Protein AF-A0AAV5Z8V4-F1 (afdb_monomer_lite)

pLDDT: mean 87.97, std 11.77, range [26.25, 98.81]

Structure (mmCIF, N/CA/C/O backbone):
data_AF-A0AAV5Z8V4-F1
#
_entry.id   AF-A0AAV5Z8V4-F1
#
loop_
_atom_site.group_PDB
_atom_site.id
_atom_site.type_symbol
_atom_site.label_atom_id
_atom_site.label_alt_id
_atom_site.label_comp_id
_atom_site.label_asym_id
_atom_site.label_entity_id
_atom_site.label_seq_id
_atom_site.pdbx_PDB_ins_code
_atom_site.Cartn_x
_atom_site.Cartn_y
_atom_site.Cartn_z
_atom_site.occupancy
_atom_site.B_iso_or_equiv
_atom_site.auth_seq_id
_atom_site.auth_comp_id
_atom_site.auth_asym_id
_atom_site.auth_atom_id
_atom_site.pdbx_PDB_model_num
ATOM 1 N N . MET A 1 1 ? 51.366 -35.435 -11.430 1.00 51.19 1 MET A N 1
ATOM 2 C CA . MET A 1 1 ? 52.573 -34.758 -10.915 1.00 51.19 1 MET A CA 1
ATOM 3 C C . MET A 1 1 ? 52.150 -33.495 -10.189 1.00 51.19 1 MET A C 1
ATOM 5 O O . MET A 1 1 ? 51.292 -32.779 -10.694 1.00 51.19 1 MET A O 1
ATOM 9 N N . ARG A 1 2 ? 52.667 -33.281 -8.978 1.00 71.50 2 ARG A N 1
ATOM 10 C CA . ARG A 1 2 ? 52.453 -32.058 -8.192 1.00 71.50 2 ARG A CA 1
ATOM 11 C C . ARG A 1 2 ? 53.363 -30.964 -8.766 1.00 71.50 2 ARG A C 1
ATOM 13 O O . ARG A 1 2 ? 54.530 -31.249 -9.006 1.00 71.50 2 ARG A O 1
ATOM 20 N N . SER A 1 3 ? 52.832 -29.772 -9.033 1.00 84.62 3 SER A N 1
ATOM 21 C CA . SER A 1 3 ? 53.595 -28.635 -9.577 1.00 84.62 3 SER A CA 1
ATOM 22 C C . SER A 1 3 ? 53.920 -27.653 -8.452 1.00 84.62 3 SER A C 1
ATOM 24 O O . SER A 1 3 ? 53.007 -27.223 -7.746 1.00 84.62 3 SER A O 1
ATOM 26 N N . THR A 1 4 ? 55.200 -27.300 -8.296 1.00 88.25 4 THR A N 1
ATOM 27 C CA . THR A 1 4 ? 55.661 -26.315 -7.301 1.00 88.25 4 THR A CA 1
ATOM 28 C C . THR A 1 4 ? 55.088 -24.927 -7.575 1.00 88.25 4 THR A C 1
ATOM 30 O O . THR A 1 4 ? 54.716 -24.221 -6.641 1.00 88.25 4 THR A O 1
ATOM 33 N N . GLY A 1 5 ? 54.921 -24.565 -8.847 1.00 89.19 5 GLY A N 1
ATOM 34 C CA . GLY A 1 5 ? 54.245 -23.335 -9.240 1.00 89.19 5 GLY A CA 1
ATOM 35 C C . GLY A 1 5 ? 52.759 -23.318 -8.862 1.00 89.19 5 GLY A C 1
ATOM 36 O O . GLY A 1 5 ? 52.276 -22.336 -8.305 1.00 89.19 5 GLY A O 1
ATOM 37 N N . LEU A 1 6 ? 52.027 -24.424 -9.044 1.00 90.69 6 LEU A N 1
ATOM 38 C CA . LEU A 1 6 ? 50.622 -24.497 -8.608 1.00 90.69 6 LEU A CA 1
ATOM 39 C C . LEU A 1 6 ? 50.461 -24.529 -7.079 1.00 90.69 6 LEU A C 1
ATOM 41 O O . LEU A 1 6 ? 49.454 -24.040 -6.566 1.00 90.69 6 LEU A O 1
ATOM 45 N N . ASP A 1 7 ? 51.439 -25.068 -6.344 1.00 91.50 7 ASP A N 1
ATOM 46 C CA . ASP A 1 7 ? 51.484 -24.933 -4.883 1.00 91.50 7 ASP A CA 1
ATOM 47 C C . ASP A 1 7 ? 51.634 -23.458 -4.470 1.00 91.50 7 ASP A C 1
ATOM 49 O O . ASP A 1 7 ? 50.904 -22.995 -3.594 1.00 91.50 7 ASP A O 1
ATOM 53 N N . ALA A 1 8 ? 52.505 -22.696 -5.141 1.00 92.06 8 ALA A N 1
ATOM 54 C CA . ALA A 1 8 ? 52.672 -21.264 -4.890 1.00 92.06 8 ALA A CA 1
ATOM 55 C C . ALA A 1 8 ? 51.414 -20.451 -5.235 1.00 92.06 8 ALA A C 1
ATOM 57 O O . ALA A 1 8 ? 51.015 -19.591 -4.451 1.00 92.06 8 ALA A O 1
ATOM 58 N N . LEU A 1 9 ? 50.732 -20.764 -6.344 1.00 93.75 9 LEU A N 1
ATOM 59 C CA . LEU A 1 9 ? 49.465 -20.115 -6.704 1.00 93.75 9 LEU A CA 1
ATOM 60 C C . LEU A 1 9 ? 48.383 -20.336 -5.642 1.00 93.75 9 LEU A C 1
ATOM 62 O O . LEU A 1 9 ? 47.615 -19.426 -5.339 1.00 93.75 9 LEU A O 1
ATOM 66 N N . ARG A 1 10 ? 48.322 -21.536 -5.053 1.00 92.81 10 ARG A N 1
ATOM 67 C CA . ARG A 1 10 ? 47.366 -21.839 -3.983 1.00 92.81 10 ARG A CA 1
ATOM 68 C C . ARG A 1 10 ? 47.636 -21.033 -2.717 1.00 92.81 10 ARG A C 1
ATOM 70 O O . ARG A 1 10 ? 46.691 -20.549 -2.098 1.00 92.81 10 ARG A O 1
ATOM 77 N N . VAL A 1 11 ? 48.905 -20.865 -2.355 1.00 93.62 11 VAL A N 1
ATOM 78 C CA . VAL A 1 11 ? 49.307 -20.024 -1.218 1.00 93.62 11 VAL A CA 1
ATOM 79 C C . VAL A 1 11 ? 49.017 -18.548 -1.500 1.00 93.62 11 VAL A C 1
ATOM 81 O O . VAL A 1 11 ? 48.473 -17.871 -0.633 1.00 93.62 11 VAL A O 1
ATOM 84 N N . LEU A 1 12 ? 49.291 -18.068 -2.716 1.00 93.44 12 LEU A N 1
ATOM 85 C CA . LEU A 1 12 ? 48.955 -16.707 -3.137 1.00 93.44 12 LEU A CA 1
ATOM 86 C C . LEU A 1 12 ? 47.444 -16.451 -3.060 1.00 93.44 12 LEU A C 1
ATOM 88 O O . LEU A 1 12 ? 47.021 -15.472 -2.457 1.00 93.44 12 LEU A O 1
ATOM 92 N N . ALA A 1 13 ? 46.624 -17.351 -3.609 1.00 93.81 13 ALA A N 1
ATOM 93 C CA . ALA A 1 13 ? 45.167 -17.241 -3.565 1.00 93.81 13 ALA A CA 1
ATOM 94 C C . ALA A 1 13 ? 44.631 -17.165 -2.124 1.00 93.81 13 ALA A C 1
ATOM 96 O O . ALA A 1 13 ? 43.757 -16.349 -1.836 1.00 93.81 13 ALA A O 1
ATOM 97 N N . LEU A 1 14 ? 45.185 -17.971 -1.209 1.00 92.19 14 LEU A N 1
ATOM 98 C CA . LEU A 1 14 ? 44.858 -17.902 0.216 1.00 92.19 14 LEU A CA 1
ATOM 99 C C . LEU A 1 14 ? 45.268 -16.555 0.824 1.00 92.19 14 LEU A C 1
ATOM 101 O O . LEU A 1 14 ? 44.467 -15.933 1.517 1.00 92.19 14 LEU A O 1
ATOM 105 N N . ALA A 1 15 ? 46.491 -16.096 0.551 1.00 91.12 15 ALA A N 1
ATOM 106 C CA . ALA A 1 15 ? 47.011 -14.839 1.079 1.00 91.12 15 ALA A CA 1
ATOM 107 C C . ALA A 1 15 ? 46.158 -13.639 0.647 1.00 91.12 15 ALA A C 1
ATOM 109 O O . ALA A 1 15 ? 45.842 -12.797 1.480 1.00 91.12 15 ALA A O 1
ATOM 110 N N . LEU A 1 16 ? 45.716 -13.598 -0.615 1.00 91.12 16 LEU A N 1
ATOM 111 C CA . LEU A 1 16 ? 44.827 -12.552 -1.129 1.00 91.12 16 LEU A CA 1
ATOM 112 C C . LEU A 1 16 ? 43.485 -12.504 -0.378 1.00 91.12 16 LEU A C 1
ATOM 114 O O . LEU A 1 16 ? 43.008 -11.425 -0.029 1.00 91.12 16 LEU A O 1
ATOM 118 N N . VAL A 1 17 ? 42.893 -13.668 -0.088 1.00 89.88 17 VAL A N 1
ATOM 119 C CA . VAL A 1 17 ? 41.635 -13.768 0.674 1.00 89.88 17 VAL A CA 1
ATOM 120 C C . VAL A 1 17 ? 41.826 -13.315 2.119 1.00 89.88 17 VAL A C 1
ATOM 122 O O . VAL A 1 17 ? 41.016 -12.541 2.628 1.00 89.88 17 VAL A O 1
ATOM 125 N N . VAL A 1 18 ? 42.888 -13.777 2.781 1.00 87.88 18 VAL A N 1
ATOM 126 C CA . VAL A 1 18 ? 43.181 -13.414 4.175 1.00 87.88 18 VAL A CA 1
ATOM 127 C C . VAL A 1 18 ? 43.475 -11.922 4.293 1.00 87.88 18 VAL A C 1
ATOM 129 O O . VAL A 1 18 ? 42.928 -11.272 5.179 1.00 87.88 18 VAL A O 1
ATOM 132 N N . LEU A 1 19 ? 44.276 -11.371 3.379 1.00 85.69 19 LEU A N 1
ATOM 133 C CA . LEU A 1 19 ? 44.618 -9.952 3.350 1.00 85.69 19 LEU A CA 1
ATOM 134 C C . LEU A 1 19 ? 43.365 -9.079 3.234 1.00 85.69 19 LEU A C 1
ATOM 136 O O . LEU A 1 19 ? 43.196 -8.156 4.026 1.00 85.69 19 LEU A O 1
ATOM 140 N N . ALA A 1 20 ? 42.449 -9.419 2.322 1.00 85.06 20 ALA A N 1
ATOM 141 C CA . ALA A 1 20 ? 41.185 -8.701 2.173 1.00 85.06 20 ALA A CA 1
ATOM 142 C C . ALA A 1 20 ? 40.360 -8.702 3.476 1.00 85.06 20 ALA A C 1
ATOM 144 O O . ALA A 1 20 ? 39.845 -7.664 3.884 1.00 85.06 20 ALA A O 1
ATOM 145 N N . HIS A 1 21 ? 40.284 -9.836 4.183 1.00 83.81 21 HIS A N 1
ATOM 146 C CA . HIS A 1 21 ? 39.572 -9.910 5.465 1.00 83.81 21 HIS A CA 1
ATOM 147 C C . HIS A 1 21 ? 40.271 -9.126 6.578 1.00 83.81 21 HIS A C 1
ATOM 149 O O . HIS A 1 21 ? 39.596 -8.458 7.355 1.00 83.81 21 HIS A O 1
ATOM 155 N N . VAL A 1 22 ? 41.603 -9.179 6.661 1.00 81.56 22 VAL A N 1
ATOM 156 C CA . VAL A 1 22 ? 42.373 -8.404 7.646 1.00 81.56 22 VAL A CA 1
ATOM 157 C C . VAL A 1 22 ? 42.096 -6.917 7.482 1.00 81.56 22 VAL A C 1
ATOM 159 O O . VAL A 1 22 ? 41.813 -6.239 8.461 1.00 81.56 22 VAL A O 1
ATOM 162 N N . ILE A 1 23 ? 42.102 -6.428 6.249 1.00 78.50 23 ILE A N 1
ATOM 163 C CA . ILE A 1 23 ? 41.936 -5.008 5.944 1.00 78.50 23 ILE A CA 1
ATOM 164 C C . ILE A 1 23 ? 40.527 -4.521 6.274 1.00 78.50 23 ILE A C 1
ATOM 166 O O . ILE A 1 23 ? 40.372 -3.481 6.910 1.00 78.50 23 ILE A O 1
ATOM 170 N N . VAL A 1 24 ? 39.510 -5.319 5.938 1.00 76.50 24 VAL A N 1
ATOM 171 C CA . VAL A 1 24 ? 38.109 -5.029 6.282 1.00 76.50 24 VAL A CA 1
ATOM 172 C C . VAL A 1 24 ? 37.868 -5.067 7.796 1.00 76.50 24 VAL A C 1
ATOM 174 O O . VAL A 1 24 ? 37.062 -4.300 8.322 1.00 76.50 24 VAL A O 1
ATOM 177 N N . VAL A 1 25 ? 38.523 -5.977 8.521 1.00 74.38 25 VAL A N 1
ATOM 178 C CA . VAL A 1 25 ? 38.274 -6.177 9.957 1.00 74.38 25 VAL A CA 1
ATOM 179 C C . VAL A 1 25 ? 39.087 -5.217 10.836 1.00 74.38 25 VAL A C 1
ATOM 181 O O . VAL A 1 25 ? 38.568 -4.823 11.886 1.00 74.38 25 VAL A O 1
ATOM 184 N N . ALA A 1 26 ? 40.309 -4.857 10.424 1.00 67.62 26 ALA A N 1
ATOM 185 C CA . ALA A 1 26 ? 41.286 -4.035 11.153 1.00 67.62 26 ALA A CA 1
ATOM 186 C C . ALA A 1 26 ? 41.294 -2.543 10.739 1.00 67.62 26 ALA A C 1
ATOM 188 O O . ALA A 1 26 ? 42.307 -1.872 10.899 1.00 67.62 26 ALA A O 1
ATOM 189 N N . PRO A 1 27 ? 40.127 -2.001 10.362 1.00 63.41 27 PRO A N 1
ATOM 190 C CA . PRO A 1 27 ? 39.917 -0.858 9.441 1.00 63.41 27 PRO A CA 1
ATOM 191 C C . PRO A 1 27 ? 41.192 -0.160 8.922 1.00 63.41 27 PRO A C 1
ATOM 193 O O . PRO A 1 27 ? 41.482 0.975 9.287 1.00 63.41 27 PRO A O 1
ATOM 196 N N . LEU A 1 28 ? 41.964 -0.840 8.071 1.00 70.19 28 LEU A N 1
ATOM 197 C CA . LEU A 1 28 ? 43.145 -0.243 7.438 1.00 70.19 28 LEU A CA 1
ATOM 198 C C . LEU A 1 28 ? 42.719 0.495 6.163 1.00 70.19 28 LEU A C 1
ATOM 200 O O . LEU A 1 28 ? 41.904 -0.035 5.405 1.00 70.19 28 LEU A O 1
ATOM 204 N N . ASP A 1 29 ? 43.286 1.679 5.906 1.00 64.62 29 ASP A N 1
ATOM 205 C CA . ASP A 1 29 ? 43.039 2.426 4.667 1.00 64.62 29 ASP A CA 1
ATOM 206 C C . ASP A 1 29 ? 43.373 1.551 3.451 1.00 64.62 29 ASP A C 1
ATOM 208 O O . ASP A 1 29 ? 44.508 1.105 3.260 1.00 64.62 29 ASP A O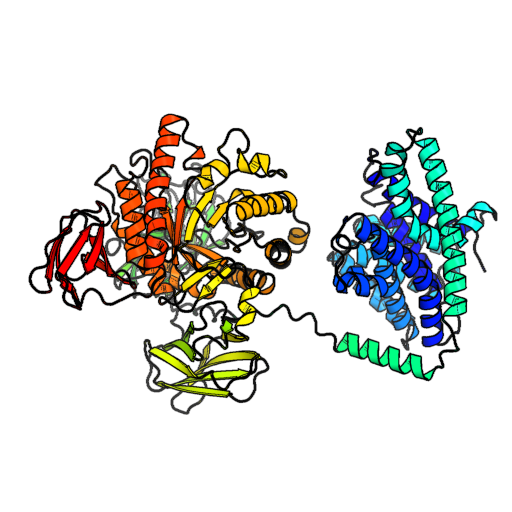 1
ATOM 212 N N . TRP A 1 30 ? 42.353 1.265 2.638 1.00 63.28 30 TRP A N 1
ATOM 213 C CA . TRP A 1 30 ? 42.448 0.338 1.515 1.00 63.28 30 TRP A CA 1
ATOM 214 C C . TRP A 1 30 ? 42.243 1.061 0.185 1.00 63.28 30 TRP A C 1
ATOM 216 O O . TRP A 1 30 ? 41.181 1.648 -0.022 1.00 63.28 30 TRP A O 1
ATOM 226 N N . PRO A 1 31 ? 43.172 0.941 -0.779 1.00 59.06 31 PRO A N 1
ATOM 227 C CA . PRO A 1 31 ? 43.048 1.591 -2.084 1.00 59.06 31 PRO A CA 1
ATOM 228 C C . PRO A 1 31 ? 42.006 0.954 -3.031 1.00 59.06 31 PRO A C 1
ATOM 230 O O . PRO A 1 31 ? 41.996 1.267 -4.216 1.00 59.06 31 PRO A O 1
ATOM 233 N N . GLY A 1 32 ? 41.110 0.078 -2.555 1.00 56.78 32 GLY A N 1
ATOM 234 C CA . GLY A 1 32 ? 39.946 -0.371 -3.339 1.00 56.78 32 GLY A CA 1
ATOM 235 C C . GLY A 1 32 ? 40.238 -1.373 -4.465 1.00 56.78 32 GLY A C 1
ATOM 236 O O . GLY A 1 32 ? 39.449 -1.500 -5.399 1.00 56.78 32 GLY A O 1
ATOM 237 N N . GLY A 1 33 ? 41.335 -2.127 -4.372 1.00 64.00 33 GLY A N 1
ATOM 238 C CA . GLY A 1 33 ? 41.750 -3.070 -5.412 1.00 64.00 33 GLY A CA 1
ATOM 239 C C . GLY A 1 33 ? 42.513 -2.412 -6.570 1.00 64.00 33 GLY A C 1
ATOM 240 O O . GLY A 1 33 ? 42.691 -1.202 -6.601 1.00 64.00 33 GLY A O 1
ATOM 241 N N . VAL A 1 34 ? 43.012 -3.204 -7.525 1.00 63.66 34 VAL A N 1
ATOM 242 C CA . VAL A 1 34 ? 43.702 -2.669 -8.720 1.00 63.66 34 VAL A CA 1
ATOM 243 C C . VAL A 1 34 ? 42.753 -2.775 -9.904 1.00 63.66 34 VAL A C 1
ATOM 245 O O . VAL A 1 34 ? 42.229 -3.853 -10.175 1.00 63.66 34 VAL A O 1
ATOM 248 N N . LEU A 1 35 ? 42.519 -1.652 -10.590 1.00 65.94 35 LEU A N 1
ATOM 249 C CA . LEU A 1 35 ? 41.633 -1.559 -11.758 1.00 65.94 35 LEU A CA 1
ATOM 250 C C . LEU A 1 35 ? 40.196 -2.070 -11.485 1.00 65.94 35 LEU A C 1
ATOM 252 O O . LEU A 1 35 ? 39.574 -2.698 -12.337 1.00 65.94 35 LEU A O 1
ATOM 256 N N . GLY A 1 36 ? 39.665 -1.827 -10.280 1.00 68.00 36 GLY A N 1
ATOM 257 C CA . GLY A 1 36 ? 38.295 -2.211 -9.905 1.00 68.00 36 GLY A CA 1
ATOM 258 C C . GLY A 1 36 ? 38.098 -3.694 -9.560 1.00 68.00 36 GLY A C 1
ATOM 259 O O . GLY A 1 36 ? 36.957 -4.142 -9.453 1.00 68.00 36 GLY A O 1
ATOM 260 N N . VAL A 1 37 ? 39.183 -4.460 -9.382 1.00 79.75 37 VAL A N 1
ATOM 261 C CA . VAL A 1 37 ? 39.147 -5.884 -9.008 1.00 79.75 37 VAL A CA 1
ATOM 262 C C . VAL A 1 37 ? 39.505 -6.069 -7.531 1.00 79.75 37 VAL A C 1
ATOM 264 O O . VAL A 1 37 ? 40.613 -5.756 -7.090 1.00 79.75 37 VAL A O 1
ATOM 267 N N . ASP A 1 38 ? 38.568 -6.637 -6.770 1.00 87.00 38 ASP A N 1
ATOM 268 C CA . ASP A 1 38 ? 38.783 -7.040 -5.374 1.00 87.00 38 ASP A CA 1
ATOM 269 C C . ASP A 1 38 ? 39.771 -8.217 -5.256 1.00 87.00 38 ASP A C 1
ATOM 271 O O . ASP A 1 38 ? 39.611 -9.269 -5.881 1.00 87.00 38 ASP A O 1
ATOM 275 N N . TRP A 1 39 ? 40.791 -8.057 -4.414 1.00 84.31 39 TRP A N 1
ATOM 276 C CA . TRP A 1 39 ? 41.893 -9.015 -4.298 1.00 84.31 39 TRP A CA 1
ATOM 277 C C . TRP A 1 39 ? 41.423 -10.336 -3.677 1.00 84.31 39 TRP A C 1
ATOM 279 O O . TRP A 1 39 ? 41.827 -11.409 -4.128 1.00 84.31 39 TRP A O 1
ATOM 289 N N . GLY A 1 40 ? 40.514 -10.283 -2.700 1.00 88.19 40 GLY A N 1
ATOM 290 C CA . GLY A 1 40 ? 39.966 -11.480 -2.066 1.00 88.19 40 GLY A CA 1
ATOM 291 C C . GLY A 1 40 ? 39.148 -12.319 -3.045 1.00 88.19 40 GLY A C 1
ATOM 292 O O . GLY A 1 40 ? 39.337 -13.530 -3.155 1.00 88.19 40 GLY A O 1
ATOM 293 N N . GLN A 1 41 ? 38.290 -11.677 -3.830 1.00 89.81 41 GLN A N 1
ATOM 294 C CA . GLN A 1 41 ? 37.479 -12.319 -4.862 1.00 89.81 41 GLN A CA 1
ATOM 295 C C . GLN A 1 41 ? 38.326 -12.864 -6.019 1.00 89.81 41 GLN A C 1
ATOM 297 O O . GLN A 1 41 ? 37.982 -13.912 -6.572 1.00 89.81 41 GLN A O 1
ATOM 302 N N . LEU A 1 42 ? 39.459 -12.229 -6.343 1.00 91.56 42 LEU A N 1
ATOM 303 C CA . LEU A 1 42 ? 40.456 -12.782 -7.266 1.00 91.56 42 LEU A CA 1
ATOM 304 C C . LEU A 1 42 ? 41.130 -14.038 -6.690 1.00 91.56 42 LEU A C 1
ATOM 306 O O . LEU A 1 42 ? 41.314 -15.022 -7.408 1.00 91.56 42 LEU A O 1
ATOM 310 N N . GLY A 1 43 ? 41.432 -14.053 -5.389 1.00 92.69 43 GLY A N 1
ATOM 311 C CA . GLY A 1 43 ? 41.913 -15.248 -4.691 1.00 92.69 43 GLY A CA 1
ATOM 312 C C . GLY A 1 43 ? 40.916 -16.412 -4.765 1.00 92.69 43 GLY A C 1
ATOM 313 O O . GLY A 1 43 ? 41.291 -17.533 -5.120 1.00 92.69 43 GLY A O 1
ATOM 314 N N . VAL A 1 44 ? 39.623 -16.149 -4.533 1.00 93.12 44 VAL A N 1
ATOM 315 C CA . VAL A 1 44 ? 38.543 -17.146 -4.700 1.00 93.12 44 VAL A CA 1
ATOM 316 C C . VAL A 1 44 ? 38.473 -17.662 -6.145 1.00 93.12 44 VAL A C 1
ATOM 318 O O . VAL A 1 44 ? 38.355 -18.874 -6.352 1.00 93.12 44 VAL A O 1
ATOM 321 N N . ALA A 1 45 ? 38.625 -16.784 -7.141 1.00 94.38 45 ALA A N 1
ATOM 322 C CA . ALA A 1 45 ? 38.646 -17.173 -8.552 1.00 94.38 45 ALA A CA 1
ATOM 323 C C . ALA A 1 45 ? 39.839 -18.085 -8.870 1.00 94.38 45 ALA A C 1
ATOM 325 O O . ALA A 1 45 ? 39.677 -19.100 -9.550 1.00 94.38 45 ALA A O 1
ATOM 326 N N . GLY A 1 46 ? 41.016 -17.797 -8.304 1.00 94.12 46 GLY A N 1
ATOM 327 C CA . GLY A 1 46 ? 42.200 -18.655 -8.396 1.00 94.12 46 GLY A CA 1
ATOM 328 C C . GLY A 1 46 ? 41.949 -20.069 -7.858 1.00 94.12 46 GLY A C 1
ATOM 329 O O . GLY A 1 46 ? 42.273 -21.057 -8.526 1.00 94.12 46 GLY A O 1
ATOM 330 N N . PHE A 1 47 ? 41.299 -20.189 -6.693 1.00 93.88 47 PHE A N 1
ATOM 331 C CA . PHE A 1 47 ? 40.860 -21.487 -6.167 1.00 93.88 47 PHE A CA 1
ATOM 332 C C . PHE A 1 47 ? 39.887 -22.198 -7.110 1.00 93.88 47 PHE A C 1
ATOM 334 O O . PHE A 1 47 ? 40.038 -23.401 -7.338 1.00 93.88 47 PHE A O 1
ATOM 341 N N . CYS A 1 48 ? 38.929 -21.471 -7.686 1.00 95.25 48 CYS A N 1
ATOM 342 C CA . CYS A 1 48 ? 37.931 -22.024 -8.597 1.00 95.25 48 CYS A CA 1
ATOM 343 C C . CYS A 1 48 ? 38.554 -22.555 -9.897 1.00 95.25 48 CYS A C 1
ATOM 345 O O . CYS A 1 48 ? 38.269 -23.695 -10.265 1.00 95.25 48 CYS A O 1
ATOM 347 N N . VAL A 1 49 ? 39.463 -21.813 -10.546 1.00 95.19 49 VAL A N 1
ATOM 348 C CA . VAL A 1 49 ? 40.174 -22.280 -11.757 1.00 95.19 49 VAL A CA 1
ATOM 349 C C . VAL A 1 49 ? 40.949 -23.567 -11.474 1.00 95.19 49 VAL A C 1
ATOM 351 O O . VAL A 1 49 ? 40.820 -24.552 -12.207 1.00 95.19 49 VAL A O 1
ATOM 354 N N . MET A 1 50 ? 41.721 -23.604 -10.381 1.00 93.06 50 MET A N 1
ATOM 355 C CA . MET A 1 50 ? 42.473 -24.803 -9.998 1.00 93.06 50 MET A CA 1
ATOM 356 C C . MET A 1 50 ? 41.545 -25.982 -9.685 1.00 93.06 50 MET A C 1
ATOM 358 O O . MET A 1 50 ? 41.801 -27.106 -10.124 1.00 93.06 50 MET A O 1
ATOM 362 N N . ALA A 1 51 ? 40.466 -25.744 -8.934 1.00 92.25 51 ALA A N 1
ATOM 363 C CA . ALA A 1 51 ? 39.487 -26.772 -8.602 1.00 92.25 51 ALA A CA 1
ATOM 364 C C . ALA A 1 51 ? 38.839 -27.346 -9.869 1.00 92.25 51 ALA A C 1
ATOM 366 O O . ALA A 1 51 ? 38.766 -28.567 -9.999 1.00 92.25 51 ALA A O 1
ATOM 367 N N . GLY A 1 52 ? 38.461 -26.493 -10.825 1.00 93.44 52 GLY A N 1
ATOM 368 C CA . GLY A 1 52 ? 37.911 -26.894 -12.119 1.00 93.44 52 GLY A CA 1
ATOM 369 C C . GLY A 1 52 ? 38.885 -27.755 -12.917 1.00 93.44 52 GLY A C 1
ATOM 370 O O . GLY A 1 52 ? 38.533 -28.854 -13.346 1.00 93.44 52 GLY A O 1
ATOM 371 N N . TYR A 1 53 ? 40.147 -27.331 -13.026 1.00 92.50 53 TYR A N 1
ATOM 372 C CA . TYR A 1 53 ? 41.178 -28.080 -13.752 1.00 92.50 53 TYR A CA 1
ATOM 373 C C . TYR A 1 53 ? 41.380 -29.503 -13.203 1.00 92.50 53 TYR A C 1
ATOM 375 O O . TYR A 1 53 ? 41.515 -30.466 -13.965 1.00 92.50 53 TYR A O 1
ATOM 383 N N . PHE A 1 54 ? 41.361 -29.665 -11.876 1.00 89.75 54 PHE A N 1
ATOM 384 C CA . PHE A 1 54 ? 41.545 -30.967 -11.227 1.00 89.75 54 PHE A CA 1
ATOM 385 C C . PHE A 1 54 ? 40.249 -31.773 -11.035 1.00 89.75 54 PHE A C 1
ATOM 387 O O . PHE A 1 54 ? 40.326 -32.974 -10.754 1.00 89.75 54 PHE A O 1
ATOM 394 N N . ALA A 1 55 ? 39.066 -31.171 -11.197 1.00 88.94 55 ALA A N 1
ATOM 395 C CA . ALA A 1 55 ? 37.780 -31.818 -10.923 1.00 88.94 55 ALA A CA 1
ATOM 396 C C . ALA A 1 55 ? 37.515 -33.034 -11.828 1.00 88.94 55 ALA A C 1
ATOM 398 O O . ALA A 1 55 ? 37.017 -34.060 -11.358 1.00 88.94 55 ALA A O 1
ATOM 399 N N . LEU A 1 56 ? 37.910 -32.970 -13.104 1.00 83.00 56 LEU A N 1
ATOM 400 C CA . LEU A 1 56 ? 37.748 -34.075 -14.066 1.00 83.00 56 LEU A CA 1
ATOM 401 C C . LEU A 1 56 ? 38.865 -35.131 -13.994 1.00 83.00 56 LEU A C 1
ATOM 403 O O . LEU A 1 56 ? 38.871 -36.076 -14.779 1.00 83.00 56 LEU A O 1
ATOM 407 N N . GLY A 1 57 ? 39.817 -35.003 -13.067 1.00 75.19 57 GLY A N 1
ATOM 408 C CA . GLY A 1 57 ? 40.888 -35.983 -12.888 1.00 75.19 57 GLY A CA 1
ATOM 409 C C . GLY A 1 57 ? 40.393 -37.346 -12.376 1.00 75.19 57 GLY A C 1
ATOM 410 O O . GLY A 1 57 ? 39.397 -37.439 -11.654 1.00 75.19 57 GLY A O 1
ATOM 411 N N . GLY A 1 58 ? 41.125 -38.411 -12.723 1.00 73.06 58 GLY A N 1
ATOM 412 C CA . GLY A 1 58 ? 40.933 -39.773 -12.205 1.00 73.06 58 GLY A CA 1
ATOM 413 C C . GLY A 1 58 ? 39.866 -40.615 -12.926 1.00 73.06 58 GLY A C 1
ATOM 414 O O . GLY A 1 58 ? 38.847 -40.105 -13.387 1.00 73.06 58 GLY A O 1
ATOM 415 N N . ARG A 1 59 ? 40.083 -41.939 -12.976 1.00 73.00 59 ARG A N 1
ATOM 416 C CA . ARG A 1 59 ? 39.214 -42.934 -13.651 1.00 73.00 59 ARG A CA 1
ATOM 417 C C . ARG A 1 59 ? 38.082 -43.498 -12.769 1.00 73.00 59 ARG A C 1
ATOM 419 O O . ARG A 1 59 ? 37.468 -44.498 -13.119 1.00 73.00 59 ARG A O 1
ATOM 426 N N . ARG A 1 60 ? 37.819 -42.896 -11.604 1.00 79.56 60 ARG A N 1
ATOM 427 C CA . ARG A 1 60 ? 36.813 -43.401 -10.651 1.00 79.56 60 ARG A CA 1
ATOM 428 C C . ARG A 1 60 ? 35.378 -43.227 -11.193 1.00 79.56 60 ARG A C 1
ATOM 430 O O . ARG A 1 60 ? 35.108 -42.196 -11.823 1.00 79.56 60 ARG A O 1
ATOM 437 N N . PRO A 1 61 ? 34.455 -44.173 -10.915 1.00 83.75 61 PRO A N 1
ATOM 438 C CA . PRO A 1 61 ? 33.027 -44.012 -11.199 1.00 83.75 61 PRO A CA 1
ATOM 439 C C . PRO A 1 61 ? 32.448 -42.758 -10.531 1.00 83.75 61 PRO A C 1
ATOM 441 O O . PRO A 1 61 ? 32.901 -42.375 -9.452 1.00 83.75 61 PRO A O 1
ATOM 444 N N . LEU A 1 62 ? 31.422 -42.145 -11.137 1.00 82.38 62 LEU A N 1
ATOM 445 C CA . LEU A 1 62 ? 30.847 -40.864 -10.691 1.00 82.38 62 LEU A CA 1
ATOM 446 C C . LEU A 1 62 ? 30.474 -40.854 -9.200 1.00 82.38 62 LEU A C 1
ATOM 448 O O . LEU A 1 62 ? 30.824 -39.913 -8.496 1.00 82.38 62 LEU A O 1
ATOM 452 N N . GLY A 1 63 ? 29.825 -41.916 -8.711 1.00 76.94 63 GLY A N 1
ATOM 453 C CA . GLY A 1 63 ? 29.430 -42.029 -7.303 1.00 76.94 63 GLY A CA 1
ATOM 454 C C . GLY A 1 63 ? 30.622 -42.058 -6.342 1.00 76.94 63 GLY A C 1
ATOM 455 O O . GLY A 1 63 ? 30.622 -41.342 -5.346 1.00 76.94 63 GLY A O 1
ATOM 456 N N . ALA A 1 64 ? 31.673 -42.818 -6.670 1.00 80.19 64 ALA A N 1
ATOM 457 C CA . ALA A 1 64 ? 32.895 -42.881 -5.864 1.00 80.19 64 ALA A CA 1
ATOM 458 C C . ALA A 1 64 ? 33.685 -41.562 -5.914 1.00 80.19 64 ALA A C 1
ATOM 460 O O . ALA A 1 64 ? 34.225 -41.123 -4.902 1.00 80.19 64 ALA A O 1
ATOM 461 N N . TRP A 1 65 ? 33.716 -40.905 -7.078 1.00 87.56 65 TRP A N 1
ATOM 462 C CA . TRP A 1 65 ? 34.312 -39.578 -7.240 1.00 87.56 65 TRP A CA 1
ATOM 463 C C . TRP A 1 65 ? 33.572 -38.516 -6.414 1.00 87.56 65 TRP A C 1
ATOM 465 O O . TRP A 1 65 ? 34.218 -37.721 -5.738 1.00 87.56 65 TRP A O 1
ATOM 475 N N . ALA A 1 66 ? 32.235 -38.516 -6.426 1.00 82.00 66 ALA A N 1
ATOM 476 C CA . ALA A 1 66 ? 31.430 -37.558 -5.670 1.00 82.00 66 ALA A CA 1
ATOM 477 C C . ALA A 1 66 ? 31.560 -37.786 -4.156 1.00 82.00 66 ALA A C 1
ATOM 479 O O . ALA A 1 66 ? 31.794 -36.835 -3.411 1.00 82.00 66 ALA A O 1
ATOM 480 N N . ALA A 1 67 ? 31.498 -39.048 -3.714 1.00 80.81 67 ALA A N 1
ATOM 481 C CA . ALA A 1 67 ? 31.675 -39.418 -2.311 1.00 80.81 67 ALA A CA 1
ATOM 482 C C . ALA A 1 67 ? 33.040 -38.971 -1.767 1.00 80.81 67 ALA A C 1
ATOM 484 O O . ALA A 1 67 ? 33.110 -38.398 -0.685 1.00 80.81 67 ALA A O 1
ATOM 485 N N . GLU A 1 68 ? 34.117 -39.142 -2.541 1.00 84.31 68 GLU A N 1
ATOM 486 C CA . GLU A 1 68 ? 35.454 -38.673 -2.161 1.00 84.31 68 GLU A CA 1
ATOM 487 C C . GLU A 1 68 ? 35.496 -37.156 -1.918 1.00 84.31 68 GLU A C 1
ATOM 489 O O . GLU A 1 68 ? 36.156 -36.699 -0.986 1.00 84.31 68 GLU A O 1
ATOM 494 N N . ARG A 1 69 ? 34.783 -36.355 -2.722 1.00 86.12 69 ARG A N 1
ATOM 495 C CA . ARG A 1 69 ? 34.727 -34.895 -2.533 1.00 86.12 69 ARG A CA 1
ATOM 496 C C . ARG A 1 69 ? 33.926 -34.508 -1.300 1.00 86.12 69 ARG A C 1
ATOM 498 O O . ARG A 1 69 ? 34.368 -33.628 -0.570 1.00 86.12 69 ARG A O 1
ATOM 505 N N . VAL A 1 70 ? 32.809 -35.187 -1.040 1.00 83.00 70 VAL A N 1
ATOM 506 C CA . VAL A 1 70 ? 32.010 -34.965 0.173 1.00 83.00 70 VAL A CA 1
ATOM 507 C C . VAL A 1 70 ? 32.833 -35.295 1.418 1.00 83.00 70 VAL A C 1
ATOM 509 O O . VAL A 1 70 ? 32.991 -34.438 2.282 1.00 83.00 70 VAL A O 1
ATOM 512 N N . VAL A 1 71 ? 33.442 -36.484 1.462 1.00 83.19 71 VAL A N 1
ATOM 513 C CA . VAL A 1 71 ? 34.277 -36.942 2.587 1.00 83.19 71 VAL A CA 1
ATOM 514 C C . VAL A 1 71 ? 35.488 -36.035 2.803 1.00 83.19 71 VAL A C 1
ATOM 516 O O . VAL A 1 71 ? 35.909 -35.823 3.933 1.00 83.19 71 VAL A O 1
ATOM 519 N N . ARG A 1 72 ? 36.043 -35.452 1.738 1.00 84.06 72 ARG A N 1
ATOM 520 C CA . ARG A 1 72 ? 37.181 -34.535 1.852 1.00 84.06 72 ARG A CA 1
ATOM 521 C C . ARG A 1 72 ? 36.805 -33.145 2.380 1.00 84.06 72 ARG A C 1
ATOM 523 O O . ARG A 1 72 ? 37.650 -32.506 2.997 1.00 84.06 72 ARG A O 1
ATOM 530 N N . LEU A 1 73 ? 35.601 -32.651 2.091 1.00 86.19 73 LEU A N 1
ATOM 531 C CA . LEU A 1 73 ? 35.203 -31.267 2.386 1.00 86.19 73 LEU A CA 1
ATOM 532 C C . LEU A 1 73 ? 34.399 -31.154 3.688 1.00 86.19 73 LEU A C 1
ATOM 534 O O . LEU A 1 73 ? 34.707 -30.341 4.556 1.00 86.19 73 LEU A O 1
ATOM 538 N N . PHE A 1 74 ? 33.365 -31.977 3.842 1.00 88.44 74 PHE A N 1
ATOM 539 C CA . PHE A 1 74 ? 32.352 -31.773 4.875 1.00 88.44 74 PHE A CA 1
ATOM 540 C C . PHE A 1 74 ? 32.838 -31.972 6.319 1.00 88.44 74 PHE A C 1
ATOM 542 O O . PHE A 1 74 ? 32.442 -31.161 7.148 1.00 88.44 74 PHE A O 1
ATOM 549 N N . PRO A 1 75 ? 33.715 -32.936 6.661 1.00 89.75 75 PRO A N 1
ATOM 550 C CA . PRO A 1 75 ? 34.154 -33.128 8.047 1.00 89.75 75 PRO A CA 1
ATOM 551 C C . PRO A 1 75 ? 34.777 -31.883 8.694 1.00 89.75 75 PRO A C 1
ATOM 553 O O . PRO A 1 75 ? 34.341 -31.452 9.759 1.00 89.75 75 PRO A O 1
ATOM 556 N N . ALA A 1 76 ? 35.759 -31.261 8.033 1.00 88.00 76 ALA A N 1
ATOM 557 C CA . ALA A 1 76 ? 36.393 -30.041 8.536 1.00 88.00 76 ALA A CA 1
ATOM 558 C C . ALA A 1 76 ? 35.407 -28.860 8.547 1.00 88.00 76 ALA A C 1
ATOM 560 O O . ALA A 1 76 ? 35.356 -28.082 9.498 1.00 88.00 76 ALA A O 1
ATOM 561 N N . TYR A 1 77 ? 34.572 -28.750 7.514 1.00 89.56 77 TYR A N 1
ATOM 562 C CA . TYR A 1 77 ? 33.549 -27.716 7.449 1.00 89.56 77 TYR A CA 1
ATOM 563 C C . TYR A 1 77 ? 32.509 -27.824 8.573 1.00 89.56 77 TYR A C 1
ATOM 565 O O . TYR A 1 77 ? 32.157 -26.811 9.175 1.00 89.56 77 TYR A O 1
ATOM 573 N N . TRP A 1 78 ? 32.027 -29.031 8.874 1.00 90.69 78 TRP A N 1
ATOM 574 C CA . TRP A 1 78 ? 31.059 -29.284 9.938 1.00 90.69 78 TRP A CA 1
ATOM 575 C C . TRP A 1 78 ? 31.602 -28.878 11.293 1.00 90.69 78 TRP A C 1
ATOM 577 O O . TRP A 1 78 ? 30.898 -28.204 12.034 1.00 90.69 78 TRP A O 1
ATOM 587 N N . LEU A 1 79 ? 32.855 -29.223 11.594 1.00 89.12 79 LEU A N 1
ATOM 588 C CA . LEU A 1 79 ? 33.491 -28.848 12.856 1.00 89.12 79 LEU A CA 1
ATOM 589 C C . LEU A 1 79 ? 33.560 -27.323 13.022 1.00 89.12 79 LEU A C 1
ATOM 591 O O . LEU A 1 79 ? 33.170 -26.800 14.063 1.00 89.12 79 LEU A O 1
ATOM 595 N N . VAL A 1 80 ? 33.981 -26.596 11.981 1.00 88.69 80 VAL A N 1
ATOM 596 C CA . VAL A 1 80 ? 34.051 -25.124 12.020 1.00 88.69 80 VAL A CA 1
ATOM 597 C C . VAL A 1 80 ? 32.662 -24.491 12.088 1.00 88.69 80 VAL A C 1
ATOM 599 O O . VAL A 1 80 ? 32.454 -23.529 12.823 1.00 88.69 80 VAL A O 1
ATOM 602 N N . THR A 1 81 ? 31.699 -25.029 11.344 1.00 88.25 81 THR A N 1
ATOM 603 C CA . THR A 1 81 ? 30.320 -24.526 11.323 1.00 88.25 81 THR A CA 1
ATOM 604 C C . THR A 1 81 ? 29.648 -24.751 12.673 1.00 88.25 81 THR A C 1
ATOM 606 O O . THR A 1 81 ? 29.073 -23.819 13.226 1.00 88.25 81 THR A O 1
ATOM 609 N N . LEU A 1 82 ? 29.796 -25.941 13.260 1.00 88.94 82 LEU A N 1
ATOM 610 C CA . LEU A 1 82 ? 29.299 -26.265 14.595 1.00 88.94 82 LEU A CA 1
ATOM 611 C C . LEU A 1 82 ? 29.913 -25.346 15.656 1.00 88.94 82 LEU A C 1
ATOM 613 O O . LEU A 1 82 ? 29.182 -24.794 16.473 1.00 88.94 82 LEU A O 1
ATOM 617 N N . ALA A 1 83 ? 31.230 -25.124 15.607 1.00 86.12 83 ALA A N 1
ATOM 618 C CA . ALA A 1 83 ? 31.907 -24.196 16.509 1.00 86.12 83 ALA A CA 1
ATOM 619 C C . ALA A 1 83 ? 31.388 -22.756 16.349 1.00 86.12 83 ALA A C 1
ATOM 621 O O . ALA A 1 83 ? 31.165 -22.071 17.345 1.00 86.12 83 ALA A O 1
ATOM 622 N N . ALA A 1 84 ? 31.131 -22.308 15.116 1.00 86.19 84 ALA A N 1
ATOM 623 C CA . ALA A 1 84 ? 30.558 -20.991 14.856 1.00 86.19 84 ALA A CA 1
ATOM 624 C C . ALA A 1 84 ? 29.123 -20.862 15.394 1.00 86.19 84 ALA A C 1
ATOM 626 O O . ALA A 1 84 ? 28.795 -19.841 15.993 1.00 86.19 84 ALA A O 1
ATOM 627 N N . PHE A 1 85 ? 28.281 -21.891 15.241 1.00 86.06 85 PHE A N 1
ATOM 628 C CA . PHE A 1 85 ? 26.943 -21.916 15.841 1.00 86.06 85 PHE A CA 1
ATOM 629 C C . PHE A 1 85 ? 26.989 -21.948 17.367 1.00 86.06 85 PHE A C 1
ATOM 631 O O . PHE A 1 85 ? 26.221 -21.226 17.994 1.00 86.06 85 PHE A O 1
ATOM 638 N N . ALA A 1 86 ? 27.897 -22.723 17.963 1.00 85.19 86 ALA A N 1
ATOM 639 C CA . ALA A 1 86 ? 28.085 -22.758 19.409 1.00 85.19 86 ALA A CA 1
ATOM 640 C C . ALA A 1 86 ? 28.529 -21.388 19.947 1.00 85.19 86 ALA A C 1
ATOM 642 O O . ALA A 1 86 ? 27.915 -20.858 20.870 1.00 85.19 86 ALA A O 1
ATOM 643 N N . ALA A 1 87 ? 29.526 -20.759 19.318 1.00 79.38 87 ALA A N 1
ATOM 644 C CA . ALA A 1 87 ? 29.965 -19.411 19.671 1.00 79.38 87 ALA A CA 1
ATOM 645 C C . ALA A 1 87 ? 28.835 -18.381 19.504 1.00 79.38 87 ALA A C 1
ATOM 647 O O . ALA A 1 87 ? 28.633 -17.525 20.360 1.00 79.38 87 ALA A O 1
ATOM 648 N N . ASN A 1 88 ? 28.053 -18.485 18.431 1.00 83.69 88 ASN A N 1
ATOM 649 C CA . ASN A 1 88 ? 26.919 -17.603 18.186 1.00 83.69 88 ASN A CA 1
ATOM 650 C C . ASN A 1 88 ? 25.772 -17.800 19.187 1.00 83.69 88 ASN A C 1
ATOM 652 O O . ASN A 1 88 ? 25.133 -16.823 19.559 1.00 83.69 88 ASN A O 1
ATOM 656 N N . ALA A 1 89 ? 25.527 -19.030 19.644 1.00 78.50 89 ALA A N 1
ATOM 657 C CA . ALA A 1 89 ? 24.553 -19.320 20.693 1.00 78.50 89 ALA A CA 1
ATOM 658 C C . ALA A 1 89 ? 24.974 -18.728 22.049 1.00 78.50 89 ALA A C 1
ATOM 660 O O . ALA A 1 89 ? 24.116 -18.294 22.809 1.00 78.50 89 ALA A O 1
ATOM 661 N N . LEU A 1 90 ? 26.282 -18.665 22.325 1.00 74.31 90 LEU A N 1
ATOM 662 C CA . LEU A 1 90 ? 26.826 -18.041 23.535 1.00 74.31 90 LEU A CA 1
ATOM 663 C C . LEU A 1 90 ? 26.806 -16.507 23.474 1.00 74.31 90 LEU A C 1
ATOM 665 O O . LEU A 1 90 ? 26.523 -15.856 24.472 1.00 74.31 90 LEU A O 1
ATOM 669 N N . VAL A 1 91 ? 27.130 -15.927 22.315 1.00 71.62 91 VAL A N 1
ATOM 670 C CA . VAL A 1 91 ? 27.319 -14.472 22.157 1.00 71.62 91 VAL A CA 1
ATOM 671 C C . VAL A 1 91 ? 26.045 -13.758 21.684 1.00 71.62 91 VAL A C 1
ATOM 673 O O . VAL A 1 91 ? 25.941 -12.542 21.805 1.00 71.62 91 VAL A O 1
ATOM 676 N N . GLY A 1 92 ? 25.071 -14.483 21.125 1.00 72.94 92 GLY A N 1
ATOM 677 C CA . GLY A 1 92 ? 23.844 -13.900 20.570 1.00 72.94 92 GLY A CA 1
ATOM 678 C C . GLY A 1 92 ? 24.079 -13.030 19.329 1.00 72.94 92 GLY A C 1
ATOM 679 O O . GLY A 1 92 ? 23.283 -12.143 19.041 1.00 72.94 92 GLY A O 1
ATOM 680 N N . TYR A 1 93 ? 25.177 -13.255 18.599 1.00 70.94 93 TYR A N 1
ATOM 681 C CA . TYR A 1 93 ? 25.637 -12.363 17.527 1.00 70.94 93 TYR A CA 1
ATOM 682 C C . TYR A 1 93 ? 24.674 -12.284 16.324 1.00 70.94 93 TYR A C 1
ATOM 684 O O . TYR A 1 93 ? 24.482 -11.210 15.756 1.00 70.94 93 TYR A O 1
ATOM 692 N N . LYS A 1 94 ? 24.059 -13.403 15.926 1.00 77.69 94 LYS A N 1
ATOM 693 C CA . LYS A 1 94 ? 23.050 -13.498 14.857 1.00 77.69 94 LYS A CA 1
ATOM 694 C C . LYS A 1 94 ? 21.926 -14.471 15.236 1.00 77.69 94 LYS A C 1
ATOM 696 O O . LYS A 1 94 ? 22.195 -15.472 15.901 1.00 77.69 94 LYS A O 1
ATOM 701 N N . PRO A 1 95 ? 20.683 -14.266 14.765 1.00 76.81 95 PRO A N 1
ATOM 702 C CA . PRO A 1 95 ? 19.615 -15.244 14.955 1.00 76.81 95 PRO A CA 1
ATOM 703 C C . PRO A 1 95 ? 19.941 -16.553 14.216 1.00 76.81 95 PRO A C 1
ATOM 705 O O . PRO A 1 95 ? 20.161 -16.561 13.006 1.00 76.81 95 PRO A O 1
ATOM 708 N N . ALA A 1 96 ? 19.965 -17.672 14.945 1.00 79.44 96 ALA A N 1
ATOM 709 C CA . ALA A 1 96 ? 20.258 -19.001 14.410 1.00 79.44 96 ALA A CA 1
ATOM 710 C C . ALA A 1 96 ? 19.015 -19.899 14.477 1.00 79.44 96 ALA A C 1
ATOM 712 O O . ALA A 1 96 ? 18.710 -20.481 15.515 1.00 79.44 96 ALA A O 1
ATOM 713 N N . THR A 1 97 ? 18.281 -20.014 13.366 1.00 84.00 97 THR A N 1
ATOM 714 C CA . THR A 1 97 ? 17.142 -20.941 13.267 1.00 84.00 97 THR A CA 1
ATOM 715 C C . THR A 1 97 ? 17.617 -22.368 12.993 1.00 84.00 97 THR A C 1
ATOM 717 O O . THR A 1 97 ? 18.688 -22.585 12.423 1.00 84.00 97 THR A O 1
ATOM 720 N N . VAL A 1 98 ? 16.782 -23.361 13.319 1.00 79.00 98 VAL A N 1
ATOM 721 C CA . VAL A 1 98 ? 17.039 -24.768 12.957 1.00 79.00 98 VAL A CA 1
ATOM 722 C C . VAL A 1 98 ? 17.194 -24.927 11.438 1.00 79.00 98 VAL A C 1
ATOM 724 O O . VAL A 1 98 ? 18.063 -25.662 10.979 1.00 79.00 98 VAL A O 1
ATOM 727 N N . GLY A 1 99 ? 16.409 -24.185 10.646 1.00 78.12 99 GLY A N 1
ATOM 728 C CA . GLY A 1 99 ? 16.514 -24.181 9.183 1.00 78.12 99 GLY A CA 1
ATOM 729 C C . GLY A 1 99 ? 17.858 -23.647 8.675 1.00 78.12 99 GLY A C 1
ATOM 730 O O . GLY A 1 99 ? 18.458 -24.251 7.783 1.00 78.12 99 GLY A O 1
ATOM 731 N N . LEU A 1 100 ? 18.371 -22.569 9.277 1.00 85.12 100 LEU A N 1
ATOM 732 C CA . LEU A 1 100 ? 19.696 -22.033 8.961 1.00 85.12 100 LEU A CA 1
ATOM 733 C C . LEU A 1 100 ? 20.798 -23.024 9.347 1.00 85.12 100 LEU A C 1
ATOM 735 O O . LEU A 1 100 ? 21.707 -23.252 8.550 1.00 85.12 100 LEU A O 1
ATOM 739 N N . PHE A 1 101 ? 20.692 -23.642 10.527 1.00 85.75 101 PHE A N 1
ATOM 740 C CA . PHE A 1 101 ? 21.629 -24.666 10.992 1.00 85.75 101 PHE A CA 1
ATOM 741 C C . PHE A 1 101 ? 21.704 -25.846 10.022 1.00 85.75 101 PHE A C 1
ATOM 743 O O . PHE A 1 101 ? 22.776 -26.141 9.495 1.00 85.75 101 PHE A O 1
ATOM 750 N N . VAL A 1 102 ? 20.566 -26.475 9.714 1.00 85.19 102 VAL A N 1
ATOM 751 C CA . VAL A 1 102 ? 20.508 -27.618 8.789 1.00 85.19 102 VAL A CA 1
ATOM 752 C C . VAL A 1 102 ? 21.040 -27.226 7.414 1.00 85.19 102 VAL A C 1
ATOM 754 O O . VAL A 1 102 ? 21.858 -27.939 6.835 1.00 85.19 102 VAL A O 1
ATOM 757 N N . SER A 1 103 ? 20.629 -26.068 6.899 1.00 85.69 103 SER A N 1
ATOM 758 C CA . SER A 1 103 ? 21.051 -25.627 5.575 1.00 85.69 103 SER A CA 1
ATOM 759 C C . SER A 1 103 ? 22.553 -25.346 5.484 1.00 85.69 103 SER A C 1
ATOM 761 O O . SER A 1 103 ? 23.202 -25.757 4.518 1.00 85.69 103 SER A O 1
ATOM 763 N N . GLN A 1 104 ? 23.137 -24.689 6.491 1.00 86.88 104 GLN A N 1
ATOM 764 C CA . GLN A 1 104 ? 24.583 -24.497 6.544 1.00 86.88 104 GLN A CA 1
ATOM 765 C C . GLN A 1 104 ? 25.302 -25.833 6.663 1.00 86.88 104 GLN A C 1
ATOM 767 O O . GLN A 1 104 ? 26.195 -26.082 5.869 1.00 86.88 104 GLN A O 1
ATOM 772 N N . MET A 1 105 ? 24.859 -26.745 7.529 1.00 87.12 105 MET A N 1
ATOM 773 C CA . MET A 1 105 ? 25.468 -28.076 7.644 1.00 87.12 105 MET A CA 1
ATOM 774 C C . MET A 1 105 ? 25.435 -28.870 6.326 1.00 87.12 105 MET A C 1
ATOM 776 O O . MET A 1 105 ? 26.347 -29.649 6.060 1.00 87.12 105 MET A O 1
ATOM 780 N N . LEU A 1 106 ? 24.448 -28.639 5.455 1.00 85.81 106 LEU A N 1
ATOM 781 C CA . LEU A 1 106 ? 24.378 -29.233 4.112 1.00 85.81 106 LEU A CA 1
ATOM 782 C C . LEU A 1 106 ? 25.191 -28.478 3.044 1.00 85.81 106 LEU A C 1
ATOM 784 O O . LEU A 1 106 ? 25.232 -28.896 1.888 1.00 85.81 106 LEU A O 1
ATOM 788 N N . GLY A 1 107 ? 25.838 -27.366 3.395 1.00 85.31 107 GLY A N 1
ATOM 789 C CA . GLY A 1 107 ? 26.529 -26.493 2.449 1.00 85.31 107 GLY A CA 1
ATOM 790 C C . GLY A 1 107 ? 25.577 -25.706 1.544 1.00 85.31 107 GLY A C 1
ATOM 791 O O . GLY A 1 107 ? 26.013 -25.157 0.539 1.00 85.31 107 GLY A O 1
ATOM 792 N N . LEU A 1 108 ? 24.287 -25.612 1.881 1.00 85.06 108 LEU A N 1
ATOM 793 C CA . LEU A 1 108 ? 23.246 -24.924 1.099 1.00 85.06 108 LEU A CA 1
ATOM 794 C C . LEU A 1 108 ? 22.882 -23.539 1.659 1.00 85.06 108 LEU A C 1
ATOM 796 O O . LEU A 1 108 ? 21.977 -22.869 1.150 1.00 85.06 108 LEU A O 1
ATOM 800 N N . GLY A 1 109 ? 23.595 -23.091 2.697 1.00 82.25 109 GLY A N 1
ATOM 801 C CA . GLY A 1 109 ? 23.311 -21.852 3.418 1.00 82.25 109 GLY A CA 1
ATOM 802 C C . GLY A 1 109 ? 23.177 -20.628 2.511 1.00 82.25 109 GLY A C 1
ATOM 803 O O . GLY A 1 109 ? 22.221 -19.870 2.659 1.00 82.25 109 GLY A O 1
ATOM 804 N N . TYR A 1 110 ? 24.064 -20.458 1.522 1.00 83.19 110 TYR A N 1
ATOM 805 C CA . TYR A 1 110 ? 24.000 -19.304 0.618 1.00 83.19 110 TYR A CA 1
ATOM 806 C C . TYR A 1 110 ? 22.713 -19.277 -0.221 1.00 83.19 110 TYR A C 1
ATOM 808 O O . TYR A 1 110 ? 22.099 -18.224 -0.352 1.00 83.19 110 TYR A O 1
ATOM 816 N N . PHE A 1 111 ? 22.272 -20.423 -0.751 1.00 80.06 111 PHE A N 1
ATOM 817 C CA . PHE A 1 111 ? 21.092 -20.503 -1.627 1.00 80.06 111 PHE A CA 1
ATOM 818 C C . PHE A 1 111 ? 19.770 -20.308 -0.890 1.00 80.06 111 PHE A C 1
ATOM 820 O O . PHE A 1 111 ? 18.786 -19.880 -1.478 1.00 80.06 111 PHE A O 1
ATOM 827 N N . THR A 1 112 ? 19.748 -20.660 0.390 1.00 79.81 112 THR A N 1
ATOM 828 C CA . THR A 1 112 ? 18.524 -20.692 1.200 1.00 79.81 112 THR A CA 1
ATOM 829 C C . THR A 1 112 ? 18.370 -19.457 2.080 1.00 79.81 112 THR A C 1
ATOM 831 O O . THR A 1 112 ? 17.250 -19.025 2.315 1.00 79.81 112 THR A O 1
ATOM 834 N N . HIS A 1 113 ? 19.478 -18.890 2.568 1.00 79.88 113 HIS A N 1
ATOM 835 C CA . HIS A 1 113 ? 19.463 -17.790 3.535 1.00 79.88 113 HIS A CA 1
ATOM 836 C C . HIS A 1 113 ? 20.298 -16.577 3.083 1.00 79.88 113 HIS A C 1
ATOM 838 O O . HIS A 1 113 ? 20.227 -15.527 3.717 1.00 79.88 113 HIS A O 1
ATOM 844 N N . GLY A 1 114 ? 21.057 -16.671 1.983 1.00 77.56 114 GLY A N 1
ATOM 845 C CA . GLY A 1 114 ? 21.940 -15.604 1.498 1.00 77.56 114 GLY A CA 1
ATOM 846 C C . GLY A 1 114 ? 23.242 -15.471 2.300 1.00 77.56 114 GLY A C 1
ATOM 847 O O . GLY A 1 114 ? 23.341 -15.912 3.442 1.00 77.56 114 GLY A O 1
ATOM 848 N N . GLY A 1 115 ? 24.272 -14.852 1.707 1.00 74.06 115 GLY A N 1
ATOM 849 C CA . GLY A 1 115 ? 25.616 -14.767 2.307 1.00 74.06 115 GLY A CA 1
ATOM 850 C C . GLY A 1 115 ? 25.705 -13.947 3.604 1.00 74.06 115 GLY A C 1
ATOM 851 O O . GLY A 1 115 ? 26.449 -14.314 4.511 1.00 74.06 115 GLY A O 1
ATOM 852 N N . ALA A 1 116 ? 24.924 -12.869 3.728 1.00 72.12 116 ALA A N 1
ATOM 853 C CA . ALA A 1 116 ? 24.970 -11.973 4.890 1.00 72.12 116 ALA A CA 1
ATOM 854 C C . ALA A 1 116 ? 24.363 -12.594 6.163 1.00 72.12 116 ALA A C 1
ATOM 856 O O . ALA A 1 116 ? 24.824 -12.315 7.273 1.00 72.12 116 ALA A O 1
ATOM 857 N N . ASN A 1 117 ? 23.382 -13.487 6.007 1.00 77.88 117 ASN A N 1
ATOM 858 C CA . ASN A 1 117 ? 22.659 -14.109 7.121 1.00 77.88 117 ASN A CA 1
ATOM 859 C C . ASN A 1 117 ? 23.344 -15.374 7.647 1.00 77.88 117 ASN A C 1
ATOM 861 O O . ASN A 1 117 ? 22.843 -16.029 8.557 1.00 77.88 117 ASN A O 1
ATOM 865 N N . LEU A 1 118 ? 24.504 -15.729 7.093 1.00 83.62 118 LEU A N 1
ATOM 866 C CA . LEU A 1 118 ? 25.273 -16.858 7.578 1.00 83.62 118 LEU A CA 1
ATOM 867 C C . LEU A 1 118 ? 25.925 -16.522 8.928 1.00 83.62 118 LEU A C 1
ATOM 869 O O . LEU A 1 118 ? 26.540 -15.460 9.075 1.00 83.62 118 LEU A O 1
ATOM 873 N N . VAL A 1 119 ? 25.831 -17.445 9.896 1.00 79.75 119 VAL A N 1
ATOM 874 C CA . VAL A 1 119 ? 26.499 -17.325 11.209 1.00 79.75 119 VAL A CA 1
ATOM 875 C C . VAL A 1 119 ? 28.011 -17.127 11.046 1.00 79.75 119 VAL A C 1
ATOM 877 O O . VAL A 1 119 ? 28.592 -16.253 11.679 1.00 79.75 119 VAL A O 1
ATOM 880 N N . ASN A 1 120 ? 28.629 -17.848 10.108 1.00 79.31 120 ASN A N 1
ATOM 881 C CA . ASN A 1 120 ? 29.998 -17.619 9.654 1.00 79.31 120 ASN A CA 1
ATOM 882 C C . ASN A 1 120 ? 29.975 -17.162 8.188 1.00 79.31 120 ASN A C 1
ATOM 884 O O . ASN A 1 120 ? 29.820 -18.000 7.305 1.00 79.31 120 ASN A O 1
ATOM 888 N N . VAL A 1 121 ? 30.094 -15.860 7.904 1.00 71.38 121 VAL A N 1
ATOM 889 C CA . VAL A 1 121 ? 29.951 -15.322 6.532 1.00 71.38 121 VAL A CA 1
ATOM 890 C C . VAL A 1 121 ? 30.854 -16.051 5.523 1.00 71.38 121 VAL A C 1
ATOM 892 O O . VAL A 1 121 ? 30.296 -16.561 4.554 1.00 71.38 121 VAL A O 1
ATOM 895 N N . PRO A 1 122 ? 32.171 -16.250 5.760 1.00 75.25 122 PRO A N 1
ATOM 896 C CA . PRO A 1 122 ? 33.052 -17.040 4.882 1.00 75.25 122 PRO A CA 1
ATOM 897 C C . PRO A 1 122 ? 32.570 -18.457 4.510 1.00 75.25 122 PRO A C 1
ATOM 899 O O . PRO A 1 122 ? 33.040 -19.021 3.523 1.00 75.25 122 PRO A O 1
ATOM 902 N N . SER A 1 123 ? 31.607 -19.036 5.239 1.00 78.19 123 SER A N 1
ATOM 903 C CA . SER A 1 123 ? 31.019 -20.346 4.916 1.00 78.19 123 SER A CA 1
ATOM 904 C C . SER A 1 123 ? 30.223 -20.374 3.603 1.00 78.19 123 SER A C 1
ATOM 906 O O . SER A 1 123 ? 29.987 -21.462 3.073 1.00 78.19 123 SER A O 1
ATOM 908 N N . TRP A 1 124 ? 29.875 -19.212 3.023 1.00 85.00 124 TRP A N 1
ATOM 909 C CA . TRP A 1 124 ? 29.226 -19.128 1.705 1.00 85.00 124 TRP A CA 1
ATOM 910 C C . TRP A 1 124 ? 30.040 -19.826 0.604 1.00 85.00 124 TRP A C 1
ATOM 912 O O . TRP A 1 124 ? 29.477 -20.367 -0.350 1.00 85.00 124 TRP A O 1
ATOM 922 N N . PHE A 1 125 ? 31.367 -19.865 0.763 1.00 85.06 125 PHE A N 1
ATOM 923 C CA . PHE A 1 125 ? 32.288 -20.524 -0.155 1.00 85.06 125 PHE A CA 1
ATOM 924 C C . PHE A 1 125 ? 32.007 -22.025 -0.311 1.00 85.06 125 PHE A C 1
ATOM 926 O O . PHE A 1 125 ? 32.220 -22.572 -1.394 1.00 85.06 125 PHE A O 1
ATOM 933 N N . LEU A 1 126 ? 31.479 -22.705 0.718 1.00 88.62 126 LEU A N 1
ATOM 934 C CA . LEU A 1 126 ? 31.118 -24.115 0.563 1.00 88.62 126 LEU A CA 1
ATOM 935 C C . LEU A 1 126 ? 29.934 -24.282 -0.395 1.00 88.62 126 LEU A C 1
ATOM 937 O O . LEU A 1 126 ? 29.971 -25.172 -1.240 1.00 88.62 126 LEU A O 1
ATOM 941 N N . SER A 1 127 ? 28.929 -23.404 -0.333 1.00 88.62 127 SER A N 1
ATOM 942 C CA . SER A 1 127 ? 27.812 -23.417 -1.287 1.00 88.62 127 SER A CA 1
ATOM 943 C C . SER A 1 127 ? 28.284 -23.224 -2.727 1.00 88.62 127 SER A C 1
ATOM 945 O O . SER A 1 127 ? 27.814 -23.917 -3.631 1.00 88.62 127 SER A O 1
ATOM 947 N N . LEU A 1 128 ? 29.275 -22.352 -2.931 1.00 90.81 128 LEU A N 1
ATOM 948 C CA . LEU A 1 128 ? 29.941 -22.182 -4.220 1.00 90.81 128 LEU A CA 1
ATOM 949 C C . LEU A 1 128 ? 30.655 -23.464 -4.669 1.00 90.81 128 LEU A C 1
ATOM 951 O O . LEU A 1 128 ? 30.426 -23.938 -5.780 1.00 90.81 128 LEU A O 1
ATOM 955 N N . ILE A 1 129 ? 31.481 -24.060 -3.807 1.00 88.75 129 ILE A N 1
ATOM 956 C CA . ILE A 1 129 ? 32.206 -25.295 -4.129 1.00 88.75 129 ILE A CA 1
ATOM 957 C C . ILE A 1 129 ? 31.249 -26.444 -4.464 1.00 88.75 129 ILE A C 1
ATOM 959 O O . ILE A 1 129 ? 31.500 -27.188 -5.414 1.00 88.75 129 ILE A O 1
ATOM 963 N N . VAL A 1 130 ? 30.166 -26.604 -3.700 1.00 89.06 130 VAL A N 1
ATOM 964 C CA . VAL A 1 130 ? 29.160 -27.645 -3.939 1.00 89.06 130 VAL A CA 1
ATOM 965 C C . VAL A 1 130 ? 28.531 -27.453 -5.317 1.00 89.06 130 VAL A C 1
ATOM 967 O O . VAL A 1 130 ? 28.497 -28.406 -6.093 1.00 89.06 130 VAL A O 1
ATOM 970 N N . ALA A 1 131 ? 28.134 -26.229 -5.678 1.00 89.06 131 ALA A N 1
ATOM 971 C CA . ALA A 1 131 ? 27.618 -25.940 -7.016 1.00 89.06 131 ALA A CA 1
ATOM 972 C C . ALA A 1 131 ? 28.644 -26.234 -8.121 1.00 89.06 131 ALA A C 1
ATOM 974 O O . ALA A 1 131 ? 28.316 -26.896 -9.105 1.00 89.06 131 ALA A O 1
ATOM 975 N N . CYS A 1 132 ? 29.903 -25.829 -7.942 1.00 92.75 132 CYS A N 1
ATOM 976 C CA . CYS A 1 132 ? 30.981 -26.139 -8.882 1.00 92.75 132 CYS A CA 1
ATOM 977 C C . CYS A 1 132 ? 31.175 -27.657 -9.063 1.00 92.75 132 CYS A C 1
ATOM 979 O O . CYS A 1 132 ? 31.321 -28.143 -10.186 1.00 92.75 132 CYS A O 1
ATOM 981 N N . TYR A 1 133 ? 31.124 -28.448 -7.987 1.00 91.06 133 TYR A N 1
ATOM 982 C CA . TYR A 1 133 ? 31.227 -29.905 -8.099 1.00 91.06 133 TYR A CA 1
ATOM 983 C C . TYR A 1 133 ? 29.972 -30.565 -8.676 1.00 91.06 133 TYR A C 1
ATOM 985 O O . TYR A 1 133 ? 30.112 -31.582 -9.352 1.00 91.06 133 TYR A O 1
ATOM 993 N N . VAL A 1 134 ? 28.780 -29.987 -8.498 1.00 89.06 134 VAL A N 1
ATOM 994 C CA . VAL A 1 134 ? 27.573 -30.406 -9.231 1.00 89.06 134 VAL A CA 1
ATOM 995 C C . VAL A 1 134 ? 27.760 -30.166 -10.730 1.00 89.06 134 VAL A C 1
ATOM 997 O O . VAL A 1 134 ? 27.536 -31.080 -11.522 1.00 89.06 134 VAL A O 1
ATOM 1000 N N . VAL A 1 135 ? 28.278 -29.002 -11.133 1.00 89.75 135 VAL A N 1
ATOM 1001 C CA . VAL A 1 135 ? 28.629 -28.717 -12.536 1.00 89.75 135 VAL A CA 1
ATOM 1002 C C . VAL A 1 135 ? 29.650 -29.732 -13.065 1.00 89.75 135 VAL A C 1
ATOM 1004 O O . VAL A 1 135 ? 29.460 -30.305 -14.137 1.00 89.75 135 VAL A O 1
ATOM 1007 N N . ALA A 1 136 ? 30.703 -30.038 -12.304 1.00 90.62 136 ALA A N 1
ATOM 1008 C CA . ALA A 1 136 ? 31.670 -31.062 -12.699 1.00 90.62 136 ALA A CA 1
ATOM 1009 C C . ALA A 1 136 ? 31.056 -32.473 -12.768 1.00 90.62 136 ALA A C 1
ATOM 1011 O O . ALA A 1 136 ? 31.427 -33.250 -13.649 1.00 90.62 136 ALA A O 1
ATOM 1012 N N . ALA A 1 137 ? 30.110 -32.809 -11.887 1.00 88.31 137 ALA A N 1
ATOM 1013 C CA . ALA A 1 137 ? 29.381 -34.074 -11.927 1.00 88.31 137 ALA A CA 1
ATOM 1014 C C . ALA A 1 137 ? 28.548 -34.194 -13.211 1.00 88.31 137 ALA A C 1
ATOM 1016 O O . ALA A 1 137 ? 28.603 -35.234 -13.865 1.00 88.31 137 ALA A O 1
ATOM 1017 N N . LEU A 1 138 ? 27.854 -33.121 -13.611 1.00 88.00 138 LEU A N 1
ATOM 1018 C CA . LEU A 1 138 ? 27.103 -33.049 -14.869 1.00 88.00 138 LEU A CA 1
ATOM 1019 C C . LEU A 1 138 ? 28.024 -33.231 -16.081 1.00 88.00 138 LEU A C 1
ATOM 1021 O O . LEU A 1 138 ? 27.730 -34.028 -16.971 1.00 88.00 138 LEU A O 1
ATOM 1025 N N . VAL A 1 139 ? 29.185 -32.569 -16.087 1.00 89.56 139 VAL A N 1
ATOM 1026 C CA . VAL A 1 139 ? 30.186 -32.725 -17.154 1.00 89.56 139 VAL A CA 1
ATOM 1027 C C . VAL A 1 139 ? 30.735 -34.156 -17.208 1.00 89.56 139 VAL A C 1
ATOM 1029 O O . VAL A 1 139 ? 30.905 -34.691 -18.300 1.00 89.56 139 VAL A O 1
ATOM 1032 N N . ARG A 1 140 ? 30.985 -34.807 -16.060 1.00 88.06 140 ARG A N 1
ATOM 1033 C CA . ARG A 1 140 ? 31.433 -36.216 -16.001 1.00 88.06 140 ARG A CA 1
ATOM 1034 C C . ARG A 1 140 ? 30.346 -37.212 -16.409 1.00 88.06 140 ARG A C 1
ATOM 1036 O O . ARG A 1 140 ? 30.684 -38.273 -16.921 1.00 88.06 140 ARG A O 1
ATOM 1043 N N . ALA A 1 141 ? 29.080 -36.908 -16.133 1.00 86.44 141 ALA A N 1
ATOM 1044 C CA . ALA A 1 141 ? 27.939 -37.747 -16.495 1.00 86.44 141 ALA A CA 1
ATOM 1045 C C . ALA A 1 141 ? 27.554 -37.614 -17.979 1.00 86.44 141 ALA A C 1
ATOM 1047 O O . ALA A 1 141 ? 26.903 -38.500 -18.530 1.00 86.44 141 ALA A O 1
ATOM 1048 N N . SER A 1 142 ? 27.950 -36.513 -18.623 1.00 88.06 142 SER A N 1
ATOM 1049 C CA . SER A 1 142 ? 27.667 -36.243 -20.029 1.00 88.06 142 SER A CA 1
ATOM 1050 C C . SER A 1 142 ? 28.359 -37.233 -20.969 1.00 88.06 142 SER A C 1
ATOM 1052 O O . SER A 1 142 ? 29.532 -37.568 -20.801 1.00 88.06 142 SER A O 1
ATOM 1054 N N . ARG A 1 143 ? 27.645 -37.629 -22.032 1.00 86.56 143 ARG A N 1
ATOM 1055 C CA . ARG A 1 143 ? 28.200 -38.411 -23.152 1.00 86.56 143 ARG A CA 1
ATOM 1056 C C . ARG A 1 143 ? 29.209 -37.610 -23.985 1.00 86.56 143 ARG A C 1
ATOM 1058 O O . ARG A 1 143 ? 30.046 -38.208 -24.651 1.00 86.56 143 ARG A O 1
ATOM 1065 N N . ALA A 1 144 ? 29.153 -36.276 -23.928 1.00 89.62 144 ALA A N 1
ATOM 1066 C CA . ALA A 1 144 ? 30.048 -35.377 -24.654 1.00 89.62 144 ALA A CA 1
ATOM 1067 C C . ALA A 1 144 ? 30.595 -34.261 -23.735 1.00 89.62 144 ALA A C 1
ATOM 1069 O O . ALA A 1 144 ? 30.212 -33.097 -23.875 1.00 89.62 144 ALA A O 1
ATOM 1070 N N . PRO A 1 145 ? 31.527 -34.570 -22.808 1.00 87.75 145 PRO A N 1
ATOM 1071 C CA . PRO A 1 145 ? 32.003 -33.619 -21.797 1.00 87.75 145 PRO A CA 1
ATOM 1072 C C . PRO A 1 145 ? 32.575 -32.316 -22.371 1.00 87.75 145 PRO A C 1
ATOM 1074 O O . PRO A 1 145 ? 32.402 -31.260 -21.765 1.00 87.75 145 PRO A O 1
ATOM 1077 N N . ARG A 1 146 ? 33.239 -32.382 -23.536 1.00 89.81 146 ARG A N 1
ATOM 1078 C CA . ARG A 1 146 ? 33.788 -31.209 -24.243 1.00 89.81 146 ARG A CA 1
ATOM 1079 C C . ARG A 1 146 ? 32.696 -30.266 -24.738 1.00 89.81 146 ARG A C 1
ATOM 1081 O O . ARG A 1 146 ? 32.780 -29.064 -24.526 1.00 89.81 146 ARG A O 1
ATOM 1088 N N . VAL A 1 147 ? 31.650 -30.825 -25.344 1.00 89.81 147 VAL A N 1
ATOM 1089 C CA . VAL A 1 147 ? 30.496 -30.063 -25.843 1.00 89.81 147 VAL A CA 1
ATOM 1090 C C . VAL A 1 147 ? 29.724 -29.457 -24.672 1.00 89.81 147 VAL A C 1
ATOM 1092 O O . VAL A 1 147 ? 29.342 -28.295 -24.722 1.00 89.81 147 VAL A O 1
ATOM 1095 N N . THR A 1 148 ? 29.560 -30.203 -23.576 1.00 89.25 148 THR A N 1
ATOM 1096 C CA . THR A 1 148 ? 28.890 -29.700 -22.370 1.00 89.25 148 THR A CA 1
ATOM 1097 C C . THR A 1 148 ? 29.616 -28.500 -21.766 1.00 89.25 148 THR A C 1
ATOM 1099 O O . THR A 1 148 ? 28.970 -27.508 -21.444 1.00 89.25 148 THR A O 1
ATOM 1102 N N . VAL A 1 149 ? 30.947 -28.534 -21.650 1.00 92.38 149 VAL A N 1
ATOM 1103 C CA . VAL A 1 149 ? 31.711 -27.369 -21.168 1.00 92.38 149 VAL A CA 1
ATOM 1104 C C . VAL A 1 149 ? 31.636 -26.205 -22.161 1.00 92.38 149 VAL A C 1
ATOM 1106 O O . VAL A 1 149 ? 31.428 -25.070 -21.734 1.00 92.38 149 VAL A O 1
ATOM 1109 N N . ALA A 1 150 ? 31.728 -26.475 -23.467 1.00 89.44 150 ALA A N 1
ATOM 1110 C CA . ALA A 1 150 ? 31.604 -25.457 -24.511 1.00 89.44 150 ALA A CA 1
ATOM 1111 C C . ALA A 1 150 ? 30.223 -24.775 -24.541 1.00 89.44 150 ALA A C 1
ATOM 1113 O O . ALA A 1 150 ? 30.144 -23.613 -24.918 1.00 89.44 150 ALA A O 1
ATOM 1114 N N . ALA A 1 151 ? 29.157 -25.455 -24.109 1.00 89.75 151 ALA A N 1
ATOM 1115 C CA . ALA A 1 151 ? 27.822 -24.871 -23.960 1.00 89.75 151 ALA A CA 1
ATOM 1116 C C . ALA A 1 151 ? 27.657 -24.089 -22.643 1.00 89.75 151 ALA A C 1
ATOM 1118 O O . ALA A 1 151 ? 27.056 -23.016 -22.619 1.00 89.75 151 ALA A O 1
ATOM 1119 N N . LEU A 1 152 ? 28.213 -24.600 -21.538 1.00 92.19 152 LEU A N 1
ATOM 1120 C CA . LEU A 1 152 ? 28.095 -23.968 -20.219 1.00 92.19 152 LEU A CA 1
ATOM 1121 C C . LEU A 1 152 ? 28.924 -22.685 -20.092 1.00 92.19 152 LEU A C 1
ATOM 1123 O O . LEU A 1 152 ? 28.524 -21.781 -19.361 1.00 92.19 152 LEU A O 1
ATOM 1127 N N . LEU A 1 153 ? 30.058 -22.584 -20.788 1.00 91.56 153 LEU A N 1
ATOM 1128 C CA . LEU A 1 153 ? 30.909 -21.392 -20.786 1.00 91.56 153 LEU A CA 1
ATOM 1129 C C . LEU A 1 153 ? 30.187 -20.118 -21.273 1.00 91.56 153 LEU A C 1
ATOM 1131 O O . LEU A 1 153 ? 30.114 -19.174 -20.487 1.00 91.56 153 LEU A O 1
ATOM 1135 N N . PRO A 1 154 ? 29.628 -20.055 -22.501 1.00 90.06 154 PRO A N 1
ATOM 1136 C CA . PRO A 1 154 ? 28.935 -18.866 -22.996 1.00 90.06 154 PRO A CA 1
ATOM 1137 C C . PRO A 1 154 ? 27.644 -18.586 -22.223 1.00 90.06 154 PRO A C 1
ATOM 1139 O O . PRO A 1 154 ? 27.341 -17.427 -21.967 1.00 90.06 154 PRO A O 1
ATOM 1142 N N . LEU A 1 155 ? 26.925 -19.623 -21.775 1.00 91.81 155 LEU A N 1
ATOM 1143 C CA . LEU A 1 155 ? 25.754 -19.454 -20.911 1.00 91.81 155 LEU A CA 1
ATOM 1144 C C . LEU A 1 155 ? 26.133 -18.763 -19.594 1.00 91.81 155 LEU A C 1
ATOM 1146 O O . LEU A 1 155 ? 25.495 -17.799 -19.183 1.00 91.81 155 LEU A O 1
ATOM 1150 N N . THR A 1 156 ? 27.202 -19.224 -18.945 1.00 91.31 156 THR A N 1
ATOM 1151 C CA . THR A 1 156 ? 27.672 -18.631 -17.686 1.00 91.31 156 THR A CA 1
ATOM 1152 C C . THR A 1 156 ? 28.244 -17.234 -17.909 1.00 91.31 156 THR A C 1
ATOM 1154 O O . THR A 1 156 ? 28.005 -16.343 -17.101 1.00 91.31 156 THR A O 1
ATOM 1157 N N . ALA A 1 157 ? 28.942 -17.007 -19.024 1.00 90.88 157 ALA A N 1
ATOM 1158 C CA . ALA A 1 157 ? 29.409 -15.682 -19.417 1.00 90.88 157 ALA A CA 1
ATOM 1159 C C . ALA A 1 157 ? 28.240 -14.709 -19.651 1.00 90.88 157 ALA A C 1
ATOM 1161 O O . ALA A 1 157 ? 28.312 -13.569 -19.205 1.00 90.88 157 ALA A O 1
ATOM 1162 N N . ALA A 1 158 ? 27.139 -15.161 -20.261 1.00 90.00 158 ALA A N 1
ATOM 1163 C CA . ALA A 1 158 ? 25.923 -14.365 -20.410 1.00 90.00 158 ALA A CA 1
ATOM 1164 C C . ALA A 1 158 ? 25.289 -14.033 -19.049 1.00 90.00 158 ALA A C 1
ATOM 1166 O O . ALA A 1 158 ? 24.922 -12.885 -18.817 1.00 90.00 158 ALA A O 1
ATOM 1167 N N . LEU A 1 159 ? 25.238 -14.994 -18.114 1.00 89.06 159 LEU A N 1
ATOM 1168 C CA . LEU A 1 159 ? 24.779 -14.746 -16.739 1.00 89.06 159 LEU A CA 1
ATOM 1169 C C . LEU A 1 159 ? 25.651 -13.710 -16.010 1.00 89.06 159 LEU A C 1
ATOM 1171 O O . LEU A 1 159 ? 25.126 -12.869 -15.282 1.00 89.06 159 LEU A O 1
ATOM 1175 N N . VAL A 1 160 ? 26.970 -13.740 -16.232 1.00 90.06 160 VAL A N 1
ATOM 1176 C CA . VAL A 1 160 ? 27.898 -12.723 -15.716 1.00 90.06 160 VAL A CA 1
ATOM 1177 C C . VAL A 1 160 ? 27.647 -11.361 -16.375 1.00 90.06 160 VAL A C 1
ATOM 1179 O O . VAL A 1 160 ? 27.629 -10.355 -15.666 1.00 90.06 160 VAL A O 1
ATOM 1182 N N . ALA A 1 161 ? 27.391 -11.317 -17.688 1.00 87.06 161 ALA A N 1
ATOM 1183 C CA . ALA A 1 161 ? 27.112 -10.081 -18.427 1.00 87.06 161 ALA A CA 1
ATOM 1184 C C . ALA A 1 161 ? 25.843 -9.369 -17.934 1.00 87.06 161 ALA A C 1
ATOM 1186 O O . ALA A 1 161 ? 25.844 -8.152 -17.780 1.00 87.06 161 ALA A O 1
ATOM 1187 N N . VAL A 1 162 ? 24.778 -10.123 -17.635 1.00 85.06 162 VAL A N 1
ATOM 1188 C CA . VAL A 1 162 ? 23.510 -9.571 -17.113 1.00 85.06 162 VAL A CA 1
ATOM 1189 C C . VAL A 1 162 ? 23.523 -9.351 -15.594 1.00 85.06 162 VAL A C 1
ATOM 1191 O O . VAL A 1 162 ? 22.505 -8.989 -15.011 1.00 85.06 162 VAL A O 1
ATOM 1194 N N . GLY A 1 163 ? 24.656 -9.595 -14.926 1.00 81.19 163 GLY A N 1
ATOM 1195 C CA . GLY A 1 163 ? 24.808 -9.377 -13.487 1.00 81.19 163 GLY A CA 1
ATOM 1196 C C . GLY A 1 163 ? 24.033 -10.360 -12.601 1.00 81.19 163 GLY A C 1
ATOM 1197 O O . GLY A 1 163 ? 23.834 -10.086 -11.415 1.00 81.19 163 GLY A O 1
ATOM 1198 N N . PHE A 1 164 ? 23.612 -11.514 -13.130 1.00 80.12 164 PHE A N 1
ATOM 1199 C CA . PHE A 1 164 ? 22.866 -12.517 -12.370 1.00 80.12 164 PHE A CA 1
ATOM 1200 C C . PHE A 1 164 ? 23.752 -13.114 -11.270 1.00 80.12 164 PHE A C 1
ATOM 1202 O O . PHE A 1 164 ? 24.655 -13.903 -11.551 1.00 80.12 164 PHE A O 1
ATOM 1209 N N . HIS A 1 165 ? 23.522 -12.710 -10.015 1.00 81.00 165 HIS A N 1
ATOM 1210 C CA . HIS A 1 165 ? 24.343 -13.091 -8.857 1.00 81.00 165 HIS A CA 1
ATOM 1211 C C . HIS A 1 165 ? 25.853 -12.983 -9.140 1.00 81.00 165 HIS A C 1
ATOM 1213 O O . HIS A 1 165 ? 26.593 -13.948 -8.944 1.00 81.00 165 HIS A O 1
ATOM 1219 N N . ALA A 1 166 ? 26.297 -11.816 -9.622 1.00 81.38 166 ALA A N 1
ATOM 1220 C CA . ALA A 1 166 ? 27.645 -11.597 -10.156 1.00 81.38 166 ALA A CA 1
ATOM 1221 C C . ALA A 1 166 ? 28.790 -12.130 -9.268 1.00 81.38 166 ALA A C 1
ATOM 1223 O O . ALA A 1 166 ? 29.723 -12.736 -9.790 1.00 81.38 166 ALA A O 1
ATOM 1224 N N . ASP A 1 167 ? 28.706 -11.985 -7.937 1.00 80.94 167 ASP A N 1
ATOM 1225 C CA . ASP A 1 167 ? 29.726 -12.484 -6.997 1.00 80.94 167 ASP A CA 1
ATOM 1226 C C . ASP A 1 167 ? 29.876 -14.010 -7.005 1.00 80.94 167 ASP A C 1
ATOM 1228 O O . ASP A 1 167 ? 30.950 -14.533 -6.717 1.00 80.94 167 ASP A O 1
ATOM 1232 N N . PHE A 1 168 ? 28.800 -14.720 -7.340 1.00 85.38 168 PHE A N 1
ATOM 1233 C CA . PHE A 1 168 ? 28.739 -16.174 -7.395 1.00 85.38 168 PHE A CA 1
ATOM 1234 C C . PHE A 1 168 ? 29.037 -16.691 -8.808 1.00 85.38 168 PHE A C 1
ATOM 1236 O O . PHE A 1 168 ? 29.895 -17.555 -8.996 1.00 85.38 168 PHE A O 1
ATOM 1243 N N . THR A 1 169 ? 28.371 -16.142 -9.826 1.00 89.06 169 THR A N 1
ATOM 1244 C CA . THR A 1 169 ? 28.482 -16.616 -11.215 1.00 89.06 169 THR A CA 1
ATOM 1245 C C . THR A 1 169 ? 29.857 -16.358 -11.821 1.00 89.06 169 THR A C 1
ATOM 1247 O O . THR A 1 169 ? 30.355 -17.213 -12.554 1.00 89.06 169 THR A O 1
ATOM 1250 N N . ARG A 1 170 ? 30.547 -15.270 -11.443 1.00 91.69 170 ARG A N 1
ATOM 1251 C CA . ARG A 1 170 ? 31.938 -15.029 -11.871 1.00 91.69 170 ARG A CA 1
ATOM 1252 C C . ARG A 1 170 ? 32.914 -16.094 -11.365 1.00 91.69 170 ARG A C 1
ATOM 1254 O O . ARG A 1 170 ? 33.889 -16.405 -12.040 1.00 91.69 170 ARG A O 1
ATOM 1261 N N . GLN A 1 171 ? 32.646 -16.685 -10.200 1.00 94.94 171 GLN A N 1
ATOM 1262 C CA . GLN A 1 171 ? 33.480 -17.745 -9.630 1.00 94.94 171 GLN A CA 1
ATOM 1263 C C . GLN A 1 171 ? 33.197 -19.098 -10.297 1.00 94.94 171 GLN A C 1
ATOM 1265 O O . GLN A 1 171 ? 34.115 -19.875 -10.565 1.00 94.94 171 GLN A O 1
ATOM 1270 N N . VAL A 1 172 ? 31.933 -19.353 -10.656 1.00 94.56 172 VAL A N 1
ATOM 1271 C CA . VAL A 1 172 ? 31.547 -20.508 -11.484 1.00 94.56 172 VAL A CA 1
ATOM 1272 C C . VAL A 1 172 ? 32.158 -20.410 -12.887 1.00 94.56 172 VAL A C 1
ATOM 1274 O O . VAL A 1 172 ? 32.639 -21.416 -13.409 1.00 94.56 172 VAL A O 1
ATOM 1277 N N . LEU A 1 173 ? 32.218 -19.211 -13.478 1.00 95.25 173 LEU A N 1
ATOM 1278 C CA . LEU A 1 173 ? 32.884 -18.980 -14.763 1.00 95.25 173 LEU A CA 1
ATOM 1279 C C . LEU A 1 173 ? 34.383 -19.315 -14.690 1.00 95.25 173 LEU A C 1
ATOM 1281 O O . LEU A 1 173 ? 34.893 -20.032 -15.551 1.00 95.25 173 LEU A O 1
ATOM 1285 N N . ALA A 1 174 ? 35.067 -18.893 -13.623 1.00 95.56 174 ALA A N 1
ATOM 1286 C CA . ALA A 1 174 ? 36.463 -19.239 -13.364 1.00 95.56 174 ALA A CA 1
ATOM 1287 C C . ALA A 1 174 ? 36.657 -20.768 -13.235 1.00 95.56 174 ALA A C 1
ATOM 1289 O O . ALA A 1 174 ? 37.571 -21.351 -13.823 1.00 95.56 174 ALA A O 1
ATOM 1290 N N . PHE A 1 175 ? 35.747 -21.455 -12.538 1.00 96.62 175 PHE A N 1
ATOM 1291 C CA . PHE A 1 175 ? 35.754 -22.917 -12.436 1.00 96.62 175 PHE A CA 1
ATOM 1292 C C . PHE A 1 175 ? 35.559 -23.614 -13.794 1.00 96.62 175 PHE A C 1
ATOM 1294 O O . PHE A 1 175 ? 36.311 -24.532 -14.137 1.00 96.62 175 PHE A O 1
ATOM 1301 N N . LEU A 1 176 ? 34.590 -23.165 -14.598 1.00 95.44 176 LEU A N 1
ATOM 1302 C CA . LEU A 1 176 ? 34.351 -23.667 -15.956 1.00 95.44 176 LEU A CA 1
ATOM 1303 C C . LEU A 1 176 ? 35.552 -23.429 -16.878 1.00 95.44 176 LEU A C 1
ATOM 1305 O O . LEU A 1 176 ? 35.899 -24.311 -17.664 1.00 95.44 176 LEU A O 1
ATOM 1309 N N . ALA A 1 177 ? 36.233 -22.290 -16.749 1.00 93.38 177 ALA A N 1
ATOM 1310 C CA . ALA A 1 177 ? 37.458 -22.016 -17.490 1.00 93.38 177 ALA A CA 1
ATOM 1311 C C . ALA A 1 177 ? 38.575 -23.013 -17.131 1.00 93.38 177 ALA A C 1
ATOM 1313 O O . ALA A 1 177 ? 39.273 -23.509 -18.016 1.00 93.38 177 ALA A O 1
ATOM 1314 N N . GLY A 1 178 ? 38.691 -23.399 -15.855 1.00 93.88 178 GLY A N 1
ATOM 1315 C CA . GLY A 1 178 ? 39.577 -24.483 -15.417 1.00 93.88 178 GLY A CA 1
ATOM 1316 C C . GLY A 1 178 ? 39.222 -25.846 -16.031 1.00 93.88 178 GLY A C 1
ATOM 1317 O O . GLY A 1 178 ? 40.106 -26.571 -16.496 1.00 93.88 178 GLY A O 1
ATOM 1318 N N . LEU A 1 179 ? 37.928 -26.190 -16.089 1.00 93.94 179 LEU A N 1
ATOM 1319 C CA . LEU A 1 179 ? 37.444 -27.413 -16.749 1.00 93.94 179 LEU A CA 1
ATOM 1320 C C . LEU A 1 179 ? 37.800 -27.431 -18.241 1.00 93.94 179 LEU A C 1
ATOM 1322 O O . LEU A 1 179 ? 38.320 -28.432 -18.744 1.00 93.94 179 LEU A O 1
ATOM 1326 N N . ALA A 1 180 ? 37.572 -26.315 -18.933 1.00 92.56 180 ALA A N 1
ATOM 1327 C CA . ALA A 1 180 ? 37.931 -26.150 -20.336 1.00 92.56 180 ALA A CA 1
ATOM 1328 C C . ALA A 1 180 ? 39.447 -26.272 -20.538 1.00 92.56 180 ALA A C 1
ATOM 1330 O O . ALA A 1 180 ? 39.901 -27.013 -21.413 1.00 92.56 180 ALA A O 1
ATOM 1331 N N . ALA A 1 181 ? 40.242 -25.649 -19.661 1.00 90.50 181 ALA A N 1
ATOM 1332 C CA . ALA A 1 181 ? 41.696 -25.734 -19.708 1.00 90.50 181 ALA A CA 1
ATOM 1333 C C . ALA A 1 181 ? 42.204 -27.180 -19.647 1.00 90.50 181 ALA A C 1
ATOM 1335 O O . ALA A 1 181 ? 43.137 -27.552 -20.365 1.00 90.50 181 ALA A O 1
ATOM 1336 N N . ARG A 1 182 ? 41.554 -28.023 -18.836 1.00 90.81 182 ARG A N 1
ATOM 1337 C CA . ARG A 1 182 ? 41.860 -29.453 -18.746 1.00 90.81 182 ARG A CA 1
ATOM 1338 C C . ARG A 1 182 ? 41.457 -30.215 -20.006 1.00 90.81 182 ARG A C 1
ATOM 1340 O O . ARG A 1 182 ? 42.238 -31.020 -20.501 1.00 90.81 182 ARG A O 1
ATOM 1347 N N . GLN A 1 183 ? 40.252 -29.985 -20.519 1.00 89.06 183 GLN A N 1
ATOM 1348 C CA . GLN A 1 183 ? 39.710 -30.728 -21.661 1.00 89.06 183 GLN A CA 1
ATOM 1349 C C . GLN A 1 183 ? 40.420 -30.438 -22.991 1.00 89.06 183 GLN A C 1
ATOM 1351 O O . GLN A 1 183 ? 40.481 -31.325 -23.851 1.00 89.06 183 GLN A O 1
ATOM 1356 N N . HIS A 1 184 ? 40.951 -29.222 -23.139 1.00 86.88 184 HIS A N 1
ATOM 1357 C CA . HIS A 1 184 ? 41.705 -28.767 -24.310 1.00 86.88 184 HIS A CA 1
ATOM 1358 C C . HIS A 1 184 ? 43.227 -28.955 -24.180 1.00 86.88 184 HIS A C 1
ATOM 1360 O O . HIS A 1 184 ? 43.967 -28.581 -25.096 1.00 86.88 184 HIS A O 1
ATOM 1366 N N . GLY A 1 185 ? 43.690 -29.536 -23.065 1.00 87.25 185 GLY A N 1
ATOM 1367 C CA . GLY A 1 185 ? 45.107 -29.803 -22.818 1.00 87.25 185 GLY A CA 1
ATOM 1368 C C . GLY A 1 185 ? 45.948 -28.527 -22.782 1.00 87.25 185 GLY A C 1
ATOM 1369 O O . GLY A 1 185 ? 47.054 -28.516 -23.306 1.00 87.25 185 GLY A O 1
ATOM 1370 N N . LEU A 1 186 ? 45.439 -27.424 -22.214 1.00 86.00 186 LEU A N 1
ATOM 1371 C CA . LEU A 1 186 ? 46.102 -26.114 -22.313 1.00 86.00 186 LEU A CA 1
ATOM 1372 C C . LEU A 1 186 ? 47.517 -26.088 -21.713 1.00 86.00 186 LEU A C 1
ATOM 1374 O O . LEU A 1 186 ? 48.368 -25.355 -22.208 1.00 86.00 186 LEU A O 1
ATOM 1378 N N . LEU A 1 187 ? 47.799 -26.904 -20.691 1.00 84.88 187 LEU A N 1
ATOM 1379 C CA . LEU A 1 187 ? 49.148 -27.011 -20.115 1.00 84.88 187 LEU A CA 1
ATOM 1380 C C . LEU A 1 187 ? 50.136 -27.786 -21.003 1.00 84.88 187 LEU A C 1
ATOM 1382 O O . LEU A 1 187 ? 51.340 -27.650 -20.817 1.00 84.88 187 LEU A O 1
ATOM 1386 N N . GLU A 1 188 ? 49.640 -28.563 -21.967 1.00 85.94 188 GLU A N 1
ATOM 1387 C CA . GLU A 1 188 ? 50.432 -29.358 -22.920 1.00 85.94 188 GLU A CA 1
ATOM 1388 C C . GLU A 1 188 ? 50.744 -28.560 -24.202 1.00 85.94 188 GLU A C 1
ATOM 1390 O O . GLU A 1 188 ? 51.443 -29.036 -25.094 1.00 85.94 188 GLU A O 1
ATOM 1395 N N . ARG A 1 189 ? 50.231 -27.326 -24.309 1.00 85.69 189 ARG A N 1
ATOM 1396 C CA . ARG A 1 189 ? 50.425 -26.441 -25.463 1.00 85.69 189 ARG A CA 1
ATOM 1397 C C . ARG A 1 189 ? 51.767 -25.694 -25.411 1.00 85.69 189 ARG A C 1
ATOM 1399 O O . ARG A 1 189 ? 52.270 -25.400 -24.321 1.00 85.69 189 ARG A O 1
ATOM 1406 N N . PRO A 1 190 ? 52.338 -25.314 -26.571 1.00 83.44 190 PRO A N 1
ATOM 1407 C CA . PRO A 1 190 ? 53.619 -24.613 -26.619 1.00 83.44 190 PRO A CA 1
ATOM 1408 C C . PRO A 1 190 ? 53.559 -23.249 -25.897 1.00 83.44 190 PRO A C 1
ATOM 1410 O O . PRO A 1 190 ? 52.485 -22.640 -25.823 1.00 83.44 190 PRO A O 1
ATOM 1413 N N . PRO A 1 191 ? 54.688 -22.750 -25.349 1.00 79.75 191 PRO A N 1
ATOM 1414 C CA . PRO A 1 191 ? 54.732 -21.510 -24.566 1.00 79.75 191 PRO A CA 1
ATOM 1415 C C . PRO A 1 191 ? 54.060 -20.284 -25.217 1.00 79.75 191 PRO A C 1
ATOM 1417 O O . PRO A 1 191 ? 53.296 -19.626 -24.511 1.00 79.75 191 PRO A O 1
ATOM 1420 N N . PRO A 1 192 ? 54.220 -19.998 -26.529 1.00 81.31 192 PRO A N 1
ATOM 1421 C CA . PRO A 1 192 ? 53.583 -18.837 -27.159 1.00 81.31 192 PRO A CA 1
ATOM 1422 C C . PRO A 1 192 ? 52.052 -18.846 -27.066 1.00 81.31 192 PRO A C 1
ATOM 1424 O O . PRO A 1 192 ? 51.445 -17.815 -26.790 1.00 81.31 192 PRO A O 1
ATOM 1427 N N . LEU A 1 193 ? 51.414 -20.016 -27.211 1.00 83.38 193 LEU A N 1
ATOM 1428 C CA . LEU A 1 193 ? 49.956 -20.130 -27.096 1.00 83.38 193 LEU A CA 1
ATOM 1429 C C . LEU A 1 193 ? 49.488 -19.901 -25.652 1.00 83.38 193 LEU A C 1
ATOM 1431 O O . LEU A 1 193 ? 48.456 -19.277 -25.425 1.00 83.38 193 LEU A O 1
ATOM 1435 N N . ARG A 1 194 ? 50.259 -20.373 -24.665 1.00 82.62 194 ARG A N 1
ATOM 1436 C CA . ARG A 1 194 ? 49.965 -20.150 -23.241 1.00 82.62 194 ARG A CA 1
ATOM 1437 C C . ARG A 1 194 ? 50.114 -18.677 -22.858 1.00 82.62 194 ARG A C 1
ATOM 1439 O O . ARG A 1 194 ? 49.275 -18.169 -22.122 1.00 82.62 194 ARG A O 1
ATOM 1446 N N . ILE A 1 195 ? 51.127 -17.994 -23.396 1.00 81.06 195 ILE A N 1
ATOM 1447 C CA . ILE A 1 195 ? 51.335 -16.550 -23.218 1.00 81.06 195 ILE A CA 1
ATOM 1448 C C . ILE A 1 195 ? 50.189 -15.762 -23.864 1.00 81.06 195 ILE A C 1
ATOM 1450 O O . ILE A 1 195 ? 49.610 -14.903 -23.208 1.00 81.06 195 ILE A O 1
ATOM 1454 N N . GLY A 1 196 ? 49.796 -16.101 -25.098 1.00 83.50 196 GLY A N 1
ATOM 1455 C CA . GLY A 1 196 ? 48.664 -15.466 -25.780 1.00 83.50 196 GLY A CA 1
ATOM 1456 C C . GLY A 1 196 ? 47.335 -15.636 -25.034 1.00 83.50 196 GLY A C 1
ATOM 1457 O O . GLY A 1 196 ? 46.597 -14.671 -24.859 1.00 83.50 196 GLY A O 1
ATOM 1458 N N . LEU A 1 197 ? 47.054 -16.835 -24.511 1.00 83.06 197 LEU A N 1
ATOM 1459 C CA . LEU A 1 197 ? 45.872 -17.090 -23.676 1.00 83.06 197 LEU A CA 1
ATOM 1460 C C . LEU A 1 197 ? 45.935 -16.363 -22.325 1.00 83.06 197 LEU A C 1
ATOM 1462 O O . LEU A 1 197 ? 44.909 -15.897 -21.836 1.00 83.06 197 LEU A O 1
ATOM 1466 N N . GLY A 1 198 ? 47.126 -16.235 -21.735 1.00 84.19 198 GLY A N 1
ATOM 1467 C CA . GLY A 1 198 ? 47.347 -15.423 -20.539 1.00 84.19 198 GLY A CA 1
ATOM 1468 C C . GLY A 1 198 ? 47.072 -13.939 -20.792 1.00 84.19 198 GLY A C 1
ATOM 1469 O O . GLY A 1 198 ? 46.340 -13.319 -20.025 1.00 84.19 198 GLY A O 1
ATOM 1470 N N . ALA A 1 199 ? 47.574 -13.390 -21.901 1.00 84.31 199 ALA A N 1
ATOM 1471 C CA . ALA A 1 199 ? 47.323 -12.009 -22.311 1.00 84.31 199 ALA A CA 1
ATOM 1472 C C . ALA A 1 199 ? 45.833 -11.755 -22.600 1.00 84.31 199 ALA A C 1
ATOM 1474 O O . ALA A 1 199 ? 45.278 -10.766 -22.126 1.00 84.31 199 ALA A O 1
ATOM 1475 N N . ALA A 1 200 ? 45.155 -12.684 -23.287 1.00 84.75 200 ALA A N 1
ATOM 1476 C CA . ALA A 1 200 ? 43.708 -12.626 -23.498 1.00 84.75 200 ALA A CA 1
ATOM 1477 C C . ALA A 1 200 ? 42.931 -12.669 -22.170 1.00 84.75 200 ALA A C 1
ATOM 1479 O O . ALA A 1 200 ? 41.964 -11.931 -21.992 1.00 84.75 200 ALA A O 1
ATOM 1480 N N . GLY A 1 201 ? 43.389 -13.483 -21.213 1.00 84.75 201 GLY A N 1
ATOM 1481 C CA . GLY A 1 201 ? 42.863 -13.520 -19.850 1.00 84.75 201 GLY A CA 1
ATOM 1482 C C . GLY A 1 201 ? 42.983 -12.171 -19.140 1.00 84.75 201 GLY A C 1
ATOM 1483 O O . GLY A 1 201 ? 42.005 -11.699 -18.567 1.00 84.75 201 GLY A O 1
ATOM 1484 N N . VAL A 1 202 ? 44.135 -11.502 -19.231 1.00 83.88 202 VAL A N 1
ATOM 1485 C CA . VAL A 1 202 ? 44.333 -10.151 -18.672 1.00 83.88 202 VAL A CA 1
ATOM 1486 C C . VAL A 1 202 ? 43.425 -9.119 -19.354 1.00 83.88 202 VAL A C 1
ATOM 1488 O O . VAL A 1 202 ? 42.792 -8.315 -18.668 1.00 83.88 202 VAL A O 1
ATOM 1491 N N . ALA A 1 203 ? 43.281 -9.197 -20.681 1.00 85.94 203 ALA A N 1
ATOM 1492 C CA . ALA A 1 203 ? 42.459 -8.291 -21.485 1.00 85.94 203 ALA A CA 1
ATOM 1493 C C . ALA A 1 203 ? 40.947 -8.386 -21.201 1.00 85.94 203 ALA A C 1
ATOM 1495 O O . ALA A 1 203 ? 40.206 -7.473 -21.560 1.00 85.94 203 ALA A O 1
ATOM 1496 N N . THR A 1 204 ? 40.474 -9.431 -20.507 1.00 85.94 204 THR A N 1
ATOM 1497 C CA . THR A 1 204 ? 39.055 -9.555 -20.109 1.00 85.94 204 THR A CA 1
ATOM 1498 C C . THR A 1 204 ? 38.555 -8.407 -19.235 1.00 85.94 204 THR A C 1
ATOM 1500 O O . THR A 1 204 ? 37.347 -8.199 -19.161 1.00 85.94 204 THR A O 1
ATOM 1503 N N . ILE A 1 205 ? 39.447 -7.613 -18.633 1.00 83.19 205 ILE A N 1
ATOM 1504 C CA . ILE A 1 205 ? 39.054 -6.384 -17.938 1.00 83.19 205 ILE A CA 1
ATOM 1505 C C . ILE A 1 205 ? 38.339 -5.379 -18.852 1.00 83.19 205 ILE A C 1
ATOM 1507 O O . ILE A 1 205 ? 37.441 -4.679 -18.390 1.00 83.19 205 ILE A O 1
ATOM 1511 N N . ALA A 1 206 ? 38.648 -5.368 -20.154 1.00 85.12 206 ALA A N 1
ATOM 1512 C CA . ALA A 1 206 ? 37.954 -4.536 -21.137 1.00 85.12 206 ALA A CA 1
ATOM 1513 C C . ALA A 1 206 ? 36.475 -4.932 -21.319 1.00 85.12 206 ALA A C 1
ATOM 1515 O O . ALA A 1 206 ? 35.676 -4.124 -21.780 1.00 85.12 206 ALA A O 1
ATOM 1516 N N . LEU A 1 207 ? 36.098 -6.158 -20.931 1.00 84.56 207 LEU A N 1
ATOM 1517 C CA . LEU A 1 207 ? 34.711 -6.638 -20.931 1.00 84.56 207 LEU A CA 1
ATOM 1518 C C . LEU A 1 207 ? 33.967 -6.283 -19.629 1.00 84.56 207 LEU A C 1
ATOM 1520 O O . LEU A 1 207 ? 32.764 -6.510 -19.525 1.00 84.56 207 LEU A O 1
ATOM 1524 N N . GLY A 1 208 ? 34.673 -5.749 -18.627 1.00 85.62 208 GLY A N 1
ATOM 1525 C CA . GLY A 1 208 ? 34.146 -5.362 -17.321 1.00 85.62 208 GLY A CA 1
ATOM 1526 C C . GLY A 1 208 ? 34.796 -6.108 -16.150 1.00 85.62 208 GLY A C 1
ATOM 1527 O O . GLY A 1 208 ? 35.306 -7.223 -16.284 1.00 85.62 208 GLY A O 1
ATOM 1528 N N . ALA A 1 209 ? 34.726 -5.508 -14.957 1.00 82.12 209 ALA A N 1
ATOM 1529 C CA . ALA A 1 209 ? 35.383 -6.019 -13.748 1.00 82.12 209 ALA A CA 1
ATOM 1530 C C . ALA A 1 209 ? 34.974 -7.462 -13.387 1.00 82.12 209 ALA A C 1
ATOM 1532 O O . ALA A 1 209 ? 35.813 -8.253 -12.967 1.00 82.12 209 ALA A O 1
ATOM 1533 N N . ASN A 1 210 ? 33.712 -7.857 -13.611 1.00 87.56 210 ASN A N 1
ATOM 1534 C CA . ASN A 1 210 ? 33.244 -9.218 -13.315 1.00 87.56 210 ASN A CA 1
ATOM 1535 C C . ASN A 1 210 ? 33.883 -10.301 -14.205 1.00 87.56 210 ASN A C 1
ATOM 1537 O O . ASN A 1 210 ? 34.059 -11.432 -13.749 1.00 87.56 210 ASN A O 1
ATOM 1541 N N . PHE A 1 211 ? 34.272 -9.962 -15.439 1.00 89.00 211 PHE A N 1
ATOM 1542 C CA . PHE A 1 211 ? 34.995 -10.873 -16.331 1.00 89.00 211 PHE A CA 1
ATOM 1543 C C . PHE A 1 211 ? 36.486 -10.949 -15.988 1.00 89.00 211 PHE A C 1
ATOM 1545 O O . PHE A 1 211 ? 37.072 -12.034 -16.083 1.00 89.00 211 PHE A O 1
ATOM 1552 N N . ALA A 1 212 ? 37.062 -9.842 -15.501 1.00 89.12 212 ALA A N 1
ATOM 1553 C CA . ALA A 1 212 ? 38.462 -9.759 -15.089 1.00 89.12 212 ALA A CA 1
ATOM 1554 C C . ALA A 1 212 ? 38.838 -10.843 -14.067 1.00 89.12 212 ALA A C 1
ATOM 1556 O O . ALA A 1 212 ? 39.868 -11.487 -14.221 1.00 89.12 212 ALA A O 1
ATOM 1557 N N . TYR A 1 213 ? 37.982 -11.140 -13.079 1.00 90.62 213 TYR A N 1
ATOM 1558 C CA . TYR A 1 213 ? 38.254 -12.189 -12.082 1.00 90.62 213 TYR A CA 1
ATOM 1559 C C . TYR A 1 213 ? 38.546 -13.557 -12.707 1.00 90.62 213 TYR A C 1
ATOM 1561 O O . TYR A 1 213 ? 39.506 -14.226 -12.327 1.00 90.62 213 TYR A O 1
ATOM 1569 N N . SER A 1 214 ? 37.726 -13.975 -13.675 1.00 90.00 214 SER A N 1
ATOM 1570 C CA . SER A 1 214 ? 37.903 -15.260 -14.358 1.00 90.00 214 SER A CA 1
ATOM 1571 C C . SER A 1 214 ? 39.120 -15.237 -15.276 1.00 90.00 214 SER A C 1
ATOM 1573 O O . SER A 1 214 ? 39.940 -16.154 -15.230 1.00 90.00 214 SER A O 1
ATOM 1575 N N . GLY A 1 215 ? 39.266 -14.189 -16.092 1.00 90.12 215 GLY A N 1
ATOM 1576 C CA . GLY A 1 215 ? 40.374 -14.092 -17.039 1.00 90.12 215 GLY A CA 1
ATOM 1577 C C . GLY A 1 215 ? 41.735 -13.961 -16.356 1.00 90.12 215 GLY A C 1
ATOM 1578 O O . GLY A 1 215 ? 42.686 -14.639 -16.745 1.00 90.12 215 GLY A O 1
ATOM 1579 N N . TRP A 1 216 ? 41.830 -13.175 -15.285 1.00 92.06 216 TRP A N 1
ATOM 1580 C CA . TRP A 1 216 ? 43.059 -13.001 -14.511 1.00 92.06 216 TRP A CA 1
ATOM 1581 C C . TRP A 1 216 ? 43.408 -14.259 -13.719 1.00 92.06 216 TRP A C 1
ATOM 1583 O O . TRP A 1 216 ? 44.574 -14.643 -13.674 1.00 92.06 216 TRP A O 1
ATOM 1593 N N . ALA A 1 217 ? 42.418 -14.960 -13.156 1.00 93.00 217 ALA A N 1
ATOM 1594 C CA . ALA A 1 217 ? 42.658 -16.246 -12.505 1.00 93.00 217 ALA A CA 1
ATOM 1595 C C . ALA A 1 217 ? 43.197 -17.299 -13.489 1.00 93.00 217 ALA A C 1
ATOM 1597 O O . ALA A 1 217 ? 44.095 -18.064 -13.136 1.00 93.00 217 ALA A O 1
ATOM 1598 N N . VAL A 1 218 ? 42.706 -17.319 -14.735 1.00 91.88 218 VAL A N 1
ATOM 1599 C CA . VAL A 1 218 ? 43.248 -18.178 -15.803 1.00 91.88 218 VAL A CA 1
ATOM 1600 C C . VAL A 1 218 ? 44.668 -17.755 -16.185 1.00 91.88 218 VAL A C 1
ATOM 1602 O O . VAL A 1 218 ? 45.536 -18.617 -16.318 1.00 91.88 218 VAL A O 1
ATOM 1605 N N . ALA A 1 219 ? 44.936 -16.454 -16.311 1.00 91.31 219 ALA A N 1
ATOM 1606 C CA . ALA A 1 219 ? 46.271 -15.941 -16.616 1.00 91.31 219 ALA A CA 1
ATOM 1607 C C . ALA A 1 219 ? 47.292 -16.318 -15.528 1.00 91.31 219 ALA A C 1
ATOM 1609 O O . ALA A 1 219 ? 48.347 -16.872 -15.839 1.00 91.31 219 ALA A O 1
ATOM 1610 N N . LEU A 1 220 ? 46.947 -16.112 -14.251 1.00 91.81 220 LEU A N 1
ATOM 1611 C CA . LEU A 1 220 ? 47.757 -16.533 -13.105 1.00 91.81 220 LEU A CA 1
ATOM 1612 C C . LEU A 1 220 ? 47.950 -18.052 -13.084 1.00 91.81 220 LEU A C 1
ATOM 1614 O O . LEU A 1 220 ? 49.059 -18.526 -12.854 1.00 91.81 220 LEU A O 1
ATOM 1618 N N . PHE A 1 221 ? 46.905 -18.829 -13.375 1.00 93.12 221 PHE A N 1
ATOM 1619 C CA . PHE A 1 221 ? 47.005 -20.283 -13.471 1.00 93.12 221 PHE A CA 1
ATOM 1620 C C . PHE A 1 221 ? 48.001 -20.735 -14.543 1.00 93.12 221 PHE A C 1
ATOM 1622 O O . PHE A 1 221 ? 48.856 -21.573 -14.259 1.00 93.12 221 PHE A O 1
ATOM 1629 N N . LEU A 1 222 ? 47.929 -20.174 -15.752 1.00 90.19 222 LEU A N 1
ATOM 1630 C CA . LEU A 1 222 ? 48.840 -20.514 -16.848 1.00 90.19 222 LEU A CA 1
ATOM 1631 C C . LEU A 1 222 ? 50.280 -20.081 -16.554 1.00 90.19 222 LEU A C 1
ATOM 1633 O O . LEU A 1 222 ? 51.206 -20.852 -16.811 1.00 90.19 222 LEU A O 1
ATOM 1637 N N . LEU A 1 223 ? 50.459 -18.889 -15.976 1.00 88.62 223 LEU A N 1
ATOM 1638 C CA . LEU A 1 223 ? 51.759 -18.368 -15.562 1.00 88.62 223 LEU A CA 1
ATOM 1639 C C . LEU A 1 223 ? 52.402 -19.286 -14.519 1.00 88.62 223 LEU A C 1
ATOM 1641 O O . LEU A 1 223 ? 53.480 -19.827 -14.746 1.00 88.62 223 LEU A O 1
ATOM 1645 N N . PHE A 1 224 ? 51.720 -19.525 -13.398 1.00 89.88 224 PHE A N 1
ATOM 1646 C CA . PHE A 1 224 ? 52.259 -20.339 -12.311 1.00 89.88 224 PHE A CA 1
ATOM 1647 C C . PHE A 1 224 ? 52.397 -21.814 -12.693 1.00 89.88 224 PHE A C 1
ATOM 1649 O O . PHE A 1 224 ? 53.292 -22.484 -12.191 1.00 89.88 224 PHE A O 1
ATOM 1656 N N . ALA A 1 225 ? 51.586 -22.337 -13.615 1.00 87.19 225 ALA A N 1
ATOM 1657 C CA . ALA A 1 225 ? 51.802 -23.677 -14.155 1.00 87.19 225 ALA A CA 1
ATOM 1658 C C . ALA A 1 225 ? 53.095 -23.793 -14.985 1.00 87.19 225 ALA A C 1
ATOM 1660 O O . ALA A 1 225 ? 53.627 -24.896 -15.107 1.00 87.19 225 ALA A O 1
ATOM 1661 N N . ALA A 1 226 ? 53.591 -22.687 -15.552 1.00 83.25 226 ALA A N 1
ATOM 1662 C CA . ALA A 1 226 ? 54.834 -22.637 -16.320 1.00 83.25 226 ALA A CA 1
ATOM 1663 C C . ALA A 1 226 ? 56.082 -22.350 -15.461 1.00 83.25 226 ALA A C 1
ATOM 1665 O O . ALA A 1 226 ? 57.194 -22.615 -15.914 1.00 83.25 226 ALA A O 1
ATOM 1666 N N . LEU A 1 227 ? 55.919 -21.841 -14.234 1.00 83.19 227 LEU A N 1
ATOM 1667 C CA . LEU A 1 227 ? 57.034 -21.533 -13.338 1.00 83.19 227 LEU A CA 1
ATOM 1668 C C . LEU A 1 227 ? 57.610 -22.801 -12.687 1.00 83.19 227 LEU A C 1
ATOM 1670 O O . LEU A 1 227 ? 56.930 -23.505 -11.936 1.00 83.19 227 LEU A O 1
ATOM 1674 N N . ALA A 1 228 ? 58.903 -23.046 -12.905 1.00 79.31 228 ALA A N 1
ATOM 1675 C CA . ALA A 1 228 ? 59.678 -24.063 -12.198 1.00 79.31 228 ALA A CA 1
ATOM 1676 C C . ALA A 1 228 ? 60.254 -23.486 -10.892 1.00 79.31 228 ALA A C 1
ATOM 1678 O O . ALA A 1 228 ? 61.451 -23.240 -10.772 1.00 79.31 228 ALA A O 1
ATOM 1679 N N . LEU A 1 229 ? 59.383 -23.221 -9.915 1.00 83.88 229 LEU A N 1
ATOM 1680 C CA . LEU A 1 229 ? 59.811 -22.680 -8.622 1.00 83.88 229 LEU A CA 1
ATOM 1681 C C . LEU A 1 229 ? 60.534 -23.746 -7.781 1.00 83.88 229 LEU A C 1
ATOM 1683 O O . LEU A 1 229 ? 60.155 -24.926 -7.847 1.00 83.88 229 LEU A O 1
ATOM 1687 N N . PRO A 1 230 ? 61.514 -23.358 -6.939 1.00 85.75 230 PRO A N 1
ATOM 1688 C CA . PRO A 1 230 ? 62.142 -24.282 -6.004 1.00 85.75 230 PRO A CA 1
ATOM 1689 C C . PRO A 1 230 ? 61.112 -24.904 -5.048 1.00 85.75 230 PRO A C 1
ATOM 1691 O O . PRO A 1 230 ? 60.115 -24.281 -4.680 1.00 85.75 230 PRO A O 1
ATOM 1694 N N . ALA A 1 231 ? 61.352 -26.142 -4.612 1.00 83.31 231 ALA A N 1
ATOM 1695 C CA . ALA A 1 231 ? 60.445 -26.885 -3.735 1.00 83.31 231 ALA A CA 1
ATOM 1696 C C . ALA A 1 231 ? 60.523 -26.411 -2.267 1.00 83.31 231 ALA A C 1
ATOM 1698 O O . ALA A 1 231 ? 60.904 -27.167 -1.371 1.00 83.31 231 ALA A O 1
ATOM 1699 N N . TRP A 1 232 ? 60.165 -25.151 -2.009 1.00 86.56 232 TRP A N 1
ATOM 1700 C CA . TRP A 1 232 ? 60.180 -24.557 -0.673 1.00 86.56 232 TRP A CA 1
ATOM 1701 C C . TRP A 1 232 ? 59.237 -25.301 0.277 1.00 86.56 232 TRP A C 1
ATOM 1703 O O . TRP A 1 232 ? 58.018 -25.346 0.076 1.00 86.56 232 TRP A O 1
ATOM 1713 N N . ARG A 1 233 ? 59.807 -25.866 1.350 1.00 86.81 233 ARG A N 1
ATOM 1714 C CA . ARG A 1 233 ? 59.057 -26.594 2.387 1.00 86.81 233 ARG A CA 1
ATOM 1715 C C . ARG A 1 233 ? 57.892 -25.769 2.973 1.00 86.81 233 ARG A C 1
ATOM 1717 O O . ARG A 1 233 ? 56.811 -26.346 3.081 1.00 86.81 233 ARG A O 1
ATOM 1724 N N . PRO A 1 234 ? 58.031 -24.454 3.260 1.00 85.44 234 PRO A N 1
ATOM 1725 C CA . PRO A 1 234 ? 56.920 -23.643 3.773 1.00 85.44 234 PRO A CA 1
ATOM 1726 C C . PRO A 1 234 ? 55.750 -23.499 2.790 1.00 85.44 234 PRO A C 1
ATOM 1728 O O . PRO A 1 234 ? 54.595 -23.623 3.188 1.00 85.44 234 PRO A O 1
ATOM 1731 N N . VAL A 1 235 ? 56.029 -23.307 1.495 1.00 87.31 235 VAL A N 1
ATOM 1732 C CA . VAL A 1 235 ? 54.985 -23.191 0.457 1.00 87.31 235 VAL A CA 1
ATOM 1733 C C . VAL A 1 235 ? 54.242 -24.510 0.290 1.00 87.31 235 VAL A C 1
ATOM 1735 O O . VAL A 1 235 ? 53.014 -24.530 0.211 1.00 87.31 235 VAL A O 1
ATOM 1738 N N . ARG A 1 236 ? 54.972 -25.632 0.296 1.00 88.62 236 ARG A N 1
ATOM 1739 C CA . ARG A 1 236 ? 54.364 -26.967 0.265 1.00 88.62 236 ARG A CA 1
ATOM 1740 C C . ARG A 1 236 ? 53.445 -27.182 1.467 1.00 88.62 236 ARG A C 1
ATOM 1742 O O . ARG A 1 236 ? 52.310 -27.618 1.290 1.00 88.62 236 ARG A O 1
ATOM 1749 N N . PHE A 1 237 ? 53.931 -26.854 2.660 1.00 89.94 237 PHE A N 1
ATOM 1750 C CA . PHE A 1 237 ? 53.179 -26.981 3.904 1.00 89.94 237 PHE A CA 1
ATOM 1751 C C . PHE A 1 237 ? 51.891 -26.142 3.883 1.00 89.94 237 PHE A C 1
ATOM 1753 O O . PHE A 1 237 ? 50.809 -26.679 4.112 1.00 89.94 237 PHE A O 1
ATOM 1760 N N . ALA A 1 238 ? 51.981 -24.860 3.520 1.00 86.81 238 ALA A N 1
ATOM 1761 C CA . ALA A 1 238 ? 50.824 -23.971 3.434 1.00 86.81 238 ALA A CA 1
ATOM 1762 C C . ALA A 1 238 ? 49.830 -24.393 2.336 1.00 86.81 238 ALA A C 1
ATOM 1764 O O . ALA A 1 238 ? 48.620 -24.336 2.546 1.00 86.81 238 ALA A O 1
ATOM 1765 N N . SER A 1 239 ? 50.311 -24.880 1.184 1.00 90.12 239 SER A N 1
ATOM 1766 C CA . SER A 1 239 ? 49.448 -25.432 0.126 1.00 90.12 239 SER A CA 1
ATOM 1767 C C . SER A 1 239 ? 48.671 -26.661 0.613 1.00 90.12 239 SER A C 1
ATOM 1769 O O . SER A 1 239 ? 47.475 -26.778 0.332 1.00 90.12 239 SER A O 1
ATOM 1771 N N . ASP A 1 240 ? 49.313 -27.552 1.376 1.00 89.62 240 ASP A N 1
ATOM 1772 C CA . ASP A 1 240 ? 48.686 -28.768 1.914 1.00 89.62 240 ASP A CA 1
ATOM 1773 C C . ASP A 1 240 ? 47.654 -28.491 3.014 1.00 89.62 240 ASP A C 1
ATOM 1775 O O . ASP A 1 240 ? 46.744 -29.300 3.185 1.00 89.62 240 ASP A O 1
ATOM 1779 N N . LEU A 1 241 ? 47.785 -27.366 3.723 1.00 90.88 241 LEU A N 1
ATOM 1780 C CA . LEU A 1 241 ? 46.888 -26.931 4.802 1.00 90.88 241 LEU A CA 1
ATOM 1781 C C . LEU A 1 241 ? 45.874 -25.861 4.354 1.00 90.88 241 LEU A C 1
ATOM 1783 O O . LEU A 1 241 ? 45.098 -25.336 5.147 1.00 90.88 241 LEU A O 1
ATOM 1787 N N . SER A 1 242 ? 45.905 -25.485 3.077 1.00 90.44 242 SER A N 1
ATOM 1788 C CA . SER A 1 242 ? 45.183 -24.317 2.561 1.00 90.44 242 SER A CA 1
ATOM 1789 C C . SER A 1 242 ? 43.667 -24.379 2.743 1.00 90.44 242 SER A C 1
ATOM 1791 O O . SER A 1 242 ? 43.049 -23.334 2.922 1.00 90.44 242 SER A O 1
ATOM 1793 N N . TYR A 1 243 ? 43.059 -25.569 2.712 1.00 89.38 243 TYR A N 1
ATOM 1794 C CA . TYR A 1 243 ? 41.616 -25.716 2.898 1.00 89.38 243 TYR A CA 1
ATOM 1795 C C . TYR A 1 243 ? 41.214 -25.460 4.350 1.00 89.38 243 TYR A C 1
ATOM 1797 O O . TYR A 1 243 ? 40.302 -24.682 4.617 1.00 89.38 243 TYR A O 1
ATOM 1805 N N . GLU A 1 244 ? 41.928 -26.070 5.289 1.00 92.00 244 GLU A N 1
ATOM 1806 C CA . GLU A 1 244 ? 41.700 -25.898 6.715 1.00 92.00 244 GLU A CA 1
ATOM 1807 C C . GLU A 1 244 ? 41.992 -24.454 7.136 1.00 92.00 244 GLU A C 1
ATOM 1809 O O . GLU A 1 244 ? 41.169 -23.848 7.819 1.00 92.00 244 GLU A O 1
ATOM 1814 N N . LEU A 1 245 ? 43.083 -23.859 6.634 1.00 90.19 245 LEU A N 1
ATOM 1815 C CA . LEU A 1 245 ? 43.386 -22.434 6.811 1.00 90.19 245 LEU A CA 1
ATOM 1816 C C . LEU A 1 245 ? 42.264 -21.545 6.262 1.00 90.19 245 LEU A C 1
ATOM 1818 O O . LEU A 1 245 ? 41.846 -20.600 6.928 1.00 90.19 245 LEU A O 1
ATOM 1822 N N . PHE A 1 246 ? 41.724 -21.865 5.084 1.00 88.94 246 PHE A N 1
ATOM 1823 C CA . PHE A 1 246 ? 40.595 -21.132 4.515 1.00 88.94 246 PHE A CA 1
ATOM 1824 C C . PHE A 1 246 ? 39.336 -21.235 5.389 1.00 88.94 246 PHE A C 1
ATOM 1826 O O . PHE A 1 246 ? 38.581 -20.275 5.481 1.00 88.94 246 PHE A O 1
ATOM 1833 N N . LEU A 1 247 ? 39.082 -22.348 6.075 1.00 89.12 247 LEU A N 1
ATOM 1834 C CA . LEU A 1 247 ? 37.908 -22.444 6.948 1.00 89.12 247 LEU A CA 1
ATOM 1835 C C . LEU A 1 247 ? 38.056 -21.621 8.236 1.00 89.12 247 LEU A C 1
ATOM 1837 O O . LEU A 1 247 ? 37.078 -21.033 8.697 1.00 89.12 247 LEU A O 1
ATOM 1841 N N . VAL A 1 248 ? 39.264 -21.556 8.804 1.00 89.06 248 VAL A N 1
ATOM 1842 C CA . VAL A 1 248 ? 39.493 -20.934 10.121 1.00 89.06 248 VAL A CA 1
ATOM 1843 C C . VAL A 1 248 ? 39.957 -19.477 10.062 1.00 89.06 248 VAL A C 1
ATOM 1845 O O . VAL A 1 248 ? 39.839 -18.777 11.067 1.00 89.06 248 VAL A O 1
ATOM 1848 N N . HIS A 1 249 ? 40.452 -18.986 8.916 1.00 87.44 249 HIS A N 1
ATOM 1849 C CA . HIS A 1 249 ? 41.035 -17.639 8.837 1.00 87.44 249 HIS A CA 1
ATOM 1850 C C . HIS A 1 249 ? 40.059 -16.536 9.259 1.00 87.44 249 HIS A C 1
ATOM 1852 O O . HIS A 1 249 ? 40.457 -15.646 9.995 1.00 87.44 249 HIS A O 1
ATOM 1858 N N . GLY A 1 250 ? 38.790 -16.594 8.841 1.00 82.94 250 GLY A N 1
ATOM 1859 C CA . GLY A 1 250 ? 37.799 -15.558 9.148 1.00 82.94 250 GLY A CA 1
ATOM 1860 C C . GLY A 1 250 ? 37.595 -15.358 10.656 1.00 82.94 250 GLY A C 1
ATOM 1861 O O . GLY A 1 250 ? 37.874 -14.267 11.157 1.00 82.94 250 GLY A O 1
ATOM 1862 N N . PRO A 1 251 ? 37.172 -16.399 11.404 1.00 82.12 251 PRO A N 1
ATOM 1863 C CA . PRO A 1 251 ? 37.052 -16.330 12.861 1.00 82.12 251 PRO A CA 1
ATOM 1864 C C . PRO A 1 251 ? 38.337 -15.877 13.564 1.00 82.12 251 PRO A C 1
ATOM 1866 O O . PRO A 1 251 ? 38.278 -15.098 14.512 1.00 82.12 251 PRO A O 1
ATOM 1869 N N . ILE A 1 252 ? 39.501 -16.321 13.082 1.00 85.88 252 ILE A N 1
ATOM 1870 C CA . ILE A 1 252 ? 40.793 -16.013 13.707 1.00 85.88 252 ILE A CA 1
ATOM 1871 C C . ILE A 1 252 ? 41.242 -14.580 13.427 1.00 85.88 252 ILE A C 1
ATOM 1873 O O . ILE A 1 252 ? 41.761 -13.929 14.327 1.00 85.88 252 ILE A O 1
ATOM 1877 N N . VAL A 1 253 ? 40.983 -14.049 12.231 1.00 83.00 253 VAL A N 1
ATOM 1878 C CA . VAL A 1 253 ? 41.207 -12.634 11.911 1.00 83.00 253 VAL A CA 1
ATOM 1879 C C . VAL A 1 253 ? 40.334 -11.751 12.800 1.00 83.00 253 VAL A C 1
ATOM 1881 O O . VAL A 1 253 ? 40.828 -10.777 13.359 1.00 83.00 253 VAL A O 1
ATOM 1884 N N . VAL A 1 254 ? 39.062 -12.110 13.008 1.00 79.69 254 VAL A N 1
ATOM 1885 C CA . VAL A 1 254 ? 38.173 -11.378 13.928 1.00 79.69 254 VAL A CA 1
ATOM 1886 C C . VAL A 1 254 ? 38.686 -11.442 15.365 1.00 79.69 254 VAL A C 1
ATOM 1888 O O . VAL A 1 254 ? 38.756 -10.410 16.033 1.00 79.69 254 VAL A O 1
ATOM 1891 N N . LEU A 1 255 ? 39.089 -12.624 15.834 1.00 80.50 255 LEU A N 1
ATOM 1892 C CA . LEU A 1 255 ? 39.665 -12.797 17.164 1.00 80.50 255 LEU A CA 1
ATOM 1893 C C . LEU A 1 255 ? 40.932 -11.941 17.336 1.00 80.50 255 LEU A C 1
ATOM 1895 O O . LEU A 1 255 ? 41.024 -11.176 18.292 1.00 80.50 255 LEU A O 1
ATOM 1899 N N . ALA A 1 256 ? 41.874 -12.011 16.397 1.00 79.69 256 ALA A N 1
ATOM 1900 C CA . ALA A 1 256 ? 43.152 -11.307 16.474 1.00 79.69 256 ALA A CA 1
ATOM 1901 C C . ALA A 1 256 ? 43.017 -9.781 16.334 1.00 79.69 256 ALA A C 1
ATOM 1903 O O . ALA A 1 256 ? 43.735 -9.051 17.008 1.00 79.69 256 ALA A O 1
ATOM 1904 N N . ALA A 1 257 ? 42.100 -9.292 15.493 1.00 75.31 257 ALA A N 1
ATOM 1905 C CA . ALA A 1 257 ? 41.960 -7.862 15.215 1.00 75.31 257 ALA A CA 1
ATOM 1906 C C . ALA A 1 257 ? 40.952 -7.139 16.125 1.00 75.31 257 ALA A C 1
ATOM 1908 O O . ALA A 1 257 ? 41.076 -5.934 16.319 1.00 75.31 257 ALA A O 1
ATOM 1909 N N . ARG A 1 258 ? 39.946 -7.832 16.684 1.00 75.00 258 ARG A N 1
ATOM 1910 C CA . ARG A 1 258 ? 38.882 -7.188 17.487 1.00 75.00 258 ARG A CA 1
ATOM 1911 C C . ARG A 1 258 ? 38.809 -7.639 18.938 1.00 75.00 258 ARG A C 1
ATOM 1913 O O . ARG A 1 258 ? 38.328 -6.873 19.770 1.00 75.00 258 ARG A O 1
ATOM 1920 N N . VAL A 1 259 ? 39.238 -8.862 19.245 1.00 75.50 259 VAL A N 1
ATOM 1921 C CA . VAL A 1 259 ? 39.100 -9.438 20.592 1.00 75.50 259 VAL A CA 1
ATOM 1922 C C . VAL A 1 259 ? 40.421 -9.370 21.347 1.00 75.50 259 VAL A C 1
ATOM 1924 O O . VAL A 1 259 ? 40.461 -8.815 22.439 1.00 75.50 259 VAL A O 1
ATOM 1927 N N . LEU A 1 260 ? 41.512 -9.862 20.754 1.00 76.56 260 LEU A N 1
ATOM 1928 C CA . LEU A 1 260 ? 42.828 -9.905 21.390 1.00 76.56 260 LEU A CA 1
ATOM 1929 C C . LEU A 1 260 ? 43.325 -8.519 21.846 1.00 76.56 260 LEU A C 1
ATOM 1931 O O . LEU A 1 260 ? 43.745 -8.436 22.995 1.00 76.56 260 LEU A O 1
ATOM 1935 N N . PRO A 1 261 ? 43.180 -7.420 21.070 1.00 73.56 261 PRO A N 1
ATOM 1936 C CA . PRO A 1 261 ? 43.625 -6.092 21.504 1.00 73.56 261 PRO A CA 1
ATOM 1937 C C . PRO A 1 261 ? 42.872 -5.546 22.725 1.00 73.56 261 PRO A C 1
ATOM 1939 O O . PRO A 1 261 ? 43.366 -4.643 23.391 1.00 73.56 261 PRO A O 1
ATOM 1942 N N . ARG A 1 262 ? 41.679 -6.081 23.032 1.00 75.75 262 ARG A N 1
ATOM 1943 C CA . ARG A 1 262 ? 40.888 -5.696 24.215 1.00 75.75 262 ARG A CA 1
ATOM 1944 C C . ARG A 1 262 ? 41.322 -6.424 25.487 1.00 75.75 262 ARG A C 1
ATOM 1946 O O . ARG A 1 262 ? 40.976 -5.981 26.574 1.00 75.75 262 ARG A O 1
ATOM 1953 N N . VAL A 1 263 ? 42.034 -7.542 25.347 1.00 74.50 263 VAL A N 1
ATOM 1954 C CA . VAL A 1 263 ? 42.456 -8.411 26.459 1.00 74.50 263 VAL A CA 1
ATOM 1955 C C . VAL A 1 263 ? 43.969 -8.324 26.683 1.00 74.50 263 VAL A C 1
ATOM 1957 O O . VAL A 1 263 ? 44.425 -8.354 27.820 1.00 74.50 263 VAL A O 1
ATOM 1960 N N . LEU A 1 264 ? 44.745 -8.167 25.607 1.00 75.38 264 LEU A N 1
ATOM 1961 C CA . LEU A 1 264 ? 46.190 -7.957 25.609 1.00 75.38 264 LEU A CA 1
ATOM 1962 C C . LEU A 1 264 ? 46.540 -6.812 24.632 1.00 75.38 264 LEU A C 1
ATOM 1964 O O . LEU A 1 264 ? 46.440 -7.010 23.416 1.00 75.38 264 LEU A O 1
ATOM 1968 N N . PRO A 1 265 ? 46.978 -5.631 25.110 1.00 72.75 265 PRO A N 1
ATOM 1969 C CA . PRO A 1 265 ? 47.348 -4.505 24.253 1.00 72.75 265 PRO A CA 1
ATOM 1970 C C . PRO A 1 265 ? 48.731 -4.739 23.623 1.00 72.75 265 PRO A C 1
ATOM 1972 O O . PRO A 1 265 ? 49.743 -4.188 24.049 1.00 72.75 265 PRO A O 1
ATOM 1975 N N . LEU A 1 266 ? 48.787 -5.613 22.620 1.00 76.56 266 LEU A N 1
ATOM 1976 C CA . LEU A 1 266 ? 50.005 -5.925 21.873 1.00 76.56 266 LEU A CA 1
ATOM 1977 C C . LEU A 1 266 ? 50.140 -5.022 20.636 1.00 76.56 266 LEU A C 1
ATOM 1979 O O . LEU A 1 266 ? 49.137 -4.749 19.972 1.00 76.56 266 LEU A O 1
ATOM 1983 N N . PRO A 1 267 ? 51.368 -4.621 20.254 1.00 79.31 267 PRO A N 1
ATOM 1984 C CA . PRO A 1 267 ? 51.629 -4.004 18.958 1.00 79.31 267 PRO A CA 1
ATOM 1985 C C . PRO A 1 267 ? 51.055 -4.841 17.808 1.00 79.31 267 PRO A C 1
ATOM 1987 O O . PRO A 1 267 ? 51.206 -6.066 17.790 1.00 79.31 267 PRO A O 1
ATOM 1990 N N . TRP A 1 268 ? 50.449 -4.181 16.816 1.00 72.56 268 TRP A N 1
ATOM 1991 C CA . TRP A 1 268 ? 49.797 -4.833 15.671 1.00 72.56 268 TRP A CA 1
ATOM 1992 C C . TRP A 1 268 ? 50.644 -5.926 14.982 1.00 72.56 268 TRP A C 1
ATOM 1994 O O . TRP A 1 268 ? 50.100 -7.001 14.730 1.00 72.56 268 TRP A O 1
ATOM 2004 N N . PRO A 1 269 ? 51.964 -5.753 14.745 1.00 73.81 269 PRO A N 1
ATOM 2005 C CA . PRO A 1 269 ? 52.789 -6.813 14.157 1.00 73.81 269 PRO A CA 1
ATOM 2006 C C . PRO A 1 269 ? 52.853 -8.089 15.011 1.00 73.81 269 PRO A C 1
ATOM 2008 O O . PRO A 1 269 ? 52.884 -9.195 14.474 1.00 73.81 269 PRO A O 1
ATOM 2011 N N . ILE A 1 270 ? 52.829 -7.945 16.338 1.00 78.94 270 ILE A N 1
ATOM 2012 C CA . ILE A 1 270 ? 52.857 -9.063 17.288 1.00 78.94 270 ILE A CA 1
ATOM 2013 C C . ILE A 1 270 ? 51.482 -9.737 17.343 1.00 78.94 270 ILE A C 1
ATOM 2015 O O . ILE A 1 270 ? 51.399 -10.962 17.277 1.00 78.94 270 ILE A O 1
ATOM 2019 N N . ALA A 1 271 ? 50.396 -8.957 17.380 1.00 75.94 271 ALA A N 1
ATOM 2020 C CA . ALA A 1 271 ? 49.031 -9.484 17.310 1.00 75.94 271 ALA A CA 1
ATOM 2021 C C . ALA A 1 271 ? 48.772 -10.247 15.996 1.00 75.94 271 ALA A C 1
ATOM 2023 O O . ALA A 1 271 ? 48.162 -11.317 16.004 1.00 75.94 271 ALA A O 1
ATOM 2024 N N . LEU A 1 272 ? 49.298 -9.741 14.876 1.00 75.12 272 LEU A N 1
ATOM 2025 C CA . LEU A 1 272 ? 49.231 -10.395 13.573 1.00 75.12 272 LEU A CA 1
ATOM 2026 C C . LEU A 1 272 ? 50.047 -11.696 13.547 1.00 75.12 272 LEU A C 1
ATOM 2028 O O . LEU A 1 272 ? 49.538 -12.719 13.095 1.00 75.12 272 LEU A O 1
ATOM 2032 N N . ALA A 1 273 ? 51.278 -11.693 14.073 1.00 80.00 273 ALA A N 1
ATOM 2033 C CA . ALA A 1 273 ? 52.109 -12.896 14.164 1.00 80.00 273 ALA A CA 1
ATOM 2034 C C . ALA A 1 273 ? 51.460 -13.987 15.037 1.00 80.00 273 ALA A C 1
ATOM 2036 O O . ALA A 1 273 ? 51.438 -15.159 14.651 1.00 80.00 273 ALA A O 1
ATOM 2037 N N . LEU A 1 274 ? 50.858 -13.604 16.169 1.00 81.25 274 LEU A N 1
ATOM 2038 C CA . LEU A 1 274 ? 50.084 -14.508 17.025 1.00 81.25 274 LEU A CA 1
ATOM 2039 C C . LEU A 1 274 ? 48.829 -15.032 16.319 1.00 81.25 274 LEU A C 1
ATOM 2041 O O . LEU A 1 274 ? 48.546 -16.226 16.391 1.00 81.25 274 LEU A O 1
ATOM 2045 N N . GLY A 1 275 ? 48.107 -14.174 15.593 1.00 82.75 275 GLY A N 1
ATOM 2046 C CA . GLY A 1 275 ? 46.950 -14.570 14.790 1.00 82.75 275 GLY A CA 1
ATOM 2047 C C . GLY A 1 275 ? 47.307 -15.586 13.701 1.00 82.75 275 GLY A C 1
ATOM 2048 O O . GLY A 1 275 ? 46.596 -16.573 13.521 1.00 82.75 275 GLY A O 1
ATOM 2049 N N . VAL A 1 276 ? 48.445 -15.403 13.022 1.00 82.94 276 VAL A N 1
ATOM 2050 C CA . VAL A 1 276 ? 48.969 -16.367 12.040 1.00 82.94 276 VAL A CA 1
ATOM 2051 C C . VAL A 1 276 ? 49.343 -17.689 12.715 1.00 82.94 276 VAL A C 1
ATOM 2053 O O . VAL A 1 276 ? 48.951 -18.750 12.226 1.00 82.94 276 VAL A O 1
ATOM 2056 N N . GLY A 1 277 ? 50.041 -17.647 13.855 1.00 85.06 277 GLY A N 1
ATOM 2057 C CA . GLY A 1 277 ? 50.371 -18.845 14.635 1.00 85.06 277 GLY A CA 1
ATOM 2058 C C . GLY A 1 277 ? 49.124 -19.624 15.069 1.00 85.06 277 GLY A C 1
ATOM 2059 O O . GLY A 1 277 ? 49.058 -20.842 14.890 1.00 85.06 277 GLY A O 1
ATOM 2060 N N . LEU A 1 278 ? 48.096 -18.916 15.546 1.00 86.94 278 LEU A N 1
ATOM 2061 C CA . LEU A 1 278 ? 46.815 -19.499 15.939 1.00 86.94 278 LEU A CA 1
ATOM 2062 C C . LEU A 1 278 ? 46.060 -20.092 14.743 1.00 86.94 278 LEU A C 1
ATOM 2064 O O . LEU A 1 278 ? 45.499 -21.178 14.863 1.00 86.94 278 LEU A O 1
ATOM 2068 N N . ALA A 1 279 ? 46.080 -19.432 13.581 1.00 87.31 279 ALA A N 1
ATOM 2069 C CA . ALA A 1 279 ? 45.484 -19.955 12.351 1.00 87.31 279 ALA A CA 1
ATOM 2070 C C . ALA A 1 279 ? 46.129 -21.266 11.905 1.00 87.31 279 ALA A C 1
ATOM 2072 O O . ALA A 1 279 ? 45.418 -22.210 11.558 1.00 87.31 279 ALA A O 1
ATOM 2073 N N . VAL A 1 280 ? 47.459 -21.356 11.967 1.00 87.81 280 VAL A N 1
ATOM 2074 C CA . VAL A 1 280 ? 48.186 -22.589 11.644 1.00 87.81 280 VAL A CA 1
ATOM 2075 C C . VAL A 1 280 ? 47.864 -23.694 12.652 1.00 87.81 280 VAL A C 1
ATOM 2077 O O . VAL A 1 280 ? 47.544 -24.808 12.238 1.00 87.81 280 VAL A O 1
ATOM 2080 N N . ALA A 1 281 ? 47.880 -23.397 13.955 1.00 88.00 281 ALA A N 1
ATOM 2081 C CA . ALA A 1 281 ? 47.551 -24.371 14.996 1.00 88.00 281 ALA A CA 1
ATOM 2082 C C . ALA A 1 281 ? 46.104 -24.884 14.876 1.00 88.00 281 ALA A C 1
ATOM 2084 O O . ALA A 1 281 ? 45.872 -26.094 14.884 1.00 88.00 281 ALA A O 1
ATOM 2085 N N . ALA A 1 282 ? 45.138 -23.980 14.685 1.00 88.62 282 ALA A N 1
ATOM 2086 C CA . ALA A 1 282 ? 43.731 -24.320 14.496 1.00 88.62 282 ALA A CA 1
ATOM 2087 C C . ALA A 1 282 ? 43.510 -25.157 13.231 1.00 88.62 282 ALA A C 1
ATOM 2089 O O . ALA A 1 282 ? 42.761 -26.130 13.263 1.00 88.62 282 ALA A O 1
ATOM 2090 N N . ALA A 1 283 ? 44.187 -24.827 12.129 1.00 90.00 283 ALA A N 1
ATOM 2091 C CA . ALA A 1 283 ? 44.086 -25.590 10.892 1.00 90.00 283 ALA A CA 1
ATOM 2092 C C . ALA A 1 283 ? 44.689 -27.002 11.023 1.00 90.00 283 ALA A C 1
ATOM 2094 O O . ALA A 1 283 ? 44.112 -27.961 10.510 1.00 90.00 283 ALA A O 1
ATOM 2095 N N . LEU A 1 284 ? 45.809 -27.161 11.740 1.00 89.81 284 LEU A N 1
ATOM 2096 C CA . LEU A 1 284 ? 46.389 -28.478 12.038 1.00 89.81 284 LEU A CA 1
ATOM 2097 C C . LEU A 1 284 ? 45.462 -29.320 12.923 1.00 89.81 284 LEU A C 1
ATOM 2099 O O . LEU A 1 284 ? 45.194 -30.476 12.595 1.00 89.81 284 LEU A O 1
ATOM 2103 N N . GLY A 1 285 ? 44.924 -28.731 13.995 1.00 88.75 285 GLY A N 1
ATOM 2104 C CA . GLY A 1 285 ? 43.955 -29.397 14.868 1.00 88.75 285 GLY A CA 1
ATOM 2105 C C . GLY A 1 285 ? 42.688 -29.807 14.115 1.00 88.75 285 GLY A C 1
ATOM 2106 O O . GLY A 1 285 ? 42.234 -30.945 14.231 1.00 88.75 285 GLY A O 1
ATOM 2107 N N . LEU A 1 286 ? 42.166 -28.917 13.265 1.00 90.25 286 LEU A N 1
ATOM 2108 C CA . LEU A 1 286 ? 41.005 -29.188 12.420 1.00 90.25 286 LEU A CA 1
ATOM 2109 C C . LEU A 1 286 ? 41.259 -30.352 11.457 1.00 90.25 286 LEU A C 1
ATOM 2111 O O . LEU A 1 286 ? 40.388 -31.203 11.279 1.00 90.25 286 LEU A O 1
ATOM 2115 N N . ARG A 1 287 ? 42.450 -30.409 10.853 1.00 90.12 287 ARG A N 1
ATOM 2116 C CA . ARG A 1 287 ? 42.842 -31.477 9.929 1.00 90.12 287 ARG A CA 1
ATOM 2117 C C . ARG A 1 287 ? 42.865 -32.842 10.610 1.00 90.12 287 ARG A C 1
ATOM 2119 O O . ARG A 1 287 ? 42.326 -33.797 10.054 1.00 90.12 287 ARG A O 1
ATOM 2126 N N . GLU A 1 288 ? 43.468 -32.947 11.792 1.00 88.56 288 GLU A N 1
ATOM 2127 C CA . GLU A 1 288 ? 43.514 -34.216 12.530 1.00 88.56 288 GLU A CA 1
ATOM 2128 C C . GLU A 1 288 ? 42.128 -34.618 13.062 1.00 88.56 288 GLU A C 1
ATOM 2130 O O . GLU A 1 288 ? 41.722 -35.769 12.901 1.00 88.56 288 GLU A O 1
ATOM 2135 N N . ALA A 1 289 ? 41.338 -33.670 13.579 1.00 86.00 289 ALA A N 1
ATOM 2136 C CA . ALA A 1 289 ? 39.962 -33.931 14.010 1.00 86.00 289 ALA A CA 1
ATOM 2137 C C . ALA A 1 289 ? 39.068 -34.409 12.851 1.00 86.00 289 ALA A C 1
ATOM 2139 O O . ALA A 1 289 ? 38.324 -35.381 12.990 1.00 86.00 289 ALA A O 1
ATOM 2140 N N . ALA A 1 290 ? 39.182 -33.785 11.675 1.00 86.88 290 ALA A N 1
ATOM 2141 C CA . ALA A 1 290 ? 38.461 -34.197 10.474 1.00 86.88 290 ALA A CA 1
ATOM 2142 C C . ALA A 1 290 ? 38.873 -35.601 9.996 1.00 86.88 290 ALA A C 1
ATOM 2144 O O . ALA A 1 290 ? 38.020 -36.377 9.555 1.00 86.88 290 ALA A O 1
ATOM 2145 N N . ARG A 1 291 ? 40.162 -35.961 10.105 1.00 86.12 291 ARG A N 1
ATOM 2146 C CA . ARG A 1 291 ? 40.646 -37.318 9.799 1.00 86.12 291 ARG A CA 1
ATOM 2147 C C . ARG A 1 291 ? 40.061 -38.356 10.750 1.00 86.12 291 ARG A C 1
ATOM 2149 O O . ARG A 1 291 ? 39.576 -39.379 10.275 1.00 86.12 291 ARG A O 1
ATOM 2156 N N . LEU A 1 292 ? 40.070 -38.089 12.056 1.00 83.19 292 LEU A N 1
ATOM 2157 C CA . LEU A 1 292 ? 39.482 -38.975 13.065 1.00 83.19 292 LEU A CA 1
ATOM 2158 C C . LEU A 1 292 ? 37.976 -39.159 12.839 1.00 83.19 292 LEU A C 1
ATOM 2160 O O . LEU A 1 292 ? 37.500 -40.291 12.802 1.00 83.19 292 LEU A O 1
ATOM 2164 N N . LEU A 1 293 ? 37.243 -38.071 12.577 1.00 80.44 293 LEU A N 1
ATOM 2165 C CA . LEU A 1 293 ? 35.814 -38.122 12.245 1.00 80.44 293 LEU A CA 1
ATOM 2166 C C . LEU A 1 293 ? 35.551 -38.991 11.005 1.00 80.44 293 LEU A C 1
ATOM 2168 O O . LEU A 1 293 ? 34.624 -39.796 10.981 1.00 80.44 293 LEU A O 1
ATOM 2172 N N . THR A 1 294 ? 36.403 -38.867 9.987 1.00 79.94 294 THR A N 1
ATOM 2173 C CA . THR A 1 294 ? 36.305 -39.664 8.757 1.00 79.94 294 THR A CA 1
ATOM 2174 C C . THR A 1 294 ? 36.589 -41.149 9.005 1.00 79.94 294 THR A C 1
ATOM 2176 O O . THR A 1 294 ? 35.941 -41.997 8.396 1.00 79.94 294 THR A O 1
ATOM 2179 N N . MET A 1 295 ? 37.526 -41.475 9.904 1.00 75.12 295 MET A N 1
ATOM 2180 C CA . MET A 1 295 ? 37.828 -42.856 10.301 1.00 75.12 295 MET A CA 1
ATOM 2181 C C . MET A 1 295 ? 36.683 -43.501 11.097 1.00 75.12 295 MET A C 1
ATOM 2183 O O . MET A 1 295 ? 36.433 -44.691 10.934 1.00 75.12 295 MET A O 1
ATOM 2187 N N . LEU A 1 296 ? 35.963 -42.721 11.910 1.00 67.19 296 LEU A N 1
ATOM 2188 C CA . LEU A 1 296 ? 34.847 -43.198 12.736 1.00 67.19 296 LEU A CA 1
ATOM 2189 C C . LEU A 1 296 ? 33.522 -43.340 11.959 1.00 67.19 296 LEU A C 1
ATOM 2191 O O . LEU A 1 296 ? 32.697 -44.180 12.307 1.00 67.19 296 LEU A O 1
ATOM 2195 N N . ALA A 1 297 ? 33.302 -42.540 10.910 1.00 59.31 297 ALA A N 1
ATOM 2196 C CA . ALA A 1 297 ? 32.004 -42.412 10.234 1.00 59.31 297 ALA A CA 1
ATOM 2197 C C . ALA A 1 297 ? 31.778 -43.340 9.016 1.00 59.31 297 ALA A C 1
ATOM 2199 O O . ALA A 1 297 ? 30.742 -43.229 8.359 1.00 59.31 297 ALA A O 1
ATOM 2200 N N . LEU A 1 298 ? 32.706 -44.248 8.679 1.00 52.69 298 LEU A N 1
ATOM 2201 C CA . LEU A 1 298 ? 32.604 -45.093 7.476 1.00 52.69 298 LEU A CA 1
ATOM 2202 C C . LEU A 1 298 ? 32.695 -46.609 7.762 1.00 52.69 298 LEU A C 1
ATOM 2204 O O . LEU A 1 298 ? 33.769 -47.195 7.619 1.00 52.69 298 LEU A O 1
ATOM 2208 N N . PRO A 1 299 ? 31.570 -47.316 7.981 1.00 43.38 299 PRO A N 1
ATOM 2209 C CA . PRO A 1 299 ? 31.385 -48.653 7.430 1.00 43.38 299 PRO A CA 1
ATOM 2210 C C . PRO A 1 299 ? 31.103 -48.536 5.921 1.00 43.38 299 PRO A C 1
ATOM 2212 O O . PRO A 1 299 ? 30.414 -47.624 5.465 1.00 43.38 299 PRO A O 1
ATOM 2215 N N . ARG A 1 300 ? 31.660 -49.461 5.132 1.00 47.28 300 ARG A N 1
ATOM 2216 C CA . ARG A 1 300 ? 31.629 -49.500 3.656 1.00 47.28 300 ARG A CA 1
ATOM 2217 C C . ARG A 1 300 ? 30.219 -49.267 3.075 1.00 47.28 300 ARG A C 1
ATOM 2219 O O . ARG A 1 300 ? 29.424 -50.197 2.981 1.00 47.28 300 ARG A O 1
ATOM 2226 N N . LEU A 1 301 ? 29.934 -48.049 2.610 1.00 43.38 301 LEU A N 1
ATOM 2227 C CA . LEU A 1 301 ? 28.733 -47.745 1.825 1.00 43.38 301 LEU A CA 1
ATOM 2228 C C . LEU A 1 301 ? 28.809 -48.472 0.472 1.00 43.38 301 LEU A C 1
ATOM 2230 O O . LEU A 1 301 ? 29.681 -48.189 -0.352 1.00 43.38 301 LEU A O 1
ATOM 2234 N N . SER A 1 302 ? 27.909 -49.428 0.241 1.00 46.09 302 SER A N 1
ATOM 2235 C CA . SER A 1 302 ? 27.826 -50.184 -1.009 1.00 46.09 302 SER A CA 1
ATOM 2236 C C . SER A 1 302 ? 27.150 -49.372 -2.128 1.00 46.09 302 SER A C 1
ATOM 2238 O O . SER A 1 302 ? 26.288 -48.518 -1.903 1.00 46.09 302 SER A O 1
ATOM 2240 N N . ALA A 1 303 ? 27.539 -49.663 -3.374 1.00 44.75 303 ALA A N 1
ATOM 2241 C CA . ALA A 1 303 ? 27.102 -48.983 -4.598 1.00 44.75 303 ALA A CA 1
ATOM 2242 C C . ALA A 1 303 ? 25.571 -48.805 -4.816 1.00 44.75 303 ALA A C 1
ATOM 2244 O O . ALA A 1 303 ? 25.201 -47.825 -5.475 1.00 44.75 303 ALA A O 1
ATOM 2245 N N . PRO A 1 304 ? 24.653 -49.648 -4.287 1.00 42.22 304 PRO A N 1
ATOM 2246 C CA . PRO A 1 304 ? 23.212 -49.450 -4.482 1.00 42.22 304 PRO A CA 1
ATOM 2247 C C . PRO A 1 304 ? 22.647 -48.238 -3.721 1.00 42.22 304 PRO A C 1
ATOM 2249 O O . PRO A 1 304 ? 21.707 -47.600 -4.199 1.00 42.22 304 PRO A O 1
ATOM 2252 N N . ALA A 1 305 ? 23.234 -47.874 -2.573 1.00 43.91 305 ALA A N 1
ATOM 2253 C CA . ALA A 1 305 ? 22.771 -46.757 -1.742 1.00 43.91 305 ALA A CA 1
ATOM 2254 C C . ALA A 1 305 ? 23.028 -45.391 -2.409 1.00 43.91 305 ALA A C 1
ATOM 2256 O O . ALA A 1 305 ? 22.187 -44.492 -2.366 1.00 43.91 305 ALA A O 1
ATOM 2257 N N . VAL A 1 306 ? 24.149 -45.264 -3.127 1.00 45.59 306 VAL A N 1
ATOM 2258 C CA . VAL A 1 306 ? 24.542 -44.026 -3.826 1.00 45.59 306 VAL A CA 1
ATOM 2259 C C . VAL A 1 306 ? 23.662 -43.760 -5.055 1.00 45.59 306 VAL A C 1
ATOM 2261 O O . VAL A 1 306 ? 23.376 -42.603 -5.370 1.00 45.59 306 VAL A O 1
ATOM 2264 N N . ARG A 1 307 ? 23.167 -44.813 -5.725 1.00 38.69 307 ARG A N 1
ATOM 2265 C CA . ARG A 1 307 ? 22.242 -44.695 -6.870 1.00 38.69 307 ARG A CA 1
ATOM 2266 C C . ARG A 1 307 ? 20.839 -44.240 -6.448 1.00 38.69 307 ARG A C 1
ATOM 2268 O O . ARG A 1 307 ? 20.223 -43.434 -7.144 1.00 38.69 307 ARG A O 1
ATOM 2275 N N . ARG A 1 308 ? 20.353 -44.696 -5.286 1.00 40.09 308 ARG A N 1
ATOM 2276 C CA . ARG A 1 308 ? 19.068 -44.242 -4.719 1.00 40.09 308 ARG A CA 1
ATOM 2277 C C . ARG A 1 308 ? 19.140 -42.791 -4.234 1.00 40.09 308 ARG A C 1
ATOM 2279 O O . ARG A 1 308 ? 18.226 -42.027 -4.516 1.00 40.09 308 ARG A O 1
ATOM 2286 N N . ALA A 1 309 ? 20.255 -42.381 -3.625 1.00 39.38 309 ALA A N 1
ATOM 2287 C CA . ALA A 1 309 ? 20.463 -41.003 -3.174 1.00 39.38 309 ALA A CA 1
ATOM 2288 C C . ALA A 1 309 ? 20.597 -39.987 -4.328 1.00 39.38 309 ALA A C 1
ATOM 2290 O O . ALA A 1 309 ? 20.083 -38.879 -4.229 1.00 39.38 309 ALA A O 1
ATOM 2291 N N . THR A 1 310 ? 21.234 -40.357 -5.445 1.00 39.88 310 THR A N 1
ATOM 2292 C CA . THR A 1 310 ? 21.375 -39.464 -6.617 1.00 39.88 310 THR A CA 1
ATOM 2293 C C . THR A 1 310 ? 20.080 -39.319 -7.411 1.00 39.88 310 THR A C 1
ATOM 2295 O O . THR A 1 310 ? 19.758 -38.216 -7.843 1.00 39.88 310 THR A O 1
ATOM 2298 N N . THR A 1 311 ? 19.295 -40.391 -7.543 1.00 36.47 311 THR A N 1
ATOM 2299 C CA . THR A 1 311 ? 17.969 -40.320 -8.180 1.00 36.47 311 THR A CA 1
ATOM 2300 C C . THR A 1 311 ? 16.987 -39.543 -7.299 1.00 36.47 311 THR A C 1
ATOM 2302 O O . THR A 1 311 ? 16.267 -38.693 -7.807 1.00 36.47 311 THR A O 1
ATOM 2305 N N . ALA A 1 312 ? 17.032 -39.736 -5.974 1.00 35.25 312 ALA A N 1
ATOM 2306 C CA . ALA A 1 312 ? 16.259 -38.935 -5.028 1.00 35.25 312 ALA A CA 1
ATOM 2307 C C . ALA A 1 312 ? 16.678 -37.458 -5.043 1.00 35.25 312 ALA A C 1
ATOM 2309 O O . ALA A 1 312 ? 15.808 -36.607 -5.049 1.00 35.25 312 ALA A O 1
ATOM 2310 N N . ALA A 1 313 ? 17.969 -37.123 -5.128 1.00 35.81 313 ALA A N 1
ATOM 2311 C CA . ALA A 1 313 ? 18.420 -35.729 -5.189 1.00 35.81 313 ALA A CA 1
ATOM 2312 C C . ALA A 1 313 ? 18.029 -35.025 -6.502 1.00 35.81 313 ALA A C 1
ATOM 2314 O O . ALA A 1 313 ? 17.663 -33.856 -6.469 1.00 35.81 313 ALA A O 1
ATOM 2315 N N . VAL A 1 314 ? 18.058 -35.723 -7.645 1.00 39.47 314 VAL A N 1
ATOM 2316 C CA . VAL A 1 314 ? 17.616 -35.168 -8.940 1.00 39.47 314 VAL A CA 1
ATOM 2317 C C . VAL A 1 314 ? 16.093 -35.037 -8.994 1.00 39.47 314 VAL A C 1
ATOM 2319 O O . VAL A 1 314 ? 15.592 -34.031 -9.481 1.00 39.47 314 VAL A O 1
ATOM 2322 N N . VAL A 1 315 ? 15.353 -35.995 -8.429 1.00 37.75 315 VAL A N 1
ATOM 2323 C CA . VAL A 1 315 ? 13.892 -35.910 -8.294 1.00 37.75 315 VAL A CA 1
ATOM 2324 C C . VAL A 1 315 ? 13.495 -34.847 -7.266 1.00 37.75 315 VAL A C 1
ATOM 2326 O O . VAL A 1 315 ? 12.560 -34.111 -7.520 1.00 37.75 315 VAL A O 1
ATOM 2329 N N . ILE A 1 316 ? 14.234 -34.666 -6.168 1.00 38.00 316 ILE A N 1
ATOM 2330 C CA . ILE A 1 316 ? 14.020 -33.587 -5.188 1.00 38.00 316 ILE A CA 1
ATOM 2331 C C . ILE A 1 316 ? 14.431 -32.225 -5.760 1.00 38.00 316 ILE A C 1
ATOM 2333 O O . ILE A 1 316 ? 13.836 -31.236 -5.377 1.00 38.00 316 ILE A O 1
ATOM 2337 N N . LEU A 1 317 ? 15.386 -32.133 -6.691 1.00 39.03 317 LEU A N 1
ATOM 2338 C CA . LEU A 1 317 ? 15.715 -30.878 -7.390 1.00 39.03 317 LEU A CA 1
ATOM 2339 C C . LEU A 1 317 ? 14.747 -30.559 -8.541 1.00 39.03 317 LEU A C 1
ATOM 2341 O O . LEU A 1 317 ? 14.552 -29.388 -8.848 1.00 39.03 317 LEU A O 1
ATOM 2345 N N . ALA A 1 318 ? 14.128 -31.573 -9.155 1.00 33.53 318 ALA A N 1
ATOM 2346 C CA . ALA A 1 318 ? 13.111 -31.408 -10.198 1.00 33.53 318 ALA A CA 1
ATOM 2347 C C . ALA A 1 318 ? 11.680 -31.268 -9.639 1.00 33.53 318 ALA A C 1
ATOM 2349 O O . ALA A 1 318 ? 10.825 -30.682 -10.295 1.00 33.53 318 ALA A O 1
ATOM 2350 N N . LEU A 1 319 ? 11.428 -31.789 -8.432 1.00 30.62 319 LEU A N 1
ATOM 2351 C CA . LEU A 1 319 ? 10.173 -31.677 -7.679 1.00 30.62 319 LEU A CA 1
ATOM 2352 C C . LEU A 1 319 ? 10.292 -30.760 -6.464 1.00 30.62 319 LEU A C 1
ATOM 2354 O O . LEU A 1 319 ? 9.313 -30.638 -5.729 1.00 30.62 319 LEU A O 1
ATOM 2358 N N . ALA A 1 320 ? 11.448 -30.129 -6.223 1.00 27.14 320 ALA A N 1
ATOM 2359 C CA . ALA A 1 320 ? 11.521 -29.032 -5.271 1.00 27.14 320 ALA A CA 1
ATOM 2360 C C . ALA A 1 320 ? 10.490 -28.031 -5.772 1.00 27.14 320 ALA A C 1
ATOM 2362 O O . ALA A 1 320 ? 10.669 -27.498 -6.875 1.00 27.14 320 ALA A O 1
ATOM 2363 N N . PRO A 1 321 ? 9.407 -27.779 -5.017 1.00 28.22 321 PRO A N 1
ATOM 2364 C CA . PRO A 1 321 ? 8.610 -26.628 -5.333 1.00 28.22 321 PRO A CA 1
ATOM 2365 C C . PRO A 1 321 ? 9.611 -25.478 -5.299 1.00 28.22 321 PRO A C 1
ATOM 2367 O O . PRO A 1 321 ? 10.260 -25.248 -4.272 1.00 28.22 321 PRO A O 1
ATOM 2370 N N . TRP A 1 322 ? 9.758 -24.762 -6.422 1.00 26.25 322 TRP A N 1
ATOM 2371 C CA . TRP A 1 322 ? 10.080 -23.343 -6.322 1.00 26.25 322 TRP A CA 1
ATOM 2372 C C . TRP A 1 322 ? 9.278 -22.846 -5.137 1.00 26.25 322 TRP A C 1
ATOM 2374 O O . TRP A 1 322 ? 8.089 -23.189 -5.107 1.00 26.25 322 TRP A O 1
ATOM 2384 N N . PRO A 1 323 ? 9.895 -22.187 -4.135 1.00 29.91 323 PRO A N 1
ATOM 2385 C CA . PRO A 1 323 ? 9.145 -21.744 -2.979 1.00 29.91 323 PRO A CA 1
ATOM 2386 C C . PRO A 1 323 ? 7.956 -21.014 -3.566 1.00 29.91 323 PRO A C 1
ATOM 2388 O O . PRO A 1 323 ? 8.124 -20.007 -4.257 1.00 29.91 323 PRO A O 1
ATOM 2391 N N . ALA A 1 324 ? 6.777 -21.624 -3.429 1.00 32.50 324 ALA A N 1
ATOM 2392 C CA . ALA A 1 324 ? 5.561 -20.990 -3.839 1.00 32.50 324 ALA A CA 1
ATOM 2393 C C . ALA A 1 324 ? 5.570 -19.780 -2.926 1.00 32.50 324 ALA A C 1
ATOM 2395 O O . ALA A 1 324 ? 5.374 -19.937 -1.717 1.00 32.50 324 ALA A O 1
ATOM 2396 N N . GLN A 1 325 ? 5.930 -18.614 -3.479 1.00 36.03 325 GLN A N 1
ATOM 2397 C CA . GLN A 1 325 ? 5.653 -17.332 -2.855 1.00 36.03 325 GLN A CA 1
ATOM 2398 C C . GLN A 1 325 ? 4.283 -17.511 -2.237 1.00 36.03 325 GLN A C 1
ATOM 2400 O O . GLN A 1 325 ? 3.386 -17.993 -2.937 1.00 36.03 325 GLN A O 1
ATOM 2405 N N . ALA A 1 326 ? 4.160 -17.284 -0.929 1.00 44.28 326 ALA A N 1
ATOM 2406 C CA . ALA A 1 326 ? 2.878 -17.400 -0.264 1.00 44.28 326 ALA A CA 1
ATOM 2407 C C . ALA A 1 326 ? 1.880 -16.604 -1.114 1.00 44.28 326 ALA A C 1
ATOM 2409 O O . ALA A 1 326 ? 2.002 -15.390 -1.252 1.00 44.28 326 ALA A O 1
ATOM 2410 N N . GLN A 1 327 ? 1.015 -17.314 -1.843 1.00 59.97 327 GLN A N 1
ATOM 2411 C CA . GLN A 1 327 ? 0.232 -16.674 -2.886 1.00 59.97 327 GLN A CA 1
ATOM 2412 C C . GLN A 1 327 ? -0.844 -15.859 -2.190 1.00 59.97 327 GLN A C 1
ATOM 2414 O O . GLN A 1 327 ? -1.633 -16.391 -1.411 1.00 59.97 327 GLN A O 1
ATOM 2419 N N . VAL A 1 328 ? -0.841 -14.566 -2.482 1.00 77.19 328 VAL A N 1
ATOM 2420 C CA . VAL A 1 328 ? -1.784 -13.582 -1.956 1.00 77.19 328 VAL A CA 1
ATOM 2421 C C . VAL A 1 328 ? -3.193 -13.958 -2.402 1.00 77.19 328 VAL A C 1
ATOM 2423 O O . VAL A 1 328 ? -3.406 -14.299 -3.572 1.00 77.19 328 VAL A O 1
ATOM 2426 N N . GLY A 1 329 ? -4.147 -13.962 -1.470 1.00 86.88 329 GLY A N 1
ATOM 2427 C CA . GLY A 1 329 ? -5.565 -14.051 -1.816 1.00 86.88 329 GLY A CA 1
ATOM 2428 C C . GLY A 1 329 ? -6.096 -12.703 -2.322 1.00 86.88 329 GLY A C 1
ATOM 2429 O O . GLY A 1 329 ? -5.402 -11.696 -2.275 1.00 86.88 329 GLY A O 1
ATOM 2430 N N . GLY A 1 330 ? -7.324 -12.660 -2.825 1.00 93.38 330 GLY A N 1
ATOM 2431 C CA . GLY A 1 330 ? -7.853 -11.498 -3.544 1.00 93.38 330 GLY A CA 1
ATOM 2432 C C . GLY A 1 330 ? -7.686 -11.623 -5.061 1.00 93.38 330 GLY A C 1
ATOM 2433 O O . GLY A 1 330 ? -7.523 -12.726 -5.584 1.00 93.38 330 GLY A O 1
ATOM 2434 N N . LEU A 1 331 ? -7.790 -10.508 -5.784 1.00 94.94 331 LEU A N 1
ATOM 2435 C CA . LEU A 1 331 ? -7.803 -10.500 -7.248 1.00 94.94 331 LEU A CA 1
ATOM 2436 C C . LEU A 1 331 ? -6.472 -11.022 -7.815 1.00 94.94 331 LEU A C 1
ATOM 2438 O O . LEU A 1 331 ? -5.395 -10.613 -7.383 1.00 94.94 331 LEU A O 1
ATOM 2442 N N . THR A 1 332 ? -6.530 -11.944 -8.778 1.00 92.19 332 THR A N 1
ATOM 2443 C CA . THR A 1 332 ? -5.318 -12.654 -9.232 1.00 92.19 332 THR A CA 1
ATOM 2444 C C . THR A 1 332 ? -4.619 -12.018 -10.423 1.00 92.19 332 THR A C 1
ATOM 2446 O O . THR A 1 332 ? -3.407 -12.166 -10.570 1.00 92.19 332 THR A O 1
ATOM 2449 N N . ALA A 1 333 ? -5.361 -11.268 -11.226 1.00 91.19 333 ALA A N 1
ATOM 2450 C CA . ALA A 1 333 ? -4.849 -10.398 -12.269 1.00 91.19 333 ALA A CA 1
ATOM 2451 C C . ALA A 1 333 ? -5.813 -9.224 -12.422 1.00 91.19 333 ALA A C 1
ATOM 2453 O O . ALA A 1 333 ? -7.011 -9.382 -12.177 1.00 91.19 333 ALA A O 1
ATOM 2454 N N . LEU A 1 334 ? -5.312 -8.063 -12.842 1.00 86.69 334 LEU A N 1
ATOM 2455 C CA . LEU A 1 334 ? -6.217 -6.984 -13.207 1.00 86.69 334 LEU A CA 1
ATOM 2456 C C . LEU A 1 334 ? -7.083 -7.421 -14.395 1.00 86.69 334 LEU A C 1
ATOM 2458 O O . LEU A 1 334 ? -6.575 -8.077 -15.309 1.00 86.69 334 LEU A O 1
ATOM 2462 N N . PRO A 1 335 ? -8.375 -7.067 -14.402 1.00 84.38 335 PRO A N 1
ATOM 2463 C CA . PRO A 1 335 ? -9.196 -7.205 -15.596 1.00 84.38 335 PRO A CA 1
ATOM 2464 C C . PRO A 1 335 ? -8.575 -6.417 -16.744 1.00 84.38 335 PRO A C 1
ATOM 2466 O O . PRO A 1 335 ? -7.962 -5.368 -16.520 1.00 84.38 335 PRO A O 1
ATOM 2469 N N . GLU A 1 336 ? -8.754 -6.913 -17.969 1.00 70.69 336 GLU A N 1
ATOM 2470 C CA . GLU A 1 336 ? -8.266 -6.230 -19.163 1.00 70.69 336 GLU A CA 1
ATOM 2471 C C . GLU A 1 336 ? -8.691 -4.757 -19.139 1.00 70.69 336 GLU A C 1
ATOM 2473 O O . GLU A 1 336 ? -9.797 -4.401 -18.692 1.00 70.69 336 GLU A O 1
ATOM 2478 N N . ALA A 1 337 ? -7.765 -3.885 -19.547 1.00 64.06 337 ALA A N 1
ATOM 2479 C CA . ALA A 1 337 ? -8.055 -2.468 -19.671 1.00 64.06 337 ALA A CA 1
ATOM 2480 C C . ALA A 1 337 ? -9.268 -2.314 -20.589 1.00 64.06 337 ALA A C 1
ATOM 2482 O O . ALA A 1 337 ? -9.355 -2.974 -21.626 1.00 64.06 337 ALA A O 1
ATOM 2483 N N . GLU A 1 338 ? -10.219 -1.474 -20.187 1.00 66.31 338 GLU A N 1
ATOM 2484 C CA . GLU A 1 338 ? -11.384 -1.213 -21.020 1.00 66.31 338 GLU A CA 1
ATOM 2485 C C . GLU A 1 338 ? -10.909 -0.732 -22.392 1.00 66.31 338 GLU A C 1
ATOM 2487 O O . GLU A 1 338 ? -10.145 0.232 -22.499 1.00 66.31 338 GLU A O 1
ATOM 2492 N N . ALA A 1 339 ? -11.316 -1.450 -23.443 1.00 61.81 339 ALA A N 1
ATOM 2493 C CA . ALA A 1 339 ? -10.923 -1.101 -24.795 1.00 61.81 339 ALA A CA 1
ATOM 2494 C C . ALA A 1 339 ? -11.362 0.343 -25.083 1.00 61.81 339 ALA A C 1
ATOM 2496 O O . ALA A 1 339 ? -12.475 0.734 -24.696 1.00 61.81 339 ALA A O 1
ATOM 2497 N N . PRO A 1 340 ? -10.519 1.144 -25.760 1.00 69.50 340 PRO A N 1
ATOM 2498 C CA . PRO A 1 340 ? -10.885 2.504 -26.092 1.00 69.50 340 PRO A CA 1
ATOM 2499 C C . PRO A 1 340 ? -12.167 2.491 -26.924 1.00 69.50 340 PRO A C 1
ATOM 2501 O O . PRO A 1 340 ? -12.285 1.784 -27.930 1.00 69.50 340 PRO A O 1
ATOM 2504 N N . GLY A 1 341 ? -13.147 3.274 -26.490 1.00 77.75 341 GLY A N 1
ATOM 2505 C CA . GLY A 1 341 ? -14.351 3.524 -27.258 1.00 77.75 341 GLY A CA 1
ATOM 2506 C C . GLY A 1 341 ? -14.059 4.245 -28.579 1.00 77.75 341 GLY A C 1
ATOM 2507 O O . GLY A 1 341 ? -12.911 4.613 -28.883 1.00 77.75 341 GLY A O 1
ATOM 2508 N N . PRO A 1 342 ? -15.104 4.450 -29.398 1.00 87.31 342 PRO A N 1
ATOM 2509 C CA . PRO A 1 342 ? -14.984 5.294 -30.580 1.00 87.31 342 PRO A CA 1
ATOM 2510 C C . PRO A 1 342 ? -14.454 6.684 -30.198 1.00 87.31 342 PRO A C 1
ATOM 2512 O O . PRO A 1 342 ? -14.664 7.155 -29.079 1.00 87.31 342 PRO A O 1
ATOM 2515 N N . ASN A 1 343 ? -13.742 7.326 -31.128 1.00 92.50 343 ASN A N 1
ATOM 2516 C CA . ASN A 1 343 ? -13.351 8.719 -30.941 1.00 92.50 343 ASN A CA 1
ATOM 2517 C C . ASN A 1 343 ? -14.615 9.581 -30.987 1.00 92.50 343 ASN A C 1
ATOM 2519 O O . ASN A 1 343 ? -15.387 9.492 -31.938 1.00 92.50 343 ASN A O 1
ATOM 2523 N N . LEU A 1 344 ? -14.827 10.368 -29.939 1.00 94.50 344 LEU A N 1
ATOM 2524 C CA . LEU A 1 344 ? -15.995 11.227 -29.771 1.00 94.50 344 LEU A CA 1
ATOM 2525 C C . LEU A 1 344 ? -15.789 12.608 -30.404 1.00 94.50 344 LEU A C 1
ATOM 2527 O O . LEU A 1 344 ? -16.745 13.371 -30.519 1.00 94.50 344 LEU A O 1
ATOM 2531 N N . LEU A 1 345 ? -14.562 12.924 -30.834 1.00 93.94 345 LEU A N 1
ATOM 2532 C CA . LEU A 1 345 ? -14.271 14.121 -31.618 1.00 93.94 345 LEU A CA 1
ATOM 2533 C C . LEU A 1 345 ? -14.663 13.915 -33.084 1.00 93.94 345 LEU A C 1
ATOM 2535 O O . LEU A 1 345 ? -14.346 12.896 -33.699 1.00 93.94 345 LEU A O 1
ATOM 2539 N N . LYS A 1 346 ? -15.291 14.931 -33.668 1.00 92.75 346 LYS A N 1
ATOM 2540 C CA . LYS A 1 346 ? -15.526 15.078 -35.106 1.00 92.75 346 LYS A CA 1
ATOM 2541 C C . LYS A 1 346 ? -14.283 15.675 -35.766 1.00 92.75 346 LYS A C 1
ATOM 2543 O O . LYS A 1 346 ? -13.660 16.581 -35.215 1.00 92.75 346 LYS A O 1
ATOM 2548 N N . ASN A 1 347 ? -13.936 15.178 -36.954 1.00 87.94 347 ASN A N 1
ATOM 2549 C CA . ASN A 1 347 ? -12.727 15.549 -37.705 1.00 87.94 347 ASN A CA 1
ATOM 2550 C C . ASN A 1 347 ? -11.438 15.579 -36.849 1.00 87.94 347 ASN A C 1
ATOM 2552 O O . ASN A 1 347 ? -10.744 16.598 -36.816 1.00 87.94 347 ASN A O 1
ATOM 2556 N N . PRO A 1 348 ? -11.106 14.480 -36.145 1.00 87.75 348 PRO A N 1
ATOM 2557 C CA . PRO A 1 348 ? -9.934 14.412 -35.264 1.00 87.75 348 PRO A CA 1
ATOM 2558 C C . PRO A 1 348 ? -8.588 14.526 -35.997 1.00 87.75 348 PRO A C 1
ATOM 2560 O O . PRO A 1 348 ? -7.596 14.952 -35.409 1.00 87.75 348 PRO A O 1
ATOM 2563 N N . ASP A 1 349 ? -8.562 14.155 -37.280 1.00 85.81 349 ASP A N 1
ATOM 2564 C CA . ASP A 1 349 ? -7.394 14.255 -38.163 1.00 85.81 349 ASP A CA 1
ATOM 2565 C C . ASP A 1 349 ? -7.266 15.635 -38.841 1.00 85.81 349 ASP A C 1
ATOM 2567 O O . ASP A 1 349 ? -6.336 15.855 -39.608 1.00 85.81 349 ASP A O 1
ATOM 2571 N N . LEU A 1 350 ? -8.182 16.574 -38.555 1.00 86.81 350 LEU A N 1
ATOM 2572 C CA . LEU A 1 350 ? -8.136 17.970 -39.020 1.00 86.81 350 LEU A CA 1
ATOM 2573 C C . LEU A 1 350 ? -8.181 18.161 -40.551 1.00 86.81 350 LEU A C 1
ATOM 2575 O O . LEU A 1 350 ? -7.831 19.229 -41.048 1.00 86.81 350 LEU A O 1
ATOM 2579 N N . GLU A 1 351 ? -8.691 17.176 -41.296 1.00 84.00 351 GLU A N 1
ATOM 2580 C CA . GLU A 1 351 ? -8.992 17.289 -42.739 1.00 84.00 351 GLU A CA 1
ATOM 2581 C C . GLU A 1 351 ? -10.020 18.398 -43.045 1.00 84.00 351 GLU A C 1
ATOM 2583 O O . GLU A 1 351 ? -10.011 18.998 -44.118 1.00 84.00 351 GLU A O 1
ATOM 2588 N N . ALA A 1 352 ? -10.893 18.702 -42.077 1.00 81.88 352 ALA A N 1
ATOM 2589 C CA . ALA A 1 352 ? -11.813 19.834 -42.108 1.00 81.88 352 ALA A CA 1
ATOM 2590 C C . ALA A 1 352 ? -11.959 20.456 -40.709 1.00 81.88 352 ALA A C 1
ATOM 2592 O O . ALA A 1 352 ? -12.146 19.749 -39.716 1.00 81.88 352 ALA A O 1
ATOM 2593 N N . THR A 1 353 ? -11.933 21.788 -40.627 1.00 78.69 353 THR A N 1
ATOM 2594 C CA . THR A 1 353 ? -11.959 22.542 -39.358 1.00 78.69 353 THR A CA 1
ATOM 2595 C C . THR A 1 353 ? -13.348 23.017 -38.938 1.00 78.69 353 THR A C 1
ATOM 2597 O O . THR A 1 353 ? -13.482 23.613 -37.879 1.00 78.69 353 THR A O 1
ATOM 2600 N N . SER A 1 354 ? -14.404 22.726 -39.704 1.00 82.75 354 SER A N 1
ATOM 2601 C CA . SER A 1 354 ? -15.775 23.194 -39.423 1.00 82.75 354 SER A CA 1
ATOM 2602 C C . SER A 1 354 ? -16.357 22.715 -38.086 1.00 82.75 354 SER A C 1
ATOM 2604 O O . SER A 1 354 ? -17.287 23.323 -37.568 1.00 82.75 354 SER A O 1
ATOM 2606 N N . ALA A 1 355 ? -15.814 21.632 -37.523 1.00 83.50 355 ALA A N 1
ATOM 2607 C CA . ALA A 1 355 ? -16.184 21.110 -36.208 1.00 83.50 355 ALA A CA 1
ATOM 2608 C C . ALA A 1 355 ? -15.362 21.708 -35.048 1.00 83.50 355 ALA A C 1
ATOM 2610 O O . ALA A 1 355 ? -15.575 21.329 -33.898 1.00 83.50 355 ALA A O 1
ATOM 2611 N N . TRP A 1 356 ? -14.418 22.605 -35.343 1.00 87.44 356 TRP A N 1
ATOM 2612 C CA . TRP A 1 356 ? -13.483 23.185 -34.387 1.00 87.44 356 TRP A CA 1
ATOM 2613 C C . TRP A 1 356 ? -13.666 24.699 -34.303 1.00 87.44 356 TRP A C 1
ATOM 2615 O O . TRP A 1 356 ? -13.697 25.396 -35.314 1.00 87.44 356 TRP A O 1
ATOM 2625 N N . SER A 1 357 ? -13.726 25.222 -33.082 1.00 88.19 357 SER A N 1
ATOM 2626 C CA . SER A 1 357 ? -13.634 26.659 -32.837 1.00 88.19 357 SER A CA 1
ATOM 2627 C C . SER A 1 357 ? -12.162 27.053 -32.754 1.00 88.19 357 SER A C 1
ATOM 2629 O O . SER A 1 357 ? -11.503 26.743 -31.764 1.00 88.19 357 SER A O 1
ATOM 2631 N N . LEU A 1 358 ? -11.643 27.715 -33.792 1.00 83.50 358 LEU A N 1
ATOM 2632 C CA . LEU A 1 358 ? -10.256 28.186 -33.878 1.00 83.50 358 LEU A CA 1
ATOM 2633 C C . LEU A 1 358 ? -10.231 29.714 -33.788 1.00 83.50 358 LEU A C 1
ATOM 2635 O O . LEU A 1 358 ? -10.481 30.395 -34.781 1.00 83.50 358 LEU A O 1
ATOM 2639 N N . LEU A 1 359 ? -9.956 30.268 -32.607 1.00 76.75 359 LEU A N 1
ATOM 2640 C CA . LEU A 1 359 ? -9.945 31.717 -32.392 1.00 76.75 359 LEU A CA 1
ATOM 2641 C C . LEU A 1 359 ? -8.651 32.163 -31.685 1.00 76.75 359 LEU A C 1
ATOM 2643 O O . LEU A 1 359 ? -8.311 31.580 -30.660 1.00 76.75 359 LEU A O 1
ATOM 2647 N N . PRO A 1 360 ? -7.941 33.200 -32.174 1.00 73.81 360 PRO A N 1
ATOM 2648 C CA . PRO A 1 360 ? -8.053 33.781 -33.512 1.00 73.81 360 PRO A CA 1
ATOM 2649 C C . PRO A 1 360 ? -7.441 32.838 -34.569 1.00 73.81 360 PRO A C 1
ATOM 2651 O O . PRO A 1 360 ? -6.326 32.334 -34.408 1.00 73.81 360 PRO A O 1
ATOM 2654 N N . ALA A 1 361 ? -8.179 32.588 -35.652 1.00 73.25 361 ALA A N 1
ATOM 2655 C CA . ALA A 1 361 ? -7.682 31.824 -36.795 1.00 73.25 361 ALA A CA 1
ATOM 2656 C C . ALA A 1 361 ? -6.597 32.604 -37.564 1.00 73.25 361 ALA A C 1
ATOM 2658 O O . ALA A 1 361 ? -6.579 33.834 -37.559 1.00 73.25 361 ALA A O 1
ATOM 2659 N N . GLY A 1 362 ? -5.708 31.888 -38.252 1.00 78.75 362 GLY A N 1
ATOM 2660 C CA . GLY A 1 362 ? -4.617 32.457 -39.044 1.00 78.75 362 GLY A CA 1
ATOM 2661 C C . GLY A 1 362 ? -3.332 32.615 -38.232 1.00 78.75 362 GLY A C 1
ATOM 2662 O O . GLY A 1 362 ? -2.541 31.672 -38.126 1.00 78.75 362 GLY A O 1
ATOM 2663 N N . ASP A 1 363 ? -3.120 33.806 -37.666 1.00 78.50 363 ASP A N 1
ATOM 2664 C CA . ASP A 1 363 ? -1.852 34.184 -37.024 1.00 78.50 363 ASP A CA 1
ATOM 2665 C C . ASP A 1 363 ? -1.494 33.302 -35.826 1.00 78.50 363 ASP A C 1
ATOM 2667 O O . ASP A 1 363 ? -0.315 32.979 -35.630 1.00 78.50 363 ASP A O 1
ATOM 2671 N N . VAL A 1 364 ? -2.507 32.889 -35.054 1.00 84.38 364 VAL A N 1
ATOM 2672 C CA . VAL A 1 364 ? -2.331 32.018 -33.889 1.00 84.38 364 VAL A CA 1
ATOM 2673 C C . VAL A 1 364 ? -2.612 30.566 -34.251 1.00 84.38 364 VAL A C 1
ATOM 2675 O O . VAL A 1 364 ? -1.680 29.762 -34.216 1.00 84.38 364 VAL A O 1
ATOM 2678 N N . TRP A 1 365 ? -3.841 30.240 -34.665 1.00 89.81 365 TRP A N 1
ATOM 2679 C CA . TRP A 1 365 ? -4.250 28.877 -35.022 1.00 89.81 365 TRP A CA 1
ATOM 2680 C C . TRP A 1 365 ? -4.397 28.687 -36.536 1.00 89.81 365 TRP A C 1
ATOM 2682 O O . TRP A 1 365 ? -5.216 29.354 -37.168 1.00 89.81 365 TRP A O 1
ATOM 2692 N N . ALA A 1 366 ? -3.670 27.735 -37.120 1.00 89.81 366 ALA A N 1
ATOM 2693 C CA . ALA A 1 366 ? -3.776 27.391 -38.542 1.00 89.81 366 ALA A CA 1
ATOM 2694 C C . ALA A 1 366 ? -3.626 25.884 -38.766 1.00 89.81 366 ALA A C 1
ATOM 2696 O O . ALA A 1 366 ? -2.974 25.214 -37.977 1.00 89.81 366 ALA A O 1
ATOM 2697 N N . VAL A 1 367 ? -4.189 25.338 -39.845 1.00 89.56 367 VAL A N 1
ATOM 2698 C CA . VAL A 1 367 ? -3.946 23.940 -40.242 1.00 89.56 367 VAL A CA 1
ATOM 2699 C C . VAL A 1 367 ? -2.899 23.893 -41.349 1.00 89.56 367 VAL A C 1
ATOM 2701 O O . VAL A 1 367 ? -3.009 24.612 -42.339 1.00 89.56 367 VAL A O 1
ATOM 2704 N N . GLU A 1 368 ? -1.896 23.032 -41.196 1.00 89.75 368 GLU A N 1
ATOM 2705 C CA . GLU A 1 368 ? -0.781 22.870 -42.134 1.00 89.75 368 GLU A CA 1
ATOM 2706 C C . GLU A 1 368 ? -0.685 21.422 -42.629 1.00 89.75 368 GLU A C 1
ATOM 2708 O O . GLU A 1 368 ? -0.843 20.478 -41.857 1.00 89.75 368 GLU A O 1
ATOM 2713 N N . ARG A 1 369 ? -0.367 21.224 -43.917 1.00 81.50 369 ARG A N 1
ATOM 2714 C CA . ARG A 1 369 ? -0.214 19.893 -44.550 1.00 81.50 369 ARG A CA 1
ATOM 2715 C C . ARG A 1 369 ? 1.172 19.256 -44.337 1.00 81.50 369 ARG A C 1
ATOM 2717 O O . ARG A 1 369 ? 1.653 18.511 -45.181 1.00 81.50 369 ARG A O 1
ATOM 2724 N N . ALA A 1 370 ? 1.816 19.564 -43.215 1.00 71.75 370 ALA A N 1
ATOM 2725 C CA . ALA A 1 370 ? 3.141 19.064 -42.832 1.00 71.75 370 ALA A CA 1
ATOM 2726 C C . ALA A 1 370 ? 3.105 18.302 -41.491 1.00 71.75 370 ALA A C 1
ATOM 2728 O O . ALA A 1 370 ? 4.076 18.292 -40.734 1.00 71.75 370 ALA A O 1
ATOM 2729 N N . GLY A 1 371 ? 1.954 17.711 -41.162 1.00 79.50 371 GLY A N 1
ATOM 2730 C CA . GLY A 1 371 ? 1.769 16.925 -39.952 1.00 79.50 371 GLY A CA 1
ATOM 2731 C C . GLY A 1 371 ? 2.416 15.543 -40.022 1.00 79.50 371 GLY A C 1
ATOM 2732 O O . GLY A 1 371 ? 3.048 15.150 -41.006 1.00 79.50 371 GLY A O 1
ATOM 2733 N N . ARG A 1 372 ? 2.261 14.788 -38.933 1.00 82.88 372 ARG A N 1
ATOM 2734 C CA . ARG A 1 372 ? 2.760 13.415 -38.814 1.00 82.88 372 ARG A CA 1
ATOM 2735 C C . ARG A 1 372 ? 2.185 12.532 -39.933 1.00 82.88 372 ARG A C 1
ATOM 2737 O O . ARG A 1 372 ? 1.001 12.623 -40.248 1.00 82.88 372 ARG A O 1
ATOM 2744 N N . ASP A 1 373 ? 3.036 11.708 -40.542 1.00 83.50 373 ASP A N 1
ATOM 2745 C CA . ASP A 1 373 ? 2.689 10.790 -41.641 1.00 83.50 373 ASP A CA 1
ATOM 2746 C C . ASP A 1 373 ? 2.035 11.471 -42.867 1.00 83.50 373 ASP A C 1
ATOM 2748 O O . ASP A 1 373 ? 1.243 10.859 -43.581 1.00 83.50 373 ASP A O 1
ATOM 2752 N N . GLY A 1 374 ? 2.342 12.754 -43.113 1.00 79.56 374 GLY A N 1
ATOM 2753 C CA . GLY A 1 374 ? 1.804 13.524 -44.244 1.00 79.56 374 GLY A CA 1
ATOM 2754 C C . GLY A 1 374 ? 0.363 14.017 -44.058 1.00 79.56 374 GLY A C 1
ATOM 2755 O O . GLY A 1 374 ? -0.218 14.563 -44.995 1.00 79.56 374 GLY A O 1
ATOM 2756 N N . LYS A 1 375 ? -0.217 13.845 -42.864 1.00 86.62 375 LYS A N 1
ATOM 2757 C CA . LYS A 1 375 ? -1.567 14.318 -42.526 1.00 86.62 375 LYS A CA 1
ATOM 2758 C C . LYS A 1 375 ? -1.588 15.807 -42.143 1.00 86.62 375 LYS A C 1
ATOM 2760 O O . LYS A 1 375 ? -0.542 16.366 -41.807 1.00 86.62 375 LYS A O 1
ATOM 2765 N N . PRO A 1 376 ? -2.758 16.468 -42.134 1.00 91.06 376 PRO A N 1
ATOM 2766 C CA . PRO A 1 376 ? -2.897 17.814 -41.588 1.00 91.06 376 PRO A CA 1
ATOM 2767 C C . PRO A 1 376 ? -2.544 17.882 -40.093 1.00 91.06 376 PRO A C 1
ATOM 2769 O O . PRO A 1 376 ? -2.842 16.972 -39.317 1.00 91.06 376 PRO A O 1
ATOM 2772 N N . ALA A 1 377 ? -1.923 18.978 -39.666 1.00 92.50 377 ALA A N 1
ATOM 2773 C CA . ALA A 1 377 ? -1.686 19.284 -38.259 1.00 92.50 377 ALA A CA 1
ATOM 2774 C C . ALA A 1 377 ? -2.205 20.678 -37.914 1.00 92.50 377 ALA A C 1
ATOM 2776 O O . ALA A 1 377 ? -2.071 21.612 -38.703 1.00 92.50 377 ALA A O 1
ATOM 2777 N N . LEU A 1 378 ? -2.761 20.829 -36.714 1.00 93.00 378 LEU A N 1
ATOM 2778 C CA . LEU A 1 378 ? -3.125 22.131 -36.169 1.00 93.00 378 LEU A CA 1
ATOM 2779 C C . LEU A 1 378 ? -1.858 22.779 -35.616 1.00 93.00 378 LEU A C 1
ATOM 2781 O O . LEU A 1 378 ? -1.275 22.267 -34.668 1.00 93.00 378 LEU A O 1
ATOM 2785 N N . ARG A 1 379 ? -1.429 23.891 -36.200 1.00 92.88 379 ARG A N 1
ATOM 2786 C CA . ARG A 1 379 ? -0.337 24.732 -35.720 1.00 92.88 379 ARG A CA 1
ATOM 2787 C C . ARG A 1 379 ? -0.871 25.813 -34.782 1.00 92.88 379 ARG A C 1
ATOM 2789 O O . ARG A 1 379 ? -1.827 26.510 -35.117 1.00 92.88 379 ARG A O 1
ATOM 2796 N N . MET A 1 380 ? -0.170 26.012 -33.670 1.00 92.75 380 MET A N 1
ATOM 2797 C CA . MET A 1 380 ? -0.227 27.206 -32.831 1.00 92.75 380 MET A CA 1
ATOM 2798 C C . MET A 1 380 ? 1.096 27.975 -32.940 1.00 92.75 380 MET A C 1
ATOM 2800 O O . MET A 1 380 ? 2.156 27.382 -32.760 1.00 92.75 380 MET A O 1
ATOM 2804 N N . ALA A 1 381 ? 1.069 29.279 -33.206 1.00 90.88 381 ALA A N 1
ATOM 2805 C CA . ALA A 1 381 ? 2.234 30.163 -33.051 1.00 90.88 381 ALA A CA 1
ATOM 2806 C C . ALA A 1 381 ? 1.803 31.542 -32.544 1.00 90.88 381 ALA A C 1
ATOM 2808 O O . ALA A 1 381 ? 0.615 31.796 -32.390 1.00 90.88 381 ALA A O 1
ATOM 2809 N N . ASN A 1 382 ? 2.758 32.443 -32.296 1.00 86.44 382 ASN A N 1
ATOM 2810 C CA . ASN A 1 382 ? 2.487 33.849 -31.964 1.00 86.44 382 ASN A CA 1
ATOM 2811 C C . ASN A 1 382 ? 1.555 34.059 -30.753 1.00 86.44 382 ASN A C 1
ATOM 2813 O O . ASN A 1 382 ? 0.947 35.120 -30.620 1.00 86.44 382 ASN A O 1
ATOM 2817 N N . ALA A 1 383 ? 1.461 33.078 -29.853 1.00 84.44 383 ALA A N 1
ATOM 2818 C CA . ALA A 1 383 ? 0.580 33.119 -28.690 1.00 84.44 383 ALA A CA 1
ATOM 2819 C C . ALA A 1 383 ? 0.887 34.310 -27.758 1.00 84.44 383 ALA A C 1
ATOM 2821 O O . ALA A 1 383 ? -0.033 34.919 -27.224 1.00 84.44 383 ALA A O 1
ATOM 2822 N N . ALA A 1 384 ? 2.155 34.718 -27.646 1.00 82.06 384 ALA A N 1
ATOM 2823 C CA . ALA A 1 384 ? 2.571 35.905 -26.891 1.00 82.06 384 ALA A CA 1
ATOM 2824 C C . ALA A 1 384 ? 2.044 37.248 -27.440 1.00 82.06 384 ALA A C 1
ATOM 2826 O O . ALA A 1 384 ? 2.056 38.250 -26.728 1.00 82.06 384 ALA A O 1
ATOM 2827 N N . ARG A 1 385 ? 1.566 37.301 -28.694 1.00 83.50 385 ARG A N 1
ATOM 2828 C CA . ARG A 1 385 ? 1.049 38.540 -29.309 1.00 83.50 385 ARG A CA 1
ATOM 2829 C C . ARG A 1 385 ? -0.387 38.866 -28.903 1.00 83.50 385 ARG A C 1
ATOM 2831 O O . ARG A 1 385 ? -0.877 39.948 -29.214 1.00 83.50 385 ARG A O 1
ATOM 2838 N N . VAL A 1 386 ? -1.066 37.944 -28.224 1.00 76.62 386 VAL A N 1
ATOM 2839 C CA . VAL A 1 386 ? -2.436 38.121 -27.745 1.00 76.62 386 VAL A CA 1
ATOM 2840 C C . VAL A 1 386 ? -2.473 38.005 -26.225 1.00 76.62 386 VAL A C 1
ATOM 2842 O O . VAL A 1 386 ? -1.803 37.170 -25.627 1.00 76.62 386 VAL A O 1
ATOM 2845 N N . LYS A 1 387 ? -3.278 38.855 -25.577 1.00 75.12 387 LYS A N 1
ATOM 2846 C CA . LYS A 1 387 ? -3.391 38.900 -24.107 1.00 75.12 387 LYS A CA 1
ATOM 2847 C C . LYS A 1 387 ? -3.910 37.583 -23.511 1.00 75.12 387 LYS A C 1
ATOM 2849 O O . LYS A 1 387 ? -3.581 37.237 -22.382 1.00 75.12 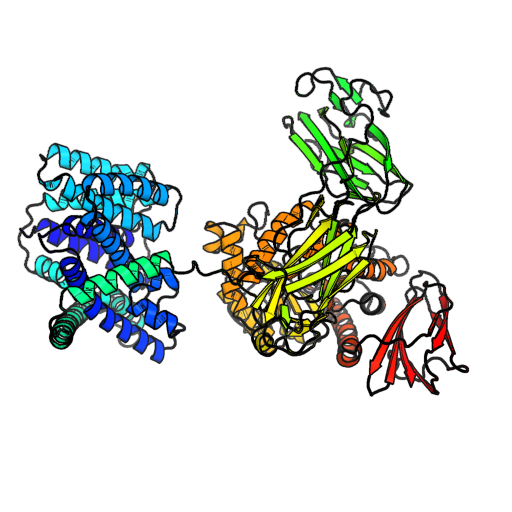387 LYS A O 1
ATOM 2854 N N . TYR A 1 388 ? -4.749 36.880 -24.265 1.00 75.81 388 TYR A N 1
ATOM 2855 C CA . TYR A 1 388 ? -5.290 35.567 -23.944 1.00 75.81 388 TYR A CA 1
ATOM 2856 C C . TYR A 1 388 ? -5.422 34.794 -25.254 1.00 75.81 388 TYR A C 1
ATOM 2858 O O . TYR A 1 388 ? -5.955 35.338 -26.220 1.00 75.81 388 TYR A O 1
ATOM 2866 N N . VAL A 1 389 ? -4.925 33.559 -25.290 1.00 76.06 389 VAL A N 1
ATOM 2867 C CA . VAL A 1 389 ? -5.068 32.655 -26.435 1.00 76.06 389 VAL A CA 1
ATOM 2868 C C . VAL A 1 389 ? -6.262 31.746 -26.155 1.00 76.06 389 VAL A C 1
ATOM 2870 O O . VAL A 1 389 ? -6.138 30.852 -25.314 1.00 76.06 389 VAL A O 1
ATOM 2873 N N . PRO A 1 390 ? -7.417 31.936 -26.817 1.00 77.19 390 PRO A N 1
ATOM 2874 C CA . PRO A 1 390 ? -8.483 30.948 -26.761 1.00 77.19 390 PRO A CA 1
ATOM 2875 C C . PRO A 1 390 ? -7.963 29.608 -27.288 1.00 77.19 390 PRO A C 1
ATOM 2877 O O . PRO A 1 390 ? -7.175 29.565 -28.239 1.00 77.19 390 PRO A O 1
ATOM 2880 N N . GLY A 1 391 ? -8.373 28.512 -26.654 1.00 83.19 391 GLY A N 1
ATOM 2881 C CA . GLY A 1 391 ? -8.034 27.181 -27.144 1.00 83.19 391 GLY A CA 1
ATOM 2882 C C . GLY A 1 391 ? -8.697 26.903 -28.494 1.00 83.19 391 GLY A C 1
ATOM 2883 O O . GLY A 1 391 ? -9.719 27.494 -28.837 1.00 83.19 391 GLY A O 1
ATOM 2884 N N . ALA A 1 392 ? -8.139 25.962 -29.246 1.00 89.25 392 ALA A N 1
ATOM 2885 C CA . ALA A 1 392 ? -8.895 25.254 -30.261 1.00 89.25 392 ALA A CA 1
ATOM 2886 C C . ALA A 1 392 ? -9.858 24.289 -29.556 1.00 89.25 392 ALA A C 1
ATOM 2888 O O . ALA A 1 392 ? -9.419 23.352 -28.885 1.00 89.25 392 ALA A O 1
ATOM 2889 N N . GLU A 1 393 ? -11.163 24.535 -29.665 1.00 92.38 393 GLU A N 1
ATOM 2890 C CA . GLU A 1 393 ? -12.177 23.828 -28.871 1.00 92.38 393 GLU A CA 1
ATOM 2891 C C . GLU A 1 393 ? -13.134 23.013 -29.742 1.00 92.38 393 GLU A C 1
ATOM 2893 O O . GLU A 1 393 ? -13.521 23.433 -30.835 1.00 92.38 393 GLU A O 1
ATOM 2898 N N . GLN A 1 394 ? -13.584 21.877 -29.209 1.00 93.31 394 GLN A N 1
ATOM 2899 C CA . GLN A 1 394 ? -14.741 21.146 -29.709 1.00 93.31 394 GLN A CA 1
ATOM 2900 C C . GLN A 1 394 ? -15.665 20.770 -28.550 1.00 93.31 394 GLN A C 1
ATOM 2902 O O . GLN A 1 394 ? -15.247 20.159 -27.565 1.00 93.31 394 GLN A O 1
ATOM 2907 N N . THR A 1 395 ? -16.940 21.129 -28.673 1.00 92.94 395 THR A N 1
ATOM 2908 C CA . THR A 1 395 ? -17.974 20.764 -27.705 1.00 92.94 395 THR A CA 1
ATOM 2909 C C . THR A 1 395 ? -18.470 19.344 -27.957 1.00 92.94 395 THR A C 1
ATOM 2911 O O . THR A 1 395 ? -18.789 18.976 -29.087 1.00 92.94 395 THR A O 1
ATOM 2914 N N . VAL A 1 396 ? -18.559 18.553 -26.891 1.00 93.12 396 VAL A N 1
ATOM 2915 C CA . VAL A 1 396 ? -18.998 17.155 -26.904 1.00 93.12 396 VAL A CA 1
ATOM 2916 C C . VAL A 1 396 ? -20.030 16.912 -25.803 1.00 93.12 396 VAL A C 1
ATOM 2918 O O . VAL A 1 396 ? -19.997 17.551 -24.755 1.00 93.12 396 VAL A O 1
ATOM 2921 N N . THR A 1 397 ? -20.944 15.969 -26.015 1.00 92.56 397 THR A N 1
ATOM 2922 C CA . THR A 1 397 ? -21.849 15.487 -24.961 1.00 92.56 397 THR A CA 1
ATOM 2923 C C . THR A 1 397 ? -21.318 14.164 -24.434 1.00 92.56 397 THR A C 1
ATOM 2925 O O . THR A 1 397 ? -21.136 13.231 -25.216 1.00 92.56 397 THR A O 1
ATOM 2928 N N . LEU A 1 398 ? -21.056 14.087 -23.130 1.00 91.12 398 LEU A N 1
ATOM 2929 C CA . LEU A 1 398 ? -20.504 12.898 -22.484 1.00 91.12 398 LEU A CA 1
ATOM 2930 C C . LEU A 1 398 ? -21.517 12.291 -21.514 1.00 91.12 398 LEU A C 1
ATOM 2932 O O . LEU A 1 398 ? -22.293 13.002 -20.878 1.00 91.12 398 LEU A O 1
ATOM 2936 N N . GLU A 1 399 ? -21.489 10.966 -21.413 1.00 87.25 399 GLU A N 1
ATOM 2937 C CA . GLU A 1 399 ? -22.215 10.180 -20.411 1.00 87.25 399 GLU A CA 1
ATOM 2938 C C . GLU A 1 399 ? -21.311 9.890 -19.200 1.00 87.25 399 GLU A C 1
ATOM 2940 O O . GLU A 1 399 ? -20.085 9.915 -19.349 1.00 87.25 399 GLU A O 1
ATOM 2945 N N . PRO A 1 400 ? -21.859 9.540 -18.023 1.00 80.31 400 PRO A N 1
ATOM 2946 C CA . PRO A 1 400 ? -21.050 9.124 -16.887 1.00 80.31 400 PRO A CA 1
ATOM 2947 C C . PRO A 1 400 ? -20.130 7.942 -17.222 1.00 80.31 400 PRO A C 1
ATOM 2949 O O . PRO A 1 400 ? -20.578 6.905 -17.724 1.00 80.31 400 PRO A O 1
ATOM 2952 N N . GLY A 1 401 ? -18.839 8.089 -16.939 1.00 78.00 401 GLY A N 1
ATOM 2953 C CA . GLY A 1 401 ? -17.821 7.106 -17.295 1.00 78.00 401 GLY A CA 1
ATOM 2954 C C . GLY A 1 401 ? -16.403 7.660 -17.216 1.00 78.00 401 GLY A C 1
ATOM 2955 O O . GLY A 1 401 ? -16.177 8.782 -16.771 1.00 78.00 401 GLY A O 1
ATOM 2956 N N . LEU A 1 402 ? -15.441 6.853 -17.654 1.00 82.88 402 LEU A N 1
ATOM 2957 C CA . LEU A 1 402 ? -14.034 7.235 -17.719 1.00 82.88 402 LEU A CA 1
ATOM 2958 C C . LEU A 1 402 ? -13.654 7.578 -19.150 1.00 82.88 402 LEU A C 1
ATOM 2960 O O . LEU A 1 402 ? -13.990 6.844 -20.078 1.00 82.88 402 LEU A O 1
ATOM 2964 N N . TYR A 1 403 ? -12.920 8.668 -19.318 1.00 87.62 403 TYR A N 1
ATOM 2965 C CA . TYR A 1 403 ? -12.529 9.185 -20.619 1.00 87.62 403 TYR A CA 1
ATOM 2966 C C . TYR A 1 403 ? -11.017 9.332 -20.723 1.00 87.62 403 TYR A C 1
ATOM 2968 O O . TYR A 1 403 ? -10.315 9.548 -19.741 1.00 87.62 403 TYR A O 1
ATOM 2976 N N . THR A 1 404 ? -10.502 9.189 -21.935 1.00 90.12 404 THR A N 1
ATOM 2977 C CA . THR A 1 404 ? -9.102 9.447 -22.267 1.00 90.12 404 THR A CA 1
ATOM 2978 C C . THR A 1 404 ? -9.043 10.549 -23.307 1.00 90.12 404 THR A C 1
ATOM 2980 O O . THR A 1 404 ? -9.721 10.449 -24.332 1.00 90.12 404 THR A O 1
ATOM 2983 N N . ILE A 1 405 ? -8.224 11.565 -23.049 1.00 93.81 405 ILE A N 1
ATOM 2984 C CA . ILE A 1 405 ? -7.789 12.540 -24.048 1.00 93.81 405 ILE A CA 1
ATOM 2985 C C . ILE A 1 405 ? -6.379 12.190 -24.506 1.00 93.81 405 ILE A C 1
ATOM 2987 O O . ILE A 1 405 ? -5.521 11.852 -23.692 1.00 93.81 405 ILE A O 1
ATOM 2991 N N . GLU A 1 406 ? -6.127 12.251 -25.806 1.00 94.44 406 GLU A N 1
ATOM 2992 C CA . GLU A 1 406 ? -4.796 12.021 -26.361 1.00 94.44 406 GLU A CA 1
ATOM 2993 C C . GLU A 1 406 ? -4.590 12.760 -27.684 1.00 94.44 406 GLU A C 1
ATOM 2995 O O . GLU A 1 406 ? -5.542 13.139 -28.365 1.00 94.44 406 GLU A O 1
ATOM 3000 N N . GLY A 1 407 ? -3.330 12.973 -28.041 1.00 94.19 407 GLY A N 1
ATOM 3001 C CA . GLY A 1 407 ? -2.920 13.579 -29.300 1.00 94.19 407 GLY A CA 1
ATOM 3002 C C . GLY A 1 407 ? -1.403 13.616 -29.423 1.00 94.19 407 GLY A C 1
ATOM 3003 O O . GLY A 1 407 ? -0.683 13.523 -28.432 1.00 94.19 407 GLY A O 1
ATOM 3004 N N . TRP A 1 408 ? -0.895 13.746 -30.640 1.00 94.56 408 TRP A N 1
ATOM 3005 C CA . TRP A 1 408 ? 0.529 13.941 -30.897 1.00 94.56 408 TRP A CA 1
ATOM 3006 C C . TRP A 1 408 ? 0.857 15.425 -30.881 1.00 94.56 408 TRP A C 1
ATOM 3008 O O . TRP A 1 408 ? 0.169 16.206 -31.534 1.00 94.56 408 TRP A O 1
ATOM 3018 N N . VAL A 1 409 ? 1.915 15.795 -30.163 1.00 95.19 409 VAL A N 1
ATOM 3019 C CA . VAL A 1 409 ? 2.391 17.171 -30.022 1.00 95.19 409 VAL A CA 1
ATOM 3020 C C . VAL A 1 409 ? 3.836 17.254 -30.500 1.00 95.19 409 VAL A C 1
ATOM 3022 O O . VAL A 1 409 ? 4.674 16.446 -30.106 1.00 95.19 409 VAL A O 1
ATOM 3025 N N . LYS A 1 410 ? 4.132 18.237 -31.347 1.00 95.06 410 LYS A N 1
ATOM 3026 C CA . LYS A 1 410 ? 5.489 18.640 -31.736 1.00 95.06 410 LYS A CA 1
ATOM 3027 C C . LYS A 1 410 ? 5.670 20.106 -31.374 1.00 95.06 410 LYS A C 1
ATOM 3029 O O . LYS A 1 410 ? 4.742 20.887 -31.566 1.00 95.06 410 LYS A O 1
ATOM 3034 N N . THR A 1 411 ? 6.839 20.502 -30.883 1.00 95.31 411 THR A N 1
ATOM 3035 C CA . THR A 1 411 ? 7.099 21.903 -30.520 1.00 95.31 411 THR A CA 1
ATOM 3036 C C . THR A 1 411 ? 8.468 22.368 -30.996 1.00 95.31 411 THR A C 1
ATOM 3038 O O . THR A 1 411 ? 9.395 21.573 -31.139 1.00 95.31 411 THR A O 1
ATOM 3041 N N . ARG A 1 412 ? 8.600 23.672 -31.242 1.00 95.31 412 ARG A N 1
ATOM 3042 C CA . ARG A 1 412 ? 9.868 24.331 -31.562 1.00 95.31 412 ARG A CA 1
ATOM 3043 C C . ARG A 1 412 ? 9.975 25.633 -30.783 1.00 95.31 412 ARG A C 1
ATOM 3045 O O . ARG A 1 412 ? 9.128 26.513 -30.948 1.00 95.31 412 ARG A O 1
ATOM 3052 N N . ASP A 1 413 ? 11.007 25.707 -29.950 1.00 93.19 413 ASP A N 1
ATOM 3053 C CA . ASP A 1 413 ? 11.366 26.833 -29.085 1.00 93.19 413 ASP A CA 1
ATOM 3054 C C . ASP A 1 413 ? 10.182 27.344 -28.253 1.00 93.19 413 ASP A C 1
ATOM 3056 O O . ASP A 1 413 ? 10.046 28.537 -27.993 1.00 93.19 413 ASP A O 1
ATOM 3060 N N . LEU A 1 414 ? 9.288 26.426 -27.864 1.00 92.56 414 LEU A N 1
ATOM 3061 C CA . LEU A 1 414 ? 8.012 26.781 -27.265 1.00 92.56 414 LEU A CA 1
ATOM 3062 C C . LEU A 1 414 ? 8.155 27.073 -25.766 1.00 92.56 414 LEU A C 1
ATOM 3064 O O . LEU A 1 414 ? 8.628 26.217 -25.023 1.00 92.56 414 LEU A O 1
ATOM 3068 N N . GLY A 1 415 ? 7.686 28.231 -25.299 1.00 87.94 415 GLY A N 1
ATOM 3069 C CA . GLY A 1 415 ? 7.610 28.552 -23.867 1.00 87.94 415 GLY A CA 1
ATOM 3070 C C . GLY A 1 415 ? 8.968 28.580 -23.156 1.00 87.94 415 GLY A C 1
ATOM 3071 O O . GLY A 1 415 ? 9.063 28.267 -21.972 1.00 87.94 415 GLY A O 1
ATOM 3072 N N . THR A 1 416 ? 10.043 28.911 -23.875 1.00 84.75 416 THR A N 1
ATOM 3073 C CA . THR A 1 416 ? 11.407 29.027 -23.324 1.00 84.75 416 THR A CA 1
ATOM 3074 C C . THR A 1 416 ? 11.579 30.248 -22.414 1.00 84.75 416 THR A C 1
ATOM 3076 O O . THR A 1 416 ? 12.499 30.281 -21.601 1.00 84.75 416 THR A O 1
ATOM 3079 N N . ASN A 1 417 ? 10.681 31.228 -22.525 1.00 80.19 417 ASN A N 1
ATOM 3080 C CA . ASN A 1 417 ? 10.677 32.490 -21.787 1.00 80.19 417 ASN A CA 1
ATOM 3081 C C . ASN A 1 417 ? 10.033 32.405 -20.389 1.00 80.19 417 ASN A C 1
ATOM 3083 O O . ASN A 1 417 ? 10.437 33.140 -19.491 1.00 80.19 417 ASN A O 1
ATOM 3087 N N . ASP A 1 418 ? 9.062 31.512 -20.178 1.00 80.06 418 ASP A N 1
ATOM 3088 C CA . ASP A 1 418 ? 8.470 31.235 -18.863 1.00 80.06 418 ASP A CA 1
ATOM 3089 C C . ASP A 1 418 ? 8.411 29.721 -18.648 1.00 80.06 418 ASP A C 1
ATOM 3091 O O . ASP A 1 418 ? 7.722 29.025 -19.404 1.00 80.06 418 ASP A O 1
ATOM 3095 N N . PRO A 1 419 ? 9.061 29.184 -17.598 1.00 71.25 419 PRO A N 1
ATOM 3096 C CA . PRO A 1 419 ? 9.056 27.756 -17.339 1.00 71.25 419 PRO A CA 1
ATOM 3097 C C . PRO A 1 419 ? 7.661 27.173 -17.065 1.00 71.25 419 PRO A C 1
ATOM 3099 O O . PRO A 1 419 ? 7.497 25.955 -17.123 1.00 71.25 419 PRO A O 1
ATOM 3102 N N . ARG A 1 420 ? 6.664 28.013 -16.784 1.00 75.12 420 ARG A N 1
ATOM 3103 C CA . ARG A 1 420 ? 5.262 27.637 -16.598 1.00 75.12 420 ARG A CA 1
ATOM 3104 C C . ARG A 1 420 ? 4.430 27.818 -17.868 1.00 75.12 420 ARG A C 1
ATOM 3106 O O . ARG A 1 420 ? 3.220 27.709 -17.775 1.00 75.12 420 ARG A O 1
ATOM 3113 N N . SER A 1 421 ? 5.020 28.103 -19.029 1.00 86.56 421 SER A N 1
ATOM 3114 C CA . SER A 1 421 ? 4.289 28.289 -20.290 1.00 86.56 421 SER A CA 1
ATOM 3115 C C . SER A 1 421 ? 4.517 27.142 -21.280 1.00 86.56 421 SER A C 1
ATOM 3117 O O . SER A 1 421 ? 5.558 26.486 -21.265 1.00 86.56 421 SER A O 1
ATOM 3119 N N . GLY A 1 422 ? 3.526 26.865 -22.128 1.00 92.62 422 GLY A N 1
ATOM 3120 C CA . GLY A 1 422 ? 3.588 25.791 -23.124 1.00 92.62 422 GLY A CA 1
ATOM 3121 C C . GLY A 1 422 ? 2.211 25.440 -23.678 1.00 92.62 422 GLY A C 1
ATOM 3122 O O . GLY A 1 422 ? 1.332 26.296 -23.725 1.00 92.62 422 GLY A O 1
ATOM 3123 N N . VAL A 1 423 ? 1.995 24.190 -24.087 1.00 93.62 423 VAL A N 1
ATOM 3124 C CA . VAL A 1 423 ? 0.697 23.706 -24.596 1.00 93.62 423 VAL A CA 1
ATOM 3125 C C . VAL A 1 423 ? 0.228 22.432 -23.909 1.00 93.62 423 VAL A C 1
ATOM 3127 O O . VAL A 1 423 ? 1.036 21.669 -23.386 1.00 93.62 423 VAL A O 1
ATOM 3130 N N . ARG A 1 424 ? -1.086 22.193 -23.926 1.00 94.06 424 ARG A N 1
ATOM 3131 C CA . ARG A 1 424 ? -1.714 20.999 -23.345 1.00 94.06 424 ARG A CA 1
ATOM 3132 C C . ARG A 1 424 ? -3.057 20.674 -23.999 1.00 94.06 424 ARG A C 1
ATOM 3134 O O . ARG A 1 424 ? -3.682 21.540 -24.615 1.00 94.06 424 ARG A O 1
ATOM 3141 N N . LEU A 1 425 ? -3.489 19.426 -23.838 1.00 95.44 425 LEU A N 1
ATOM 3142 C CA . LEU A 1 425 ? -4.837 18.961 -24.164 1.00 95.44 425 LEU A CA 1
ATOM 3143 C C . LEU A 1 425 ? -5.665 18.969 -22.882 1.00 95.44 425 LEU A C 1
ATOM 3145 O O . LEU A 1 425 ? -5.151 18.547 -21.847 1.00 95.44 425 LEU A O 1
ATOM 3149 N N . CYS A 1 426 ? -6.923 19.396 -22.934 1.00 93.81 426 CYS A N 1
ATOM 3150 C CA . CYS A 1 426 ? -7.802 19.393 -21.769 1.00 93.81 426 CYS A CA 1
ATOM 3151 C C . CYS A 1 426 ? -9.200 18.863 -22.085 1.00 93.81 426 CYS A C 1
ATOM 3153 O O . CYS A 1 426 ? -9.720 19.038 -23.187 1.00 93.81 426 CYS A O 1
ATOM 3155 N N . LEU A 1 427 ? -9.829 18.278 -21.068 1.00 93.75 427 LEU A N 1
ATOM 3156 C CA . LEU A 1 427 ? -11.272 18.104 -20.990 1.00 93.75 427 LEU A CA 1
ATOM 3157 C C . LEU A 1 427 ? -11.814 19.084 -19.946 1.00 93.75 427 LEU A C 1
ATOM 3159 O O . LEU A 1 427 ? -11.448 19.012 -18.774 1.00 93.75 427 LEU A O 1
ATOM 3163 N N . ASP A 1 428 ? -12.658 20.011 -20.381 1.00 91.31 428 ASP A N 1
ATOM 3164 C CA . ASP A 1 428 ? -13.251 21.072 -19.569 1.00 91.31 428 ASP A CA 1
ATOM 3165 C C . ASP A 1 428 ? -14.740 20.789 -19.351 1.00 91.31 428 ASP A C 1
ATOM 3167 O O . ASP A 1 428 ? -15.494 20.591 -20.308 1.00 91.31 428 ASP A O 1
ATOM 3171 N N . ALA A 1 429 ? -15.158 20.743 -18.088 1.00 87.38 429 ALA A N 1
ATOM 3172 C CA . ALA A 1 429 ? -16.536 20.476 -17.706 1.00 87.38 429 ALA A CA 1
ATOM 3173 C C . ALA A 1 429 ? -17.401 21.731 -17.605 1.00 87.38 429 ALA A C 1
ATOM 3175 O O . ALA A 1 429 ? -18.606 21.615 -17.398 1.00 87.38 429 ALA A O 1
ATOM 3176 N N . ARG A 1 430 ? -16.840 22.935 -17.743 1.00 84.88 430 ARG A N 1
ATOM 3177 C CA . ARG A 1 430 ? -17.600 24.172 -17.538 1.00 84.88 430 ARG A CA 1
ATOM 3178 C C . ARG A 1 430 ? -18.586 24.426 -18.691 1.00 84.88 430 ARG A C 1
ATOM 3180 O O . ARG A 1 430 ? -18.220 24.266 -19.858 1.00 84.88 430 ARG A O 1
ATOM 3187 N N . PRO A 1 431 ? -19.819 24.888 -18.399 1.00 68.38 431 PRO A N 1
ATOM 3188 C CA . PRO A 1 431 ? -20.339 25.247 -17.075 1.00 68.38 431 PRO A CA 1
ATOM 3189 C C . PRO A 1 431 ? -20.991 24.083 -16.300 1.00 68.38 431 PRO A C 1
ATOM 3191 O O . PRO A 1 431 ? -21.387 24.292 -15.160 1.00 68.38 431 PRO A O 1
ATOM 3194 N N . ALA A 1 432 ? -21.117 22.885 -16.888 1.00 63.59 432 ALA A N 1
ATOM 3195 C CA . ALA A 1 432 ? -21.781 21.728 -16.269 1.00 63.59 432 ALA A CA 1
ATOM 3196 C C . ALA A 1 432 ? -21.086 21.229 -14.985 1.00 63.59 432 ALA A C 1
ATOM 3198 O O . ALA A 1 432 ? -21.737 20.699 -14.094 1.00 63.59 432 ALA A O 1
ATOM 3199 N N . GLY A 1 433 ? -19.776 21.435 -14.863 1.00 66.56 433 GLY A N 1
ATOM 3200 C CA . GLY A 1 433 ? -18.994 21.225 -13.650 1.00 66.56 433 GLY A CA 1
ATOM 3201 C C . GLY A 1 433 ? -17.859 22.241 -13.547 1.00 66.56 433 GLY A C 1
ATOM 3202 O O . GLY A 1 433 ? -17.365 22.742 -14.556 1.00 66.56 433 GLY A O 1
ATOM 3203 N N . ASN A 1 434 ? -17.424 22.558 -12.327 1.00 74.25 434 ASN A N 1
ATOM 3204 C CA . ASN A 1 434 ? -16.330 23.506 -12.090 1.00 74.25 434 ASN A CA 1
ATOM 3205 C C . ASN A 1 434 ? -14.961 22.807 -12.029 1.00 74.25 434 ASN A C 1
ATOM 3207 O O . ASN A 1 434 ? -14.244 22.911 -11.037 1.00 74.25 434 ASN A O 1
ATOM 3211 N N . TRP A 1 435 ? -14.617 22.052 -13.072 1.00 78.69 435 TRP A N 1
ATOM 3212 C CA . TRP A 1 435 ? -13.320 21.387 -13.187 1.00 78.69 435 TRP A CA 1
ATOM 3213 C C . TRP A 1 435 ? -12.867 21.305 -14.645 1.00 78.69 435 TRP A C 1
ATOM 3215 O O . TRP A 1 435 ? -13.676 21.296 -15.573 1.00 78.69 435 TRP A O 1
ATOM 3225 N N . TRP A 1 436 ? -11.556 21.225 -14.840 1.00 86.00 436 TRP A N 1
ATOM 3226 C CA . TRP A 1 436 ? -10.938 20.866 -16.109 1.00 86.00 436 TRP A CA 1
ATOM 3227 C C . TRP A 1 436 ? -9.705 20.017 -15.808 1.00 86.00 436 TRP A C 1
ATOM 3229 O O . TRP A 1 436 ? -8.957 20.316 -14.879 1.00 86.00 436 TRP A O 1
ATOM 3239 N N . GLN A 1 437 ? -9.493 18.956 -16.577 1.00 86.75 437 GLN A N 1
ATOM 3240 C CA . GLN A 1 437 ? -8.301 18.121 -16.450 1.00 86.75 437 GLN A CA 1
ATOM 3241 C C . GLN A 1 437 ? -7.489 18.204 -17.733 1.00 86.75 437 GLN A C 1
ATOM 3243 O O . GLN A 1 437 ? -8.042 18.079 -18.827 1.00 86.75 437 GLN A O 1
ATOM 3248 N N . CYS A 1 438 ? -6.187 18.434 -17.594 1.00 90.12 438 CYS A N 1
ATOM 3249 C CA . CYS A 1 438 ? -5.286 18.628 -18.718 1.00 90.12 438 CYS A CA 1
ATOM 3250 C C . CYS A 1 438 ? -4.082 17.700 -18.636 1.00 90.12 438 CYS A C 1
ATOM 3252 O O . CYS A 1 438 ? -3.638 17.347 -17.548 1.00 90.12 438 CYS A O 1
ATOM 3254 N N . THR A 1 439 ? -3.516 17.379 -19.793 1.00 91.06 439 THR A N 1
ATOM 3255 C CA . THR A 1 439 ? -2.185 16.777 -19.886 1.00 91.06 439 THR A CA 1
ATOM 3256 C C . THR A 1 439 ? -1.119 17.705 -19.299 1.00 91.06 439 THR A C 1
ATOM 3258 O O . THR A 1 439 ? -1.328 18.923 -19.203 1.00 91.06 439 THR A O 1
ATOM 3261 N N . ASP A 1 440 ? 0.056 17.146 -19.006 1.00 87.44 440 ASP A N 1
ATOM 3262 C CA . ASP A 1 440 ? 1.246 17.930 -18.676 1.00 87.44 440 ASP A CA 1
ATOM 3263 C C . ASP A 1 440 ? 1.541 18.992 -19.743 1.00 87.44 440 ASP A C 1
ATOM 3265 O O . ASP A 1 440 ? 1.227 18.835 -20.931 1.00 87.44 440 ASP A O 1
ATOM 3269 N N . VAL A 1 441 ? 2.152 20.092 -19.298 1.00 90.31 441 VAL A N 1
ATOM 3270 C CA . VAL A 1 441 ? 2.532 21.205 -20.169 1.00 90.31 441 VAL A CA 1
ATOM 3271 C C . VAL A 1 441 ? 3.721 20.786 -21.028 1.00 90.31 441 VAL A C 1
ATOM 3273 O O . VAL A 1 441 ? 4.827 20.571 -20.532 1.00 90.31 441 VAL A O 1
ATOM 3276 N N . VAL A 1 442 ? 3.496 20.716 -22.337 1.00 92.62 442 VAL A N 1
ATOM 3277 C CA . VAL A 1 442 ? 4.527 20.444 -23.338 1.00 92.62 442 VAL A CA 1
ATOM 3278 C C . VAL A 1 442 ? 5.203 21.757 -23.736 1.00 92.62 442 VAL A C 1
ATOM 3280 O O . VAL A 1 442 ? 4.526 22.737 -24.053 1.00 92.62 442 VAL A O 1
ATOM 3283 N N . ARG A 1 443 ? 6.539 21.784 -23.716 1.00 92.00 443 ARG A N 1
ATOM 3284 C CA . ARG A 1 443 ? 7.371 22.973 -23.971 1.00 92.00 443 ARG A CA 1
ATOM 3285 C C . ARG A 1 443 ? 8.740 22.597 -24.546 1.00 92.00 443 ARG A C 1
ATOM 3287 O O . ARG A 1 443 ? 9.105 21.424 -24.581 1.00 92.00 443 ARG A O 1
ATOM 3294 N N . GLY A 1 444 ? 9.515 23.605 -24.931 1.00 91.75 444 GLY A N 1
ATOM 3295 C CA . GLY A 1 444 ? 10.837 23.473 -25.534 1.00 91.75 444 GLY A CA 1
ATOM 3296 C C . GLY A 1 444 ? 10.767 23.066 -27.004 1.00 91.75 444 GLY A C 1
ATOM 3297 O O . GLY A 1 444 ? 9.787 23.351 -27.699 1.00 91.75 444 GLY A O 1
ATOM 3298 N N . THR A 1 445 ? 11.814 22.390 -27.469 1.00 95.06 445 THR A N 1
ATOM 3299 C CA . THR A 1 445 ? 11.887 21.816 -28.817 1.00 95.06 445 THR A CA 1
ATOM 3300 C C . THR A 1 445 ? 11.833 20.303 -28.705 1.00 95.06 445 THR A C 1
ATOM 3302 O O . THR A 1 445 ? 12.798 19.683 -28.258 1.00 95.06 445 THR A O 1
ATOM 3305 N N . ILE A 1 446 ? 10.698 19.716 -29.087 1.00 94.00 446 ILE A N 1
ATOM 3306 C CA . ILE A 1 446 ? 10.498 18.267 -29.087 1.00 94.00 446 ILE A CA 1
ATOM 3307 C C . ILE A 1 446 ? 9.926 17.811 -30.423 1.00 94.00 446 ILE A C 1
ATOM 3309 O O . ILE A 1 446 ? 9.096 18.489 -31.033 1.00 94.00 446 ILE A O 1
ATOM 3313 N N . GLU A 1 447 ? 10.345 16.628 -30.857 1.00 94.88 447 GLU A N 1
ATOM 3314 C CA . GLU A 1 447 ? 9.702 15.937 -31.970 1.00 94.88 447 GLU A CA 1
ATOM 3315 C C . GLU A 1 447 ? 8.351 15.344 -31.556 1.00 94.88 447 GLU A C 1
ATOM 3317 O O . GLU A 1 447 ? 7.998 15.338 -30.373 1.00 94.88 447 GLU A O 1
ATOM 3322 N N . TRP A 1 448 ? 7.586 14.864 -32.544 1.00 94.25 448 TRP A N 1
ATOM 3323 C CA . TRP A 1 448 ? 6.254 14.291 -32.342 1.00 94.25 448 TRP A CA 1
ATOM 3324 C C . TRP A 1 448 ? 6.225 13.303 -31.175 1.00 94.25 448 TRP A C 1
ATOM 3326 O O . TRP A 1 448 ? 6.700 12.174 -31.277 1.00 94.25 448 TRP A O 1
ATOM 3336 N N . THR A 1 449 ? 5.608 13.734 -30.083 1.00 92.56 449 THR A N 1
ATOM 3337 C CA . THR A 1 449 ? 5.482 12.977 -28.843 1.00 92.56 449 THR A CA 1
ATOM 3338 C C . THR A 1 449 ? 4.008 12.865 -28.497 1.00 92.56 449 THR A C 1
ATOM 3340 O O . THR A 1 449 ? 3.250 13.825 -28.640 1.00 92.56 449 THR A O 1
ATOM 3343 N N . GLN A 1 450 ? 3.572 11.684 -28.071 1.00 93.06 450 GLN A N 1
ATOM 3344 C CA . GLN A 1 450 ? 2.186 11.491 -27.675 1.00 93.06 450 GLN A CA 1
ATOM 3345 C C . GLN A 1 450 ? 1.943 12.142 -26.310 1.00 93.06 450 GLN A C 1
ATOM 3347 O O . GLN A 1 450 ? 2.603 11.814 -25.328 1.00 93.06 450 GLN A O 1
ATOM 3352 N N . SER A 1 451 ? 0.974 13.048 -26.257 1.00 92.19 451 SER A N 1
ATOM 3353 C CA . SER A 1 451 ? 0.424 13.613 -25.033 1.00 92.19 451 SER A CA 1
ATOM 3354 C C . SER A 1 451 ? -0.903 12.922 -24.739 1.00 92.19 451 SER A C 1
ATOM 3356 O O . SER A 1 451 ? -1.751 12.792 -25.624 1.00 92.19 451 SER A O 1
ATOM 3358 N N . ARG A 1 452 ? -1.074 12.415 -23.518 1.00 90.12 452 ARG A N 1
ATOM 3359 C CA . ARG A 1 452 ? -2.229 11.602 -23.134 1.00 90.12 452 ARG A CA 1
ATOM 3360 C C . ARG A 1 452 ? -2.568 11.816 -21.669 1.00 90.12 452 ARG A C 1
ATOM 3362 O O . ARG A 1 452 ? -1.679 11.822 -20.829 1.00 90.12 452 ARG A O 1
ATOM 3369 N N . LEU A 1 453 ? -3.860 11.916 -21.380 1.00 86.81 453 LEU A N 1
ATOM 3370 C CA . LEU A 1 453 ? -4.410 11.845 -20.034 1.00 86.81 453 LEU A CA 1
ATOM 3371 C C . LEU A 1 453 ? -5.593 10.871 -20.046 1.00 86.81 453 LEU A C 1
ATOM 3373 O O . LEU A 1 453 ? -6.571 11.070 -20.767 1.00 86.81 453 LEU A O 1
ATOM 3377 N N . ALA A 1 454 ? -5.475 9.786 -19.286 1.00 83.81 454 ALA A N 1
ATOM 3378 C CA . ALA A 1 454 ? -6.452 8.703 -19.242 1.00 83.81 454 ALA A CA 1
ATOM 3379 C C . ALA A 1 454 ? -7.279 8.722 -17.951 1.00 83.81 454 ALA A C 1
ATOM 3381 O O . ALA A 1 454 ? -6.908 9.355 -16.968 1.00 83.81 454 ALA A O 1
ATOM 3382 N N . ALA A 1 455 ? -8.381 7.968 -17.962 1.00 77.25 455 ALA A N 1
ATOM 3383 C CA . ALA A 1 455 ? -9.259 7.759 -16.812 1.00 77.25 455 ALA A CA 1
ATOM 3384 C C . ALA A 1 455 ? -9.842 9.050 -16.199 1.00 77.25 455 ALA A C 1
ATOM 3386 O O . ALA A 1 455 ? -10.097 9.102 -14.998 1.00 77.25 455 ALA A O 1
ATOM 3387 N N . ILE A 1 456 ? -10.102 10.073 -17.017 1.00 83.94 456 ILE A N 1
ATOM 3388 C CA . ILE A 1 456 ? -10.799 11.293 -16.596 1.00 83.94 456 ILE A CA 1
ATOM 3389 C C . ILE A 1 456 ? -12.249 10.925 -16.245 1.00 83.94 456 ILE A C 1
ATOM 3391 O O . ILE A 1 456 ? -12.984 10.470 -17.129 1.00 83.94 456 ILE A O 1
ATOM 3395 N N . PRO A 1 457 ? -12.680 11.085 -14.987 1.00 79.00 457 PRO A N 1
ATOM 3396 C CA . PRO A 1 457 ? -14.014 10.699 -14.560 1.00 79.00 457 PRO A CA 1
ATOM 3397 C C . PRO A 1 457 ? -15.041 11.780 -14.897 1.00 79.00 457 PRO A C 1
ATOM 3399 O O . PRO A 1 457 ? -14.976 12.914 -14.432 1.00 79.00 457 PRO A O 1
ATOM 3402 N N . VAL A 1 458 ? -16.049 11.391 -15.667 1.00 82.00 458 VAL A N 1
ATOM 3403 C CA . VAL A 1 458 ? -17.265 12.166 -15.906 1.00 82.00 458 VAL A CA 1
ATOM 3404 C C . VAL A 1 458 ? -18.357 11.571 -15.025 1.00 82.00 458 VAL A C 1
ATOM 3406 O O . VAL A 1 458 ? -18.688 10.393 -15.155 1.00 82.00 458 VAL A O 1
ATOM 3409 N N . LYS A 1 459 ? -18.879 12.364 -14.086 1.00 74.00 459 LYS A N 1
ATOM 3410 C CA . LYS A 1 459 ? -19.880 11.914 -13.100 1.00 74.00 459 LYS A CA 1
ATOM 3411 C C . LYS A 1 459 ? -21.311 12.085 -13.593 1.00 74.00 459 LYS A C 1
ATOM 3413 O O . LYS A 1 459 ? -22.171 11.265 -13.289 1.00 74.00 459 LYS A O 1
ATOM 3418 N N . GLU A 1 460 ? -21.549 13.144 -14.352 1.00 78.31 460 GLU A N 1
ATOM 3419 C CA . GLU A 1 460 ? -22.873 13.544 -14.803 1.00 78.31 460 GLU A CA 1
ATOM 3420 C C . GLU A 1 460 ? -22.921 13.547 -16.321 1.00 78.31 460 GLU A C 1
ATOM 3422 O O . GLU A 1 460 ? -21.931 13.812 -17.001 1.00 78.31 460 GLU A O 1
ATOM 3427 N N . LYS A 1 461 ? -24.094 13.235 -16.862 1.00 86.81 461 LYS A N 1
ATOM 3428 C CA . LYS A 1 461 ? -24.340 13.429 -18.281 1.00 86.81 461 LYS A CA 1
ATOM 3429 C C . LYS A 1 461 ? -24.370 14.927 -18.561 1.00 86.81 461 LYS A C 1
ATOM 3431 O O . LYS A 1 461 ? -25.108 15.654 -17.901 1.00 86.81 461 LYS A O 1
ATOM 3436 N N . GLY A 1 462 ? -23.636 15.389 -19.566 1.00 88.75 462 GLY A N 1
ATOM 3437 C CA . GLY A 1 462 ? -23.576 16.823 -19.822 1.00 88.75 462 GLY A CA 1
ATOM 3438 C C . GLY A 1 462 ? -22.781 17.229 -21.047 1.00 88.75 462 GLY A C 1
ATOM 3439 O O . GLY A 1 462 ? -22.286 16.399 -21.811 1.00 88.75 462 GLY A O 1
ATOM 3440 N N . THR A 1 463 ? -22.689 18.544 -21.226 1.00 91.38 463 THR A N 1
ATOM 3441 C CA . THR A 1 463 ? -21.880 19.173 -22.270 1.00 91.38 463 THR A CA 1
ATOM 3442 C C . THR A 1 463 ? -20.498 19.492 -21.714 1.00 91.38 463 THR A C 1
ATOM 3444 O O . THR A 1 463 ? -20.384 20.169 -20.697 1.00 91.38 463 THR A O 1
ATOM 3447 N N . TYR A 1 464 ? -19.470 19.026 -22.413 1.00 93.88 464 TYR A N 1
ATOM 3448 C CA . TYR A 1 464 ? -18.059 19.199 -22.088 1.00 93.88 464 TYR A CA 1
ATOM 3449 C C . TYR A 1 464 ? -17.331 19.799 -23.289 1.00 93.88 464 TYR A C 1
ATOM 3451 O O . TYR A 1 464 ? -17.831 19.778 -24.419 1.00 93.88 464 TYR A O 1
ATOM 3459 N N . LYS A 1 465 ? -16.125 20.312 -23.067 1.00 94.06 465 LYS A N 1
ATOM 3460 C CA . LYS A 1 465 ? -15.267 20.810 -24.138 1.00 94.06 465 LYS A CA 1
ATOM 3461 C C . LYS A 1 465 ? -13.944 20.069 -24.138 1.00 94.06 465 LYS A C 1
ATOM 3463 O O . LYS A 1 465 ? -13.241 20.047 -23.134 1.00 94.06 465 LYS A O 1
ATOM 3468 N N . PHE A 1 466 ? -13.588 19.499 -25.280 1.00 94.81 466 PHE A N 1
ATOM 3469 C CA . PHE A 1 466 ? -12.208 19.126 -25.550 1.00 94.81 466 PHE A CA 1
ATOM 3470 C C . PHE A 1 466 ? -11.473 20.364 -26.051 1.00 94.81 466 PHE A C 1
ATOM 3472 O O . PHE A 1 466 ? -11.942 21.006 -26.995 1.00 94.81 466 PHE A O 1
ATOM 3479 N N . THR A 1 467 ? -10.343 20.704 -25.440 1.00 93.38 467 THR A N 1
ATOM 3480 C CA . THR A 1 467 ? -9.563 21.879 -25.828 1.00 93.38 467 THR A CA 1
ATOM 3481 C C . THR A 1 467 ? -8.103 21.526 -26.075 1.00 93.38 467 THR A C 1
ATOM 3483 O O . THR A 1 467 ? -7.495 20.720 -25.371 1.00 93.38 467 THR A O 1
ATOM 3486 N N . VAL A 1 468 ? -7.537 22.147 -27.103 1.00 91.56 468 VAL A N 1
ATOM 3487 C CA . VAL A 1 468 ? -6.101 22.193 -27.373 1.00 91.56 468 VAL A CA 1
ATOM 3488 C C . VAL A 1 468 ? -5.688 23.638 -27.179 1.00 91.56 468 VAL A C 1
ATOM 3490 O O . VAL A 1 468 ? -6.206 24.515 -27.864 1.00 91.56 468 VAL A O 1
ATOM 3493 N N . GLY A 1 469 ? -4.813 23.924 -26.222 1.00 86.06 469 GLY A N 1
ATOM 3494 C CA . GLY A 1 469 ? -4.598 25.313 -25.829 1.00 86.06 469 GLY A CA 1
ATOM 3495 C C . GLY A 1 469 ? -3.213 25.612 -25.298 1.00 86.06 469 GLY A C 1
ATOM 3496 O O . GLY A 1 469 ? -2.515 24.741 -24.772 1.00 86.06 469 GLY A O 1
ATOM 3497 N N . ALA A 1 470 ? -2.847 26.886 -25.420 1.00 87.38 470 ALA A N 1
ATOM 3498 C CA . ALA A 1 470 ? -1.718 27.458 -24.714 1.00 87.38 470 ALA A CA 1
ATOM 3499 C C . ALA A 1 470 ? -1.986 27.474 -23.203 1.00 87.38 470 ALA A C 1
ATOM 3501 O O . ALA A 1 470 ? -3.089 27.769 -22.739 1.00 87.38 470 ALA A O 1
ATOM 3502 N N . TYR A 1 471 ? -0.947 27.192 -22.432 1.00 86.25 471 TYR A N 1
ATOM 3503 C CA . TYR A 1 471 ? -0.872 27.495 -21.017 1.00 86.25 471 TYR A CA 1
ATOM 3504 C C . TYR A 1 471 ? 0.079 28.680 -20.837 1.00 86.25 471 TYR A C 1
ATOM 3506 O O . TYR A 1 471 ? 1.224 28.634 -21.289 1.00 86.25 471 TYR A O 1
ATOM 3514 N N . GLY A 1 472 ? -0.420 29.762 -20.236 1.00 81.75 472 GLY A N 1
ATOM 3515 C CA . GLY A 1 472 ? 0.243 31.066 -20.289 1.00 81.75 472 GLY A CA 1
ATOM 3516 C C . GLY A 1 472 ? 0.201 31.674 -21.697 1.00 81.75 472 GLY A C 1
ATOM 3517 O O . GLY A 1 472 ? -0.747 31.448 -22.449 1.00 81.75 472 GLY A O 1
ATOM 3518 N N . ALA A 1 473 ? 1.236 32.437 -22.050 1.00 81.38 473 ALA A N 1
ATOM 3519 C CA . ALA A 1 473 ? 1.405 33.054 -23.366 1.00 81.38 473 ALA A CA 1
ATOM 3520 C C . ALA A 1 473 ? 2.758 32.628 -23.979 1.00 81.38 473 ALA A C 1
ATOM 3522 O O . ALA A 1 473 ? 3.682 33.440 -24.053 1.00 81.38 473 ALA A O 1
ATOM 3523 N N . PRO A 1 474 ? 2.923 31.339 -24.342 1.00 87.12 474 PRO A N 1
ATOM 3524 C CA . PRO A 1 474 ? 4.205 30.814 -24.797 1.00 87.12 474 PRO A CA 1
ATOM 3525 C C . PRO A 1 474 ? 4.629 31.465 -26.119 1.00 87.12 474 PRO A C 1
ATOM 3527 O O . PRO A 1 474 ? 3.839 31.583 -27.058 1.00 87.12 474 PRO A O 1
ATOM 3530 N N . GLU A 1 475 ? 5.897 31.851 -26.218 1.00 88.69 475 GLU A N 1
ATOM 3531 C CA . GLU A 1 475 ? 6.531 32.115 -27.515 1.00 88.69 475 GLU A CA 1
ATOM 3532 C C . GLU A 1 475 ? 6.893 30.796 -28.206 1.00 88.69 475 GLU A C 1
ATOM 3534 O O . GLU A 1 475 ? 6.921 29.762 -27.548 1.00 88.69 475 GLU A O 1
ATOM 3539 N N . GLY A 1 476 ? 7.139 30.813 -29.519 1.00 91.25 476 GLY A N 1
ATOM 3540 C CA . GLY A 1 476 ? 7.475 29.619 -30.306 1.00 91.25 476 GLY A CA 1
ATOM 3541 C C . GLY A 1 476 ? 6.289 29.006 -31.059 1.00 91.25 476 GLY A C 1
ATOM 3542 O O . GLY A 1 476 ? 5.276 29.668 -31.308 1.00 91.25 476 GLY A O 1
ATOM 3543 N N . VAL A 1 477 ? 6.445 27.748 -31.488 1.00 94.00 477 VAL A N 1
ATOM 3544 C CA . VAL A 1 477 ? 5.468 27.047 -32.341 1.00 94.00 477 VAL A CA 1
ATOM 3545 C C . VAL A 1 477 ? 5.149 25.657 -31.793 1.00 94.00 477 VAL A C 1
ATOM 3547 O O . VAL A 1 477 ? 6.045 24.936 -31.357 1.00 94.00 477 VAL A O 1
ATOM 3550 N N . ALA A 1 478 ? 3.876 25.268 -31.847 1.00 94.62 478 ALA A N 1
ATOM 3551 C CA . ALA A 1 478 ? 3.401 23.923 -31.543 1.00 94.62 478 ALA A CA 1
ATOM 3552 C C . ALA A 1 478 ? 2.561 23.371 -32.698 1.00 94.62 478 ALA A C 1
ATOM 3554 O O . ALA A 1 478 ? 1.848 24.126 -33.354 1.00 94.62 478 ALA A O 1
ATOM 3555 N N . TRP A 1 479 ? 2.605 22.061 -32.913 1.00 94.06 479 TRP A N 1
ATOM 3556 C CA . TRP A 1 479 ? 1.756 21.346 -33.861 1.00 94.06 479 TRP A CA 1
ATOM 3557 C C . TRP A 1 479 ? 1.060 20.174 -33.174 1.00 94.06 479 TRP A C 1
ATOM 3559 O O . TRP A 1 479 ? 1.673 19.482 -32.360 1.00 94.06 479 TRP A O 1
ATOM 3569 N N . PHE A 1 480 ? -0.196 19.931 -33.545 1.00 93.94 480 PHE A N 1
ATOM 3570 C CA . PHE A 1 480 ? -1.038 18.867 -33.007 1.00 93.94 480 PHE A CA 1
ATOM 3571 C C . PHE A 1 480 ? -1.588 17.981 -34.124 1.00 93.94 480 PHE A C 1
ATOM 3573 O O . PHE A 1 480 ? -2.046 18.486 -35.150 1.00 93.94 480 PHE A O 1
ATOM 3580 N N . ASN A 1 481 ? -1.583 16.665 -33.922 1.00 92.81 481 ASN A N 1
ATOM 3581 C CA . ASN A 1 481 ? -2.153 15.695 -34.859 1.00 92.81 481 ASN A CA 1
ATOM 3582 C C . ASN A 1 481 ? -2.773 14.498 -34.113 1.00 92.81 481 ASN A C 1
ATOM 3584 O O . ASN A 1 481 ? -2.389 14.202 -32.982 1.00 92.81 481 ASN A O 1
ATOM 3588 N N . GLY A 1 482 ? -3.733 13.806 -34.738 1.00 91.50 482 GLY A N 1
ATOM 3589 C CA . GLY A 1 482 ? -4.333 12.584 -34.192 1.00 91.50 482 GLY A CA 1
ATOM 3590 C C . GLY A 1 482 ? -5.064 12.796 -32.864 1.00 91.50 482 GLY A C 1
ATOM 3591 O O . GLY A 1 482 ? -4.869 12.018 -31.931 1.00 91.50 482 GLY A O 1
ATOM 3592 N N . LEU A 1 483 ? -5.861 13.865 -32.764 1.00 94.50 483 LEU A N 1
ATOM 3593 C CA . LEU A 1 483 ? -6.573 14.233 -31.538 1.00 94.50 483 LEU A CA 1
ATOM 3594 C C . LEU A 1 483 ? -7.679 13.221 -31.232 1.00 94.50 483 LEU A C 1
ATOM 3596 O O . LEU A 1 483 ? -8.465 12.853 -32.105 1.00 94.50 483 LEU A O 1
ATOM 3600 N N . ALA A 1 484 ? -7.798 12.788 -29.984 1.00 94.94 484 ALA A N 1
ATOM 3601 C CA . ALA A 1 484 ? -8.859 11.882 -29.589 1.00 94.94 484 ALA A CA 1
ATOM 3602 C C . ALA A 1 484 ? -9.401 12.169 -28.194 1.00 94.94 484 ALA A C 1
ATOM 3604 O O . ALA A 1 484 ? -8.660 12.468 -27.262 1.00 94.94 484 ALA A O 1
ATOM 3605 N N . LEU A 1 485 ? -10.718 12.006 -28.072 1.00 95.69 485 LEU A N 1
ATOM 3606 C CA . LEU A 1 485 ? -11.445 11.893 -26.817 1.00 95.69 485 LEU A CA 1
ATOM 3607 C C . LEU A 1 485 ? -12.234 10.589 -26.873 1.00 95.69 485 LEU A C 1
ATOM 3609 O O . LEU A 1 485 ? -13.107 10.431 -27.723 1.00 95.69 485 LEU A O 1
ATOM 3613 N N . ARG A 1 486 ? -11.920 9.636 -26.000 1.00 92.69 486 ARG A N 1
ATOM 3614 C CA . ARG A 1 486 ? -12.507 8.291 -26.039 1.00 92.69 486 ARG A CA 1
ATOM 3615 C C . ARG A 1 486 ? -13.059 7.922 -24.676 1.00 92.69 486 ARG A C 1
ATOM 3617 O O . ARG A 1 486 ? -12.322 7.958 -23.696 1.00 92.69 486 ARG A O 1
ATOM 3624 N N . GLY A 1 487 ? -14.332 7.541 -24.626 1.00 86.19 487 GLY A N 1
ATOM 3625 C CA . GLY A 1 487 ? -14.901 6.882 -23.451 1.00 86.19 487 GLY A CA 1
ATOM 3626 C C . GLY A 1 487 ? -14.394 5.446 -23.349 1.00 86.19 487 GLY A C 1
ATOM 3627 O O . GLY A 1 487 ? -14.197 4.780 -24.366 1.00 86.19 487 GLY A O 1
ATOM 3628 N N . ALA A 1 488 ? -14.169 4.963 -22.139 1.00 77.38 488 ALA A N 1
ATOM 3629 C CA . ALA A 1 488 ? -13.820 3.576 -21.893 1.00 77.38 488 ALA A CA 1
ATOM 3630 C C . ALA A 1 488 ? -15.049 2.680 -22.151 1.00 77.38 488 ALA A C 1
ATOM 3632 O O . ALA A 1 488 ? -16.169 3.000 -21.738 1.00 77.38 488 ALA A O 1
ATOM 3633 N N . ARG A 1 489 ? -14.882 1.590 -22.916 1.00 72.62 489 ARG A N 1
ATOM 3634 C CA . ARG A 1 489 ? -15.978 0.632 -23.120 1.00 72.62 489 ARG A CA 1
ATOM 3635 C C . ARG A 1 489 ? -16.212 -0.129 -21.823 1.00 72.62 489 ARG A C 1
ATOM 3637 O O . ARG A 1 489 ? -15.339 -0.891 -21.415 1.00 72.62 489 ARG A O 1
ATOM 3644 N N . LYS A 1 490 ? -17.415 0.010 -21.254 1.00 72.69 490 LYS A N 1
ATOM 3645 C CA . LYS A 1 490 ? -17.833 -0.765 -20.080 1.00 72.69 490 LYS A CA 1
ATOM 3646 C C . LYS A 1 490 ? -17.569 -2.249 -20.305 1.00 72.69 490 LYS A C 1
ATOM 3648 O O . LYS A 1 490 ? -17.961 -2.806 -21.335 1.00 72.69 490 LYS A O 1
ATOM 3653 N N . ARG A 1 491 ? -16.933 -2.888 -19.327 1.00 79.88 491 ARG A N 1
ATOM 3654 C CA . ARG A 1 491 ? -16.729 -4.341 -19.336 1.00 79.88 491 ARG A CA 1
ATOM 3655 C C . ARG A 1 491 ? -18.064 -5.080 -19.413 1.00 79.88 491 ARG A C 1
ATOM 3657 O O . ARG A 1 491 ? -19.048 -4.675 -18.799 1.00 79.88 491 ARG A O 1
ATOM 3664 N N . ALA A 1 492 ? -18.067 -6.205 -20.127 1.00 85.56 492 ALA A N 1
ATOM 3665 C CA . ALA A 1 492 ? -19.232 -7.085 -20.206 1.00 85.56 492 ALA A CA 1
ATOM 3666 C C . ALA A 1 492 ? -19.616 -7.658 -18.830 1.00 85.56 492 ALA A C 1
ATOM 3668 O O . ALA A 1 492 ? -20.796 -7.845 -18.550 1.00 85.56 492 ALA A O 1
ATOM 3669 N N . LEU A 1 493 ? -18.619 -7.892 -17.972 1.00 90.12 493 LEU A N 1
ATOM 3670 C CA . LEU A 1 493 ? -18.766 -8.369 -16.603 1.00 90.12 493 LEU A CA 1
ATOM 3671 C C . LEU A 1 493 ? -17.780 -7.611 -15.701 1.00 90.12 493 LEU A C 1
ATOM 3673 O O . LEU A 1 493 ? -16.587 -7.568 -15.996 1.00 90.12 493 LEU A O 1
ATOM 3677 N N . ASP A 1 494 ? -18.272 -7.033 -14.609 1.00 91.38 494 ASP A N 1
ATOM 3678 C CA . ASP A 1 494 ? -17.480 -6.471 -13.514 1.00 91.38 494 ASP A CA 1
ATOM 3679 C C . ASP A 1 494 ? -17.803 -7.209 -12.215 1.00 91.38 494 ASP A C 1
ATOM 3681 O O . ASP A 1 494 ? -18.967 -7.477 -11.904 1.00 91.38 494 ASP A O 1
ATOM 3685 N N . VAL A 1 495 ? -16.763 -7.561 -11.463 1.00 95.12 495 VAL A N 1
ATOM 3686 C CA . VAL A 1 495 ? -16.857 -8.409 -10.274 1.00 95.12 495 VAL A CA 1
ATOM 3687 C C . VAL A 1 495 ? -16.021 -7.790 -9.173 1.00 95.12 495 VAL A C 1
ATOM 3689 O O . VAL A 1 495 ? -14.901 -7.350 -9.411 1.00 95.12 495 VAL A O 1
ATOM 3692 N N . TYR A 1 496 ? -16.561 -7.769 -7.960 1.00 96.81 496 TYR A N 1
ATOM 3693 C CA . TYR A 1 496 ? -15.844 -7.301 -6.786 1.00 96.81 496 TYR A CA 1
ATOM 3694 C C . TYR A 1 496 ? -16.131 -8.190 -5.581 1.00 96.81 496 TYR A C 1
ATOM 3696 O O . TYR A 1 496 ? -17.290 -8.417 -5.221 1.00 96.81 496 TYR A O 1
ATOM 3704 N N . LEU A 1 497 ? -15.073 -8.701 -4.954 1.00 97.88 497 LEU A N 1
ATOM 3705 C CA . LEU A 1 497 ? -15.176 -9.539 -3.763 1.00 97.88 497 LEU A CA 1
ATOM 3706 C C . LEU A 1 497 ? -15.504 -8.673 -2.539 1.00 97.88 497 LEU A C 1
ATOM 3708 O O . LEU A 1 497 ? -14.655 -7.917 -2.072 1.00 97.88 497 LEU A O 1
ATOM 3712 N N . LEU A 1 498 ? -16.724 -8.813 -2.015 1.00 98.25 498 LEU A N 1
ATOM 3713 C CA . LEU A 1 498 ? -17.181 -8.110 -0.812 1.00 98.25 498 LEU A CA 1
ATOM 3714 C C . LEU A 1 498 ? -16.772 -8.839 0.469 1.00 98.25 498 LEU A C 1
ATOM 3716 O O . LEU A 1 498 ? -16.541 -8.208 1.491 1.00 98.25 498 LEU A O 1
ATOM 3720 N N . TYR A 1 499 ? -16.736 -10.171 0.442 1.00 98.19 499 TYR A N 1
ATOM 3721 C CA . TYR A 1 499 ? -16.274 -10.982 1.564 1.00 98.19 499 TYR A CA 1
ATOM 3722 C C . TYR A 1 499 ? -15.839 -12.374 1.070 1.00 98.19 499 TYR A C 1
ATOM 3724 O O . TYR A 1 499 ? -16.546 -12.937 0.231 1.00 98.19 499 TYR A O 1
ATOM 3732 N N . PRO A 1 500 ? -14.729 -12.966 1.555 1.00 97.50 500 PRO A N 1
ATOM 3733 C CA . PRO A 1 500 ? -13.768 -12.449 2.540 1.00 97.50 500 PRO A CA 1
ATOM 3734 C C . PRO A 1 500 ? -13.008 -11.210 2.055 1.00 97.50 500 PRO A C 1
ATOM 3736 O O . PRO A 1 500 ? -12.322 -11.238 1.034 1.00 97.50 500 PRO A O 1
ATOM 3739 N N . ASN A 1 501 ? -13.143 -10.116 2.800 1.00 95.69 501 ASN A N 1
ATOM 3740 C CA . ASN A 1 501 ? -12.714 -8.782 2.392 1.00 95.69 501 ASN A CA 1
ATOM 3741 C C . ASN A 1 501 ? -11.212 -8.550 2.556 1.00 95.69 501 ASN A C 1
ATOM 3743 O O . ASN A 1 501 ? -10.593 -7.916 1.705 1.00 95.69 501 ASN A O 1
ATOM 3747 N N . PHE A 1 502 ? -10.603 -9.089 3.613 1.00 96.25 502 PHE A N 1
ATOM 3748 C CA . PHE A 1 502 ? -9.166 -8.957 3.821 1.00 96.25 502 PHE A CA 1
ATOM 3749 C C . PHE A 1 502 ? -8.401 -10.022 3.029 1.00 96.25 502 PHE A C 1
ATOM 3751 O O . PHE A 1 502 ? -8.349 -11.188 3.426 1.00 96.25 502 PHE A O 1
ATOM 3758 N N . ARG A 1 503 ? -7.820 -9.628 1.885 1.00 94.69 503 ARG A N 1
ATOM 3759 C CA . ARG A 1 503 ? -6.951 -10.469 1.031 1.00 94.69 503 ARG A CA 1
ATOM 3760 C C . ARG A 1 503 ? -7.536 -11.847 0.705 1.00 94.69 503 ARG A C 1
ATOM 3762 O O . ARG A 1 503 ? -6.810 -12.837 0.646 1.00 94.69 503 ARG A O 1
ATOM 3769 N N . GLY A 1 504 ? -8.856 -11.944 0.546 1.00 95.69 504 GLY A N 1
ATOM 3770 C CA . GLY A 1 504 ? -9.529 -13.213 0.270 1.00 95.69 504 GLY A CA 1
ATOM 3771 C C . GLY A 1 504 ? -9.415 -14.264 1.389 1.00 95.69 504 GLY A C 1
ATOM 3772 O O . GLY A 1 504 ? -9.640 -15.443 1.120 1.00 95.69 504 GLY A O 1
ATOM 3773 N N . MET A 1 505 ? -9.029 -13.888 2.614 1.00 96.06 505 MET A N 1
ATOM 3774 C CA . MET A 1 505 ? -8.831 -14.811 3.737 1.00 96.06 505 MET A CA 1
ATOM 3775 C C . MET A 1 505 ? -10.161 -15.138 4.432 1.00 96.06 505 MET A C 1
ATOM 3777 O O . MET A 1 505 ? -10.720 -14.316 5.154 1.00 96.06 505 MET A O 1
ATOM 3781 N N . LEU A 1 506 ? -10.662 -16.355 4.221 1.00 97.25 506 LEU A N 1
ATOM 3782 C CA . LEU A 1 506 ? -11.863 -16.897 4.855 1.00 97.25 506 LEU A CA 1
ATOM 3783 C C . LEU A 1 506 ? -11.464 -17.736 6.074 1.00 97.25 506 LEU A C 1
ATOM 3785 O O . LEU A 1 506 ? -10.967 -18.850 5.921 1.00 97.25 506 LEU A O 1
ATOM 3789 N N . PHE A 1 507 ? -11.667 -17.219 7.283 1.00 96.31 507 PHE A N 1
ATOM 3790 C CA . PHE A 1 507 ? -11.366 -17.968 8.507 1.00 96.31 507 PHE A CA 1
ATOM 3791 C C . PHE A 1 507 ? -12.519 -18.903 8.883 1.00 96.31 507 PHE A C 1
ATOM 3793 O O . PHE A 1 507 ? -13.672 -18.494 8.798 1.00 96.31 507 PHE A O 1
ATOM 3800 N N . ASP A 1 508 ? -12.230 -20.136 9.299 1.00 95.69 508 ASP A N 1
ATOM 3801 C CA . ASP A 1 508 ? -13.232 -21.174 9.614 1.00 95.69 508 ASP A CA 1
ATOM 3802 C C . ASP A 1 508 ? -14.114 -20.889 10.846 1.00 95.69 508 ASP A C 1
ATOM 3804 O O . ASP A 1 508 ? -15.169 -21.497 11.000 1.00 95.69 508 ASP A O 1
ATOM 3808 N N . ASP A 1 509 ? -13.731 -19.923 11.678 1.00 95.56 509 ASP A N 1
ATOM 3809 C CA . ASP A 1 509 ? -14.474 -19.428 12.844 1.00 95.56 509 ASP A CA 1
ATOM 3810 C C . ASP A 1 509 ? -15.198 -18.090 12.580 1.00 95.56 509 ASP A C 1
ATOM 3812 O O . ASP A 1 509 ? -15.597 -17.381 13.507 1.00 95.56 509 ASP A O 1
ATOM 3816 N N . ARG A 1 510 ? -15.345 -17.716 11.306 1.00 95.25 510 ARG A N 1
ATOM 3817 C CA . ARG A 1 510 ? -16.054 -16.518 10.818 1.00 95.25 510 ARG A CA 1
ATOM 3818 C C . ARG A 1 510 ? -17.184 -16.923 9.856 1.00 95.25 510 ARG A C 1
ATOM 3820 O O . ARG A 1 510 ? -17.334 -18.118 9.595 1.00 95.25 510 ARG A O 1
ATOM 3827 N N . PRO A 1 511 ? -18.020 -15.995 9.338 1.00 97.00 511 PRO A N 1
ATOM 3828 C CA . PRO A 1 511 ? -19.057 -16.354 8.370 1.00 97.00 511 PRO A CA 1
ATOM 3829 C C . PRO A 1 511 ? -18.490 -17.176 7.207 1.00 97.00 511 PRO A C 1
ATOM 3831 O O . PRO A 1 511 ? -17.519 -16.777 6.581 1.00 97.00 511 PRO A O 1
ATOM 3834 N N . GLN A 1 512 ? -19.079 -18.334 6.911 1.00 97.19 512 GLN A N 1
ATOM 3835 C CA . GLN A 1 512 ? -18.580 -19.257 5.880 1.00 97.19 512 GLN A CA 1
ATOM 3836 C C . GLN A 1 512 ? -19.195 -18.992 4.499 1.00 97.19 512 GLN A C 1
ATOM 3838 O O . GLN A 1 512 ? -19.491 -19.912 3.745 1.00 97.19 512 GLN A O 1
ATOM 3843 N N . THR A 1 513 ? -19.396 -17.722 4.164 1.00 97.31 513 THR A N 1
ATOM 3844 C CA . THR A 1 513 ? -20.006 -17.277 2.904 1.00 97.31 513 THR A CA 1
ATOM 3845 C C . THR A 1 513 ? -18.985 -16.537 2.054 1.00 97.31 513 THR A C 1
ATOM 3847 O O . THR A 1 513 ? -18.148 -15.826 2.595 1.00 97.31 513 THR A O 1
ATOM 3850 N N . VAL A 1 514 ? -19.076 -16.625 0.731 1.00 98.38 514 VAL A N 1
ATOM 3851 C CA . VAL A 1 514 ? -18.350 -15.749 -0.200 1.00 98.38 514 VAL A CA 1
ATOM 3852 C C . VAL A 1 514 ? -19.357 -14.786 -0.814 1.00 98.38 514 VAL A C 1
ATOM 3854 O O . VAL A 1 514 ? -20.277 -15.224 -1.500 1.00 98.38 514 VAL A O 1
ATOM 3857 N N . ARG A 1 515 ? -19.204 -13.483 -0.557 1.00 98.38 515 ARG A N 1
ATOM 3858 C CA . ARG A 1 515 ? -20.119 -12.424 -1.011 1.00 98.38 515 ARG A CA 1
ATOM 3859 C C . ARG A 1 515 ? -19.463 -11.621 -2.124 1.00 98.38 515 ARG A C 1
ATOM 3861 O O . ARG A 1 515 ? -18.332 -11.157 -1.975 1.00 98.38 515 ARG A O 1
ATOM 3868 N N . VAL A 1 516 ? -20.172 -11.438 -3.228 1.00 98.19 516 VAL A N 1
ATOM 3869 C CA . VAL A 1 516 ? -19.613 -10.892 -4.467 1.00 98.19 516 VAL A CA 1
ATOM 3870 C C . VAL A 1 516 ? -20.585 -9.882 -5.053 1.00 98.19 516 VAL A C 1
ATOM 3872 O O . VAL A 1 516 ? -21.750 -10.203 -5.268 1.00 98.19 516 VAL A O 1
ATOM 3875 N N . ALA A 1 517 ? -20.120 -8.670 -5.337 1.00 96.88 517 ALA A N 1
ATOM 3876 C CA . ALA A 1 517 ? -20.874 -7.734 -6.155 1.00 96.88 517 ALA A CA 1
ATOM 3877 C C . ALA A 1 517 ? -20.576 -8.011 -7.628 1.00 96.88 517 ALA A C 1
ATOM 3879 O O . ALA A 1 517 ? -19.410 -8.041 -8.021 1.00 96.88 517 ALA A O 1
ATOM 3880 N N . VAL A 1 518 ? -21.617 -8.167 -8.438 1.00 94.12 518 VAL A N 1
ATOM 3881 C CA . VAL A 1 518 ? -21.504 -8.393 -9.880 1.00 94.12 518 VAL A CA 1
ATOM 3882 C C . VAL A 1 518 ? -22.329 -7.362 -10.642 1.00 94.12 518 VAL A C 1
ATOM 3884 O O . VAL A 1 518 ? -23.398 -6.940 -10.196 1.00 94.12 518 VAL A O 1
ATOM 3887 N N . SER A 1 519 ? -21.813 -6.932 -11.785 1.00 90.31 519 SER A N 1
ATOM 3888 C CA . SER A 1 519 ? -22.485 -6.047 -12.734 1.00 90.31 519 SER A CA 1
ATOM 3889 C C . SER A 1 519 ? -22.203 -6.555 -14.141 1.00 90.31 519 SER A C 1
ATOM 3891 O O . SER A 1 519 ? -21.061 -6.886 -14.452 1.00 90.31 519 SER A O 1
ATOM 3893 N N . ALA A 1 520 ? -23.227 -6.639 -14.983 1.00 87.56 520 ALA A N 1
ATOM 3894 C CA . ALA A 1 520 ? -23.088 -7.016 -16.384 1.00 87.56 520 ALA A CA 1
ATOM 3895 C C . ALA A 1 520 ? -23.712 -5.941 -17.286 1.00 87.56 520 ALA A C 1
ATOM 3897 O O . ALA A 1 520 ? -24.786 -5.412 -16.987 1.00 87.56 520 ALA A O 1
ATOM 3898 N N . ALA A 1 521 ? -23.031 -5.591 -18.382 1.00 73.38 521 ALA A N 1
ATOM 3899 C CA . ALA A 1 521 ? -23.528 -4.604 -19.341 1.00 73.38 521 ALA A CA 1
ATOM 3900 C C . ALA A 1 521 ? -24.681 -5.208 -20.169 1.00 73.38 521 ALA A C 1
ATOM 3902 O O . ALA A 1 521 ? -24.516 -6.240 -20.812 1.00 73.38 521 ALA A O 1
ATOM 3903 N N . GLY A 1 522 ? -25.859 -4.577 -20.113 1.00 54.78 522 GLY A N 1
ATOM 3904 C CA . GLY A 1 522 ? -27.124 -5.119 -20.616 1.00 54.78 522 GLY A CA 1
ATOM 3905 C C . GLY A 1 522 ? -27.179 -5.392 -22.125 1.00 54.78 522 GLY A C 1
ATOM 3906 O O . GLY A 1 522 ? -26.932 -4.512 -22.945 1.00 54.78 522 GLY A O 1
ATOM 3907 N N . GLY A 1 523 ? -27.603 -6.610 -22.452 1.00 53.59 523 GLY A N 1
ATOM 3908 C CA . GLY A 1 523 ? -28.124 -7.094 -23.731 1.00 53.59 523 GLY A CA 1
ATOM 3909 C C . GLY A 1 523 ? -29.022 -8.310 -23.439 1.00 53.59 523 GLY A C 1
ATOM 3910 O O . GLY A 1 523 ? -28.935 -8.855 -22.334 1.00 53.59 523 GLY A O 1
ATOM 3911 N N . PRO A 1 524 ? -29.936 -8.718 -24.339 1.00 50.97 524 PRO A N 1
ATOM 3912 C CA . PRO A 1 524 ? -30.917 -9.744 -24.018 1.00 50.97 524 PRO A CA 1
ATOM 3913 C C . PRO A 1 524 ? -30.232 -11.112 -23.879 1.00 50.97 524 PRO A C 1
ATOM 3915 O O . PRO A 1 524 ? -29.643 -11.626 -24.824 1.00 50.97 524 PRO A O 1
ATOM 3918 N N . VAL A 1 525 ? -30.406 -11.695 -22.692 1.00 58.34 525 VAL A N 1
ATOM 3919 C CA . VAL A 1 525 ? -30.126 -13.080 -22.283 1.00 58.34 525 VAL A CA 1
ATOM 3920 C C . VAL A 1 525 ? -28.655 -13.429 -22.017 1.00 58.34 525 VAL A C 1
ATOM 3922 O O . VAL A 1 525 ? -27.912 -13.891 -22.882 1.00 58.34 525 VAL A O 1
ATOM 3925 N N . GLY A 1 526 ? -28.289 -13.313 -20.739 1.00 75.06 526 GLY A N 1
ATOM 3926 C CA . GLY A 1 526 ? -27.144 -14.000 -20.165 1.00 75.06 526 GLY A CA 1
ATOM 3927 C C . GLY A 1 526 ? -27.304 -14.221 -18.662 1.00 75.06 526 GLY A C 1
ATOM 3928 O O . GLY A 1 526 ? -27.912 -13.406 -17.972 1.00 75.06 526 GLY A O 1
ATOM 3929 N N . ARG A 1 527 ? -26.776 -15.332 -18.143 1.00 90.50 527 ARG A N 1
ATOM 3930 C CA . ARG A 1 527 ? -26.687 -15.611 -16.696 1.00 90.50 527 ARG A CA 1
ATOM 3931 C C . ARG A 1 527 ? -25.256 -15.369 -16.236 1.00 90.50 527 ARG A C 1
ATOM 3933 O O . ARG A 1 527 ? -24.321 -15.713 -16.952 1.00 90.50 527 ARG A O 1
ATOM 3940 N N . VAL A 1 528 ? -25.055 -14.824 -15.042 1.00 93.94 528 VAL A N 1
ATOM 3941 C CA . VAL A 1 528 ? -23.732 -14.785 -14.408 1.00 93.94 528 VAL A CA 1
ATOM 3942 C C . VAL A 1 528 ? -23.570 -16.038 -13.560 1.00 93.94 528 VAL A C 1
ATOM 3944 O O . VAL A 1 528 ? -24.321 -16.247 -12.608 1.00 93.94 528 VAL A O 1
ATOM 3947 N N . ARG A 1 529 ? -22.574 -16.862 -13.890 1.00 95.69 529 ARG A N 1
ATOM 3948 C CA . ARG A 1 529 ? -22.168 -18.032 -13.112 1.00 95.69 529 ARG A CA 1
ATOM 3949 C C . ARG A 1 529 ? -20.976 -17.676 -12.235 1.00 95.69 529 ARG A C 1
ATOM 3951 O O . ARG A 1 529 ? -19.907 -17.329 -12.731 1.00 95.69 529 ARG A O 1
ATOM 3958 N N . LEU A 1 530 ? -21.146 -17.838 -10.930 1.00 97.88 530 LEU A N 1
ATOM 3959 C CA . LEU A 1 530 ? -20.064 -17.821 -9.955 1.00 97.88 530 LEU A CA 1
ATOM 3960 C C . LEU A 1 530 ? -19.763 -19.251 -9.517 1.00 97.88 530 LEU A C 1
ATOM 3962 O O . LEU A 1 530 ? -20.685 -20.004 -9.214 1.00 97.88 530 LEU A O 1
ATOM 3966 N N . SER A 1 531 ? -18.491 -19.639 -9.484 1.00 97.81 531 SER A N 1
ATOM 3967 C CA . SER A 1 531 ? -18.070 -20.972 -9.037 1.00 97.81 531 SER A CA 1
ATOM 3968 C C . SER A 1 531 ? -16.832 -20.915 -8.153 1.00 97.81 531 SER A C 1
ATOM 3970 O O . SER A 1 531 ? -15.877 -20.211 -8.472 1.00 97.81 531 SER A O 1
ATOM 3972 N N . LEU A 1 532 ? -16.826 -21.693 -7.072 1.00 97.88 532 LEU A N 1
ATOM 3973 C CA . LEU A 1 532 ? -15.636 -21.973 -6.271 1.00 97.88 532 LEU A CA 1
ATOM 3974 C C . LEU A 1 532 ? -14.983 -23.251 -6.801 1.00 97.88 532 LEU A C 1
ATOM 3976 O O . LEU A 1 532 ? -15.588 -24.319 -6.761 1.00 97.88 532 LEU A O 1
ATOM 3980 N N . VAL A 1 533 ? -13.761 -23.141 -7.315 1.00 96.62 533 VAL A N 1
ATOM 3981 C CA . VAL A 1 533 ? -12.957 -24.264 -7.833 1.00 96.62 533 VAL A CA 1
ATOM 3982 C C . VAL A 1 533 ? -11.653 -24.384 -7.045 1.00 96.62 533 VAL A C 1
ATOM 3984 O O . VAL A 1 533 ? -11.217 -23.412 -6.430 1.00 96.62 533 VAL A O 1
ATOM 3987 N N . ASP A 1 534 ? -11.011 -25.552 -7.060 1.00 93.31 534 ASP A N 1
ATOM 3988 C CA . ASP A 1 534 ? -9.686 -25.722 -6.446 1.00 93.31 534 ASP A CA 1
ATOM 3989 C C . ASP A 1 534 ? -8.639 -24.813 -7.134 1.00 93.31 534 ASP A C 1
ATOM 3991 O O . ASP A 1 534 ? -8.793 -24.433 -8.296 1.00 93.31 534 ASP A O 1
ATOM 3995 N N . GLU A 1 535 ? -7.548 -24.462 -6.439 1.00 90.25 535 GLU A N 1
ATOM 3996 C CA . GLU A 1 535 ? -6.487 -23.580 -6.976 1.00 90.25 535 GLU A CA 1
ATOM 3997 C C . GLU A 1 535 ? -5.902 -24.068 -8.316 1.00 90.25 535 GLU A C 1
ATOM 3999 O O . GLU A 1 535 ? -5.573 -23.252 -9.175 1.00 90.25 535 GLU A O 1
ATOM 4004 N N . GLY A 1 536 ? -5.791 -25.388 -8.505 1.00 84.81 536 GLY A N 1
ATOM 4005 C CA . GLY A 1 536 ? -5.331 -26.009 -9.754 1.00 84.81 536 GLY A CA 1
ATOM 4006 C C . GLY A 1 536 ? -6.396 -26.090 -10.857 1.00 84.81 536 GLY A C 1
ATOM 4007 O O . GLY A 1 536 ? -6.113 -26.600 -11.938 1.00 84.81 536 GLY A O 1
ATOM 4008 N N . GLY A 1 537 ? -7.613 -25.605 -10.599 1.00 85.56 537 GLY A N 1
ATOM 4009 C CA . GLY A 1 537 ? -8.791 -25.811 -11.439 1.00 85.56 537 GLY A CA 1
ATOM 4010 C C . GLY A 1 537 ? -9.530 -27.113 -11.113 1.00 85.56 537 GLY A C 1
ATOM 4011 O O . GLY A 1 537 ? -9.340 -27.706 -10.056 1.00 85.56 537 GLY A O 1
ATOM 4012 N N . GLY A 1 538 ? -10.395 -27.552 -12.028 1.00 87.50 538 GLY A N 1
ATOM 4013 C CA . GLY A 1 538 ? -11.214 -28.757 -11.870 1.00 87.50 538 GLY A CA 1
ATOM 4014 C C . GLY A 1 538 ? -12.704 -28.459 -11.703 1.00 87.50 538 GLY A C 1
ATOM 4015 O O . GLY A 1 538 ? -13.179 -27.385 -12.075 1.00 87.50 538 GLY A O 1
ATOM 4016 N N . ALA A 1 539 ? -13.441 -29.442 -11.180 1.00 89.25 539 ALA A N 1
ATOM 4017 C CA . ALA A 1 539 ? -14.880 -29.337 -10.967 1.00 89.25 539 ALA A CA 1
ATOM 4018 C C . ALA A 1 539 ? -15.219 -28.272 -9.913 1.00 89.25 539 ALA A C 1
ATOM 4020 O O . ALA A 1 539 ? -14.529 -28.141 -8.897 1.00 89.25 539 ALA A O 1
ATOM 4021 N N . ALA A 1 540 ? -16.304 -27.533 -10.148 1.00 92.75 540 ALA A N 1
ATOM 4022 C CA . ALA A 1 540 ? -16.822 -26.579 -9.179 1.00 92.75 540 ALA A CA 1
ATOM 4023 C C . ALA A 1 540 ? -17.281 -27.300 -7.905 1.00 92.75 540 ALA A C 1
ATOM 4025 O O . ALA A 1 540 ? -18.007 -28.290 -7.958 1.00 92.75 540 ALA A O 1
ATOM 4026 N N . LYS A 1 541 ? -16.834 -26.792 -6.757 1.00 92.94 541 LYS A N 1
ATOM 4027 C CA . LYS A 1 541 ? -17.212 -27.262 -5.419 1.00 92.94 541 LYS A CA 1
ATOM 4028 C C . LYS A 1 541 ? -18.483 -26.584 -4.913 1.00 92.94 541 LYS A C 1
ATOM 4030 O O . LYS A 1 541 ? -19.212 -27.165 -4.122 1.00 92.94 541 LYS A O 1
ATOM 4035 N N . ALA A 1 542 ? -18.731 -25.364 -5.377 1.00 94.44 542 ALA A N 1
ATOM 4036 C CA . ALA A 1 542 ? -19.971 -24.629 -5.182 1.00 94.44 542 ALA A CA 1
ATOM 4037 C C . ALA A 1 542 ? -20.203 -23.744 -6.405 1.00 94.44 542 ALA A C 1
ATOM 4039 O O . ALA A 1 542 ? -19.251 -23.166 -6.935 1.00 94.44 542 ALA A O 1
ATOM 4040 N N . THR A 1 543 ? -21.457 -23.620 -6.830 1.00 96.19 543 THR A N 1
ATOM 4041 C CA . THR A 1 543 ? -21.847 -22.798 -7.978 1.00 96.19 543 THR A CA 1
ATOM 4042 C C . THR A 1 543 ? -23.134 -22.055 -7.664 1.00 96.19 543 THR A C 1
ATOM 4044 O O . THR A 1 543 ? -24.047 -22.602 -7.046 1.00 96.19 543 THR A O 1
ATOM 4047 N N . ARG A 1 544 ? -23.217 -20.806 -8.116 1.00 96.44 544 ARG A N 1
ATOM 4048 C CA . ARG A 1 544 ? -24.433 -20.000 -8.088 1.00 96.44 544 ARG A CA 1
ATOM 4049 C C . ARG A 1 544 ? -24.587 -19.303 -9.430 1.00 96.44 544 ARG A C 1
ATOM 4051 O O . ARG A 1 544 ? -23.649 -18.664 -9.900 1.00 96.44 544 ARG A O 1
ATOM 4058 N N . GLU A 1 545 ? -25.763 -19.422 -10.028 1.00 94.56 545 GLU A N 1
ATOM 4059 C CA . GLU A 1 545 ? -26.134 -18.663 -11.220 1.00 94.56 545 GLU A CA 1
ATOM 4060 C C . GLU A 1 545 ? -27.200 -17.632 -10.858 1.00 94.56 545 GLU A C 1
ATOM 4062 O O . GLU A 1 545 ? -28.096 -17.910 -10.058 1.00 94.56 545 GLU A O 1
ATOM 4067 N N . VAL A 1 546 ? -27.075 -16.437 -11.424 1.00 92.75 546 VAL A N 1
ATOM 4068 C CA . VAL A 1 546 ? -28.058 -15.356 -11.308 1.00 92.75 546 VAL A CA 1
ATOM 4069 C C . VAL A 1 546 ? -28.279 -14.723 -12.673 1.00 92.75 546 VAL A C 1
ATOM 4071 O O . VAL A 1 546 ? -27.396 -14.768 -13.529 1.00 92.75 546 VAL A O 1
ATOM 4074 N N . GLU A 1 547 ? -29.438 -14.109 -12.874 1.00 89.94 547 GLU A N 1
ATOM 4075 C CA . GLU A 1 547 ? -29.687 -13.306 -14.071 1.00 89.94 547 GLU A CA 1
ATOM 4076 C C . GLU A 1 547 ? -28.667 -12.165 -14.177 1.00 89.94 547 GLU A C 1
ATOM 4078 O O . GLU A 1 547 ? -28.308 -11.539 -13.171 1.00 89.94 547 GLU A O 1
ATOM 4083 N N . ALA A 1 548 ? -28.181 -11.894 -15.391 1.00 86.31 548 ALA A N 1
ATOM 4084 C CA . ALA A 1 548 ? -27.329 -10.739 -15.628 1.00 86.31 548 ALA A CA 1
ATOM 4085 C C . ALA A 1 548 ? -28.111 -9.453 -15.322 1.00 86.31 548 ALA A C 1
ATOM 4087 O O . ALA A 1 548 ? -29.169 -9.190 -15.890 1.00 86.31 548 ALA A O 1
ATOM 4088 N N . ALA A 1 549 ? -27.571 -8.641 -14.416 1.00 83.62 549 ALA A N 1
ATOM 4089 C CA . ALA A 1 549 ? -28.184 -7.401 -13.963 1.00 83.62 549 ALA A CA 1
ATOM 4090 C C . ALA A 1 549 ? -27.154 -6.269 -13.926 1.00 83.62 549 ALA A C 1
ATOM 4092 O O . ALA A 1 549 ? -25.949 -6.502 -13.787 1.00 83.62 549 ALA A O 1
ATOM 4093 N N . ALA A 1 550 ? -27.642 -5.026 -13.982 1.00 79.94 550 ALA A N 1
ATOM 4094 C CA . ALA A 1 550 ? -26.796 -3.837 -13.898 1.00 79.94 550 ALA A CA 1
ATOM 4095 C C . ALA A 1 550 ? -26.003 -3.769 -12.579 1.00 79.94 550 ALA A C 1
ATOM 4097 O O . ALA A 1 550 ? -24.882 -3.268 -12.570 1.00 79.94 550 ALA A O 1
ATOM 4098 N N . ALA A 1 551 ? -26.550 -4.288 -11.478 1.00 87.81 551 ALA A N 1
ATOM 4099 C CA . ALA A 1 551 ? -25.828 -4.518 -10.230 1.00 87.81 551 ALA A CA 1
ATOM 4100 C C . ALA A 1 551 ? -26.595 -5.519 -9.358 1.00 87.81 551 ALA A C 1
ATOM 4102 O O . ALA A 1 551 ? -27.791 -5.353 -9.135 1.00 87.81 551 ALA A O 1
ATOM 4103 N N . THR A 1 552 ? -25.912 -6.532 -8.829 1.00 91.88 552 THR A N 1
ATOM 4104 C CA . THR A 1 552 ? -26.471 -7.438 -7.818 1.00 91.88 552 THR A CA 1
ATOM 4105 C C . THR A 1 552 ? -25.378 -7.971 -6.891 1.00 91.88 552 THR A C 1
ATOM 4107 O O . THR A 1 552 ? -24.194 -7.954 -7.236 1.00 91.88 552 THR A O 1
ATOM 4110 N N . THR A 1 553 ? -25.768 -8.421 -5.700 1.00 96.50 553 THR A N 1
ATOM 4111 C CA . THR A 1 553 ? -24.882 -9.102 -4.751 1.00 96.50 553 THR A CA 1
ATOM 4112 C C . THR A 1 553 ? -25.256 -10.573 -4.712 1.00 96.50 553 THR A C 1
ATOM 4114 O O . THR A 1 553 ? -26.418 -10.919 -4.515 1.00 96.50 553 THR A O 1
ATOM 4117 N N . VAL A 1 554 ? -24.264 -11.438 -4.888 1.00 96.94 554 VAL A N 1
ATOM 4118 C CA . VAL A 1 554 ? -24.429 -12.890 -4.916 1.00 96.94 554 VAL A CA 1
ATOM 4119 C C . VAL A 1 554 ? -23.620 -13.503 -3.785 1.00 96.94 554 VAL A C 1
ATOM 4121 O O . VAL A 1 554 ? -22.490 -13.087 -3.525 1.00 96.94 554 VAL A O 1
ATOM 4124 N N . GLU A 1 555 ? -24.194 -14.506 -3.129 1.00 97.50 555 GLU A N 1
ATOM 4125 C CA . GLU A 1 555 ? -23.541 -15.248 -2.055 1.00 97.50 555 GLU A CA 1
ATOM 4126 C C . GLU A 1 555 ? -23.369 -16.717 -2.451 1.00 97.50 555 GLU A C 1
ATOM 4128 O O . GLU A 1 555 ? -24.271 -17.328 -3.031 1.00 97.50 555 GLU A O 1
ATOM 4133 N N . LEU A 1 556 ? -22.197 -17.275 -2.152 1.00 97.69 556 LEU A N 1
ATOM 4134 C CA . LEU A 1 556 ? -21.905 -18.702 -2.260 1.00 97.69 556 LEU A CA 1
ATOM 4135 C C . LEU A 1 556 ? -21.602 -19.255 -0.871 1.00 97.69 556 LEU A C 1
ATOM 4137 O O . LEU A 1 556 ? -20.841 -18.647 -0.116 1.00 97.69 556 LEU A O 1
ATOM 4141 N N . ASP A 1 557 ? -22.155 -20.422 -0.557 1.00 96.12 557 ASP A N 1
ATOM 4142 C CA . ASP A 1 557 ? -21.780 -21.158 0.645 1.00 96.12 557 ASP A CA 1
ATOM 4143 C C . ASP A 1 557 ? -20.394 -21.795 0.459 1.00 96.12 557 ASP A C 1
ATOM 4145 O O . ASP A 1 557 ? -20.126 -22.481 -0.530 1.00 96.12 557 ASP A O 1
ATOM 4149 N N . ALA A 1 558 ? -19.503 -21.540 1.412 1.00 96.38 558 ALA A N 1
ATOM 4150 C CA . ALA A 1 558 ? -18.165 -22.105 1.488 1.00 96.38 558 ALA A CA 1
ATOM 4151 C C . ALA A 1 558 ? -17.978 -22.979 2.742 1.00 96.38 558 ALA A C 1
ATOM 4153 O O . ALA A 1 558 ? -16.862 -23.446 2.989 1.00 96.38 558 ALA A O 1
ATOM 4154 N N . GLY A 1 559 ? -19.033 -23.230 3.528 1.00 94.75 559 GLY A N 1
ATOM 4155 C CA . GLY A 1 559 ? -18.999 -24.012 4.766 1.00 94.75 559 GLY A CA 1
ATOM 4156 C C . GLY A 1 559 ? -18.447 -25.419 4.565 1.00 94.75 559 GLY A C 1
ATOM 4157 O O . GLY A 1 559 ? -17.522 -25.815 5.272 1.00 94.75 559 GLY A O 1
ATOM 4158 N N . GLY A 1 560 ? -18.918 -26.118 3.528 1.00 91.75 560 GLY A N 1
ATOM 4159 C CA . GLY A 1 560 ? -18.484 -27.480 3.190 1.00 91.75 560 GLY A CA 1
ATOM 4160 C C . GLY A 1 560 ? -17.074 -27.605 2.597 1.00 91.75 560 GLY A C 1
ATOM 4161 O O . GLY A 1 560 ? -16.597 -28.720 2.396 1.00 91.75 560 GLY A O 1
ATOM 4162 N N . LEU A 1 561 ? -16.386 -26.495 2.303 1.00 94.06 561 LEU A N 1
ATOM 4163 C CA . LEU A 1 561 ? -15.037 -26.544 1.732 1.00 94.06 561 LEU A CA 1
ATOM 4164 C C . LEU A 1 561 ? -13.989 -26.890 2.804 1.00 94.06 561 LEU A C 1
ATOM 4166 O O . LEU A 1 561 ? -14.001 -26.275 3.873 1.00 94.06 561 LEU A O 1
ATOM 4170 N N . PRO A 1 562 ? -13.029 -27.794 2.547 1.00 94.75 562 PRO A N 1
ATOM 4171 C CA . PRO A 1 562 ? -11.900 -27.984 3.452 1.00 94.75 562 PRO A CA 1
ATOM 4172 C C . PRO A 1 562 ? -10.995 -26.742 3.504 1.00 94.75 562 PRO A C 1
ATOM 4174 O O . PRO A 1 562 ? -11.024 -25.884 2.616 1.00 94.75 562 PRO A O 1
ATOM 4177 N N . LEU A 1 563 ? -10.154 -26.645 4.538 1.00 95.00 563 LEU A N 1
ATOM 4178 C CA . LEU A 1 563 ? -9.082 -25.645 4.582 1.00 95.00 563 LEU A CA 1
ATOM 4179 C C . LEU A 1 563 ? -8.196 -25.791 3.337 1.00 95.00 563 LEU A C 1
ATOM 4181 O O . LEU A 1 563 ? -7.846 -26.905 2.946 1.00 95.00 563 LEU A O 1
ATOM 4185 N N . GLY A 1 564 ? -7.836 -24.680 2.701 1.00 93.31 564 GLY A N 1
ATOM 4186 C CA . GLY A 1 564 ? -7.152 -24.739 1.415 1.00 93.31 564 GLY A CA 1
ATOM 4187 C C . GLY A 1 564 ? -7.252 -23.464 0.594 1.00 93.31 564 GLY A C 1
ATOM 4188 O O . GLY A 1 564 ? -7.543 -22.381 1.102 1.00 93.31 564 GLY A O 1
ATOM 4189 N N . ARG A 1 565 ? -6.960 -23.603 -0.699 1.00 94.19 565 ARG A N 1
ATOM 4190 C CA . ARG A 1 565 ? -6.921 -22.502 -1.665 1.00 94.19 565 ARG A CA 1
ATOM 4191 C C . ARG A 1 565 ? -7.914 -22.775 -2.779 1.00 94.19 565 ARG A C 1
ATOM 4193 O O . ARG A 1 565 ? -7.902 -23.861 -3.358 1.00 94.19 565 ARG A O 1
ATOM 4200 N N . TYR A 1 566 ? -8.711 -21.766 -3.089 1.00 96.44 566 TYR A N 1
ATOM 4201 C CA . TYR A 1 566 ? -9.773 -21.844 -4.078 1.00 96.44 566 TYR A CA 1
ATOM 4202 C C . TYR A 1 566 ? -9.739 -20.628 -4.991 1.00 96.44 566 TYR A C 1
ATOM 4204 O O . TYR A 1 566 ? -9.258 -19.559 -4.612 1.00 96.44 566 TYR A O 1
ATOM 4212 N N . ARG A 1 567 ? -10.307 -20.772 -6.184 1.00 97.31 567 ARG A N 1
ATOM 4213 C CA . ARG A 1 567 ? -10.615 -19.656 -7.073 1.00 97.31 567 ARG A CA 1
ATOM 4214 C C . ARG A 1 567 ? -12.116 -19.441 -7.124 1.00 97.31 567 ARG A C 1
ATOM 4216 O O . ARG A 1 567 ? -12.866 -20.364 -7.424 1.00 97.31 567 ARG A O 1
ATOM 4223 N N . LEU A 1 568 ? -12.530 -18.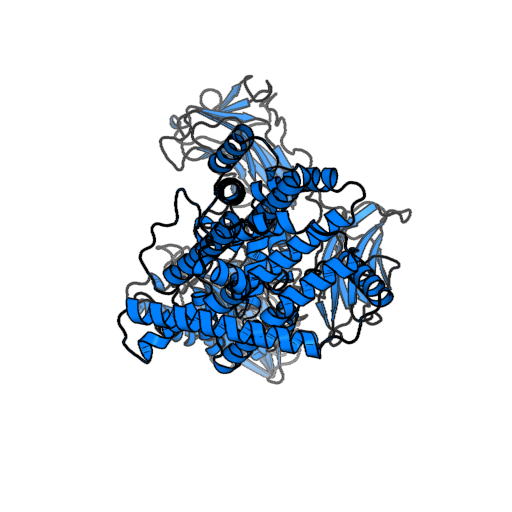210 -6.859 1.00 98.06 568 LEU A N 1
ATOM 4224 C CA . LEU A 1 568 ? -13.833 -17.700 -7.243 1.00 98.06 568 LEU A CA 1
ATOM 4225 C C . LEU A 1 568 ? -13.746 -17.291 -8.715 1.00 98.06 568 LEU A C 1
ATOM 4227 O O . LEU A 1 568 ? -13.119 -16.286 -9.056 1.00 98.06 568 LEU A O 1
ATOM 4231 N N . ARG A 1 569 ? -14.368 -18.096 -9.570 1.00 97.44 569 ARG A N 1
ATOM 4232 C CA . ARG A 1 569 ? -14.504 -17.864 -11.004 1.00 97.44 569 ARG A CA 1
ATOM 4233 C C . ARG A 1 569 ? -15.841 -17.204 -11.298 1.00 97.44 569 ARG A C 1
ATOM 4235 O O . ARG A 1 569 ? -16.862 -17.671 -10.797 1.00 97.44 569 ARG A O 1
ATOM 4242 N N . ALA A 1 570 ? -15.823 -16.169 -12.130 1.00 96.62 570 ALA A N 1
ATOM 4243 C CA . ALA A 1 570 ? -17.015 -15.455 -12.563 1.00 96.62 570 ALA A CA 1
ATOM 4244 C C . ALA A 1 570 ? -17.102 -15.413 -14.093 1.00 96.62 570 ALA A C 1
ATOM 4246 O O . ALA A 1 570 ? -16.194 -14.918 -14.766 1.00 96.62 570 ALA A O 1
ATOM 4247 N N . GLU A 1 571 ? -18.199 -15.938 -14.626 1.00 94.94 571 GLU A N 1
ATOM 4248 C CA . GLU A 1 571 ? -18.443 -16.105 -16.058 1.00 94.94 571 GLU A CA 1
ATOM 4249 C C . GLU A 1 571 ? -19.802 -15.503 -16.420 1.00 94.94 571 GLU A C 1
ATOM 4251 O O . GLU A 1 571 ? -20.797 -15.752 -15.742 1.00 94.94 571 GLU A O 1
ATOM 4256 N N . LEU A 1 572 ? -19.846 -14.717 -17.492 1.00 93.12 572 LEU A N 1
ATOM 4257 C CA . LEU A 1 572 ? -21.082 -14.294 -18.138 1.00 93.12 572 LEU A CA 1
ATOM 4258 C C . LEU A 1 572 ? -21.404 -15.321 -19.220 1.00 93.12 572 LEU A C 1
ATOM 4260 O O . LEU A 1 572 ? -20.595 -15.536 -20.123 1.00 93.12 572 LEU A O 1
ATOM 4264 N N . LEU A 1 573 ? -22.563 -15.955 -19.113 1.00 92.31 573 LEU A N 1
ATOM 4265 C CA . LEU A 1 573 ? -23.060 -16.932 -20.072 1.00 92.31 573 LEU A CA 1
ATOM 4266 C C . LEU A 1 573 ? -23.966 -16.248 -21.094 1.00 92.31 573 LEU A C 1
ATOM 4268 O O . LEU A 1 573 ? -24.691 -15.332 -20.721 1.00 92.31 573 LEU A O 1
ATOM 4272 N N . ASP A 1 574 ? -23.964 -16.705 -22.342 1.00 86.88 574 ASP A N 1
ATOM 4273 C CA . ASP A 1 574 ? -24.962 -16.320 -23.342 1.00 86.88 574 ASP A CA 1
ATOM 4274 C C . ASP A 1 574 ? -26.284 -17.100 -23.177 1.00 86.88 574 ASP A C 1
ATOM 4276 O O . ASP A 1 574 ? -26.436 -17.947 -22.288 1.00 86.88 574 ASP A O 1
ATOM 4280 N N . ALA A 1 575 ? -27.254 -16.828 -24.055 1.00 83.06 575 ALA A N 1
ATOM 4281 C CA . ALA A 1 575 ? -28.545 -17.517 -24.090 1.00 83.06 575 ALA A CA 1
ATOM 4282 C C . ALA A 1 575 ? -28.427 -19.047 -24.251 1.00 83.06 575 ALA A C 1
ATOM 4284 O O . ALA A 1 575 ? -29.274 -19.785 -23.750 1.00 83.06 575 ALA A O 1
ATOM 4285 N N . GLY A 1 576 ? -27.384 -19.520 -24.942 1.00 84.44 576 GLY A N 1
ATOM 4286 C CA . GLY A 1 576 ? -27.094 -20.938 -25.165 1.00 84.44 576 GLY A CA 1
ATOM 4287 C C . GLY A 1 576 ? -26.328 -21.600 -24.016 1.00 84.44 576 GLY A C 1
ATOM 4288 O O . GLY A 1 576 ? -26.112 -22.811 -24.044 1.00 84.44 576 GLY A O 1
ATOM 4289 N N . GLY A 1 577 ? -25.929 -20.835 -22.994 1.00 85.75 577 GLY A N 1
ATOM 4290 C CA . GLY A 1 577 ? -25.149 -21.312 -21.855 1.00 85.75 577 GLY A CA 1
ATOM 4291 C C . GLY A 1 577 ? -23.637 -21.376 -22.097 1.00 85.75 577 GLY A C 1
ATOM 4292 O O . GLY A 1 577 ? -22.922 -21.900 -21.238 1.00 85.75 577 GLY A O 1
ATOM 4293 N N . ALA A 1 578 ? -23.135 -20.853 -23.220 1.00 89.69 578 ALA A N 1
ATOM 4294 C CA . ALA A 1 578 ? -21.703 -20.741 -23.485 1.00 89.69 578 ALA A CA 1
ATOM 4295 C C . ALA A 1 578 ? -21.108 -19.510 -22.783 1.00 89.69 578 ALA A C 1
ATOM 4297 O O . ALA A 1 578 ? -21.797 -18.523 -22.542 1.00 89.69 578 ALA A O 1
ATOM 4298 N N . VAL A 1 579 ? -19.819 -19.558 -22.431 1.00 91.81 579 VAL A N 1
ATOM 4299 C CA . VAL A 1 579 ? -19.138 -18.448 -21.742 1.00 91.81 579 VAL A CA 1
ATOM 4300 C C . VAL A 1 579 ? -18.852 -17.320 -22.737 1.00 91.81 579 VAL A C 1
ATOM 4302 O O . VAL A 1 579 ? -17.962 -17.441 -23.574 1.00 91.81 579 VAL A O 1
ATOM 4305 N N . ALA A 1 580 ? -19.587 -16.216 -22.617 1.00 89.62 580 ALA A N 1
ATOM 4306 C CA . ALA A 1 580 ? -19.442 -15.015 -23.437 1.00 89.62 580 ALA A CA 1
ATOM 4307 C C . ALA A 1 580 ? -18.325 -14.088 -22.933 1.00 89.62 580 ALA A C 1
ATOM 4309 O O . ALA A 1 580 ? -17.628 -13.453 -23.721 1.00 89.62 580 ALA A O 1
ATOM 4310 N N . ALA A 1 581 ? -18.146 -14.001 -21.613 1.00 89.62 581 ALA A N 1
ATOM 4311 C CA . ALA A 1 581 ? -17.060 -13.244 -20.999 1.00 89.62 581 ALA A CA 1
ATOM 4312 C C . ALA A 1 581 ? -16.652 -13.859 -19.660 1.00 89.62 581 ALA A C 1
ATOM 4314 O O . ALA A 1 581 ? -17.458 -14.487 -18.973 1.00 89.62 581 ALA A O 1
ATOM 4315 N N . ARG A 1 582 ? -15.401 -13.639 -19.257 1.00 91.69 582 ARG A N 1
ATOM 4316 C CA . ARG A 1 582 ? -14.875 -14.089 -17.967 1.00 91.69 582 ARG A CA 1
ATOM 4317 C C . ARG A 1 582 ? -14.116 -12.963 -17.282 1.00 91.69 582 ARG A C 1
ATOM 4319 O O . ARG A 1 582 ? -13.333 -12.265 -17.919 1.00 91.69 582 ARG A O 1
ATOM 4326 N N . TYR A 1 583 ? -14.337 -12.816 -15.980 1.00 94.06 583 TYR A N 1
ATOM 4327 C CA . TYR A 1 583 ? -13.550 -11.914 -15.143 1.00 94.06 583 TYR A CA 1
ATOM 4328 C C . TYR A 1 583 ? -12.327 -12.648 -14.576 1.00 94.06 583 TYR A C 1
ATOM 4330 O O . TYR A 1 583 ? -12.414 -13.863 -14.353 1.00 94.06 583 TYR A O 1
ATOM 4338 N N . PRO A 1 584 ? -11.196 -11.967 -14.309 1.00 95.06 584 PRO A N 1
ATOM 4339 C CA . PRO A 1 584 ? -10.096 -12.590 -13.587 1.00 95.06 584 PRO A CA 1
ATOM 4340 C C . PRO A 1 584 ? -10.548 -13.156 -12.245 1.00 95.06 584 PRO A C 1
ATOM 4342 O O . PRO A 1 584 ? -11.315 -12.539 -11.508 1.00 95.06 584 PRO A O 1
ATOM 4345 N N . ASP A 1 585 ? -10.053 -14.342 -11.914 1.00 96.25 585 ASP A N 1
ATOM 4346 C CA . ASP A 1 585 ? -10.487 -15.020 -10.701 1.00 96.25 585 ASP A CA 1
ATOM 4347 C C . ASP A 1 585 ? -10.023 -14.251 -9.448 1.00 96.25 585 ASP A C 1
ATOM 4349 O O . ASP A 1 585 ? -8.913 -13.702 -9.401 1.00 96.25 585 ASP A O 1
ATOM 4353 N N . TYR A 1 586 ? -10.825 -14.309 -8.388 1.00 97.25 586 TYR A N 1
ATOM 4354 C CA . TYR A 1 586 ? -10.361 -14.005 -7.035 1.00 97.25 586 TYR A CA 1
ATOM 4355 C C . TYR A 1 586 ? -9.845 -15.287 -6.385 1.00 97.25 586 TYR A C 1
ATOM 4357 O O . TYR A 1 586 ? -10.493 -16.331 -6.449 1.00 97.25 586 TYR A O 1
ATOM 4365 N N . ARG A 1 587 ? -8.688 -15.232 -5.729 1.00 96.94 587 ARG A N 1
ATOM 4366 C CA . ARG A 1 587 ? -8.191 -16.322 -4.890 1.00 96.94 587 ARG A CA 1
ATOM 4367 C C . ARG A 1 587 ? -8.761 -16.197 -3.482 1.00 96.94 587 ARG A C 1
ATOM 4369 O O . ARG A 1 587 ? -8.619 -15.158 -2.843 1.00 96.94 587 ARG A O 1
ATOM 4376 N N . ILE A 1 588 ? -9.349 -17.279 -2.992 1.00 97.31 588 ILE A N 1
ATOM 4377 C CA . ILE A 1 588 ? -9.871 -17.417 -1.635 1.00 97.31 588 ILE A CA 1
ATOM 4378 C C . ILE A 1 588 ? -8.957 -18.362 -0.855 1.00 97.31 588 ILE A C 1
ATOM 4380 O O . ILE A 1 588 ? -8.658 -19.472 -1.302 1.00 97.31 588 ILE A O 1
ATOM 4384 N N . LEU A 1 589 ? -8.506 -17.918 0.314 1.00 95.75 589 LEU A N 1
ATOM 4385 C CA . LEU A 1 589 ? -7.684 -18.691 1.238 1.00 95.75 589 LEU A CA 1
ATOM 4386 C C . LEU A 1 589 ? -8.559 -19.097 2.422 1.00 95.75 589 LEU A C 1
ATOM 4388 O O . LEU A 1 589 ? -8.832 -18.268 3.287 1.00 95.75 589 LEU A O 1
ATOM 4392 N N . LYS A 1 590 ? -9.001 -20.358 2.470 1.00 96.12 590 LYS A N 1
ATOM 4393 C CA . LYS A 1 590 ? -9.747 -20.881 3.617 1.00 96.12 590 LYS A CA 1
ATOM 4394 C C . LYS A 1 590 ? -8.765 -21.348 4.689 1.00 96.12 590 LYS A C 1
ATOM 4396 O O . LYS A 1 590 ? -8.005 -22.293 4.467 1.00 96.12 590 LYS A O 1
ATOM 4401 N N . LEU A 1 591 ? -8.749 -20.654 5.822 1.00 95.31 591 LEU A N 1
ATOM 4402 C CA . LEU A 1 591 ? -7.725 -20.754 6.862 1.00 95.31 591 LEU A CA 1
ATOM 4403 C C . LEU A 1 591 ? -8.350 -21.085 8.223 1.00 95.31 591 LEU A C 1
ATOM 4405 O O . LEU A 1 591 ? -9.484 -20.688 8.481 1.00 95.31 591 LEU A O 1
ATOM 4409 N N . PRO A 1 592 ? -7.611 -21.754 9.125 1.00 96.12 592 PRO A N 1
ATOM 4410 C CA . PRO A 1 592 ? -8.068 -21.910 10.497 1.00 96.12 592 PRO A CA 1
ATOM 4411 C C . PRO A 1 592 ? -8.084 -20.555 11.213 1.00 96.12 592 PRO A C 1
ATOM 4413 O O . PRO A 1 592 ? -7.196 -19.731 10.983 1.00 96.12 592 PRO A O 1
ATOM 4416 N N . GLY A 1 593 ? -9.019 -20.336 12.137 1.00 94.12 593 GLY A N 1
ATOM 4417 C CA . GLY A 1 593 ? -9.156 -19.086 12.893 1.00 94.12 593 GLY A CA 1
ATOM 4418 C C . GLY A 1 593 ? -7.870 -18.651 13.601 1.00 94.12 593 GLY A C 1
ATOM 4419 O O . GLY A 1 593 ? -7.499 -17.476 13.570 1.00 94.12 593 GLY A O 1
ATOM 4420 N N . LYS A 1 594 ? -7.103 -19.621 14.121 1.00 93.19 594 LYS A N 1
ATOM 4421 C CA . LYS A 1 594 ? -5.777 -19.410 14.740 1.00 93.19 594 LYS A CA 1
ATOM 4422 C C . LYS A 1 594 ? -4.719 -18.829 13.796 1.00 93.19 594 LYS A C 1
ATOM 4424 O O . LYS A 1 594 ? -3.698 -18.330 14.254 1.00 93.19 594 LYS A O 1
ATOM 4429 N N . ALA A 1 595 ? -4.917 -18.872 12.477 1.00 92.06 595 ALA A N 1
ATOM 4430 C CA . ALA A 1 595 ? -3.993 -18.232 11.539 1.00 92.06 595 ALA A CA 1
ATOM 4431 C C . ALA A 1 595 ? -3.897 -16.713 11.769 1.00 92.06 595 ALA A C 1
ATOM 4433 O O . ALA A 1 595 ? -2.862 -16.121 11.461 1.00 92.06 595 ALA A O 1
ATOM 4434 N N . ARG A 1 596 ? -4.933 -16.098 12.363 1.00 92.81 596 ARG A N 1
ATOM 4435 C CA . ARG A 1 596 ? -4.945 -14.673 12.710 1.00 92.81 596 ARG A CA 1
ATOM 4436 C C . ARG A 1 596 ? -3.926 -14.276 13.771 1.00 92.81 596 ARG A C 1
ATOM 4438 O O . ARG A 1 596 ? -3.492 -13.131 13.760 1.00 92.81 596 ARG A O 1
ATOM 4445 N N . ASP A 1 597 ? -3.470 -15.208 14.608 1.00 90.25 597 ASP A N 1
ATOM 4446 C CA . ASP A 1 597 ? -2.452 -14.943 15.638 1.00 90.25 597 ASP A CA 1
ATOM 4447 C C . ASP A 1 597 ? -1.111 -14.497 15.027 1.00 90.25 597 ASP A C 1
ATOM 4449 O O . ASP A 1 597 ? -0.279 -13.881 15.690 1.00 90.25 597 ASP A O 1
ATOM 4453 N N . LYS A 1 598 ? -0.902 -14.797 13.739 1.00 88.88 598 LYS A N 1
ATOM 4454 C CA . LYS A 1 598 ? 0.286 -14.411 12.967 1.00 88.88 598 LYS A CA 1
ATOM 4455 C C . LYS A 1 598 ? 0.117 -13.092 12.208 1.00 88.88 598 LYS A C 1
ATOM 4457 O O . LYS A 1 598 ? 1.053 -12.667 11.538 1.00 88.88 598 LYS A O 1
ATOM 4462 N N . LEU A 1 599 ? -1.057 -12.464 12.263 1.00 92.31 599 LEU A N 1
ATOM 4463 C CA . LEU A 1 599 ? -1.327 -11.205 11.576 1.00 92.31 599 LEU A CA 1
ATOM 4464 C C . LEU A 1 599 ? -1.053 -10.040 12.534 1.00 92.31 599 LEU A C 1
ATOM 4466 O O . LEU A 1 599 ? -1.760 -9.848 13.524 1.00 92.31 599 LEU A O 1
ATOM 4470 N N . HIS A 1 600 ? -0.022 -9.246 12.240 1.00 90.94 600 HIS A N 1
ATOM 4471 C CA . HIS A 1 600 ? 0.302 -8.039 13.005 1.00 90.94 600 HIS A CA 1
ATOM 4472 C C . HIS A 1 600 ? -0.755 -6.948 12.807 1.00 90.94 600 HIS A C 1
ATOM 4474 O O . HIS A 1 600 ? -1.086 -6.236 13.756 1.00 90.94 600 HIS A O 1
ATOM 4480 N N . ALA A 1 601 ? -1.311 -6.861 11.599 1.00 95.12 601 ALA A N 1
ATOM 4481 C CA . ALA A 1 601 ? -2.330 -5.904 11.206 1.00 95.12 601 ALA A CA 1
ATOM 4482 C C . ALA A 1 601 ? -3.263 -6.516 10.152 1.00 95.12 601 ALA A C 1
ATOM 4484 O O . ALA A 1 601 ? -2.808 -7.027 9.129 1.00 95.12 601 ALA A O 1
ATOM 4485 N N . TRP A 1 602 ? -4.567 -6.471 10.415 1.00 95.81 602 TRP A N 1
ATOM 4486 C CA . TRP A 1 602 ? -5.621 -6.957 9.518 1.00 95.81 602 TRP A CA 1
ATOM 4487 C C . TRP A 1 602 ? -6.954 -6.278 9.855 1.00 95.81 602 TRP A C 1
ATOM 4489 O O . TRP A 1 602 ? -7.033 -5.539 10.837 1.00 95.81 602 TRP A O 1
ATOM 4499 N N . TYR A 1 603 ? -8.005 -6.513 9.068 1.00 96.25 603 TYR A N 1
ATOM 4500 C CA . TYR A 1 603 ? -9.357 -6.067 9.409 1.00 96.25 603 TYR A CA 1
ATOM 4501 C C . TYR A 1 603 ? -10.396 -7.171 9.252 1.00 96.25 603 TYR A C 1
ATOM 4503 O O . TYR A 1 603 ? -10.251 -8.068 8.422 1.00 96.25 603 TYR A O 1
ATOM 4511 N N . ASP A 1 604 ? -11.434 -7.103 10.081 1.00 95.94 604 ASP A N 1
ATOM 4512 C CA . ASP A 1 604 ? -12.505 -8.096 10.108 1.00 95.94 604 ASP A CA 1
ATOM 4513 C C . ASP A 1 604 ? -13.606 -7.826 9.069 1.00 95.94 604 ASP A C 1
ATOM 4515 O O . ASP A 1 604 ? -13.554 -6.872 8.287 1.00 95.94 604 ASP A O 1
ATOM 4519 N N . GLU A 1 605 ? -14.629 -8.679 9.055 1.00 95.31 605 GLU A N 1
ATOM 4520 C CA . GLU A 1 605 ? -15.779 -8.581 8.151 1.00 95.31 605 GLU A CA 1
ATOM 4521 C C . GLU A 1 605 ? -16.593 -7.282 8.304 1.00 95.31 605 GLU A C 1
ATOM 4523 O O . GLU A 1 605 ? -17.399 -6.955 7.435 1.00 95.31 605 GLU A O 1
ATOM 4528 N N . ARG A 1 606 ? -16.384 -6.531 9.395 1.00 95.38 606 ARG A N 1
ATOM 4529 C CA . ARG A 1 606 ? -17.002 -5.223 9.668 1.00 95.38 606 ARG A CA 1
ATOM 4530 C C . ARG A 1 606 ? -16.040 -4.064 9.388 1.00 95.38 606 ARG A C 1
ATOM 4532 O O . ARG A 1 606 ? -16.337 -2.923 9.744 1.00 95.38 606 ARG A O 1
ATOM 4539 N N . ASN A 1 607 ? -14.897 -4.349 8.760 1.00 97.00 607 ASN A N 1
ATOM 4540 C CA . ASN A 1 607 ? -13.807 -3.413 8.490 1.00 97.00 607 ASN A CA 1
ATOM 4541 C C . ASN A 1 607 ? -13.170 -2.826 9.760 1.00 97.00 607 ASN A C 1
ATOM 4543 O O . ASN A 1 607 ? -12.575 -1.747 9.713 1.00 97.00 607 ASN A O 1
ATOM 4547 N N . VAL A 1 608 ? -13.291 -3.505 10.906 1.00 97.44 608 VAL A N 1
ATOM 4548 C CA . VAL A 1 608 ? -12.603 -3.099 12.137 1.00 97.44 608 VAL A CA 1
ATOM 4549 C C . VAL A 1 608 ? -11.147 -3.519 12.041 1.00 97.44 608 VAL A C 1
ATOM 4551 O O . VAL A 1 608 ? -10.864 -4.682 11.770 1.00 97.44 608 VAL A O 1
ATOM 4554 N N . PHE A 1 609 ? -10.230 -2.585 12.284 1.00 97.81 609 PHE A N 1
ATOM 4555 C CA . PHE A 1 609 ? -8.798 -2.853 12.301 1.00 97.81 609 PHE A CA 1
ATOM 4556 C C . PHE A 1 609 ? -8.386 -3.603 13.572 1.00 97.81 609 PHE A C 1
ATOM 4558 O O . PHE A 1 609 ? -8.818 -3.264 14.673 1.00 97.81 609 PHE A O 1
ATOM 4565 N N . HIS A 1 610 ? -7.518 -4.601 13.419 1.00 96.81 610 HIS A N 1
ATOM 4566 C CA . HIS A 1 610 ? -6.962 -5.408 14.499 1.00 96.81 610 HIS A CA 1
ATOM 4567 C C . HIS A 1 610 ? -5.438 -5.305 14.506 1.00 96.81 610 HIS A C 1
ATOM 4569 O O . HIS A 1 610 ? -4.775 -5.746 13.567 1.00 96.81 610 HIS A O 1
ATOM 4575 N N . ALA A 1 611 ? -4.877 -4.782 15.596 1.00 92.81 611 ALA A N 1
ATOM 4576 C CA . ALA A 1 611 ? -3.439 -4.615 15.788 1.00 92.81 611 ALA A CA 1
ATOM 4577 C C . ALA A 1 611 ? -2.900 -5.684 16.749 1.00 92.81 611 ALA A C 1
ATOM 4579 O O . ALA A 1 611 ? -3.010 -5.554 17.969 1.00 92.81 611 ALA A O 1
ATOM 4580 N N . GLY A 1 612 ? -2.293 -6.749 16.224 1.00 84.81 612 GLY A N 1
ATOM 4581 C CA . GLY A 1 612 ? -1.866 -7.902 17.026 1.00 84.81 612 GLY A CA 1
ATOM 4582 C C . GLY A 1 612 ? -3.042 -8.567 17.747 1.00 84.81 612 GLY A C 1
ATOM 4583 O O . GLY A 1 612 ? -2.956 -8.858 18.937 1.00 84.81 612 GLY A O 1
ATOM 4584 N N . GLY A 1 613 ? -4.169 -8.713 17.043 1.00 89.56 613 GLY A N 1
ATOM 4585 C CA . GLY A 1 613 ? -5.393 -9.353 17.541 1.00 89.56 613 GLY A CA 1
ATOM 4586 C C . GLY A 1 613 ? -6.320 -8.470 18.384 1.00 89.56 613 GLY A C 1
ATOM 4587 O O . GLY A 1 613 ? -7.389 -8.934 18.771 1.00 89.56 613 GLY A O 1
ATOM 4588 N N . LYS A 1 614 ? -5.952 -7.213 18.669 1.00 94.00 614 LYS A N 1
ATOM 4589 C CA . LYS A 1 614 ? -6.801 -6.277 19.423 1.00 94.00 614 LYS A CA 1
ATOM 4590 C C . LYS A 1 614 ? -7.551 -5.336 18.473 1.00 94.00 614 LYS A C 1
ATOM 4592 O O . LYS A 1 614 ? -6.871 -4.658 17.700 1.00 94.00 614 LYS A O 1
ATOM 4597 N N . PRO A 1 615 ? -8.892 -5.245 18.539 1.00 96.94 615 PRO A N 1
ATOM 4598 C CA . PRO A 1 615 ? -9.649 -4.300 17.727 1.00 96.94 615 PRO A CA 1
ATOM 4599 C C . PRO A 1 615 ? -9.368 -2.864 18.179 1.00 96.94 615 PRO A C 1
ATOM 4601 O O . PRO A 1 615 ? -9.326 -2.591 19.380 1.00 96.94 615 PRO A O 1
ATOM 4604 N N . GLN A 1 616 ? -9.162 -1.954 17.230 1.00 96.88 616 GLN A N 1
ATOM 4605 C CA . GLN A 1 616 ? -8.837 -0.551 17.497 1.00 96.88 616 GLN A CA 1
ATOM 4606 C C . GLN A 1 616 ? -9.476 0.361 16.450 1.00 96.88 616 GLN A C 1
ATOM 4608 O O . GLN A 1 616 ? -9.555 0.005 15.273 1.00 96.88 616 GLN A O 1
ATOM 4613 N N . PHE A 1 617 ? -9.922 1.546 16.874 1.00 98.44 617 PHE A N 1
ATOM 4614 C CA . PHE A 1 617 ? -10.231 2.616 15.930 1.00 98.44 617 PHE A CA 1
ATOM 4615 C C . PHE A 1 617 ? -8.915 3.304 15.569 1.00 98.44 617 PHE A C 1
ATOM 4617 O O . PHE A 1 617 ? -8.135 3.646 16.461 1.00 98.44 617 PHE A O 1
ATOM 4624 N N . VAL A 1 618 ? -8.623 3.471 14.280 1.00 98.62 618 VAL A N 1
ATOM 4625 C CA . VAL A 1 618 ? -7.326 4.017 13.866 1.00 98.62 618 VAL A CA 1
ATOM 4626 C C . VAL A 1 618 ? -7.314 5.533 14.060 1.00 98.62 618 VAL A C 1
ATOM 4628 O O . VAL A 1 618 ? -8.122 6.251 13.479 1.00 98.62 618 VAL A O 1
ATOM 4631 N N . ILE A 1 619 ? -6.380 6.014 14.876 1.00 98.75 619 ILE A N 1
ATOM 4632 C CA . ILE A 1 619 ? -6.052 7.431 15.028 1.00 98.75 619 ILE A CA 1
ATOM 4633 C C . ILE A 1 619 ? -4.582 7.551 14.664 1.00 98.75 619 ILE A C 1
ATOM 4635 O O . ILE A 1 619 ? -3.708 7.084 15.397 1.00 98.75 619 ILE A O 1
ATOM 4639 N N . GLY A 1 620 ? -4.310 8.133 13.508 1.00 98.31 620 GLY A N 1
ATOM 4640 C CA . GLY A 1 620 ? -2.973 8.237 12.976 1.00 98.31 620 GLY A CA 1
ATOM 4641 C C . GLY A 1 620 ? -2.509 9.655 12.728 1.00 98.31 620 GLY A C 1
ATOM 4642 O O . GLY A 1 620 ? -3.256 10.626 12.826 1.00 98.31 620 GLY A O 1
ATOM 4643 N N . LEU A 1 621 ? -1.227 9.768 12.425 1.00 98.12 621 LEU A N 1
ATOM 4644 C CA . LEU A 1 621 ? -0.559 11.043 12.248 1.00 98.12 621 LEU A CA 1
ATOM 4645 C C . LEU A 1 621 ? 0.544 10.879 11.209 1.00 98.12 621 LEU A C 1
ATOM 4647 O O . LEU A 1 621 ? 1.270 9.880 11.197 1.00 98.12 621 LEU A O 1
ATOM 4651 N N . TYR A 1 622 ? 0.655 11.864 10.331 1.00 97.69 622 TYR A N 1
ATOM 4652 C CA . TYR A 1 622 ? 1.776 11.953 9.416 1.00 97.69 622 TYR A CA 1
ATOM 4653 C C . TYR A 1 622 ? 2.920 12.742 10.041 1.00 97.69 622 TYR A C 1
ATOM 4655 O O . TYR A 1 622 ? 2.720 13.780 10.674 1.00 97.69 622 TYR A O 1
ATOM 4663 N N . ASN A 1 623 ? 4.130 12.245 9.820 1.00 94.12 623 ASN A N 1
ATOM 4664 C CA . ASN A 1 623 ? 5.377 12.808 10.306 1.00 94.12 623 ASN A CA 1
ATOM 4665 C C . ASN A 1 623 ? 6.402 12.885 9.157 1.00 94.12 623 ASN A C 1
ATOM 4667 O O . ASN A 1 623 ? 6.268 12.228 8.125 1.00 94.12 623 ASN A O 1
ATOM 4671 N N . THR A 1 624 ? 7.441 13.687 9.338 1.00 93.00 624 THR A N 1
ATOM 4672 C CA . THR A 1 624 ? 8.565 13.841 8.403 1.00 93.00 624 THR A CA 1
ATOM 4673 C C . THR A 1 624 ? 9.891 14.035 9.150 1.00 93.00 624 THR A C 1
ATOM 4675 O O . THR A 1 624 ? 10.846 14.600 8.618 1.00 93.00 624 THR A O 1
ATOM 4678 N N . SER A 1 625 ? 9.968 13.612 10.416 1.00 90.12 625 SER A N 1
ATOM 4679 C CA . SER A 1 625 ? 11.223 13.637 11.167 1.00 90.12 625 SER A CA 1
ATOM 4680 C C . SER A 1 625 ? 12.276 12.751 10.495 1.00 90.12 625 SER A C 1
ATOM 4682 O O . SER A 1 625 ? 11.935 11.733 9.885 1.00 90.12 625 SER A O 1
ATOM 4684 N N . GLY A 1 626 ? 13.552 13.112 10.654 1.00 91.56 626 GLY A N 1
ATOM 4685 C CA . GLY A 1 626 ? 14.682 12.310 10.184 1.00 91.56 626 GLY A CA 1
ATOM 4686 C C . GLY A 1 626 ? 14.790 10.944 10.872 1.00 91.56 626 GLY A C 1
ATOM 4687 O O . GLY A 1 626 ? 13.938 10.551 11.673 1.00 91.56 626 GLY A O 1
ATOM 4688 N N . TYR A 1 627 ? 15.865 10.217 10.562 1.00 93.56 627 TYR A N 1
ATOM 4689 C CA . TYR A 1 627 ? 16.147 8.908 11.147 1.00 93.56 627 TYR A CA 1
ATOM 4690 C C . TYR A 1 627 ? 17.358 8.932 12.078 1.00 93.56 627 TYR A C 1
ATOM 4692 O O . TYR A 1 627 ? 18.294 9.706 11.902 1.00 93.56 627 TYR A O 1
ATOM 4700 N N . SER A 1 628 ? 17.354 8.027 13.051 1.00 93.88 628 SER A N 1
ATOM 4701 C CA . SER A 1 628 ? 18.459 7.765 13.973 1.00 93.88 628 SER A CA 1
ATOM 4702 C C . SER A 1 628 ? 18.547 6.266 14.246 1.00 93.88 628 SER A C 1
ATOM 4704 O O . SER A 1 628 ? 17.582 5.525 14.063 1.00 93.88 628 SER A O 1
ATOM 4706 N N . THR A 1 629 ? 19.705 5.793 14.691 1.00 94.88 629 THR A N 1
ATOM 4707 C CA . THR A 1 629 ? 19.882 4.408 15.148 1.00 94.88 629 THR A CA 1
ATOM 4708 C C . THR A 1 629 ? 19.659 4.254 16.651 1.00 94.88 629 THR A C 1
ATOM 4710 O O . THR A 1 629 ? 19.708 3.134 17.155 1.00 94.88 629 THR A O 1
ATOM 4713 N N . THR A 1 630 ? 19.339 5.335 17.378 1.00 95.19 630 THR A N 1
ATOM 4714 C CA . THR A 1 630 ? 19.061 5.280 18.823 1.00 95.19 630 THR A CA 1
ATOM 4715 C C . THR A 1 630 ? 17.602 5.600 19.153 1.00 95.19 630 THR A C 1
ATOM 4717 O O . THR A 1 630 ? 17.003 6.517 18.588 1.00 95.19 630 THR A O 1
ATOM 4720 N N . ARG A 1 631 ? 17.027 4.863 20.116 1.00 94.81 631 ARG A N 1
ATOM 4721 C CA . ARG A 1 631 ? 15.655 5.114 20.593 1.00 94.81 631 ARG A CA 1
ATOM 4722 C C . ARG A 1 631 ? 15.522 6.476 21.272 1.00 94.81 631 ARG A C 1
ATOM 4724 O O . ARG A 1 631 ? 14.513 7.140 21.088 1.00 94.81 631 ARG A O 1
ATOM 4731 N N . ALA A 1 632 ? 16.553 6.918 21.997 1.00 95.00 632 ALA A N 1
ATOM 4732 C CA . ALA A 1 632 ? 16.549 8.210 22.682 1.00 95.00 632 ALA A CA 1
ATOM 4733 C C . ALA A 1 632 ? 16.362 9.384 21.705 1.00 95.00 632 ALA A C 1
ATOM 4735 O O . ALA A 1 632 ? 15.557 10.270 21.978 1.00 95.00 632 ALA A O 1
ATOM 4736 N N . SER A 1 633 ? 17.027 9.353 20.542 1.00 94.94 633 SER A N 1
ATOM 4737 C CA . SER A 1 633 ? 16.825 10.370 19.501 1.00 94.94 633 SER A CA 1
ATOM 4738 C C . SER A 1 633 ? 15.393 10.381 18.971 1.00 94.94 633 SER A C 1
ATOM 4740 O O . SER A 1 633 ? 14.837 11.446 18.747 1.00 94.94 633 SER A O 1
ATOM 4742 N N . TYR A 1 634 ? 14.769 9.219 18.770 1.00 95.69 634 TYR A N 1
ATOM 4743 C CA . TYR A 1 634 ? 13.372 9.188 18.332 1.00 95.69 634 TYR A CA 1
ATOM 4744 C C . TYR A 1 634 ? 12.408 9.651 19.419 1.00 95.69 634 TYR A C 1
ATOM 4746 O O . TYR A 1 634 ? 11.470 10.377 19.111 1.00 95.69 634 TYR A O 1
ATOM 4754 N N . ALA A 1 635 ? 12.650 9.273 20.675 1.00 95.25 635 ALA A N 1
ATOM 4755 C CA . ALA A 1 635 ? 11.838 9.678 21.815 1.00 95.25 635 ALA A CA 1
ATOM 4756 C C . ALA A 1 635 ? 11.849 11.204 22.003 1.00 95.25 635 ALA A C 1
ATOM 4758 O O . ALA A 1 635 ? 10.789 11.831 21.999 1.00 95.25 635 ALA A O 1
ATOM 4759 N N . GLN A 1 636 ? 13.041 11.803 22.073 1.00 93.81 636 GLN A N 1
ATOM 4760 C CA . GLN A 1 636 ? 13.227 13.230 22.359 1.00 93.81 636 GLN A CA 1
ATOM 4761 C C . GLN A 1 636 ? 13.042 14.114 21.119 1.00 93.81 636 GLN A C 1
ATOM 4763 O O . GLN A 1 636 ? 12.547 15.235 21.226 1.00 93.81 636 GLN A O 1
ATOM 4768 N N . GLY A 1 637 ? 13.383 13.584 19.945 1.00 92.12 637 GLY A N 1
ATOM 4769 C CA . GLY A 1 637 ? 13.389 14.286 18.670 1.00 92.12 637 GLY A CA 1
ATOM 4770 C C . GLY A 1 637 ? 14.799 14.459 18.106 1.00 92.12 637 GLY A C 1
ATOM 4771 O O . GLY A 1 637 ? 15.807 14.322 18.801 1.00 92.12 637 GLY A O 1
ATOM 4772 N N . ILE A 1 638 ? 14.863 14.729 16.805 1.00 88.94 638 ILE A N 1
ATOM 4773 C CA . ILE A 1 638 ? 16.104 14.879 16.035 1.00 88.94 638 ILE A CA 1
ATOM 4774 C C . ILE A 1 638 ? 16.229 16.350 15.625 1.00 88.94 638 ILE A C 1
ATOM 4776 O O . ILE A 1 638 ? 15.226 16.976 15.288 1.00 88.94 638 ILE A O 1
ATOM 4780 N N . ASP A 1 639 ? 17.441 16.905 15.693 1.00 82.56 639 ASP A N 1
ATOM 4781 C CA . ASP A 1 639 ? 17.760 18.286 15.295 1.00 82.56 639 ASP A CA 1
ATOM 4782 C C . ASP A 1 639 ? 16.877 19.362 15.959 1.00 82.56 639 ASP A C 1
ATOM 4784 O O . ASP A 1 639 ? 16.476 20.347 15.344 1.00 82.56 639 ASP A O 1
ATOM 4788 N N . GLY A 1 640 ? 16.544 19.166 17.240 1.00 75.06 640 GLY A N 1
ATOM 4789 C CA . GLY A 1 640 ? 15.720 20.102 18.015 1.00 75.06 640 GLY A CA 1
ATOM 4790 C C . GLY A 1 640 ? 14.219 20.053 17.699 1.00 75.06 640 GLY A C 1
ATOM 4791 O O . GLY A 1 640 ? 13.452 20.840 18.258 1.00 75.06 640 GLY A O 1
ATOM 4792 N N . ALA A 1 641 ? 13.774 19.130 16.838 1.00 85.69 641 ALA A N 1
ATOM 4793 C CA . ALA A 1 641 ? 12.358 18.838 16.643 1.00 85.69 641 ALA A CA 1
ATOM 4794 C C . ALA A 1 641 ? 11.768 18.074 17.843 1.00 85.69 641 ALA A C 1
ATOM 4796 O O . ALA A 1 64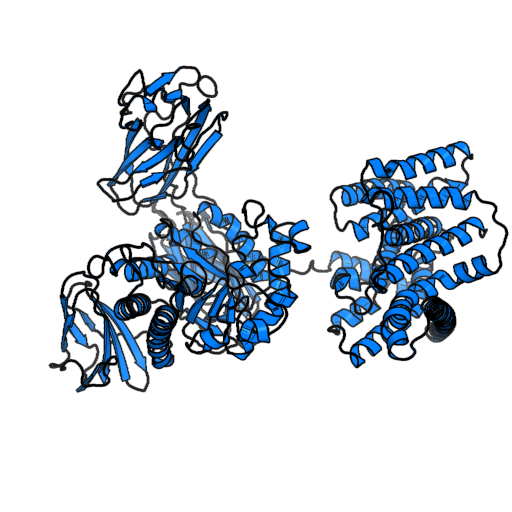1 ? 12.490 17.553 18.688 1.00 85.69 641 ALA A O 1
ATOM 4797 N N . TRP A 1 642 ? 10.439 17.983 17.911 1.00 94.00 642 TRP A N 1
ATOM 4798 C CA . TRP A 1 642 ? 9.762 17.122 18.882 1.00 94.00 642 TRP A CA 1
ATOM 4799 C C . TRP A 1 642 ? 9.786 15.663 18.424 1.00 94.00 642 TRP A C 1
ATOM 4801 O O . TRP A 1 642 ? 9.580 15.383 17.244 1.00 94.00 642 TRP A O 1
ATOM 4811 N N . GLY A 1 643 ? 10.037 14.747 19.359 1.00 95.00 643 GLY A N 1
ATOM 4812 C CA . GLY A 1 643 ? 10.048 13.308 19.106 1.00 95.00 643 GLY A CA 1
ATOM 4813 C C . GLY A 1 643 ? 8.757 12.581 19.480 1.00 95.00 643 GLY A C 1
ATOM 4814 O O . GLY A 1 643 ? 7.708 13.175 19.743 1.00 95.00 643 GLY A O 1
ATOM 4815 N N . ASN A 1 644 ? 8.856 11.256 19.525 1.00 96.56 644 ASN A N 1
ATOM 4816 C CA . ASN A 1 644 ? 7.758 10.341 19.808 1.00 96.56 644 ASN A CA 1
ATOM 4817 C C . ASN A 1 644 ? 7.190 10.495 21.231 1.00 96.56 644 ASN A C 1
ATOM 4819 O O . ASN A 1 644 ? 6.028 10.153 21.437 1.00 96.56 644 ASN A O 1
ATOM 4823 N N . ASP A 1 645 ? 7.944 11.049 22.191 1.00 96.25 645 ASP A N 1
ATOM 4824 C CA . ASP A 1 645 ? 7.409 11.392 23.519 1.00 96.25 645 ASP A CA 1
ATOM 4825 C C . ASP A 1 645 ? 6.275 12.412 23.418 1.00 96.25 645 ASP A C 1
ATOM 4827 O O . ASP A 1 645 ? 5.241 12.245 24.062 1.00 96.25 645 ASP A O 1
ATOM 4831 N N . ARG A 1 646 ? 6.424 13.418 22.547 1.00 96.88 646 ARG A N 1
ATOM 4832 C CA . ARG A 1 646 ? 5.364 14.399 22.303 1.00 96.88 646 ARG A CA 1
ATOM 4833 C C . ARG A 1 646 ? 4.184 13.775 21.577 1.00 96.88 646 ARG A C 1
ATOM 4835 O O . ARG A 1 646 ? 3.055 13.977 22.003 1.00 96.88 646 ARG A O 1
ATOM 4842 N N . ILE A 1 647 ? 4.426 12.949 20.556 1.00 97.44 647 ILE A N 1
ATOM 4843 C CA . ILE A 1 647 ? 3.358 12.228 19.837 1.00 97.44 647 ILE A CA 1
ATOM 4844 C C . ILE A 1 647 ? 2.509 11.380 20.801 1.00 97.44 647 ILE A C 1
ATOM 4846 O O . ILE A 1 647 ? 1.288 11.341 20.659 1.00 97.44 647 ILE A O 1
ATOM 4850 N N . SER A 1 648 ? 3.129 10.751 21.808 1.00 96.94 648 SER A N 1
ATOM 4851 C CA . SER A 1 648 ? 2.448 9.932 22.822 1.00 96.94 648 SER A CA 1
ATOM 4852 C C . SER A 1 648 ? 1.504 10.703 23.758 1.00 96.94 648 SER A C 1
ATOM 4854 O O . SER A 1 648 ? 0.738 10.074 24.488 1.00 96.94 648 SER A O 1
ATOM 4856 N N . GLU A 1 649 ? 1.504 12.039 23.752 1.00 97.62 649 GLU A N 1
ATOM 4857 C CA . GLU A 1 649 ? 0.517 12.832 24.501 1.00 97.62 649 GLU A CA 1
ATOM 4858 C C . GLU A 1 649 ? -0.898 12.717 23.905 1.00 97.62 649 GLU A C 1
ATOM 4860 O O . GLU A 1 649 ? -1.898 12.876 24.624 1.00 97.62 649 GLU A O 1
ATOM 4865 N N . ALA A 1 650 ? -0.980 12.422 22.603 1.00 98.06 650 ALA A N 1
ATOM 4866 C CA . ALA A 1 650 ? -2.196 12.075 21.880 1.00 98.06 650 ALA A CA 1
ATOM 4867 C C . ALA A 1 650 ? -2.338 10.541 21.777 1.00 98.06 650 ALA A C 1
ATOM 4869 O O . ALA A 1 650 ? -1.340 9.825 21.705 1.00 98.06 650 ALA A O 1
ATOM 4870 N N . PRO A 1 651 ? -3.568 9.997 21.717 1.00 97.81 651 PRO A N 1
ATOM 4871 C CA . PRO A 1 651 ? -3.825 8.565 21.566 1.00 97.81 651 PRO A CA 1
ATOM 4872 C C . PRO A 1 651 ? -3.585 8.070 20.126 1.00 97.81 651 PRO A C 1
ATOM 4874 O O . PRO A 1 651 ? -4.398 7.325 19.577 1.00 97.81 651 PRO A O 1
ATOM 4877 N N . ILE A 1 652 ? -2.482 8.495 19.507 1.00 98.31 652 ILE A N 1
ATOM 4878 C CA . ILE A 1 652 ? -2.052 8.020 18.194 1.00 98.31 652 ILE A CA 1
ATOM 4879 C C . ILE A 1 652 ? -1.713 6.534 18.304 1.00 98.31 652 ILE A C 1
ATOM 4881 O O . ILE A 1 652 ? -0.977 6.130 19.197 1.00 98.31 652 ILE A O 1
ATOM 4885 N N . ASN A 1 653 ? -2.240 5.715 17.397 1.00 97.88 653 ASN A N 1
ATOM 4886 C CA . ASN A 1 653 ? -1.931 4.286 17.298 1.00 97.88 653 ASN A CA 1
ATOM 4887 C C . ASN A 1 653 ? -1.404 3.872 15.915 1.00 97.88 653 ASN A C 1
ATOM 4889 O O . ASN A 1 653 ? -1.007 2.718 15.736 1.00 97.88 653 ASN A O 1
ATOM 4893 N N . MET A 1 654 ? -1.337 4.807 14.963 1.00 98.25 654 MET A N 1
ATOM 4894 C CA . MET A 1 654 ? -0.800 4.589 13.622 1.00 98.25 654 MET A CA 1
ATOM 4895 C C . MET A 1 654 ? 0.083 5.762 13.184 1.00 98.25 654 MET A C 1
ATOM 4897 O O . MET A 1 654 ? -0.331 6.912 13.258 1.00 98.25 654 MET A O 1
ATOM 4901 N N . LEU A 1 655 ? 1.285 5.499 12.680 1.00 97.81 655 LEU A N 1
ATOM 4902 C CA . LEU A 1 655 ? 2.147 6.532 12.101 1.00 97.81 655 LEU A CA 1
ATOM 4903 C C . LEU A 1 655 ? 2.525 6.221 10.660 1.00 97.81 655 LEU A C 1
ATOM 4905 O O . LEU A 1 655 ? 2.800 5.075 10.306 1.00 97.81 655 LEU A O 1
ATOM 4909 N N . ILE A 1 656 ? 2.610 7.284 9.864 1.00 98.00 656 ILE A N 1
ATOM 4910 C CA . ILE A 1 656 ? 3.302 7.314 8.574 1.00 98.00 656 ILE A CA 1
ATOM 4911 C C . ILE A 1 656 ? 4.407 8.359 8.682 1.00 98.00 656 ILE A C 1
ATOM 4913 O O . ILE A 1 656 ? 4.197 9.442 9.227 1.00 98.00 656 ILE A O 1
ATOM 4917 N N . ASN A 1 657 ? 5.587 8.047 8.148 1.00 95.88 657 ASN A N 1
ATOM 4918 C CA . ASN A 1 657 ? 6.661 9.025 8.016 1.00 95.88 657 ASN A CA 1
ATOM 4919 C C . ASN A 1 657 ? 7.206 9.006 6.587 1.00 95.88 657 ASN A C 1
ATOM 4921 O O . ASN A 1 657 ? 7.755 7.989 6.152 1.00 95.88 657 ASN A O 1
ATOM 4925 N N . TYR A 1 658 ? 7.049 10.115 5.858 1.00 90.06 658 TYR A N 1
ATOM 4926 C CA . TYR A 1 658 ? 7.449 10.205 4.448 1.00 90.06 658 TYR A CA 1
ATOM 4927 C C . TYR A 1 658 ? 8.963 10.116 4.252 1.00 90.06 658 TYR A C 1
ATOM 4929 O O . TYR A 1 658 ? 9.428 9.555 3.262 1.00 90.06 658 TYR A O 1
ATOM 4937 N N . HIS A 1 659 ? 9.746 10.617 5.207 1.00 89.88 659 HIS A N 1
ATOM 4938 C CA . HIS A 1 659 ? 11.199 10.727 5.068 1.00 89.88 659 HIS A CA 1
ATOM 4939 C C . HIS A 1 659 ? 11.929 9.423 5.384 1.00 89.88 659 HIS A C 1
ATOM 4941 O O . HIS A 1 659 ? 13.085 9.237 5.007 1.00 89.88 659 HIS A O 1
ATOM 4947 N N . LEU A 1 660 ? 11.243 8.479 6.028 1.00 93.38 660 LEU A N 1
ATOM 4948 C CA . LEU A 1 660 ? 11.816 7.187 6.394 1.00 93.38 660 LEU A CA 1
ATOM 4949 C C . LEU A 1 660 ? 11.717 6.137 5.282 1.00 93.38 660 LEU A C 1
ATOM 4951 O O . LEU A 1 660 ? 12.227 5.029 5.438 1.00 93.38 660 LEU A O 1
ATOM 4955 N N . GLY A 1 661 ? 11.129 6.478 4.132 1.00 91.38 661 GLY A N 1
ATOM 4956 C CA . GLY A 1 661 ? 10.970 5.556 3.007 1.00 91.38 661 GLY A CA 1
ATOM 4957 C C . GLY A 1 661 ? 12.274 4.905 2.530 1.00 91.38 661 GLY A C 1
ATOM 4958 O O . GLY A 1 661 ? 12.264 3.756 2.100 1.00 91.38 661 GLY A O 1
ATOM 4959 N N . ALA A 1 662 ? 13.401 5.613 2.637 1.00 91.81 662 ALA A N 1
ATOM 4960 C CA . ALA A 1 662 ? 14.728 5.134 2.240 1.00 91.81 662 ALA A CA 1
ATOM 4961 C C . ALA A 1 662 ? 15.718 5.013 3.418 1.00 91.81 662 ALA A C 1
ATOM 4963 O O . ALA A 1 662 ? 16.922 4.855 3.202 1.00 91.81 662 ALA A O 1
ATOM 4964 N N . ALA A 1 663 ? 15.237 5.103 4.663 1.00 94.75 663 ALA A N 1
ATOM 4965 C CA . ALA A 1 663 ? 16.097 5.072 5.843 1.00 94.75 663 ALA A CA 1
ATOM 4966 C C . ALA A 1 663 ? 16.810 3.711 5.997 1.00 94.75 663 ALA A C 1
ATOM 4968 O O . ALA A 1 663 ? 16.245 2.670 5.655 1.00 94.75 663 ALA A O 1
ATOM 4969 N N . PRO A 1 664 ? 18.040 3.655 6.536 1.00 94.56 664 PRO A N 1
ATOM 4970 C CA . PRO A 1 664 ? 18.711 2.383 6.804 1.00 94.56 664 PRO A CA 1
ATOM 4971 C C . PRO A 1 664 ? 17.840 1.435 7.647 1.00 94.56 664 PRO A C 1
ATOM 4973 O O . PRO A 1 664 ? 17.174 1.875 8.582 1.00 94.56 664 PRO A O 1
ATOM 4976 N N . ILE A 1 665 ? 17.872 0.126 7.359 1.00 93.81 665 ILE A N 1
ATOM 4977 C CA . ILE A 1 665 ? 17.033 -0.873 8.059 1.00 93.81 665 ILE A CA 1
ATOM 4978 C C . ILE A 1 665 ? 17.245 -0.851 9.574 1.00 93.81 665 ILE A C 1
ATOM 4980 O O . ILE A 1 665 ? 16.289 -1.021 10.322 1.00 93.81 665 ILE A O 1
ATOM 4984 N N . GLU A 1 666 ? 18.474 -0.615 10.033 1.00 94.69 666 GLU A N 1
ATOM 4985 C CA . GLU A 1 666 ? 18.772 -0.463 11.460 1.00 94.69 666 GLU A CA 1
ATOM 4986 C C . GLU A 1 666 ? 17.987 0.703 12.073 1.00 94.69 666 GLU A C 1
ATOM 4988 O O . GLU A 1 666 ? 17.314 0.529 13.083 1.00 94.69 666 GLU A O 1
ATOM 4993 N N . ALA A 1 667 ? 17.983 1.863 11.414 1.00 96.19 667 ALA A N 1
ATOM 4994 C CA . ALA A 1 667 ? 17.250 3.035 11.875 1.00 96.19 667 ALA A CA 1
ATOM 4995 C C . ALA A 1 667 ? 15.727 2.816 11.852 1.00 96.19 667 ALA A C 1
ATOM 4997 O O . ALA A 1 667 ? 15.036 3.248 12.774 1.00 96.19 667 ALA A O 1
ATOM 4998 N N . LEU A 1 668 ? 15.211 2.113 10.835 1.00 96.94 668 LEU A N 1
ATOM 4999 C CA . LEU A 1 668 ? 13.800 1.714 10.754 1.00 96.94 668 LEU A CA 1
ATOM 5000 C C . LEU A 1 668 ? 13.413 0.723 11.852 1.00 96.94 668 LEU A C 1
ATOM 5002 O O . LEU A 1 668 ? 12.350 0.856 12.448 1.00 96.94 668 LEU A O 1
ATOM 5006 N N . THR A 1 669 ? 14.279 -0.246 12.146 1.00 97.00 669 THR A N 1
ATOM 5007 C CA . THR A 1 669 ? 14.063 -1.229 13.216 1.00 97.00 669 THR A CA 1
ATOM 5008 C C . THR A 1 669 ? 14.018 -0.529 14.570 1.00 97.00 669 THR A C 1
ATOM 5010 O O . THR A 1 669 ? 13.068 -0.723 15.321 1.00 97.00 669 THR A O 1
ATOM 5013 N N . THR A 1 670 ? 14.968 0.370 14.847 1.00 97.69 670 THR A N 1
ATOM 5014 C CA . THR A 1 670 ? 14.963 1.185 16.069 1.00 97.69 670 THR A CA 1
ATOM 5015 C C . THR A 1 670 ? 13.706 2.056 16.178 1.00 97.69 670 THR A C 1
ATOM 5017 O O . THR A 1 670 ? 13.162 2.206 17.272 1.00 97.69 670 THR A O 1
ATOM 5020 N N . TYR A 1 671 ? 13.227 2.621 15.065 1.00 97.56 671 TYR A N 1
ATOM 5021 C CA . TYR A 1 671 ? 11.997 3.415 15.051 1.00 97.56 671 TYR A CA 1
ATOM 5022 C C . TYR A 1 671 ? 10.764 2.560 15.363 1.00 97.56 671 TYR A C 1
ATOM 5024 O O . TYR A 1 671 ? 9.971 2.908 16.235 1.00 97.56 671 TYR A O 1
ATOM 5032 N N . LEU A 1 672 ? 10.633 1.412 14.694 1.00 97.69 672 LEU A N 1
ATOM 5033 C CA . LEU A 1 672 ? 9.556 0.447 14.915 1.00 97.69 672 LEU A CA 1
ATOM 5034 C C . LEU A 1 672 ? 9.516 -0.052 16.362 1.00 97.69 672 LEU A C 1
ATOM 5036 O O . LEU A 1 672 ? 8.436 -0.196 16.931 1.00 97.69 672 LEU A O 1
ATOM 5040 N N . ASP A 1 673 ? 10.681 -0.297 16.951 1.00 97.31 673 ASP A N 1
ATOM 5041 C CA . ASP A 1 673 ? 10.845 -0.680 18.347 1.00 97.31 673 ASP A CA 1
ATOM 5042 C C . ASP A 1 673 ? 10.333 0.396 19.322 1.00 97.31 673 ASP A C 1
ATOM 5044 O O . ASP A 1 673 ? 9.595 0.081 20.260 1.00 97.31 673 ASP A O 1
ATOM 5048 N N . ASP A 1 674 ? 10.722 1.662 19.119 1.00 97.62 674 ASP A N 1
ATOM 5049 C CA . ASP A 1 674 ? 10.279 2.777 19.967 1.00 97.62 674 ASP A CA 1
ATOM 5050 C C . ASP A 1 674 ? 8.762 2.997 19.853 1.00 97.62 674 ASP A C 1
ATOM 5052 O O . ASP A 1 674 ? 8.069 3.096 20.867 1.00 97.62 674 ASP A O 1
ATOM 5056 N N . LEU A 1 675 ? 8.220 2.975 18.632 1.00 97.25 675 LEU A N 1
ATOM 5057 C CA . LEU A 1 675 ? 6.779 3.087 18.404 1.00 97.25 675 LEU A CA 1
ATOM 5058 C C . LEU A 1 675 ? 6.002 1.926 19.029 1.00 97.25 675 LEU A C 1
ATOM 5060 O O . LEU A 1 675 ? 5.003 2.145 19.719 1.00 97.25 675 LEU A O 1
ATOM 5064 N N . GLN A 1 676 ? 6.481 0.694 18.853 1.00 95.50 676 GLN A N 1
ATOM 5065 C CA . GLN A 1 676 ? 5.834 -0.484 19.416 1.00 95.50 676 GLN A CA 1
ATOM 5066 C C . GLN A 1 676 ? 5.778 -0.423 20.946 1.00 95.50 676 GLN A C 1
ATOM 5068 O O . GLN A 1 676 ? 4.751 -0.790 21.522 1.00 95.50 676 GLN A O 1
ATOM 5073 N N . ALA A 1 677 ? 6.839 0.054 21.605 1.00 95.81 677 ALA A N 1
ATOM 5074 C CA . ALA A 1 677 ? 6.866 0.224 23.060 1.00 95.81 677 ALA A CA 1
ATOM 5075 C C . ALA A 1 677 ? 5.779 1.191 23.568 1.00 95.81 677 ALA A C 1
ATOM 5077 O O . ALA A 1 677 ? 5.329 1.070 24.705 1.00 95.81 677 ALA A O 1
ATOM 5078 N N . ARG A 1 678 ? 5.312 2.103 22.707 1.00 95.50 678 ARG A N 1
ATOM 5079 C CA . ARG A 1 678 ? 4.249 3.085 22.978 1.00 95.50 678 ARG A CA 1
ATOM 5080 C C . ARG A 1 678 ? 2.862 2.610 22.533 1.00 95.50 678 ARG A C 1
ATOM 5082 O O . ARG A 1 678 ? 1.886 3.336 22.687 1.00 95.50 678 ARG A O 1
ATOM 5089 N N . GLY A 1 679 ? 2.755 1.406 21.966 1.00 94.44 679 GLY A N 1
ATOM 5090 C CA . GLY A 1 679 ? 1.509 0.889 21.391 1.00 94.44 679 GLY A CA 1
ATOM 5091 C C . GLY A 1 679 ? 1.147 1.500 20.033 1.00 94.44 679 GLY A C 1
ATOM 5092 O O . GLY A 1 679 ? 0.006 1.360 19.595 1.00 94.44 679 GLY A O 1
ATOM 5093 N N . ILE A 1 680 ? 2.106 2.147 19.366 1.00 97.25 680 ILE A N 1
ATOM 5094 C CA . ILE A 1 680 ? 1.945 2.777 18.055 1.00 97.25 680 ILE A CA 1
ATOM 5095 C C . ILE A 1 680 ? 2.464 1.818 16.982 1.00 97.25 680 ILE A C 1
ATOM 5097 O O . ILE A 1 680 ? 3.550 1.251 17.108 1.00 97.25 680 ILE A O 1
ATOM 5101 N N . ARG A 1 681 ? 1.690 1.622 15.913 1.00 97.12 681 ARG A N 1
ATOM 5102 C CA . ARG A 1 681 ? 2.122 0.862 14.734 1.00 97.12 681 ARG A CA 1
ATOM 5103 C C . ARG A 1 681 ? 2.581 1.799 13.624 1.00 97.12 681 ARG A C 1
ATOM 5105 O O . ARG A 1 681 ? 2.192 2.962 13.583 1.00 97.12 681 ARG A O 1
ATOM 5112 N N . TYR A 1 682 ? 3.370 1.270 12.698 1.00 98.19 682 TYR A N 1
ATOM 5113 C CA . TYR A 1 682 ? 3.940 2.053 11.606 1.00 98.19 682 TYR A CA 1
ATOM 5114 C C . TYR A 1 682 ? 3.584 1.503 10.223 1.00 98.19 682 TYR A C 1
ATOM 5116 O O . TYR A 1 682 ? 3.617 0.290 9.996 1.00 98.19 682 TYR A O 1
ATOM 5124 N N . LEU A 1 683 ? 3.284 2.406 9.292 1.00 98.50 683 LEU A N 1
ATOM 5125 C CA . LEU A 1 683 ? 3.158 2.135 7.864 1.00 98.50 683 LEU A CA 1
ATOM 5126 C C . LEU A 1 683 ? 4.417 2.643 7.151 1.00 98.50 683 LEU A C 1
ATOM 5128 O O . LEU A 1 683 ? 4.647 3.849 7.059 1.00 98.50 683 LEU A O 1
ATOM 5132 N N . GLN A 1 684 ? 5.224 1.722 6.626 1.00 98.00 684 GLN A N 1
ATOM 5133 C CA . GLN A 1 684 ? 6.435 2.056 5.880 1.00 98.00 684 GLN A CA 1
ATOM 5134 C C . GLN A 1 684 ? 6.078 2.695 4.536 1.00 98.00 684 GLN A C 1
ATOM 5136 O O . GLN A 1 684 ? 5.359 2.106 3.726 1.00 98.00 684 GLN A O 1
ATOM 5141 N N . THR A 1 685 ? 6.639 3.871 4.272 1.00 97.19 685 THR A N 1
ATOM 5142 C CA . THR A 1 685 ? 6.481 4.582 2.999 1.00 97.19 685 THR A CA 1
ATOM 5143 C C . THR A 1 685 ? 7.239 3.862 1.882 1.00 97.19 685 THR A C 1
ATOM 5145 O O . THR A 1 685 ? 8.467 3.778 1.916 1.00 97.19 685 THR A O 1
ATOM 5148 N N . VAL A 1 686 ? 6.508 3.338 0.895 1.00 96.94 686 VAL A N 1
ATOM 5149 C CA . VAL A 1 686 ? 7.051 2.633 -0.288 1.00 96.94 686 VAL A CA 1
ATOM 5150 C C . VAL A 1 686 ? 6.405 3.097 -1.601 1.00 96.94 686 VAL A C 1
ATOM 5152 O O . VAL A 1 686 ? 6.663 2.534 -2.666 1.00 96.94 686 VAL A O 1
ATOM 5155 N N . ASN A 1 687 ? 5.569 4.136 -1.551 1.00 94.75 687 ASN A N 1
ATOM 5156 C CA . ASN A 1 687 ? 4.869 4.717 -2.700 1.00 94.75 687 ASN A CA 1
ATOM 5157 C C . ASN A 1 687 ? 5.815 5.163 -3.836 1.00 94.75 687 ASN A C 1
ATOM 5159 O O . ASN A 1 687 ? 5.420 5.125 -4.999 1.00 94.75 687 ASN A O 1
ATOM 5163 N N . PHE A 1 688 ? 7.076 5.492 -3.544 1.00 92.69 688 PHE A N 1
ATOM 5164 C CA . PHE A 1 688 ? 8.084 5.884 -4.538 1.00 92.69 688 PHE A CA 1
ATOM 5165 C C . PHE A 1 688 ? 9.053 4.759 -4.954 1.00 92.69 688 PHE A C 1
ATOM 5167 O O . PHE A 1 688 ? 10.034 5.027 -5.646 1.00 92.69 688 PHE A O 1
ATOM 5174 N N . TYR A 1 689 ? 8.824 3.496 -4.562 1.00 93.81 689 TYR A N 1
ATOM 5175 C CA . TYR A 1 689 ? 9.700 2.356 -4.900 1.00 93.81 689 TYR A CA 1
ATOM 5176 C C . TYR A 1 689 ? 9.569 1.916 -6.371 1.00 93.81 689 TYR A C 1
ATOM 5178 O O . TYR A 1 689 ? 9.233 0.773 -6.673 1.00 93.81 689 TYR A O 1
ATOM 5186 N N . ARG A 1 690 ? 9.841 2.835 -7.296 1.00 86.81 690 ARG A N 1
ATOM 5187 C CA . ARG A 1 690 ? 9.779 2.650 -8.746 1.00 86.81 690 ARG A CA 1
ATOM 5188 C C . ARG A 1 690 ? 10.833 3.543 -9.423 1.00 86.81 690 ARG A C 1
ATOM 5190 O O . ARG A 1 690 ? 10.924 4.713 -9.060 1.00 86.81 690 ARG A O 1
ATOM 5197 N N . PRO A 1 691 ? 11.603 3.061 -10.418 1.00 81.62 691 PRO A N 1
ATOM 5198 C CA . PRO A 1 691 ? 12.666 3.852 -11.053 1.00 81.62 691 PRO A CA 1
ATOM 5199 C C . PRO A 1 691 ? 12.216 5.156 -11.722 1.00 81.62 691 PRO A C 1
ATOM 5201 O O . PRO A 1 691 ? 13.025 6.064 -11.889 1.00 81.62 691 PRO A O 1
ATOM 5204 N N . SER A 1 692 ? 10.946 5.246 -12.124 1.00 79.25 692 SER A N 1
ATOM 5205 C CA . SER A 1 692 ? 10.367 6.450 -12.728 1.00 79.25 692 SER A CA 1
ATOM 5206 C C . SER A 1 692 ? 10.112 7.576 -11.723 1.00 79.25 692 SER A C 1
ATOM 5208 O O . SER A 1 692 ? 9.837 8.699 -12.135 1.00 79.25 692 SER A O 1
ATOM 5210 N N . ASP A 1 693 ? 10.164 7.296 -10.419 1.00 86.81 693 ASP A N 1
ATOM 5211 C CA . ASP A 1 693 ? 9.953 8.298 -9.380 1.00 86.81 693 ASP A CA 1
ATOM 5212 C C . ASP A 1 693 ? 11.264 9.017 -9.032 1.00 86.81 693 ASP A C 1
ATOM 5214 O O . ASP A 1 693 ? 12.309 8.394 -8.838 1.00 86.81 693 ASP A O 1
ATOM 5218 N N . GLY A 1 694 ? 11.218 10.346 -8.913 1.00 84.88 694 GLY A N 1
ATOM 5219 C CA . GLY A 1 694 ? 12.397 11.158 -8.606 1.00 84.88 694 GLY A CA 1
ATOM 5220 C C . GLY A 1 694 ? 13.039 10.844 -7.249 1.00 84.88 694 GLY A C 1
ATOM 5221 O O . GLY A 1 694 ? 14.236 11.099 -7.075 1.00 84.88 694 GLY A O 1
ATOM 5222 N N . LEU A 1 695 ? 12.284 10.272 -6.303 1.00 88.12 695 LEU A N 1
ATOM 5223 C CA . LEU A 1 695 ? 12.788 9.865 -4.989 1.00 88.12 695 LEU A CA 1
ATOM 5224 C C . LEU A 1 695 ? 13.508 8.507 -5.008 1.00 88.12 695 LEU A C 1
ATOM 5226 O O . LEU A 1 695 ? 14.230 8.187 -4.063 1.00 88.12 695 LEU A O 1
ATOM 5230 N N . TRP A 1 696 ? 13.399 7.731 -6.093 1.00 88.19 696 TRP A N 1
ATOM 5231 C CA . TRP A 1 696 ? 14.069 6.433 -6.238 1.00 88.19 696 TRP A CA 1
ATOM 5232 C C . TRP A 1 696 ? 15.581 6.504 -5.998 1.00 88.19 696 TRP A C 1
ATOM 5234 O O . TRP A 1 696 ? 16.164 5.606 -5.395 1.00 88.19 696 TRP A O 1
ATOM 5244 N N . LYS A 1 697 ? 16.219 7.608 -6.409 1.00 88.00 697 LYS A N 1
ATOM 5245 C CA . LYS A 1 697 ? 17.665 7.846 -6.243 1.00 88.00 697 LYS A CA 1
ATOM 5246 C C . LYS A 1 697 ? 18.144 7.804 -4.784 1.00 88.00 697 LYS A C 1
ATOM 5248 O O . LYS A 1 697 ? 19.332 7.603 -4.541 1.00 88.00 697 LYS A O 1
ATOM 5253 N N . TYR A 1 698 ? 17.242 8.001 -3.821 1.00 88.56 698 TYR A N 1
ATOM 5254 C CA . TYR A 1 698 ? 17.560 7.933 -2.396 1.00 88.56 698 TYR A CA 1
ATOM 5255 C C . TYR A 1 698 ? 17.540 6.498 -1.853 1.00 88.56 698 TYR A C 1
ATOM 5257 O O . TYR A 1 698 ? 18.081 6.249 -0.779 1.00 88.56 698 TYR A O 1
ATOM 5265 N N . VAL A 1 699 ? 16.984 5.531 -2.592 1.00 90.06 699 VAL A N 1
ATOM 5266 C CA . VAL A 1 699 ? 16.933 4.125 -2.178 1.00 90.06 699 VAL A CA 1
ATOM 5267 C C . VAL A 1 699 ? 18.290 3.456 -2.405 1.00 90.06 699 VAL A C 1
ATOM 5269 O O . VAL A 1 699 ? 18.638 3.051 -3.511 1.00 90.06 699 VAL A O 1
ATOM 5272 N N . GLN A 1 700 ? 19.057 3.293 -1.328 1.00 87.81 700 GLN A N 1
ATOM 5273 C CA . GLN A 1 700 ? 20.412 2.723 -1.372 1.00 87.81 700 GLN A CA 1
ATOM 5274 C C . GLN A 1 700 ? 20.466 1.219 -1.046 1.00 87.81 700 GLN A C 1
ATOM 5276 O O . GLN A 1 700 ? 21.549 0.637 -0.933 1.00 87.81 700 GLN A O 1
ATOM 5281 N N . TYR A 1 701 ? 19.318 0.552 -0.883 1.00 90.12 701 TYR A N 1
ATOM 5282 C CA . TYR A 1 701 ? 19.303 -0.867 -0.532 1.00 90.12 701 TYR A CA 1
ATOM 5283 C C . TYR A 1 701 ? 19.877 -1.739 -1.660 1.00 90.12 701 TYR A C 1
ATOM 5285 O O . TYR A 1 701 ? 19.533 -1.543 -2.828 1.00 90.12 701 TYR A O 1
ATOM 5293 N N . PRO A 1 702 ? 20.662 -2.789 -1.344 1.00 88.88 702 PRO A N 1
ATOM 5294 C CA . PRO A 1 702 ? 21.169 -3.715 -2.357 1.00 88.88 702 PRO A CA 1
ATOM 5295 C C . PRO A 1 702 ? 20.069 -4.350 -3.220 1.00 88.88 702 PRO A C 1
ATOM 5297 O O . PRO A 1 702 ? 20.290 -4.604 -4.402 1.00 88.88 702 PRO A O 1
ATOM 5300 N N . ALA A 1 703 ? 18.880 -4.579 -2.649 1.00 89.50 703 ALA A N 1
ATOM 5301 C CA . ALA A 1 703 ? 17.728 -5.124 -3.362 1.00 89.50 703 ALA A CA 1
ATOM 5302 C C . ALA A 1 703 ? 17.220 -4.197 -4.482 1.00 89.50 703 ALA A C 1
ATOM 5304 O O . ALA A 1 703 ? 16.820 -4.694 -5.531 1.00 89.50 703 ALA A O 1
ATOM 5305 N N . ALA A 1 704 ? 17.325 -2.872 -4.321 1.00 88.00 704 ALA A N 1
ATOM 5306 C CA . ALA A 1 704 ? 16.910 -1.905 -5.341 1.00 88.00 704 ALA A CA 1
ATOM 5307 C C . ALA A 1 704 ? 17.711 -2.051 -6.646 1.00 88.00 704 ALA A C 1
ATOM 5309 O O . ALA A 1 704 ? 17.160 -1.893 -7.733 1.00 88.00 704 ALA A O 1
ATOM 5310 N N . LYS A 1 705 ? 18.987 -2.462 -6.562 1.00 87.25 705 LYS A N 1
ATOM 5311 C CA . LYS A 1 705 ? 19.844 -2.722 -7.737 1.00 87.25 705 LYS A CA 1
ATOM 5312 C C . LYS A 1 705 ? 19.369 -3.900 -8.595 1.00 87.25 705 LYS A C 1
ATOM 5314 O O . LYS A 1 705 ? 19.816 -4.037 -9.727 1.00 87.25 705 LYS A O 1
ATOM 5319 N N . LYS A 1 706 ? 18.492 -4.755 -8.063 1.00 87.44 706 LYS A N 1
ATOM 5320 C CA . LYS A 1 706 ? 17.900 -5.898 -8.774 1.00 87.44 706 LYS A CA 1
ATOM 5321 C C . LYS A 1 706 ? 16.519 -5.585 -9.371 1.00 87.44 706 LYS A C 1
ATOM 5323 O O . LYS A 1 706 ? 15.953 -6.450 -10.031 1.00 87.44 706 LYS A O 1
ATOM 5328 N N . GLY A 1 707 ? 15.987 -4.382 -9.143 1.00 87.38 707 GLY A N 1
ATOM 5329 C CA . GLY A 1 707 ? 14.682 -3.935 -9.633 1.00 87.38 707 GLY A CA 1
ATOM 5330 C C . GLY A 1 707 ? 13.625 -3.759 -8.537 1.00 87.38 707 GLY A C 1
ATOM 5331 O O . GLY A 1 707 ? 13.792 -4.207 -7.401 1.00 87.38 707 GLY A O 1
ATOM 5332 N N . GLU A 1 708 ? 12.522 -3.102 -8.906 1.00 89.62 708 GLU A N 1
ATOM 5333 C CA . GLU A 1 708 ? 11.395 -2.760 -8.019 1.00 89.62 708 GLU A CA 1
ATOM 5334 C C . GLU A 1 708 ? 10.794 -3.997 -7.330 1.00 89.62 708 GLU A C 1
ATOM 5336 O O . GLU A 1 708 ? 10.574 -4.001 -6.119 1.00 89.62 708 GLU A O 1
ATOM 5341 N N . ASP A 1 709 ? 10.632 -5.089 -8.080 1.00 90.75 709 ASP A N 1
ATOM 5342 C CA . ASP A 1 709 ? 9.996 -6.316 -7.607 1.00 90.75 709 ASP A CA 1
ATOM 5343 C C . ASP A 1 709 ? 10.768 -6.984 -6.467 1.00 90.75 709 ASP A C 1
ATOM 5345 O O . ASP A 1 709 ? 10.191 -7.507 -5.510 1.00 90.75 709 ASP A O 1
ATOM 5349 N N . GLU A 1 710 ? 12.096 -7.014 -6.588 1.00 93.31 710 GLU A N 1
ATOM 5350 C CA . GLU A 1 710 ? 12.966 -7.542 -5.544 1.00 93.31 710 GLU A CA 1
ATOM 5351 C C . GLU A 1 710 ? 12.990 -6.609 -4.340 1.00 93.31 710 GLU A C 1
ATOM 5353 O O . GLU A 1 710 ? 12.938 -7.095 -3.212 1.00 93.31 710 GLU A O 1
ATOM 5358 N N . LEU A 1 711 ? 13.033 -5.294 -4.561 1.00 94.31 711 LEU A N 1
ATOM 5359 C CA . LEU A 1 711 ? 13.003 -4.322 -3.477 1.00 94.31 711 LEU A CA 1
ATOM 5360 C C . LEU A 1 711 ? 11.733 -4.460 -2.628 1.00 94.31 711 LEU A C 1
ATOM 5362 O O . LEU A 1 711 ? 11.843 -4.577 -1.409 1.00 94.31 711 LEU A O 1
ATOM 5366 N N . ASN A 1 712 ? 10.553 -4.500 -3.253 1.00 95.69 712 ASN A N 1
ATOM 5367 C CA . ASN A 1 712 ? 9.277 -4.645 -2.550 1.00 95.69 712 ASN A CA 1
ATOM 5368 C C . ASN A 1 712 ? 9.216 -5.960 -1.758 1.00 95.69 712 ASN A C 1
ATOM 5370 O O . ASN A 1 712 ? 8.854 -5.966 -0.583 1.00 95.69 712 ASN A O 1
ATOM 5374 N N . ARG A 1 713 ? 9.630 -7.086 -2.357 1.00 95.44 713 ARG A N 1
ATOM 5375 C CA . ARG A 1 713 ? 9.679 -8.374 -1.641 1.00 95.44 713 ARG A CA 1
ATOM 5376 C C . ARG A 1 713 ? 10.665 -8.348 -0.479 1.00 95.44 713 ARG A C 1
ATOM 5378 O O . ARG A 1 713 ? 10.352 -8.854 0.593 1.00 95.44 713 ARG A O 1
ATOM 5385 N N . TRP A 1 714 ? 11.844 -7.768 -0.684 1.00 95.81 714 TRP A N 1
ATOM 5386 C CA . TRP A 1 714 ? 12.892 -7.709 0.328 1.00 95.81 714 TRP A CA 1
ATOM 5387 C C . TRP A 1 714 ? 12.507 -6.810 1.503 1.00 95.81 714 TRP A C 1
ATOM 5389 O O . TRP A 1 714 ? 12.668 -7.228 2.649 1.00 95.81 714 TRP A O 1
ATOM 5399 N N . VAL A 1 715 ? 11.968 -5.610 1.252 1.00 96.38 715 VAL A N 1
ATOM 5400 C CA . VAL A 1 715 ? 11.544 -4.703 2.331 1.00 96.38 715 VAL A CA 1
ATOM 5401 C C . VAL A 1 715 ? 10.402 -5.325 3.132 1.00 96.38 715 VAL A C 1
ATOM 5403 O O . VAL A 1 715 ? 10.422 -5.275 4.361 1.00 96.38 715 VAL A O 1
ATOM 5406 N N . ALA A 1 716 ? 9.460 -5.989 2.455 1.00 96.31 716 ALA A N 1
ATOM 5407 C CA . ALA A 1 716 ? 8.339 -6.643 3.108 1.00 96.31 716 ALA A CA 1
ATOM 5408 C C . ALA A 1 716 ? 8.766 -7.865 3.924 1.00 96.31 716 ALA A C 1
ATOM 5410 O O . ALA A 1 716 ? 8.364 -7.979 5.077 1.00 96.31 716 ALA A O 1
ATOM 5411 N N . ASP A 1 717 ? 9.630 -8.735 3.396 1.00 95.00 717 ASP A N 1
ATOM 5412 C CA . ASP A 1 717 ? 10.174 -9.862 4.167 1.00 95.00 717 ASP A CA 1
ATOM 5413 C C . ASP A 1 717 ? 11.052 -9.392 5.343 1.00 95.00 717 ASP A C 1
ATOM 5415 O O . ASP A 1 717 ? 11.114 -10.046 6.386 1.00 95.00 717 ASP A O 1
ATOM 5419 N N . THR A 1 718 ? 11.738 -8.256 5.199 1.00 95.06 718 THR A N 1
ATOM 5420 C CA . THR A 1 718 ? 12.607 -7.708 6.248 1.00 95.06 718 THR A CA 1
ATOM 5421 C C . THR A 1 718 ? 11.784 -7.096 7.377 1.00 95.06 718 THR A C 1
ATOM 5423 O O . THR A 1 718 ? 11.892 -7.533 8.522 1.00 95.06 718 THR A O 1
ATOM 5426 N N . LEU A 1 719 ? 10.940 -6.109 7.065 1.00 95.81 719 LEU A N 1
ATOM 5427 C CA . LEU A 1 719 ? 10.182 -5.359 8.068 1.00 95.81 719 LEU A CA 1
ATOM 5428 C C . LEU A 1 719 ? 8.925 -6.103 8.528 1.00 95.81 719 LEU A C 1
ATOM 5430 O O . LEU A 1 719 ? 8.502 -5.930 9.666 1.00 95.81 719 LEU A O 1
ATOM 5434 N N . GLY A 1 720 ? 8.339 -6.963 7.689 1.00 94.75 720 GLY A N 1
ATOM 5435 C CA . GLY A 1 720 ? 7.117 -7.717 7.995 1.00 94.75 720 GLY A CA 1
ATOM 5436 C C . GLY A 1 720 ? 7.254 -8.717 9.142 1.00 94.75 720 GLY A C 1
ATOM 5437 O O . GLY A 1 720 ? 6.247 -9.215 9.630 1.00 94.75 720 GLY A O 1
ATOM 5438 N N . LYS A 1 721 ? 8.484 -8.996 9.589 1.00 92.81 721 LYS A N 1
ATOM 5439 C CA . LYS A 1 721 ? 8.785 -9.797 10.787 1.00 92.81 721 LYS A CA 1
ATOM 5440 C C . LYS A 1 721 ? 8.693 -8.983 12.079 1.00 92.81 721 LYS A C 1
ATOM 5442 O O . LYS A 1 721 ? 8.653 -9.566 13.161 1.00 92.81 721 LYS A O 1
ATOM 5447 N N . HIS A 1 722 ? 8.722 -7.656 11.979 1.00 95.25 722 HIS A N 1
ATOM 5448 C CA . HIS A 1 722 ? 8.718 -6.773 13.130 1.00 95.25 722 HIS A CA 1
ATOM 5449 C C . HIS A 1 722 ? 7.278 -6.543 13.610 1.00 95.25 722 HIS A C 1
ATOM 5451 O O . HIS A 1 722 ? 6.467 -6.011 12.851 1.00 95.25 722 HIS A O 1
ATOM 5457 N N . PRO A 1 723 ? 6.941 -6.852 14.876 1.00 92.25 723 PRO A N 1
ATOM 5458 C CA . PRO A 1 723 ? 5.573 -6.709 15.356 1.00 92.25 723 PRO A CA 1
ATOM 5459 C C . PRO A 1 723 ? 5.064 -5.266 15.252 1.00 92.25 723 PRO A C 1
ATOM 5461 O O . PRO A 1 723 ? 3.907 -5.060 14.908 1.00 92.25 723 PRO A O 1
ATOM 5464 N N . GLY A 1 724 ? 5.898 -4.254 15.504 1.00 95.38 724 GLY A N 1
ATOM 5465 C CA . GLY A 1 724 ? 5.558 -2.831 15.332 1.00 95.38 724 GLY A CA 1
ATOM 5466 C C . GLY A 1 724 ? 5.094 -2.396 13.929 1.00 95.38 724 GLY A C 1
ATOM 5467 O O . GLY A 1 724 ? 4.507 -1.321 13.801 1.00 95.38 724 GLY A O 1
ATOM 5468 N N . LEU A 1 725 ? 5.305 -3.201 12.881 1.00 97.81 725 LEU A N 1
ATOM 5469 C CA . LEU A 1 725 ? 4.882 -2.852 11.526 1.00 97.81 725 LEU A CA 1
ATOM 5470 C C . LEU A 1 725 ? 3.387 -3.162 11.321 1.00 97.81 725 LEU A C 1
ATOM 5472 O O . LEU A 1 725 ? 2.954 -4.304 11.459 1.00 97.81 725 LEU A O 1
ATOM 5476 N N . ALA A 1 726 ? 2.600 -2.154 10.934 1.00 97.88 726 ALA A N 1
ATOM 5477 C CA . ALA A 1 726 ? 1.238 -2.351 10.432 1.00 97.88 726 ALA A CA 1
ATOM 5478 C C . ALA A 1 726 ? 1.219 -2.695 8.940 1.00 97.88 726 ALA A C 1
ATOM 5480 O O . ALA A 1 726 ? 0.361 -3.454 8.491 1.00 97.88 726 ALA A O 1
ATOM 5481 N N . GLY A 1 727 ? 2.156 -2.152 8.164 1.00 98.00 727 GLY A N 1
ATOM 5482 C CA . GLY A 1 727 ? 2.276 -2.457 6.746 1.00 98.00 727 GLY A CA 1
ATOM 5483 C C . GLY A 1 727 ? 2.891 -1.332 5.941 1.00 98.00 727 GLY A C 1
ATOM 5484 O O . GLY A 1 727 ? 3.902 -0.773 6.359 1.00 98.00 727 GLY A O 1
ATOM 5485 N N . PHE A 1 728 ? 2.312 -1.028 4.780 1.00 98.44 728 PHE A N 1
ATOM 5486 C CA . PHE A 1 728 ? 2.971 -0.216 3.758 1.00 98.44 728 PHE A CA 1
ATOM 5487 C C . PHE A 1 728 ? 2.058 0.872 3.195 1.00 98.44 728 PHE A C 1
ATOM 5489 O O . PHE A 1 728 ? 0.923 0.596 2.808 1.00 98.44 728 PHE A O 1
ATOM 5496 N N . TYR A 1 729 ? 2.582 2.092 3.093 1.00 98.38 729 TYR A N 1
ATOM 5497 C CA . TYR A 1 729 ? 1.957 3.192 2.367 1.00 98.38 729 TYR A CA 1
ATOM 5498 C C . TYR A 1 729 ? 2.431 3.174 0.909 1.00 98.38 729 TYR A C 1
ATOM 5500 O O . TYR A 1 729 ? 3.608 3.398 0.625 1.00 98.38 729 TYR A O 1
ATOM 5508 N N . THR A 1 730 ? 1.527 2.819 -0.004 1.00 96.88 730 THR A N 1
ATOM 5509 C CA . THR A 1 730 ? 1.847 2.342 -1.368 1.00 96.88 730 THR A CA 1
ATOM 5510 C C . THR A 1 730 ? 1.465 3.311 -2.482 1.00 96.88 730 THR A C 1
ATOM 5512 O O . THR A 1 730 ? 1.991 3.220 -3.592 1.00 96.88 730 THR A O 1
ATOM 5515 N N . MET A 1 731 ? 0.566 4.252 -2.206 1.00 93.88 731 MET A N 1
ATOM 5516 C CA . MET A 1 731 ? 0.052 5.182 -3.202 1.00 93.88 731 MET A CA 1
ATOM 5517 C C . MET A 1 731 ? -0.361 6.487 -2.534 1.00 93.88 731 MET A C 1
ATOM 5519 O O . MET A 1 731 ? -0.994 6.465 -1.484 1.00 93.88 731 MET A O 1
ATOM 5523 N N . ASP A 1 732 ? 0.040 7.587 -3.157 1.00 94.06 732 ASP A N 1
ATOM 5524 C CA . ASP A 1 732 ? -0.102 8.951 -2.661 1.00 94.06 732 ASP A CA 1
ATOM 5525 C C . ASP A 1 732 ? -0.526 9.836 -3.832 1.00 94.06 732 ASP A C 1
ATOM 5527 O O . ASP A 1 732 ? 0.293 10.089 -4.721 1.00 94.06 732 ASP A O 1
ATOM 5531 N N . GLU A 1 733 ? -1.816 10.174 -3.878 1.00 88.81 733 GLU A N 1
ATOM 5532 C CA . GLU A 1 733 ? -2.417 11.149 -4.797 1.00 88.81 733 GLU A CA 1
ATOM 5533 C C . GLU A 1 733 ? -2.071 10.894 -6.280 1.00 88.81 733 GLU A C 1
ATOM 5535 O O . GLU A 1 733 ? -1.722 11.796 -7.042 1.00 88.81 733 GLU A O 1
ATOM 5540 N N . ARG A 1 734 ? -2.124 9.625 -6.719 1.00 85.38 734 ARG A N 1
ATOM 5541 C CA . ARG A 1 734 ? -1.748 9.238 -8.092 1.00 85.38 734 ARG A CA 1
ATOM 5542 C C . ARG A 1 734 ? -2.950 9.035 -9.022 1.00 85.38 734 ARG A C 1
ATOM 5544 O O . ARG A 1 734 ? -3.968 8.491 -8.592 1.00 85.38 734 ARG A O 1
ATOM 5551 N N . PRO A 1 735 ? -2.797 9.344 -10.326 1.00 79.38 735 PRO A N 1
ATOM 5552 C CA . PRO A 1 735 ? -3.792 9.003 -11.335 1.00 79.38 735 PRO A CA 1
ATOM 5553 C C . PRO A 1 735 ? -3.903 7.487 -11.543 1.00 79.38 735 PRO A C 1
ATOM 5555 O O . PRO A 1 735 ? -2.950 6.727 -11.355 1.00 79.38 735 PRO A O 1
ATOM 5558 N N . ALA A 1 736 ? -5.075 7.036 -11.986 1.00 82.12 736 ALA A N 1
ATOM 5559 C CA . ALA A 1 736 ? -5.422 5.623 -12.130 1.00 82.12 736 ALA A CA 1
ATOM 5560 C C . ALA A 1 736 ? -4.598 4.852 -13.177 1.00 82.12 736 ALA A C 1
ATOM 5562 O O . ALA A 1 736 ? -4.649 3.623 -13.208 1.00 82.12 736 ALA A O 1
ATOM 5563 N N . ASP A 1 737 ? -3.803 5.525 -14.011 1.00 77.06 737 ASP A N 1
ATOM 5564 C CA . ASP A 1 737 ? -2.844 4.849 -14.891 1.00 77.06 737 ASP A CA 1
ATOM 5565 C C . ASP A 1 737 ? -1.740 4.107 -14.109 1.00 77.06 737 ASP A C 1
ATOM 5567 O O . ASP A 1 737 ? -1.130 3.175 -14.631 1.00 77.06 737 ASP A O 1
ATOM 5571 N N . GLN A 1 738 ? -1.547 4.453 -12.831 1.00 85.12 738 GLN A N 1
ATOM 5572 C CA . GLN A 1 738 ? -0.620 3.796 -11.917 1.00 85.12 738 GLN A CA 1
ATOM 5573 C C . GLN A 1 738 ? -1.188 2.509 -11.299 1.00 85.12 738 GLN A C 1
ATOM 5575 O O . GLN A 1 738 ? -0.427 1.749 -10.694 1.00 85.12 738 GLN A O 1
ATOM 5580 N N . VAL A 1 739 ? -2.487 2.220 -11.452 1.00 88.38 739 VAL A N 1
ATOM 5581 C CA . VAL A 1 739 ? -3.145 1.028 -10.879 1.00 88.38 739 VAL A CA 1
ATOM 5582 C C . VAL A 1 739 ? -2.409 -0.276 -11.226 1.00 88.38 739 VAL A C 1
ATOM 5584 O O . VAL A 1 739 ? -2.161 -1.052 -10.304 1.00 88.38 739 VAL A O 1
ATOM 5587 N N . PRO A 1 740 ? -1.972 -0.545 -12.477 1.00 87.31 740 PRO A N 1
ATOM 5588 C CA . PRO A 1 740 ? -1.204 -1.753 -12.799 1.00 87.31 740 PRO A CA 1
ATOM 5589 C C . PRO A 1 740 ? 0.114 -1.880 -12.038 1.00 87.31 740 PRO A C 1
ATOM 5591 O O . PRO A 1 740 ? 0.472 -2.972 -11.591 1.00 87.31 740 PRO A O 1
ATOM 5594 N N . LEU A 1 741 ? 0.819 -0.764 -11.860 1.00 88.75 741 LEU A N 1
ATOM 5595 C CA . LEU A 1 741 ? 2.091 -0.735 -11.151 1.00 88.75 741 LEU A CA 1
ATOM 5596 C C . LEU A 1 741 ? 1.885 -0.961 -9.647 1.00 88.75 741 LEU A C 1
ATOM 5598 O O . LEU A 1 741 ? 2.560 -1.796 -9.045 1.00 88.75 741 LEU A O 1
ATOM 5602 N N . VAL A 1 742 ? 0.901 -0.282 -9.051 1.00 93.12 742 VAL A N 1
ATOM 5603 C CA . VAL A 1 742 ? 0.569 -0.458 -7.629 1.00 93.12 742 VAL A CA 1
ATOM 5604 C C . VAL A 1 742 ? -0.023 -1.841 -7.357 1.00 93.12 742 VAL A C 1
ATOM 5606 O O . VAL A 1 742 ? 0.301 -2.434 -6.336 1.00 93.12 742 VAL A O 1
ATOM 5609 N N . PHE A 1 743 ? -0.797 -2.424 -8.276 1.00 94.19 743 PHE A N 1
ATOM 5610 C CA . PHE A 1 743 ? -1.281 -3.802 -8.148 1.00 94.19 743 PHE A CA 1
ATOM 5611 C C . PHE A 1 743 ? -0.130 -4.812 -8.094 1.00 94.19 743 PHE A C 1
ATOM 5613 O O . PHE A 1 743 ? -0.136 -5.720 -7.262 1.00 94.19 743 PHE A O 1
ATOM 5620 N N . ARG A 1 744 ? 0.896 -4.640 -8.937 1.00 92.75 744 ARG A N 1
ATOM 5621 C CA . ARG A 1 744 ? 2.101 -5.479 -8.892 1.00 92.75 744 ARG A CA 1
ATOM 5622 C C . ARG A 1 744 ? 2.832 -5.330 -7.553 1.00 92.75 744 ARG A C 1
ATOM 5624 O O . ARG A 1 744 ? 3.167 -6.341 -6.931 1.00 92.75 744 ARG A O 1
ATOM 5631 N N . GLN A 1 745 ? 3.039 -4.095 -7.088 1.00 95.38 745 GLN A N 1
ATOM 5632 C CA . GLN A 1 745 ? 3.645 -3.824 -5.779 1.00 95.38 745 GLN A CA 1
ATOM 5633 C C . GLN A 1 745 ? 2.819 -4.451 -4.642 1.00 95.38 745 GLN A C 1
ATOM 5635 O O . GLN A 1 745 ? 3.374 -5.131 -3.780 1.00 95.38 745 GLN A O 1
ATOM 5640 N N . TYR A 1 746 ? 1.495 -4.295 -4.669 1.00 95.69 746 TYR A N 1
ATOM 5641 C CA . TYR A 1 746 ? 0.560 -4.897 -3.721 1.00 95.69 746 TYR A CA 1
ATOM 5642 C C . TYR A 1 746 ? 0.749 -6.412 -3.622 1.00 95.69 746 TYR A C 1
ATOM 5644 O O . TYR A 1 746 ? 0.944 -6.936 -2.526 1.00 95.69 746 TYR A O 1
ATOM 5652 N N . GLN A 1 747 ? 0.770 -7.114 -4.761 1.00 93.75 747 GLN A N 1
ATOM 5653 C CA . GLN A 1 747 ? 0.972 -8.563 -4.795 1.00 93.75 747 GLN A CA 1
ATOM 5654 C C . GLN A 1 747 ? 2.312 -8.979 -4.169 1.00 93.75 747 GLN A C 1
ATOM 5656 O O . GLN A 1 747 ? 2.378 -9.985 -3.466 1.00 93.75 747 GLN A O 1
ATOM 5661 N N . GLN A 1 748 ? 3.378 -8.205 -4.373 1.00 94.62 748 GLN A N 1
ATOM 5662 C CA . GLN A 1 748 ? 4.700 -8.495 -3.809 1.00 94.62 748 GLN A CA 1
ATOM 5663 C C . GLN A 1 748 ? 4.747 -8.285 -2.298 1.00 94.62 748 GLN A C 1
ATOM 5665 O O . GLN A 1 748 ? 5.218 -9.161 -1.570 1.00 94.62 748 GLN A O 1
ATOM 5670 N N . LEU A 1 749 ? 4.243 -7.138 -1.835 1.00 96.44 749 LEU A N 1
ATOM 5671 C CA . LEU A 1 749 ? 4.213 -6.781 -0.418 1.00 96.44 749 LEU A CA 1
ATOM 5672 C C . LEU A 1 749 ? 3.327 -7.755 0.359 1.00 96.44 749 LEU A C 1
ATOM 5674 O O . LEU A 1 749 ? 3.746 -8.290 1.382 1.00 96.44 749 LEU A O 1
ATOM 5678 N N . ALA A 1 750 ? 2.132 -8.048 -0.153 1.00 94.38 750 ALA A N 1
ATOM 5679 C CA . ALA A 1 750 ? 1.199 -8.950 0.501 1.00 94.38 750 ALA A CA 1
ATOM 5680 C C . ALA A 1 750 ? 1.698 -10.405 0.530 1.00 94.38 750 ALA A C 1
ATOM 5682 O O . ALA A 1 750 ? 1.404 -11.124 1.486 1.00 94.38 750 ALA A O 1
ATOM 5683 N N . ALA A 1 751 ? 2.472 -10.842 -0.474 1.00 92.81 751 ALA A N 1
ATOM 5684 C CA . ALA A 1 751 ? 3.044 -12.191 -0.507 1.00 92.81 751 ALA A CA 1
ATOM 5685 C C . ALA A 1 751 ? 4.157 -12.351 0.532 1.00 92.81 751 ALA A C 1
ATOM 5687 O O . ALA A 1 751 ? 4.253 -13.381 1.197 1.00 92.81 751 ALA A O 1
ATOM 5688 N N . ALA A 1 752 ? 5.012 -11.334 0.650 1.00 94.69 752 ALA A N 1
ATOM 5689 C CA . ALA A 1 752 ? 6.168 -11.347 1.537 1.00 94.69 752 ALA A CA 1
ATOM 5690 C C . ALA A 1 752 ? 5.811 -10.992 2.994 1.00 94.69 752 ALA A C 1
ATOM 5692 O O . ALA A 1 752 ? 6.439 -11.505 3.915 1.00 94.69 752 ALA A O 1
ATOM 5693 N N . ALA A 1 753 ? 4.777 -10.175 3.210 1.00 95.06 753 ALA A N 1
ATOM 5694 C CA . ALA A 1 753 ? 4.283 -9.763 4.523 1.00 95.06 753 ALA A CA 1
ATOM 5695 C C . ALA A 1 753 ? 2.752 -9.958 4.634 1.00 95.06 753 ALA A C 1
ATOM 5697 O O . ALA A 1 753 ? 1.986 -8.986 4.698 1.00 95.06 753 ALA A O 1
ATOM 5698 N N . PRO A 1 754 ? 2.261 -11.213 4.681 1.00 92.12 754 PRO A N 1
ATOM 5699 C CA . PRO A 1 754 ? 0.826 -11.507 4.702 1.00 92.12 754 PRO A CA 1
ATOM 5700 C C . PRO A 1 754 ? 0.108 -10.982 5.954 1.00 92.12 754 PRO A C 1
ATOM 5702 O O . PRO A 1 754 ? -1.092 -10.735 5.895 1.00 92.12 754 PRO A O 1
ATOM 5705 N N . GLY A 1 755 ? 0.837 -10.779 7.058 1.00 91.31 755 GLY A N 1
ATOM 5706 C CA . GLY A 1 755 ? 0.333 -10.258 8.333 1.00 91.31 755 GLY A CA 1
ATOM 5707 C C . GLY A 1 755 ? 0.271 -8.737 8.453 1.00 91.31 755 GLY A C 1
ATOM 5708 O O . GLY A 1 755 ? 0.323 -8.235 9.571 1.00 91.31 755 GLY A O 1
ATOM 5709 N N . THR A 1 756 ? 0.218 -8.019 7.334 1.00 96.25 756 THR A N 1
ATOM 5710 C CA . THR A 1 756 ? 0.234 -6.548 7.273 1.00 96.25 756 THR A CA 1
ATOM 5711 C C . THR A 1 756 ? -0.840 -6.026 6.319 1.00 96.25 756 THR A C 1
ATOM 5713 O O . THR A 1 756 ? -1.431 -6.813 5.580 1.00 96.25 756 THR A O 1
ATOM 5716 N N . VAL A 1 757 ? -1.060 -4.709 6.284 1.00 97.62 757 VAL A N 1
ATOM 5717 C CA . VAL A 1 757 ? -1.960 -4.040 5.327 1.00 97.62 757 VAL A CA 1
ATOM 5718 C C . VAL A 1 757 ? -1.194 -3.200 4.298 1.00 97.62 757 VAL A C 1
ATOM 5720 O O . VAL A 1 757 ? -0.094 -2.720 4.564 1.00 97.62 757 VAL A O 1
ATOM 5723 N N . THR A 1 758 ? -1.779 -2.964 3.128 1.00 98.00 758 THR A N 1
ATOM 5724 C CA . THR A 1 758 ? -1.395 -1.837 2.266 1.00 98.00 758 THR A CA 1
ATOM 5725 C C . THR A 1 758 ? -2.411 -0.705 2.374 1.00 98.00 758 THR A C 1
ATOM 5727 O O . THR A 1 758 ? -3.620 -0.934 2.394 1.00 98.00 758 THR A O 1
ATOM 5730 N N . TYR A 1 759 ? -1.908 0.523 2.438 1.00 98.50 759 TYR A N 1
ATOM 5731 C CA . TYR A 1 759 ? -2.694 1.750 2.486 1.00 98.50 759 TYR A CA 1
ATOM 5732 C C . TYR A 1 759 ? -2.317 2.651 1.309 1.00 98.50 759 TYR A C 1
ATOM 5734 O O . TYR A 1 759 ? -1.155 2.677 0.888 1.00 98.50 759 TYR A O 1
ATOM 5742 N N . GLY A 1 760 ? -3.290 3.374 0.767 1.00 97.75 760 GLY A N 1
ATOM 5743 C CA . GLY A 1 760 ? -3.067 4.369 -0.275 1.00 97.75 760 GLY A CA 1
ATOM 5744 C C . GLY A 1 760 ? -4.158 5.428 -0.260 1.00 97.75 760 GLY A C 1
ATOM 5745 O O . GLY A 1 760 ? -5.296 5.120 0.098 1.00 97.75 760 GLY A O 1
ATOM 5746 N N . VAL A 1 761 ? -3.800 6.657 -0.624 1.00 97.56 761 VAL A N 1
ATOM 5747 C CA . VAL A 1 761 ? -4.647 7.846 -0.461 1.00 97.56 761 VAL A CA 1
ATOM 5748 C C . VAL A 1 761 ? -4.847 8.561 -1.790 1.00 97.56 761 VAL A C 1
ATOM 5750 O O . VAL A 1 761 ? -3.897 8.734 -2.546 1.00 97.56 761 VAL A O 1
ATOM 5753 N N . LEU A 1 762 ? -6.088 8.954 -2.076 1.00 93.62 762 LEU A N 1
ATOM 5754 C CA . LEU A 1 762 ? -6.455 9.753 -3.244 1.00 93.62 762 LEU A CA 1
ATOM 5755 C C . LEU A 1 762 ? -6.778 11.194 -2.853 1.00 93.62 762 LEU A C 1
ATOM 5757 O O . LEU A 1 762 ? -7.549 11.409 -1.921 1.00 93.62 762 LEU A O 1
ATOM 5761 N N . GLY A 1 763 ? -6.292 12.116 -3.678 1.00 87.69 763 GLY A N 1
ATOM 5762 C CA . GLY A 1 763 ? -6.379 13.559 -3.498 1.00 87.69 763 GLY A CA 1
ATOM 5763 C C . GLY A 1 763 ? -6.041 14.310 -4.771 1.00 87.69 763 GLY A C 1
ATOM 5764 O O . GLY A 1 763 ? -5.969 13.701 -5.843 1.00 87.69 763 GLY A O 1
ATOM 5765 N N . ASP A 1 764 ? -5.834 15.622 -4.662 1.00 76.88 764 ASP A N 1
ATOM 5766 C CA . ASP A 1 764 ? -5.301 16.468 -5.742 1.00 76.88 764 ASP A CA 1
ATOM 5767 C C . ASP A 1 764 ? -6.057 16.365 -7.090 1.00 76.88 764 ASP A C 1
ATOM 5769 O O . ASP A 1 764 ? -5.492 16.491 -8.178 1.00 76.88 764 ASP A O 1
ATOM 5773 N N . GLY A 1 765 ? -7.379 16.161 -7.031 1.00 75.88 765 GLY A N 1
ATOM 5774 C CA . GLY A 1 765 ? -8.258 16.064 -8.205 1.00 75.88 765 GLY A CA 1
ATOM 5775 C C . GLY A 1 765 ? -8.447 14.644 -8.753 1.00 75.88 765 GLY A C 1
ATOM 5776 O O . GLY A 1 765 ? -9.117 14.464 -9.779 1.00 75.88 765 GLY A O 1
ATOM 5777 N N . TRP A 1 766 ? -7.885 13.631 -8.086 1.00 81.94 766 TRP A N 1
ATOM 5778 C CA . TRP A 1 766 ? -8.009 12.215 -8.449 1.00 81.94 766 TRP A CA 1
ATOM 5779 C C . TRP A 1 766 ? -9.013 11.438 -7.592 1.00 81.94 766 TRP A C 1
ATOM 5781 O O . TRP A 1 766 ? -9.266 10.265 -7.869 1.00 81.94 766 TRP A O 1
ATOM 5791 N N . GLU A 1 767 ? -9.641 12.054 -6.590 1.00 86.25 767 GLU A N 1
ATOM 5792 C CA . GLU A 1 767 ? -10.545 11.401 -5.632 1.00 86.25 767 GLU A CA 1
ATOM 5793 C C . GLU A 1 767 ? -11.669 10.609 -6.314 1.00 86.25 767 GLU A C 1
ATOM 5795 O O . GLU A 1 767 ? -12.033 9.501 -5.915 1.00 86.25 767 GLU A O 1
ATOM 5800 N N . SER A 1 768 ? -12.181 11.140 -7.421 1.00 81.75 768 SER A N 1
ATOM 5801 C CA . SER A 1 768 ? -13.253 10.541 -8.217 1.00 81.75 768 SER A CA 1
ATOM 5802 C C . SER A 1 768 ? -12.855 9.256 -8.952 1.00 81.75 768 SER A C 1
ATOM 5804 O O . SER A 1 768 ? -13.731 8.528 -9.421 1.00 81.75 768 SER A O 1
ATOM 5806 N N . GLN A 1 769 ? -11.563 8.927 -8.996 1.00 84.44 769 GLN A N 1
ATOM 5807 C CA . GLN A 1 769 ? -11.045 7.663 -9.518 1.00 84.44 769 GLN A CA 1
ATOM 5808 C C . GLN A 1 769 ? -11.010 6.542 -8.469 1.00 84.44 769 GLN A C 1
ATOM 5810 O O . GLN A 1 769 ? -10.659 5.416 -8.822 1.00 84.44 769 GLN A O 1
ATOM 5815 N N . ALA A 1 770 ? -11.407 6.789 -7.212 1.00 90.19 770 ALA A N 1
ATOM 5816 C CA . ALA A 1 770 ? -11.386 5.802 -6.127 1.00 90.19 770 ALA A CA 1
ATOM 5817 C C . ALA A 1 770 ? -11.888 4.388 -6.501 1.00 90.19 770 ALA A C 1
ATOM 5819 O O . ALA A 1 770 ? -11.210 3.415 -6.154 1.00 90.19 770 ALA A O 1
ATOM 5820 N N . PRO A 1 771 ? -12.988 4.206 -7.267 1.00 88.69 771 PRO A N 1
ATOM 5821 C CA . PRO A 1 771 ? -13.445 2.870 -7.662 1.00 88.69 771 PRO A CA 1
ATOM 5822 C C . PRO A 1 771 ? -12.421 2.045 -8.458 1.00 88.69 771 PRO A C 1
ATOM 5824 O O . PRO A 1 771 ? -12.479 0.818 -8.420 1.00 88.69 771 PRO A O 1
ATOM 5827 N N . LEU A 1 772 ? -11.474 2.683 -9.154 1.00 87.38 772 LEU A N 1
ATOM 5828 C CA . LEU A 1 772 ? -10.427 2.009 -9.937 1.00 87.38 772 LEU A CA 1
ATOM 5829 C C . LEU A 1 772 ? -9.305 1.436 -9.066 1.00 87.38 772 LEU A C 1
ATOM 5831 O O . LEU A 1 772 ? -8.572 0.552 -9.504 1.00 87.38 772 LEU A O 1
ATOM 5835 N N . TRP A 1 773 ? -9.199 1.905 -7.824 1.00 92.12 773 TRP A N 1
ATOM 5836 C CA . TRP A 1 773 ? -8.163 1.523 -6.866 1.00 92.12 773 TRP A CA 1
ATOM 5837 C C . TRP A 1 773 ? -8.614 0.428 -5.887 1.00 92.12 773 TRP A C 1
ATOM 5839 O O . TRP A 1 773 ? -7.807 -0.101 -5.123 1.00 92.12 773 TRP A O 1
ATOM 5849 N N . ARG A 1 774 ? -9.897 0.044 -5.917 1.00 92.12 774 ARG A N 1
ATOM 5850 C CA . ARG A 1 774 ? -10.542 -0.824 -4.912 1.00 92.12 774 ARG A CA 1
ATOM 5851 C C . ARG A 1 774 ? -9.938 -2.227 -4.754 1.00 92.12 774 ARG A C 1
ATOM 5853 O O . ARG A 1 774 ? -10.192 -2.870 -3.738 1.00 92.12 774 ARG A O 1
ATOM 5860 N N . ASP A 1 775 ? -9.184 -2.712 -5.744 1.00 91.69 775 ASP A N 1
ATOM 5861 C CA . ASP A 1 775 ? -8.554 -4.043 -5.755 1.00 91.69 775 ASP A CA 1
ATOM 5862 C C . ASP A 1 775 ? -7.030 -4.013 -5.557 1.00 91.69 775 ASP A C 1
ATOM 5864 O O . ASP A 1 775 ? -6.416 -5.074 -5.457 1.00 91.69 775 ASP A O 1
ATOM 5868 N N . VAL A 1 776 ? -6.418 -2.827 -5.463 1.00 93.00 776 VAL A N 1
ATOM 5869 C CA . VAL A 1 776 ? -4.954 -2.680 -5.319 1.00 93.00 776 VAL A CA 1
ATOM 5870 C C . VAL A 1 776 ? -4.520 -2.205 -3.930 1.00 93.00 776 VAL A C 1
ATOM 5872 O O . VAL A 1 776 ? -3.328 -2.076 -3.665 1.00 93.00 776 VAL A O 1
ATOM 5875 N N . LEU A 1 777 ? -5.482 -1.965 -3.035 1.00 94.94 777 LEU A N 1
ATOM 5876 C CA . LEU A 1 777 ? -5.272 -1.493 -1.667 1.00 94.94 777 LEU A CA 1
ATOM 5877 C C . LEU A 1 777 ? -6.051 -2.366 -0.680 1.00 94.94 777 LEU A C 1
ATOM 5879 O O . LEU A 1 777 ? -7.215 -2.689 -0.928 1.00 94.94 777 LEU A O 1
ATOM 5883 N N . ASP A 1 778 ? -5.455 -2.710 0.462 1.00 97.69 778 ASP A N 1
ATOM 5884 C CA . ASP A 1 778 ? -6.216 -3.316 1.560 1.00 97.69 778 ASP A CA 1
ATOM 5885 C C . ASP A 1 778 ? -7.084 -2.260 2.258 1.00 97.69 778 ASP A C 1
ATOM 5887 O O . ASP A 1 778 ? -8.221 -2.551 2.626 1.00 97.69 778 ASP A O 1
ATOM 5891 N N . VAL A 1 779 ? -6.556 -1.043 2.405 1.00 98.44 779 VAL A N 1
ATOM 5892 C CA . VAL A 1 779 ? -7.218 0.113 3.012 1.00 98.44 779 VAL A CA 1
ATOM 5893 C C . VAL A 1 779 ? -7.168 1.292 2.045 1.00 98.44 779 VAL A C 1
ATOM 5895 O O . VAL A 1 779 ? -6.097 1.649 1.552 1.00 98.44 779 VAL A O 1
ATOM 5898 N N . MET A 1 780 ? -8.318 1.911 1.795 1.00 98.25 780 MET A N 1
ATOM 5899 C CA . MET A 1 780 ? -8.420 3.109 0.961 1.00 98.25 780 MET A CA 1
ATOM 5900 C C . MET A 1 780 ? -8.422 4.360 1.834 1.00 98.25 780 MET A C 1
ATOM 5902 O O . MET A 1 780 ? -9.045 4.370 2.893 1.00 98.25 780 MET A O 1
ATOM 5906 N N . GLY A 1 781 ? -7.770 5.421 1.381 1.00 98.06 781 GLY A N 1
ATOM 5907 C CA . GLY A 1 781 ? -7.874 6.733 1.994 1.00 98.06 781 GLY A CA 1
ATOM 5908 C C . GLY A 1 781 ? -8.122 7.839 0.990 1.00 98.06 781 GLY A C 1
ATOM 5909 O O . GLY A 1 781 ? -7.943 7.664 -0.215 1.00 98.06 781 GLY A O 1
ATOM 5910 N N . LEU A 1 782 ? -8.598 8.959 1.519 1.00 97.75 782 LEU A N 1
ATOM 5911 C CA . LEU A 1 782 ? -8.794 10.212 0.806 1.00 97.75 782 LEU A CA 1
ATOM 5912 C C . LEU A 1 782 ? -8.408 11.373 1.729 1.00 97.75 782 LEU A C 1
ATOM 5914 O O . LEU A 1 782 ? -8.515 11.229 2.951 1.00 97.75 782 LEU A O 1
ATOM 5918 N N . ASP A 1 783 ? -8.002 12.504 1.165 1.00 95.94 783 ASP A N 1
ATOM 5919 C CA . ASP A 1 783 ? -7.413 13.652 1.876 1.00 95.94 783 ASP A CA 1
ATOM 5920 C C . ASP A 1 783 ? -8.152 14.991 1.636 1.00 95.94 783 ASP A C 1
ATOM 5922 O O . ASP A 1 783 ? -7.603 15.962 1.113 1.00 95.94 783 ASP A O 1
ATOM 5926 N N . PRO A 1 784 ? -9.427 15.106 2.048 1.00 95.81 784 PRO A N 1
ATOM 5927 C CA . PRO A 1 784 ? -10.171 16.350 1.891 1.00 95.81 784 PRO A CA 1
ATOM 5928 C C . PRO A 1 784 ? -9.562 17.475 2.752 1.00 95.81 784 PRO A C 1
ATOM 5930 O O . PRO A 1 784 ? -9.600 17.418 3.986 1.00 95.81 784 PRO A O 1
ATOM 5933 N N . TYR A 1 785 ? -9.066 18.537 2.106 1.00 95.81 785 TYR A N 1
ATOM 5934 C CA . TYR A 1 785 ? -8.485 19.723 2.756 1.00 95.81 785 TYR A CA 1
ATOM 5935 C C . TYR A 1 785 ? -9.317 20.998 2.504 1.00 95.81 785 TYR A C 1
ATOM 5937 O O . TYR A 1 785 ? -8.942 21.849 1.693 1.00 95.81 785 TYR A O 1
ATOM 5945 N N . PRO A 1 786 ? -10.477 21.155 3.173 1.00 94.62 786 PRO A N 1
ATOM 5946 C CA . PRO A 1 786 ? -11.441 22.211 2.855 1.00 94.62 786 PRO A CA 1
ATOM 5947 C C . PRO A 1 786 ? -11.066 23.612 3.369 1.00 94.62 786 PRO A C 1
ATOM 5949 O O . PRO A 1 786 ? -11.637 24.597 2.894 1.00 94.62 786 PRO A O 1
ATOM 5952 N N . ILE A 1 787 ? -10.149 23.739 4.338 1.00 95.44 787 ILE A N 1
ATOM 5953 C CA . ILE A 1 787 ? -9.796 25.021 4.969 1.00 95.44 787 ILE A CA 1
ATOM 5954 C C . ILE A 1 787 ? -8.809 25.771 4.070 1.00 95.44 787 ILE A C 1
ATOM 5956 O O . ILE A 1 787 ? -7.590 25.634 4.184 1.00 95.44 787 ILE A O 1
ATOM 5960 N N . THR A 1 788 ? -9.367 26.553 3.145 1.00 93.31 788 THR A N 1
ATOM 5961 C CA . THR A 1 788 ? -8.640 27.296 2.097 1.00 93.31 788 THR A CA 1
ATOM 5962 C C . THR A 1 788 ? -8.972 28.789 2.073 1.00 93.31 788 THR A C 1
ATOM 5964 O O . THR A 1 788 ? -8.304 29.559 1.385 1.00 93.31 788 THR A O 1
ATOM 5967 N N . LYS A 1 789 ? -9.963 29.216 2.858 1.00 92.06 789 LYS A N 1
ATOM 5968 C CA . LYS A 1 789 ? -10.443 30.594 3.015 1.00 92.06 789 LYS A CA 1
ATOM 5969 C C . LYS A 1 789 ? -10.551 30.950 4.504 1.00 92.06 789 LYS A C 1
ATOM 5971 O O . LYS A 1 789 ? -10.515 30.044 5.342 1.00 92.06 789 LYS A O 1
ATOM 5976 N N . PRO A 1 790 ? -10.731 32.240 4.851 1.00 89.25 790 PRO A N 1
ATOM 5977 C CA . PRO A 1 790 ? -11.003 32.642 6.226 1.00 89.25 790 PRO A CA 1
ATOM 5978 C C . PRO A 1 790 ? -12.172 31.868 6.851 1.00 89.25 790 PRO A C 1
ATOM 5980 O O . PRO A 1 790 ? -13.097 31.435 6.154 1.00 89.25 790 PRO A O 1
ATOM 5983 N N . ALA A 1 791 ? -12.131 31.726 8.177 1.00 83.88 791 ALA A N 1
ATOM 5984 C CA . ALA A 1 791 ? -13.128 30.991 8.950 1.00 83.88 791 ALA A CA 1
ATOM 5985 C C . ALA A 1 791 ? -14.569 31.390 8.576 1.00 83.88 791 ALA A C 1
ATOM 5987 O O . ALA A 1 791 ? -14.887 32.565 8.385 1.00 83.88 791 ALA A O 1
ATOM 5988 N N . GLY A 1 792 ? -15.443 30.389 8.454 1.00 83.38 792 GLY A N 1
ATOM 5989 C CA . GLY A 1 792 ? -16.844 30.568 8.056 1.00 83.38 792 GLY A CA 1
ATOM 5990 C C . GLY A 1 792 ? -17.107 30.623 6.545 1.00 83.38 792 GLY A C 1
ATOM 5991 O O . GLY A 1 792 ? -18.267 30.612 6.148 1.00 83.38 792 GLY A O 1
ATOM 5992 N N . GLN A 1 793 ? -16.072 30.637 5.695 1.00 89.19 793 GLN A N 1
ATOM 5993 C CA . GLN A 1 793 ? -16.227 30.635 4.227 1.00 89.19 793 GLN A CA 1
ATOM 5994 C C . GLN A 1 793 ? -15.873 29.293 3.561 1.00 89.19 793 GLN A C 1
ATOM 5996 O O . GLN A 1 793 ? -15.990 29.159 2.339 1.00 89.19 793 GLN A O 1
ATOM 6001 N N . ASN A 1 794 ? -15.401 28.324 4.346 1.00 92.00 794 ASN A N 1
ATOM 6002 C CA . ASN A 1 794 ? -14.958 27.015 3.870 1.00 92.00 794 ASN A CA 1
ATOM 6003 C C . ASN A 1 794 ? -16.133 26.047 3.671 1.00 92.00 794 ASN A C 1
ATOM 6005 O O . ASN A 1 794 ? -17.156 26.129 4.355 1.00 92.00 794 ASN A O 1
ATOM 6009 N N . ASP A 1 795 ? -15.962 25.102 2.750 1.00 92.81 795 ASP A N 1
ATOM 6010 C CA . ASP A 1 795 ? -16.923 24.028 2.506 1.00 92.81 795 ASP A CA 1
ATOM 6011 C C . ASP A 1 795 ? -16.495 22.746 3.230 1.00 92.81 795 ASP A C 1
ATOM 6013 O O . ASP A 1 795 ? -15.753 21.925 2.694 1.00 92.81 795 ASP A O 1
ATOM 6017 N N . LEU A 1 796 ? -16.944 22.583 4.479 1.00 95.38 796 LEU A N 1
ATOM 6018 C CA . LEU A 1 796 ? -16.613 21.397 5.273 1.00 95.38 796 LEU A CA 1
ATOM 6019 C C . LEU A 1 796 ? -17.364 20.140 4.815 1.00 95.38 796 LEU A C 1
ATOM 6021 O O . LEU A 1 796 ? -16.935 19.036 5.159 1.00 95.38 796 LEU A O 1
ATOM 6025 N N . ALA A 1 797 ? -18.447 20.269 4.032 1.00 94.69 797 ALA A N 1
ATOM 6026 C CA . ALA A 1 797 ? -19.210 19.114 3.550 1.00 94.69 797 ALA A CA 1
ATOM 6027 C C . ALA A 1 797 ? -18.341 18.166 2.714 1.00 94.69 797 ALA A C 1
ATOM 6029 O O . ALA A 1 797 ? -18.543 16.948 2.771 1.00 94.69 797 ALA A O 1
ATOM 6030 N N . MET A 1 798 ? -17.320 18.717 2.045 1.00 95.31 798 MET A N 1
ATOM 6031 C CA . MET A 1 798 ? -16.285 17.993 1.306 1.00 95.31 798 MET A CA 1
ATOM 6032 C C . MET A 1 798 ? -15.758 16.768 2.067 1.00 95.31 798 MET A C 1
ATOM 6034 O O . MET A 1 798 ? -15.603 15.701 1.476 1.00 95.31 798 MET A O 1
ATOM 6038 N N . VAL A 1 799 ? -15.538 16.870 3.385 1.00 98.19 799 VAL A N 1
ATOM 6039 C CA . VAL A 1 799 ? -15.008 15.752 4.185 1.00 98.19 799 VAL A CA 1
ATOM 6040 C C . VAL A 1 799 ? -15.961 14.559 4.189 1.00 98.19 799 VAL A C 1
ATOM 6042 O O . VAL A 1 799 ? -15.546 13.416 3.979 1.00 98.19 799 VAL A O 1
ATOM 6045 N N . GLY A 1 800 ? -17.253 14.812 4.396 1.00 97.44 800 GLY A N 1
ATOM 6046 C CA . GLY A 1 800 ? -18.264 13.761 4.381 1.00 97.44 800 GLY A CA 1
ATOM 6047 C C . GLY A 1 800 ? -18.531 13.213 2.976 1.00 97.44 800 GLY A C 1
ATOM 6048 O O . GLY A 1 800 ? -18.708 12.007 2.792 1.00 97.44 800 GLY A O 1
ATOM 6049 N N . GLU A 1 801 ? -18.509 14.077 1.962 1.00 95.69 801 GLU A N 1
ATOM 6050 C CA . GLU A 1 801 ? -18.660 13.687 0.556 1.00 95.69 801 GLU A CA 1
ATOM 6051 C C . GLU A 1 801 ? -17.536 12.760 0.089 1.00 95.69 801 GLU A C 1
ATOM 6053 O O . GLU A 1 801 ? -17.806 11.705 -0.487 1.00 95.69 801 GLU A O 1
ATOM 6058 N N . TRP A 1 802 ? -16.282 13.102 0.391 1.00 97.19 802 TRP A N 1
ATOM 6059 C CA . TRP A 1 802 ? -15.119 12.301 0.010 1.00 97.19 802 TRP A CA 1
ATOM 6060 C C . TRP A 1 802 ? -15.042 11.003 0.815 1.00 97.19 802 TRP A C 1
ATOM 6062 O O . TRP A 1 802 ? -14.727 9.948 0.265 1.00 97.19 802 TRP A O 1
ATOM 6072 N N . THR A 1 803 ? -15.434 11.025 2.092 1.00 98.50 803 THR A N 1
ATOM 6073 C CA . THR A 1 803 ? -15.550 9.784 2.874 1.00 98.50 803 THR A CA 1
ATOM 6074 C C . THR A 1 803 ? -16.547 8.821 2.228 1.00 98.50 803 THR A C 1
ATOM 6076 O O . THR A 1 803 ? -16.251 7.638 2.043 1.00 98.50 803 THR A O 1
ATOM 6079 N N . ARG A 1 804 ? -17.718 9.323 1.821 1.00 96.38 804 ARG A N 1
ATOM 6080 C CA . ARG A 1 804 ? -18.750 8.528 1.144 1.00 96.38 804 ARG A CA 1
ATOM 6081 C C . ARG A 1 804 ? -18.289 8.023 -0.218 1.00 96.38 804 ARG A C 1
ATOM 6083 O O . ARG A 1 804 ? -18.540 6.866 -0.537 1.00 96.38 804 ARG A O 1
ATOM 6090 N N . LEU A 1 805 ? -17.565 8.846 -0.975 1.00 95.44 805 LEU A N 1
ATOM 6091 C CA . LEU A 1 805 ? -16.938 8.446 -2.233 1.00 95.44 805 LEU A CA 1
ATOM 6092 C C . LEU A 1 805 ? -16.019 7.231 -2.037 1.00 95.44 805 LEU A C 1
ATOM 6094 O O . LEU A 1 805 ? -16.138 6.254 -2.776 1.00 95.44 805 LEU A O 1
ATOM 6098 N N . GLY A 1 806 ? -15.168 7.250 -1.005 1.00 97.00 806 GLY A N 1
ATOM 6099 C CA . GLY A 1 806 ? -14.334 6.106 -0.630 1.00 97.00 806 GLY A CA 1
ATOM 6100 C C . GLY A 1 806 ? -15.159 4.879 -0.228 1.00 97.00 806 GLY A C 1
ATOM 6101 O O . GLY A 1 806 ? -14.910 3.776 -0.715 1.00 97.00 806 GLY A O 1
ATOM 6102 N N . GLN A 1 807 ? -16.184 5.062 0.611 1.00 97.94 807 GLN A N 1
ATOM 6103 C CA . GLN A 1 807 ? -17.072 3.975 1.047 1.00 97.94 807 GLN A CA 1
ATOM 6104 C C . GLN A 1 807 ? -17.801 3.314 -0.122 1.00 97.94 807 GLN A C 1
ATOM 6106 O O . GLN A 1 807 ? -17.887 2.087 -0.187 1.00 97.94 807 GLN A O 1
ATOM 6111 N N . ASP A 1 808 ? -18.313 4.105 -1.059 1.00 95.69 808 ASP A N 1
ATOM 6112 C CA . ASP A 1 808 ? -19.025 3.602 -2.226 1.00 95.69 808 ASP A CA 1
ATOM 6113 C C . ASP A 1 808 ? -18.055 2.930 -3.216 1.00 95.69 808 ASP A C 1
ATOM 6115 O O . ASP A 1 808 ? -18.378 1.868 -3.755 1.00 95.69 808 ASP A O 1
ATOM 6119 N N . ALA A 1 809 ? -16.832 3.456 -3.375 1.00 94.44 809 ALA A N 1
ATOM 6120 C CA . ALA A 1 809 ? -15.782 2.858 -4.205 1.00 94.44 809 ALA A CA 1
ATOM 6121 C C . ALA A 1 809 ? -15.419 1.427 -3.774 1.00 94.44 809 ALA A C 1
ATOM 6123 O O . ALA A 1 809 ? -15.295 0.536 -4.619 1.00 94.44 809 ALA A O 1
ATOM 6124 N N . VAL A 1 810 ? -15.306 1.190 -2.463 1.00 96.44 810 VAL A N 1
ATOM 6125 C CA . VAL A 1 810 ? -15.050 -0.144 -1.885 1.00 96.44 810 VAL A CA 1
ATOM 6126 C C . VAL A 1 810 ? -16.330 -0.879 -1.487 1.00 96.44 810 VAL A C 1
ATOM 6128 O O . VAL A 1 810 ? -16.273 -1.895 -0.791 1.00 96.44 810 VAL A O 1
ATOM 6131 N N . LYS A 1 811 ? -17.506 -0.379 -1.889 1.00 96.38 811 LYS A N 1
ATOM 6132 C CA . LYS A 1 811 ? -18.829 -0.949 -1.573 1.00 96.38 811 LYS A CA 1
ATOM 6133 C C . LYS A 1 811 ? -19.007 -1.294 -0.086 1.00 96.38 811 LYS A C 1
ATOM 6135 O O . LYS A 1 811 ? -19.597 -2.321 0.246 1.00 96.38 811 LYS A O 1
ATOM 6140 N N . ARG A 1 812 ? -18.453 -0.463 0.806 1.00 96.31 812 ARG A N 1
ATOM 6141 C CA . ARG A 1 812 ? -18.414 -0.643 2.273 1.00 96.31 812 ARG A CA 1
ATOM 6142 C C . ARG A 1 812 ? -17.799 -1.976 2.730 1.00 96.31 812 ARG A C 1
ATOM 6144 O O . ARG A 1 812 ? -18.057 -2.434 3.839 1.00 96.31 812 ARG A O 1
ATOM 6151 N N . SER A 1 813 ? -16.997 -2.620 1.884 1.00 96.62 813 SER A N 1
ATOM 6152 C CA . SER A 1 813 ? -16.413 -3.944 2.144 1.00 96.62 813 SER A CA 1
ATOM 6153 C C . SER A 1 813 ? -14.945 -3.906 2.551 1.00 96.62 813 SER A C 1
ATOM 6155 O O . SER A 1 813 ? -14.422 -4.919 2.992 1.00 96.62 813 SER A O 1
ATOM 6157 N N . ARG A 1 814 ? -14.284 -2.750 2.445 1.00 97.56 814 ARG A N 1
ATOM 6158 C CA . ARG A 1 814 ? -12.927 -2.515 2.955 1.00 97.56 814 ARG A CA 1
ATOM 6159 C C . ARG A 1 814 ? -12.930 -1.269 3.842 1.00 97.56 814 ARG A C 1
ATOM 6161 O O . ARG A 1 814 ? -13.793 -0.407 3.655 1.00 97.56 814 ARG A O 1
ATOM 6168 N N . PRO A 1 815 ? -12.014 -1.148 4.815 1.00 97.94 815 PRO A N 1
ATOM 6169 C CA . PRO A 1 815 ? -11.919 0.059 5.623 1.00 97.94 815 PRO A CA 1
ATOM 6170 C C . PRO A 1 815 ? -11.499 1.265 4.778 1.00 97.94 815 PRO A C 1
ATOM 6172 O O . PRO A 1 815 ? -10.622 1.169 3.916 1.00 97.94 815 PRO A O 1
ATOM 6175 N N . VAL A 1 816 ? -12.107 2.406 5.097 1.00 98.69 816 VAL A N 1
ATOM 6176 C CA . VAL A 1 816 ? -11.691 3.728 4.623 1.00 98.69 816 VAL A CA 1
ATOM 6177 C C . VAL A 1 816 ? -11.066 4.479 5.791 1.00 98.69 816 VAL A C 1
ATOM 6179 O O . VAL A 1 816 ? -11.710 4.609 6.842 1.00 98.69 816 VAL A O 1
ATOM 6182 N N . TRP A 1 817 ? -9.828 4.943 5.621 1.00 98.69 817 TRP A N 1
ATOM 6183 C CA . TRP A 1 817 ? -9.135 5.815 6.570 1.00 98.69 817 TRP A CA 1
ATOM 6184 C C . TRP A 1 817 ? -8.922 7.187 5.935 1.00 98.69 817 TRP A C 1
ATOM 6186 O O . TRP A 1 817 ? -8.331 7.281 4.869 1.00 98.69 817 TRP A O 1
ATOM 6196 N N . MET A 1 818 ? -9.426 8.246 6.561 1.00 98.69 818 MET A N 1
ATOM 6197 C CA . MET A 1 818 ? -9.375 9.595 5.985 1.00 98.69 818 MET A CA 1
ATOM 6198 C C . MET A 1 818 ? -8.134 10.340 6.461 1.00 98.69 818 MET A C 1
ATOM 6200 O O . MET A 1 818 ? -7.791 10.242 7.637 1.00 98.69 818 MET A O 1
ATOM 6204 N N . VAL A 1 819 ? -7.500 11.115 5.586 1.00 98.44 819 VAL A N 1
ATOM 6205 C CA . VAL A 1 819 ? -6.436 12.052 5.954 1.00 98.44 819 VAL A CA 1
ATOM 6206 C C . VAL A 1 819 ? -7.056 13.438 6.111 1.00 98.44 819 VAL A C 1
ATOM 6208 O O . VAL A 1 819 ? -7.608 14.000 5.176 1.00 98.44 819 VAL A O 1
ATOM 6211 N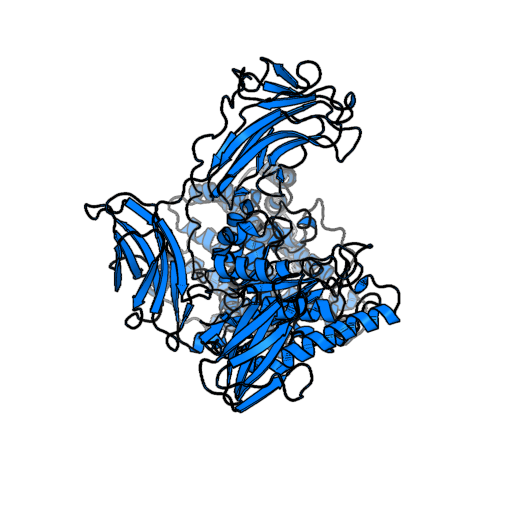 N . LEU A 1 820 ? -7.036 13.978 7.321 1.00 98.19 820 LEU A N 1
ATOM 6212 C CA . LEU A 1 820 ? -7.678 15.238 7.662 1.00 98.19 820 LEU A CA 1
ATOM 6213 C C . LEU A 1 820 ? -6.659 16.366 7.764 1.00 98.19 820 LEU A C 1
ATOM 6215 O O . LEU A 1 820 ? -5.533 16.181 8.241 1.00 98.19 820 LEU A O 1
ATOM 6219 N N . GLN A 1 821 ? -7.097 17.554 7.353 1.00 97.44 821 GLN A N 1
ATOM 6220 C CA . GLN A 1 821 ? -6.291 18.763 7.381 1.00 97.44 821 GLN A CA 1
ATOM 6221 C C . GLN A 1 821 ? -5.902 19.140 8.814 1.00 97.44 821 GLN A C 1
ATOM 6223 O O . GLN A 1 821 ? -6.757 19.434 9.645 1.00 97.44 821 GLN A O 1
ATOM 6228 N N . TYR A 1 822 ? -4.603 19.193 9.082 1.00 97.19 822 TYR A N 1
ATOM 6229 C CA . TYR A 1 822 ? -3.993 19.691 10.314 1.00 97.19 822 TYR A CA 1
ATOM 6230 C C . TYR A 1 822 ? -2.755 20.539 9.968 1.00 97.19 822 TYR A C 1
ATOM 6232 O O . TYR A 1 822 ? -1.627 20.268 10.380 1.00 97.19 822 TYR A O 1
ATOM 6240 N N . PHE A 1 823 ? -2.973 21.531 9.105 1.00 95.50 823 PHE A N 1
ATOM 6241 C CA . PHE A 1 823 ? -1.965 22.473 8.627 1.00 95.50 823 PHE A CA 1
ATOM 6242 C C . PHE A 1 823 ? -2.636 23.639 7.873 1.00 95.50 823 PHE A C 1
ATOM 6244 O O . PHE A 1 823 ? -3.777 23.489 7.410 1.00 95.50 823 PHE A O 1
ATOM 6251 N N . PRO A 1 824 ? -1.953 24.785 7.708 1.00 92.38 824 PRO A N 1
ATOM 6252 C CA . PRO A 1 824 ? -2.461 25.897 6.920 1.00 92.38 824 PRO A CA 1
ATOM 6253 C C . PRO A 1 824 ? -2.189 25.659 5.427 1.00 92.38 824 PRO A C 1
ATOM 6255 O O . PRO A 1 824 ? -1.071 25.848 4.956 1.00 92.38 824 PRO A O 1
ATOM 6258 N N . VAL A 1 825 ? -3.209 25.247 4.664 1.00 88.31 825 VAL A N 1
ATOM 6259 C CA . VAL A 1 825 ? -3.083 25.051 3.201 1.00 88.31 825 VAL A CA 1
ATOM 6260 C C . VAL A 1 825 ? -2.777 26.373 2.494 1.00 88.31 825 VAL A C 1
ATOM 6262 O O . VAL A 1 825 ? -2.014 26.401 1.531 1.00 88.31 825 VAL A O 1
ATOM 6265 N N . THR A 1 826 ? -3.365 27.473 2.973 1.00 86.50 826 THR A N 1
ATOM 6266 C CA . THR A 1 826 ? -3.085 28.831 2.494 1.00 86.50 826 THR A CA 1
ATOM 6267 C C . THR A 1 826 ? -2.883 29.779 3.671 1.00 86.50 826 THR A C 1
ATOM 6269 O O . THR A 1 826 ? -3.496 29.603 4.727 1.00 86.50 826 THR A O 1
ATOM 6272 N N . ASP A 1 827 ? -2.091 30.832 3.465 1.00 83.81 827 ASP A N 1
ATOM 6273 C CA . ASP A 1 827 ? -1.871 31.869 4.482 1.00 83.81 827 ASP A CA 1
ATOM 6274 C C . ASP A 1 827 ? -3.178 32.570 4.883 1.00 83.81 827 ASP A C 1
ATOM 6276 O O . ASP A 1 827 ? -3.382 32.898 6.048 1.00 83.81 827 ASP A O 1
ATOM 6280 N N . ALA A 1 828 ? -4.091 32.769 3.925 1.00 81.06 828 ALA A N 1
ATOM 6281 C CA . ALA A 1 828 ? -5.371 33.439 4.154 1.00 81.06 828 ALA A CA 1
ATOM 6282 C C . ALA A 1 828 ? -6.344 32.610 5.009 1.00 81.06 828 ALA A C 1
ATOM 6284 O O . ALA A 1 828 ? -7.182 33.178 5.708 1.00 81.06 828 ALA A O 1
ATOM 6285 N N . ALA A 1 829 ? -6.262 31.280 4.931 1.00 86.25 829 ALA A N 1
ATOM 6286 C CA . ALA A 1 829 ? -7.084 30.383 5.735 1.00 86.25 829 ALA A CA 1
ATOM 6287 C C . ALA A 1 829 ? -6.528 30.203 7.151 1.00 86.25 829 ALA A C 1
ATOM 6289 O O . ALA A 1 829 ? -7.295 30.079 8.105 1.00 86.25 829 ALA A O 1
ATOM 6290 N N . GLY A 1 830 ? -5.198 30.205 7.283 1.00 89.06 830 GLY A N 1
ATOM 6291 C CA . GLY A 1 830 ? -4.524 29.860 8.528 1.00 89.06 830 GLY A CA 1
ATOM 6292 C C . GLY A 1 830 ? -4.743 28.396 8.924 1.00 89.06 830 GLY A C 1
ATOM 6293 O O . GLY A 1 830 ? -5.069 27.542 8.099 1.00 89.06 830 GLY A O 1
ATOM 6294 N N . TRP A 1 831 ? -4.510 28.094 10.201 1.00 93.62 831 TRP A N 1
ATOM 6295 C CA . TRP A 1 831 ? -4.716 26.759 10.765 1.00 93.62 831 TRP A CA 1
ATOM 6296 C C . TRP A 1 831 ? -6.208 26.453 10.961 1.00 93.62 831 TRP A C 1
ATOM 6298 O O . TRP A 1 831 ? -6.936 27.338 11.416 1.00 93.62 831 TRP A O 1
ATOM 6308 N N . PRO A 1 832 ? -6.652 25.199 10.734 1.00 94.81 832 PRO A N 1
ATOM 6309 C CA . PRO A 1 832 ? -7.966 24.757 11.186 1.00 94.81 832 PRO A CA 1
ATOM 6310 C C . PRO A 1 832 ? -8.130 25.005 12.690 1.00 94.81 832 PRO A C 1
ATOM 6312 O O . PRO A 1 832 ? -7.250 24.662 13.482 1.00 94.81 832 PRO A O 1
ATOM 6315 N N . SER A 1 833 ? -9.260 25.578 13.094 1.00 94.44 833 SER A N 1
ATOM 6316 C CA . SER A 1 833 ? -9.616 25.715 14.509 1.00 94.44 833 SER A CA 1
ATOM 6317 C C . SER A 1 833 ? -9.906 24.353 15.150 1.00 94.44 833 SER A C 1
ATOM 6319 O O . SER A 1 833 ? -10.244 23.385 14.466 1.00 94.44 833 SER A O 1
ATOM 6321 N N . GLU A 1 834 ? -9.866 24.263 16.486 1.00 96.12 834 GLU A N 1
ATOM 6322 C CA . GLU A 1 834 ? -10.246 23.026 17.189 1.00 96.12 834 GLU A CA 1
ATOM 6323 C C . GLU A 1 834 ? -11.673 22.565 16.832 1.00 96.12 834 GLU A C 1
ATOM 6325 O O . GLU A 1 834 ? -11.928 21.368 16.685 1.00 96.12 834 GLU A O 1
ATOM 6330 N N . ALA A 1 835 ? -12.603 23.511 16.666 1.00 94.38 835 ALA A N 1
ATOM 6331 C CA . ALA A 1 835 ? -13.979 23.218 16.277 1.00 94.38 835 ALA A CA 1
ATOM 6332 C C . ALA A 1 835 ? -14.057 22.626 14.860 1.00 94.38 835 ALA A C 1
ATOM 6334 O O . ALA A 1 835 ? -14.771 21.645 14.657 1.00 94.38 835 ALA A O 1
ATOM 6335 N N . GLU A 1 836 ? -13.289 23.160 13.906 1.00 95.81 836 GLU A N 1
ATOM 6336 C CA . GLU A 1 836 ? -13.197 22.619 12.545 1.00 95.81 836 GLU A CA 1
ATOM 6337 C C . GLU A 1 836 ? -12.520 21.242 12.532 1.00 95.81 836 GLU A C 1
ATOM 6339 O O . GLU A 1 836 ? -13.063 20.313 11.938 1.00 95.81 836 GLU A O 1
ATOM 6344 N N . LEU A 1 837 ? -11.402 21.055 13.248 1.00 97.00 837 LEU A N 1
ATOM 6345 C CA . LEU A 1 837 ? -10.737 19.748 13.391 1.00 97.00 837 LEU A CA 1
ATOM 6346 C C . LEU A 1 837 ? -11.695 18.686 13.936 1.00 97.00 837 LEU A C 1
ATOM 6348 O O . LEU A 1 837 ? -11.757 17.561 13.428 1.00 97.00 837 LEU A O 1
ATOM 6352 N N . ARG A 1 838 ? -12.472 19.049 14.960 1.00 97.44 838 ARG A N 1
ATOM 6353 C CA . ARG A 1 838 ? -13.497 18.191 15.552 1.00 97.44 838 ARG A CA 1
ATOM 6354 C C . ARG A 1 838 ? -14.617 17.893 14.558 1.00 97.44 838 ARG A C 1
ATOM 6356 O O . ARG A 1 838 ? -14.987 16.729 14.413 1.00 97.44 838 ARG A O 1
ATOM 6363 N N . ALA A 1 839 ? -15.133 18.910 13.869 1.00 97.25 839 ALA A N 1
ATOM 6364 C CA . ALA A 1 839 ? -16.198 18.755 12.887 1.00 97.25 839 ALA A CA 1
ATOM 6365 C C . ALA A 1 839 ? -15.777 17.805 11.757 1.00 97.25 839 ALA A C 1
ATOM 6367 O O . ALA A 1 839 ? -16.443 16.795 11.540 1.00 97.25 839 ALA A O 1
ATOM 6368 N N . MET A 1 840 ? -14.621 18.049 11.130 1.00 98.38 840 MET A N 1
ATOM 6369 C CA . MET A 1 840 ? -14.071 17.194 10.071 1.00 98.38 840 MET A CA 1
ATOM 6370 C C . MET A 1 840 ? -13.883 15.744 10.545 1.00 98.38 840 MET A C 1
ATOM 6372 O O . MET A 1 840 ? -14.287 14.805 9.859 1.00 98.38 840 MET A O 1
ATOM 6376 N N . SER A 1 841 ? -13.343 15.550 11.755 1.00 98.69 841 SER A N 1
ATOM 6377 C CA . SER A 1 841 ? -13.138 14.213 12.333 1.00 98.69 841 SER A CA 1
ATOM 6378 C C . SER A 1 841 ? -14.445 13.433 12.476 1.00 98.69 841 SER A C 1
ATOM 6380 O O . SER A 1 841 ? -14.537 12.272 12.074 1.00 98.69 841 SER A O 1
ATOM 6382 N N . TRP A 1 842 ? -15.482 14.072 13.015 1.00 98.56 842 TRP A N 1
ATOM 6383 C CA . TRP A 1 842 ? -16.769 13.418 13.218 1.00 98.56 842 TRP A CA 1
ATOM 6384 C C . TRP A 1 842 ? -17.585 13.266 11.935 1.00 98.56 842 TRP A C 1
ATOM 6386 O O . TRP A 1 842 ? -18.283 12.265 11.812 1.00 98.56 842 TRP A O 1
ATOM 6396 N N . MET A 1 843 ? -17.472 14.178 10.966 1.00 98.69 843 MET A N 1
ATOM 6397 C CA . MET A 1 843 ? -18.073 14.008 9.635 1.00 98.69 843 MET A CA 1
ATOM 6398 C C . MET A 1 843 ? -17.568 12.731 8.963 1.00 98.69 843 MET A C 1
ATOM 6400 O O . MET A 1 843 ? -18.371 11.910 8.521 1.00 98.69 843 MET A O 1
ATOM 6404 N N . ALA A 1 844 ? -16.248 12.525 8.961 1.00 98.81 844 ALA A N 1
ATOM 6405 C CA . ALA A 1 844 ? -15.641 11.312 8.426 1.00 98.81 844 ALA A CA 1
ATOM 6406 C C . ALA A 1 844 ? -16.117 10.055 9.178 1.00 98.81 844 ALA A C 1
ATOM 6408 O O . ALA A 1 844 ? -16.520 9.070 8.559 1.00 98.81 844 ALA A O 1
ATOM 6409 N N . ILE A 1 845 ? -16.142 10.084 10.517 1.00 98.75 845 ILE A N 1
ATOM 6410 C CA . ILE A 1 845 ? -16.650 8.959 11.323 1.00 98.75 845 ILE A CA 1
ATOM 6411 C C . ILE A 1 845 ? -18.115 8.646 10.985 1.00 98.75 845 ILE A C 1
ATOM 6413 O O . ILE A 1 845 ? -18.455 7.482 10.777 1.00 98.75 845 ILE A O 1
ATOM 6417 N N . ILE A 1 846 ? -18.980 9.663 10.913 1.00 98.69 846 ILE A N 1
ATOM 6418 C CA . ILE A 1 846 ? -20.420 9.504 10.657 1.00 98.69 846 ILE A CA 1
ATOM 6419 C C . ILE A 1 846 ? -20.680 8.934 9.258 1.00 98.69 846 ILE A C 1
ATOM 6421 O O . ILE A 1 846 ? -21.585 8.120 9.096 1.00 98.69 846 ILE A O 1
ATOM 6425 N N . GLU A 1 847 ? -19.866 9.296 8.266 1.00 98.31 847 GLU A N 1
ATOM 6426 C CA . GLU A 1 847 ? -19.954 8.736 6.910 1.00 98.31 847 GLU A CA 1
ATOM 6427 C C . GLU A 1 847 ? -19.306 7.345 6.777 1.00 98.31 847 GLU A C 1
ATOM 6429 O O . GLU A 1 847 ? -19.365 6.734 5.710 1.00 98.31 847 GLU A O 1
ATOM 6434 N N . GLY A 1 848 ? -18.745 6.797 7.862 1.00 97.69 848 GLY A N 1
ATOM 6435 C CA . GLY A 1 848 ? -18.321 5.399 7.965 1.00 97.69 848 GLY A CA 1
ATOM 6436 C C . GLY A 1 848 ? -16.810 5.166 7.987 1.00 97.69 848 GLY A C 1
ATOM 6437 O O . GLY A 1 848 ? -16.382 4.010 7.906 1.00 97.69 848 GLY A O 1
ATOM 6438 N N . ALA A 1 849 ? -15.985 6.215 8.094 1.00 98.50 849 ALA A N 1
ATOM 6439 C CA . ALA A 1 849 ? -14.540 6.053 8.238 1.00 98.50 849 ALA A CA 1
ATOM 6440 C C . ALA A 1 849 ? -14.204 5.175 9.457 1.00 98.50 849 ALA A C 1
ATOM 6442 O O . ALA A 1 849 ? -14.747 5.344 10.551 1.00 98.50 849 ALA A O 1
ATOM 6443 N N . ARG A 1 850 ? -13.282 4.225 9.269 1.00 97.56 850 ARG A N 1
ATOM 6444 C CA . ARG A 1 850 ? -12.782 3.322 10.329 1.00 97.56 850 ARG A CA 1
ATOM 6445 C C . ARG A 1 850 ? -11.403 3.734 10.849 1.00 97.56 850 ARG A C 1
ATOM 6447 O O . ARG A 1 850 ? -10.812 3.030 11.667 1.00 97.56 850 ARG A O 1
ATOM 6454 N N . GLY A 1 851 ? -10.910 4.872 10.373 1.00 98.44 851 GLY A N 1
ATOM 6455 C CA . GLY A 1 851 ? -9.658 5.471 10.791 1.00 98.44 851 GLY A CA 1
ATOM 6456 C C . GLY A 1 851 ? -9.541 6.913 10.327 1.00 98.44 851 GLY A C 1
ATOM 6457 O O . GLY A 1 851 ? -10.118 7.279 9.304 1.00 98.44 851 GLY A O 1
ATOM 6458 N N . LEU A 1 852 ? -8.793 7.712 11.078 1.00 98.81 852 LEU A N 1
ATOM 6459 C CA . LEU A 1 852 ? -8.468 9.101 10.765 1.00 98.81 852 LEU A CA 1
ATOM 6460 C C . LEU A 1 852 ? -6.962 9.291 10.903 1.00 98.81 852 LEU A C 1
ATOM 6462 O O . LEU A 1 852 ? -6.388 8.839 11.889 1.00 98.81 852 LEU A O 1
ATOM 6466 N N . LEU A 1 853 ? -6.325 9.951 9.946 1.00 98.62 853 LEU A N 1
ATOM 6467 C CA . LEU A 1 853 ? -4.931 10.368 9.994 1.00 98.62 853 LEU A CA 1
ATOM 6468 C C . LEU A 1 853 ? -4.873 11.891 9.864 1.00 98.62 853 LEU A C 1
ATOM 6470 O O . LEU A 1 853 ? -5.670 12.454 9.131 1.00 98.62 853 LEU A O 1
ATOM 6474 N N . TYR A 1 854 ? -3.943 12.564 10.538 1.00 98.50 854 TYR A N 1
ATOM 6475 C CA . TYR A 1 854 ? -3.819 14.027 10.464 1.00 98.50 854 TYR A CA 1
ATOM 6476 C C . TYR A 1 854 ? -2.528 14.444 9.749 1.00 98.50 854 TYR A C 1
ATOM 6478 O O . TYR A 1 854 ? -1.443 13.962 10.094 1.00 98.50 854 TYR A O 1
ATOM 6486 N N . TRP A 1 855 ? -2.638 15.340 8.765 1.00 96.06 855 TRP A N 1
ATOM 6487 C CA . TRP A 1 855 ? -1.504 15.940 8.051 1.00 96.06 855 TRP A CA 1
ATOM 6488 C C . TRP A 1 855 ? -1.306 17.396 8.516 1.00 96.06 855 TRP A C 1
ATOM 6490 O O . TRP A 1 855 ? -2.152 18.222 8.208 1.00 96.06 855 TRP A O 1
ATOM 6500 N N . SER A 1 856 ? -0.254 17.761 9.262 1.00 93.81 856 SER A N 1
ATOM 6501 C CA . SER A 1 856 ? 0.821 16.874 9.736 1.00 93.81 856 SER A CA 1
ATOM 6502 C C . SER A 1 856 ? 1.543 17.375 11.001 1.00 93.81 856 SER A C 1
ATOM 6504 O O . SER A 1 856 ? 1.560 18.563 11.325 1.00 93.81 856 SER A O 1
ATOM 6506 N N . PHE A 1 857 ? 2.190 16.445 11.712 1.00 95.50 857 PHE A N 1
ATOM 6507 C CA . PHE A 1 857 ? 3.160 16.743 12.777 1.00 95.50 857 PHE A CA 1
ATOM 6508 C C . PHE A 1 857 ? 4.501 17.249 12.224 1.00 95.50 857 PHE A C 1
ATOM 6510 O O . PHE A 1 857 ? 5.273 17.903 12.924 1.00 95.50 857 PHE A O 1
ATOM 6517 N N . GLY A 1 858 ? 4.785 16.906 10.969 1.00 92.31 858 GLY A N 1
ATOM 6518 C CA . GLY A 1 858 ? 6.033 17.189 10.282 1.00 92.31 858 GLY A CA 1
ATOM 6519 C C . GLY A 1 858 ? 5.979 18.456 9.430 1.00 92.31 858 GLY A C 1
ATOM 6520 O O . GLY A 1 858 ? 5.381 19.471 9.795 1.00 92.31 858 GLY A O 1
ATOM 6521 N N . GLU A 1 859 ? 6.665 18.392 8.293 1.00 90.06 859 GLU A N 1
ATOM 6522 C CA . GLU A 1 859 ? 6.759 19.450 7.296 1.00 90.06 859 GLU A CA 1
ATOM 6523 C C . GLU A 1 859 ? 5.385 19.880 6.791 1.00 90.06 859 GLU A C 1
ATOM 6525 O O . GLU A 1 859 ? 4.419 19.112 6.800 1.00 90.06 859 GLU A O 1
ATOM 6530 N N . LYS A 1 860 ? 5.310 21.143 6.363 1.00 88.00 860 LYS A N 1
ATOM 6531 C CA . LYS A 1 860 ? 4.081 21.870 6.013 1.00 88.00 860 LYS A CA 1
ATOM 6532 C C . LYS A 1 860 ? 3.082 22.049 7.161 1.00 88.00 860 LYS A C 1
ATOM 6534 O O . LYS A 1 860 ? 2.190 22.874 7.019 1.00 88.00 860 LYS A O 1
ATOM 6539 N N . GLY A 1 861 ? 3.247 21.349 8.283 1.00 92.94 861 GLY A N 1
ATOM 6540 C CA . GLY A 1 861 ? 2.409 21.444 9.472 1.00 92.94 861 GLY A CA 1
ATOM 6541 C C . GLY A 1 861 ? 3.195 21.881 10.705 1.00 92.94 861 GLY A C 1
ATOM 6542 O O . GLY A 1 861 ? 3.883 22.906 10.707 1.00 92.94 861 GLY A O 1
ATOM 6543 N N . LEU A 1 862 ? 3.066 21.111 11.786 1.00 94.56 862 LEU A N 1
ATOM 6544 C CA . LEU A 1 862 ? 3.477 21.531 13.127 1.00 94.56 862 LEU A CA 1
ATOM 6545 C C . LEU A 1 862 ? 4.987 21.794 13.252 1.00 94.56 862 LEU A C 1
ATOM 6547 O O . LEU A 1 862 ? 5.401 22.661 14.025 1.00 94.56 862 LEU A O 1
ATOM 6551 N N . ALA A 1 863 ? 5.828 21.093 12.484 1.00 92.81 863 ALA A N 1
ATOM 6552 C CA . ALA A 1 863 ? 7.276 21.302 12.509 1.00 92.81 863 ALA A CA 1
ATOM 6553 C C . ALA A 1 863 ? 7.701 22.683 11.976 1.00 92.81 863 ALA A C 1
ATOM 6555 O O . ALA A 1 863 ? 8.795 23.139 12.304 1.00 92.81 863 ALA A O 1
ATOM 6556 N N . TRP A 1 864 ? 6.863 23.355 11.178 1.00 92.38 864 TRP A N 1
ATOM 6557 C CA . TRP A 1 864 ? 7.163 24.675 10.605 1.00 92.38 864 TRP A CA 1
ATOM 6558 C C . TRP A 1 864 ? 6.677 25.847 11.467 1.00 92.38 864 TRP A C 1
ATOM 6560 O O . TRP A 1 864 ? 7.018 26.998 11.183 1.00 92.38 864 TRP A O 1
ATOM 6570 N N . VAL A 1 865 ? 5.925 25.579 12.539 1.00 93.69 865 VAL A N 1
ATOM 6571 C CA . VAL A 1 865 ? 5.486 26.613 13.483 1.00 93.69 865 VAL A CA 1
ATOM 6572 C C . VAL A 1 865 ? 6.681 27.073 14.316 1.00 93.69 865 VAL A C 1
ATOM 6574 O O . VAL A 1 865 ? 7.224 26.316 15.123 1.00 93.69 865 VAL A O 1
ATOM 6577 N N . LYS A 1 866 ? 7.106 28.321 14.092 1.00 92.75 866 LYS A N 1
ATOM 6578 C CA . LYS A 1 866 ? 8.279 28.915 14.754 1.00 92.75 866 LYS A CA 1
ATOM 6579 C C . LYS A 1 866 ? 7.975 29.403 16.169 1.00 92.75 866 LYS A C 1
ATOM 6581 O O . LYS A 1 866 ? 8.841 29.307 17.034 1.00 92.75 866 LYS A O 1
ATOM 6586 N N . ASP A 1 867 ? 6.775 29.934 16.401 1.00 95.50 867 ASP A N 1
ATOM 6587 C CA . ASP A 1 867 ? 6.373 30.381 17.732 1.00 95.50 867 ASP A CA 1
ATOM 6588 C C . ASP A 1 867 ? 6.062 29.175 18.627 1.00 95.50 867 ASP A C 1
ATOM 6590 O O . ASP A 1 867 ? 5.189 28.358 18.330 1.00 95.50 867 ASP A O 1
ATOM 6594 N N . ALA A 1 868 ? 6.793 29.049 19.734 1.00 94.75 868 ALA A N 1
ATOM 6595 C CA . ALA A 1 868 ? 6.679 27.891 20.615 1.00 94.75 868 ALA A CA 1
ATOM 6596 C C . ALA A 1 868 ? 5.309 27.802 21.309 1.00 94.75 868 ALA A C 1
ATOM 6598 O O . ALA A 1 868 ? 4.826 26.696 21.552 1.00 94.75 868 ALA A O 1
ATOM 6599 N N . LYS A 1 869 ? 4.672 28.942 21.618 1.00 97.06 869 LYS A N 1
ATOM 6600 C CA . LYS A 1 869 ? 3.356 28.962 22.275 1.00 97.06 869 LYS A CA 1
ATOM 6601 C C . LYS A 1 869 ? 2.262 28.556 21.300 1.00 97.06 869 LYS A C 1
ATOM 6603 O O . LYS A 1 869 ? 1.403 27.760 21.664 1.00 97.06 869 LYS A O 1
ATOM 6608 N N . GLU A 1 870 ? 2.311 29.062 20.072 1.00 96.06 870 GLU A N 1
ATOM 6609 C CA . GLU A 1 870 ? 1.414 28.641 19.005 1.00 96.06 870 GLU A CA 1
ATOM 6610 C C . GLU A 1 870 ? 1.584 27.147 18.729 1.00 96.06 870 GLU A C 1
ATOM 6612 O O . GLU A 1 870 ? 0.594 26.421 18.721 1.00 96.06 870 GLU A O 1
ATOM 6617 N N . LYS A 1 871 ? 2.822 26.661 18.586 1.00 96.25 871 LYS A N 1
ATOM 6618 C CA . LYS A 1 871 ? 3.099 25.239 18.349 1.00 96.25 871 LYS A CA 1
ATOM 6619 C C . LYS A 1 871 ? 2.491 24.348 19.437 1.00 96.25 871 LYS A C 1
ATOM 6621 O O . LYS A 1 871 ? 1.812 23.372 19.125 1.00 96.25 871 LYS A O 1
ATOM 6626 N N . GLU A 1 872 ? 2.684 24.701 20.708 1.00 97.62 872 GLU A N 1
ATOM 6627 C CA . GLU A 1 872 ? 2.080 23.980 21.836 1.00 97.62 872 GLU A CA 1
ATOM 6628 C C . GLU A 1 872 ? 0.547 24.070 21.814 1.00 97.62 872 GLU A C 1
ATOM 6630 O O . GLU A 1 872 ? -0.127 23.062 22.018 1.00 97.62 872 GLU A O 1
ATOM 6635 N N . ALA A 1 873 ? -0.023 25.237 21.498 1.00 97.75 873 ALA A N 1
ATOM 6636 C CA . ALA A 1 873 ? -1.469 25.408 21.393 1.00 97.75 873 ALA A CA 1
ATOM 6637 C C . ALA A 1 873 ? -2.076 24.525 20.289 1.00 97.75 873 ALA A C 1
ATOM 6639 O O . ALA A 1 873 ? -3.025 23.788 20.563 1.00 97.75 873 ALA A O 1
ATOM 6640 N N . ARG A 1 874 ? -1.494 24.523 19.079 1.00 97.38 874 ARG A N 1
ATOM 6641 C CA . ARG A 1 874 ? -1.945 23.686 17.951 1.00 97.38 874 ARG A CA 1
ATOM 6642 C C . ARG A 1 874 ? -1.848 22.203 18.264 1.00 97.38 874 ARG A C 1
ATOM 6644 O O . ARG A 1 874 ? -2.735 21.432 17.895 1.00 97.38 874 ARG A O 1
ATOM 6651 N N . TRP A 1 875 ? -0.783 21.776 18.938 1.00 98.00 875 TRP A N 1
ATOM 6652 C CA . TRP A 1 875 ? -0.646 20.388 19.371 1.00 98.00 875 TRP A CA 1
ATOM 6653 C C . TRP A 1 875 ? -1.708 20.015 20.407 1.00 98.00 875 TRP A C 1
ATOM 6655 O O . TRP A 1 875 ? -2.392 19.000 20.266 1.00 98.00 875 TRP A O 1
ATOM 6665 N N . ALA A 1 876 ? -1.924 20.878 21.401 1.00 98.50 876 ALA A N 1
ATOM 6666 C CA . ALA A 1 876 ? -2.917 20.656 22.442 1.00 98.50 876 ALA A CA 1
ATOM 6667 C C . ALA A 1 876 ? -4.356 20.575 21.890 1.00 98.50 876 ALA A C 1
ATOM 6669 O O . ALA A 1 876 ? -5.155 19.788 22.402 1.00 98.50 876 ALA A O 1
ATOM 6670 N N . GLU A 1 877 ? -4.690 21.343 20.846 1.00 98.31 877 GLU A N 1
ATOM 6671 C CA . GLU A 1 877 ? -5.969 21.245 20.120 1.00 98.31 877 GLU A CA 1
ATOM 6672 C C . GLU A 1 877 ? -6.172 19.837 19.536 1.00 98.31 877 GLU A C 1
ATOM 6674 O O . GLU A 1 877 ? -7.189 19.190 19.808 1.00 98.31 877 GLU A O 1
ATOM 6679 N N . LEU A 1 878 ? -5.175 19.309 18.815 1.00 98.44 878 LEU A N 1
ATOM 6680 C CA . LEU A 1 878 ? -5.240 17.958 18.252 1.00 98.44 878 LEU A CA 1
ATOM 6681 C C . LEU A 1 878 ? -5.326 16.881 19.344 1.00 98.44 878 LEU A C 1
ATOM 6683 O O . LEU A 1 878 ? -6.126 15.947 19.234 1.00 98.44 878 LEU A O 1
ATOM 6687 N N . VAL A 1 879 ? -4.546 17.016 20.422 1.00 98.69 879 VAL A N 1
ATOM 6688 C CA . VAL A 1 879 ? -4.574 16.100 21.575 1.00 98.69 879 VAL A CA 1
ATOM 6689 C C . VAL A 1 879 ? -5.976 16.035 22.190 1.00 98.69 879 VAL A C 1
ATOM 6691 O O . VAL A 1 879 ? -6.457 14.944 22.499 1.00 98.69 879 VAL A O 1
ATOM 6694 N N . ARG A 1 880 ? -6.663 17.174 22.360 1.00 98.44 880 ARG A N 1
ATOM 6695 C CA . ARG A 1 880 ? -8.031 17.205 22.910 1.00 98.44 880 ARG A CA 1
ATOM 6696 C C . ARG A 1 880 ? -9.028 16.490 22.001 1.00 98.44 880 ARG A C 1
ATOM 6698 O O . ARG A 1 880 ? -9.768 15.631 22.482 1.00 98.44 880 ARG A O 1
ATOM 6705 N N . VAL A 1 881 ? -9.016 16.790 20.701 1.00 98.50 881 VAL A N 1
ATOM 6706 C CA . VAL A 1 881 ? -9.930 16.170 19.722 1.00 98.50 881 VAL A CA 1
ATOM 6707 C C . VAL A 1 881 ? -9.713 14.657 19.639 1.00 98.50 881 VAL A C 1
ATOM 6709 O O . VAL A 1 881 ? -10.663 13.878 19.692 1.00 98.50 881 VAL A O 1
ATOM 6712 N N . THR A 1 882 ? -8.462 14.210 19.574 1.00 98.62 882 THR A N 1
ATOM 6713 C CA . THR A 1 882 ? -8.144 12.779 19.467 1.00 98.62 882 THR A CA 1
ATOM 6714 C C . THR A 1 882 ? -8.439 12.007 20.758 1.00 98.62 882 THR A C 1
ATOM 6716 O O . THR A 1 882 ? -8.936 10.881 20.685 1.00 98.62 882 THR A O 1
ATOM 6719 N N . LYS A 1 883 ? -8.226 12.596 21.947 1.00 98.50 883 LYS A N 1
ATOM 6720 C CA . LYS A 1 883 ? -8.640 11.998 23.237 1.00 98.50 883 LYS A CA 1
ATOM 6721 C C . LYS A 1 883 ? -10.148 11.814 23.336 1.00 98.50 883 LYS A C 1
ATOM 6723 O O . LYS A 1 883 ? -10.604 10.778 23.815 1.00 98.50 883 LYS A O 1
ATOM 6728 N N . GLU A 1 884 ? -10.910 12.786 22.852 1.00 96.69 884 GLU A N 1
ATOM 6729 C CA . GLU A 1 884 ? -12.366 12.702 22.800 1.00 96.69 884 GLU A CA 1
ATOM 6730 C C . GLU A 1 884 ? -12.842 11.533 21.921 1.00 96.69 884 GLU A C 1
ATOM 6732 O O . GLU A 1 884 ? -13.703 10.757 22.334 1.00 96.69 884 GLU A O 1
ATOM 6737 N N . ILE A 1 885 ? -12.244 11.359 20.739 1.00 98.31 885 ILE A N 1
ATOM 6738 C CA . ILE A 1 885 ? -12.546 10.229 19.847 1.00 98.31 885 ILE A CA 1
ATOM 6739 C C . ILE A 1 885 ? -12.154 8.905 20.511 1.00 98.31 885 ILE A C 1
ATOM 6741 O O . ILE A 1 885 ? -12.945 7.960 20.527 1.00 98.31 885 ILE A O 1
ATOM 6745 N N . LYS A 1 886 ? -10.961 8.839 21.118 1.00 98.19 886 LYS A N 1
ATOM 6746 C CA . LYS A 1 886 ? -10.470 7.638 21.804 1.00 98.19 886 LYS A CA 1
ATOM 6747 C C . LYS A 1 886 ? -11.375 7.209 22.958 1.00 98.19 886 LYS A C 1
ATOM 6749 O O . LYS A 1 886 ? -11.586 6.012 23.138 1.00 98.19 886 LYS A O 1
ATOM 6754 N N . ALA A 1 887 ? -11.943 8.155 23.706 1.00 97.12 887 ALA A N 1
ATOM 6755 C CA . ALA A 1 887 ? -12.881 7.860 24.789 1.00 97.12 887 ALA A CA 1
ATOM 6756 C C . ALA A 1 887 ? -14.150 7.130 24.301 1.00 97.12 887 ALA A C 1
ATOM 6758 O O . ALA A 1 887 ? -14.769 6.396 25.068 1.00 97.12 887 ALA A O 1
ATOM 6759 N N . LEU A 1 888 ? -14.515 7.289 23.024 1.00 97.38 888 LEU A N 1
ATOM 6760 C CA . LEU A 1 888 ? -15.654 6.620 22.393 1.00 97.38 888 LEU A CA 1
ATOM 6761 C C . LEU A 1 888 ? -15.260 5.378 21.579 1.00 97.38 888 LEU A C 1
ATOM 6763 O O . LEU A 1 888 ? -16.132 4.772 20.960 1.00 97.38 888 LEU A O 1
ATOM 6767 N N . GLU A 1 889 ? -13.995 4.939 21.602 1.00 97.50 889 GLU A N 1
ATOM 6768 C CA . GLU A 1 889 ? -13.530 3.781 20.825 1.00 97.50 889 GLU A CA 1
ATOM 6769 C C . GLU A 1 889 ? -14.399 2.520 21.018 1.00 97.50 889 GLU A C 1
ATOM 6771 O O . GLU A 1 889 ? -14.805 1.954 20.002 1.00 97.50 889 GLU A O 1
ATOM 6776 N N . PRO A 1 890 ? -14.797 2.099 22.239 1.00 96.44 890 PRO A N 1
ATOM 6777 C CA . PRO A 1 890 ? -15.676 0.935 22.399 1.00 96.44 890 PRO A CA 1
ATOM 6778 C C . PRO A 1 890 ? -17.012 1.065 21.647 1.00 96.44 890 PRO A C 1
ATOM 6780 O O . PRO A 1 890 ? -17.514 0.089 21.092 1.00 96.44 890 PRO A O 1
ATOM 6783 N N . VAL A 1 891 ? -17.561 2.282 21.574 1.00 97.69 891 VAL A N 1
ATOM 6784 C CA . VAL A 1 891 ? -18.801 2.595 20.847 1.00 97.69 891 VAL A CA 1
ATOM 6785 C C . VAL A 1 891 ? -18.556 2.609 19.337 1.00 97.69 891 VAL A C 1
ATOM 6787 O O . VAL A 1 891 ? -19.353 2.070 18.571 1.00 97.69 891 VAL A O 1
ATOM 6790 N N . LEU A 1 892 ? -17.438 3.184 18.885 1.00 97.62 892 LEU A N 1
ATOM 6791 C CA . LEU A 1 892 ? -17.072 3.228 17.464 1.00 97.62 892 LEU A CA 1
ATOM 6792 C C . LEU A 1 892 ? -16.794 1.827 16.893 1.00 97.62 892 LEU A C 1
ATOM 6794 O O . LEU A 1 892 ? -17.118 1.555 15.732 1.00 97.62 892 LEU A O 1
ATOM 6798 N N . LEU A 1 893 ? -16.250 0.930 17.720 1.00 97.19 893 LEU A N 1
ATOM 6799 C CA . LEU A 1 893 ? -15.983 -0.475 17.398 1.00 97.19 893 LEU A CA 1
ATOM 6800 C C . LEU A 1 893 ? -17.230 -1.371 17.435 1.00 97.19 893 LEU A C 1
ATOM 6802 O O . LEU A 1 893 ? -17.214 -2.472 16.871 1.00 97.19 893 LEU A O 1
ATOM 6806 N N . ALA A 1 894 ? -18.314 -0.920 18.069 1.00 96.62 894 ALA A N 1
ATOM 6807 C CA . ALA A 1 894 ? -19.579 -1.640 18.061 1.00 96.62 894 ALA A CA 1
ATOM 6808 C C . ALA A 1 894 ? -20.178 -1.688 16.640 1.00 96.62 894 ALA A C 1
ATOM 6810 O O . ALA A 1 894 ? -19.918 -0.791 15.822 1.00 96.62 894 ALA A O 1
ATOM 6811 N N . PRO A 1 895 ? -20.982 -2.721 16.320 1.00 95.44 895 PRO A N 1
ATOM 6812 C CA . PRO A 1 895 ? -21.772 -2.742 15.096 1.00 95.44 895 PRO A CA 1
ATOM 6813 C C . PRO A 1 895 ? -22.635 -1.486 14.947 1.00 95.44 895 PRO A C 1
ATOM 6815 O O . PRO A 1 895 ? -23.096 -0.900 15.930 1.00 95.44 895 PRO A O 1
ATOM 6818 N N . ASP A 1 896 ? -22.854 -1.086 13.701 1.00 95.31 896 ASP A N 1
ATOM 6819 C CA . ASP A 1 896 ? -23.778 -0.004 13.380 1.00 95.31 896 ASP A CA 1
ATOM 6820 C C . ASP A 1 896 ? -25.209 -0.458 13.715 1.00 95.31 896 ASP A C 1
ATOM 6822 O O . ASP A 1 896 ? -25.566 -1.621 13.516 1.00 95.31 896 ASP A O 1
ATOM 6826 N N . ALA A 1 897 ? -26.022 0.448 14.255 1.00 96.25 897 ALA A N 1
ATOM 6827 C CA . ALA A 1 897 ? -27.372 0.157 14.724 1.00 96.25 897 ALA A CA 1
ATOM 6828 C C . ALA A 1 897 ? -28.383 1.160 14.160 1.00 96.25 897 ALA A C 1
ATOM 6830 O O . ALA A 1 897 ? -28.114 2.361 14.079 1.00 96.25 897 ALA A O 1
ATOM 6831 N N . ALA A 1 898 ? -29.581 0.680 13.826 1.00 95.31 898 ALA A N 1
ATOM 6832 C CA . ALA A 1 898 ? -30.697 1.525 13.415 1.00 95.31 898 ALA A CA 1
ATOM 6833 C C . ALA A 1 898 ? -31.289 2.255 14.634 1.00 95.31 898 ALA A C 1
ATOM 6835 O O . ALA A 1 898 ? -32.248 1.797 15.245 1.00 95.31 898 ALA A O 1
ATOM 6836 N N . VAL A 1 899 ? -30.682 3.378 15.027 1.00 96.50 899 VAL A N 1
ATOM 6837 C CA . VAL A 1 899 ? -31.155 4.212 16.150 1.00 96.50 899 VAL A CA 1
ATOM 6838 C C . VAL A 1 899 ? -32.274 5.163 15.713 1.00 96.50 899 VAL A C 1
ATOM 6840 O O . VAL A 1 899 ? -33.200 5.425 16.481 1.00 96.50 899 VAL A O 1
ATOM 6843 N N . VAL A 1 900 ? -32.216 5.642 14.469 1.00 96.56 900 VAL A N 1
ATOM 6844 C CA . VAL A 1 900 ? -33.195 6.548 13.855 1.00 96.56 900 VAL A CA 1
ATOM 6845 C C . VAL A 1 900 ? -33.991 5.775 12.804 1.00 96.56 900 VAL A C 1
ATOM 6847 O O . VAL A 1 900 ? -33.406 5.213 11.883 1.00 96.56 900 VAL A O 1
ATOM 6850 N N . ALA A 1 901 ? -35.317 5.748 12.942 1.00 95.25 901 ALA A N 1
ATOM 6851 C CA . ALA A 1 901 ? -36.234 5.151 11.972 1.00 95.25 901 ALA A CA 1
ATOM 6852 C C . ALA A 1 901 ? -36.590 6.123 10.838 1.00 95.25 901 ALA A C 1
ATOM 6854 O O . ALA A 1 901 ? -36.782 5.706 9.697 1.00 95.25 901 ALA A O 1
ATOM 6855 N N . ARG A 1 902 ? -36.676 7.424 11.144 1.00 95.06 902 ARG A N 1
ATOM 6856 C CA . ARG A 1 902 ? -36.954 8.478 10.161 1.00 95.06 902 ARG A CA 1
ATOM 6857 C C . ARG A 1 902 ? -36.251 9.781 10.524 1.00 95.06 902 ARG A C 1
ATOM 6859 O O . ARG A 1 902 ? -36.152 10.135 11.695 1.00 95.06 902 ARG A O 1
ATOM 6866 N N . GLU A 1 903 ? -35.810 10.497 9.499 1.00 95.00 903 GLU A N 1
ATOM 6867 C CA . GLU A 1 903 ? -35.117 11.784 9.565 1.00 95.00 903 GLU A CA 1
ATOM 6868 C C . GLU A 1 903 ? -35.877 12.791 8.679 1.00 95.00 903 GLU A C 1
ATOM 6870 O O . GLU A 1 903 ? -36.349 12.422 7.600 1.00 95.00 903 GLU A O 1
ATOM 6875 N N . SER A 1 904 ? -36.090 14.023 9.157 1.00 96.19 904 SER A N 1
ATOM 6876 C CA . SER A 1 904 ? -37.006 14.978 8.508 1.00 96.19 904 SER A CA 1
ATOM 6877 C C . SER A 1 904 ? -36.369 15.960 7.514 1.00 96.19 904 SER A C 1
ATOM 6879 O O . SER A 1 904 ? -37.107 16.573 6.747 1.00 96.19 904 SER A O 1
ATOM 6881 N N . SER A 1 905 ? -35.044 16.127 7.491 1.00 93.62 905 SER A N 1
ATOM 6882 C CA . SER A 1 905 ? -34.332 17.099 6.639 1.00 93.62 905 SER A CA 1
ATOM 6883 C C . SER A 1 905 ? -34.069 16.616 5.208 1.00 93.62 905 SER A C 1
ATOM 6885 O O . SER A 1 905 ? -33.432 17.322 4.417 1.00 93.62 905 SER A O 1
ATOM 6887 N N . GLY A 1 906 ? -34.523 15.406 4.866 1.00 89.31 906 GLY A N 1
ATOM 6888 C CA . GLY A 1 906 ? -34.341 14.832 3.534 1.00 89.31 906 GLY A CA 1
ATOM 6889 C C . GLY A 1 906 ? -32.877 14.513 3.228 1.00 89.31 906 GLY A C 1
ATOM 6890 O O . GLY A 1 906 ? -32.450 14.653 2.085 1.00 89.31 906 GLY A O 1
ATOM 6891 N N . GLY A 1 907 ? -32.096 14.125 4.244 1.00 89.88 907 GLY A N 1
ATOM 6892 C CA . GLY A 1 907 ? -30.684 13.761 4.092 1.00 89.88 907 GLY A CA 1
ATOM 6893 C C . GLY A 1 907 ? -29.691 14.924 4.168 1.00 89.88 907 GLY A C 1
ATOM 6894 O O . GLY A 1 907 ? -28.495 14.689 3.994 1.00 89.88 907 GLY A O 1
ATOM 6895 N N . SER A 1 908 ? -30.157 16.143 4.473 1.00 94.31 908 SER A N 1
ATOM 6896 C CA . SER A 1 908 ? -29.287 17.297 4.777 1.00 94.31 908 SER A CA 1
ATOM 6897 C C . SER A 1 908 ? -28.585 17.161 6.137 1.00 94.31 908 SER A C 1
ATOM 6899 O O . SER A 1 908 ? -27.627 17.872 6.426 1.00 94.31 908 SER A O 1
ATOM 6901 N N . VAL A 1 909 ? -29.058 16.242 6.980 1.00 97.69 909 VAL A N 1
ATOM 6902 C CA . VAL A 1 909 ? -28.406 15.814 8.215 1.00 97.69 909 VAL A CA 1
ATOM 6903 C C . VAL A 1 909 ? -28.075 14.333 8.101 1.00 97.69 909 VAL A C 1
ATOM 6905 O O . VAL A 1 909 ? -28.941 13.502 7.826 1.00 97.69 909 VAL A O 1
ATOM 6908 N N . ARG A 1 910 ? -26.805 13.998 8.310 1.00 97.62 910 ARG A N 1
ATOM 6909 C CA . ARG A 1 910 ? -26.289 12.625 8.226 1.00 97.62 910 ARG A CA 1
ATOM 6910 C C . ARG A 1 910 ? -26.183 12.044 9.620 1.00 97.62 910 ARG A C 1
ATOM 6912 O O . ARG A 1 910 ? -25.913 12.783 10.563 1.00 97.62 910 ARG A O 1
ATOM 6919 N N . THR A 1 911 ? -26.385 10.736 9.755 1.00 97.81 911 THR A N 1
ATOM 6920 C CA . THR A 1 911 ? -26.441 10.071 11.061 1.00 97.81 911 THR A CA 1
ATOM 6921 C C . THR A 1 911 ? -25.692 8.746 11.073 1.00 97.81 911 THR A C 1
ATOM 6923 O O . THR A 1 911 ? -25.810 7.969 10.128 1.00 97.81 911 THR A O 1
ATOM 6926 N N . LEU A 1 912 ? -25.038 8.443 12.192 1.00 97.94 912 LEU A N 1
ATOM 6927 C CA . LEU A 1 912 ? -24.492 7.132 12.530 1.00 97.94 912 LEU A CA 1
ATOM 6928 C C . LEU A 1 912 ? -25.054 6.694 13.884 1.00 97.94 912 LEU A C 1
ATOM 6930 O O . LEU A 1 912 ? -24.863 7.370 14.897 1.00 97.94 912 LEU A O 1
ATOM 6934 N N . GLY A 1 913 ? -25.740 5.553 13.892 1.00 97.94 913 GLY A N 1
ATOM 6935 C CA . GLY A 1 913 ? -26.251 4.925 15.104 1.00 97.94 913 GLY A CA 1
ATOM 6936 C C . GLY A 1 913 ? -25.337 3.804 15.594 1.00 97.94 913 GLY A C 1
ATOM 6937 O O . GLY A 1 913 ? -24.836 3.013 14.794 1.00 97.94 913 GLY A O 1
ATOM 6938 N N . LYS A 1 914 ? -25.141 3.706 16.910 1.00 97.75 914 LYS A N 1
ATOM 6939 C CA . LYS A 1 914 ? -24.455 2.584 17.574 1.00 97.75 914 LYS A CA 1
ATOM 6940 C C . LYS A 1 914 ? -25.278 2.096 18.758 1.00 97.75 914 LYS A C 1
ATOM 6942 O O . LYS A 1 914 ? -26.012 2.871 19.368 1.00 97.75 914 LYS A O 1
ATOM 6947 N N . ALA A 1 915 ? -25.127 0.826 19.107 1.00 95.56 915 ALA A N 1
ATOM 6948 C CA . ALA A 1 915 ? -25.710 0.256 20.314 1.00 95.56 915 ALA A CA 1
ATOM 6949 C C . ALA A 1 915 ? -24.639 -0.513 21.088 1.00 95.56 915 ALA A C 1
ATOM 6951 O O . ALA A 1 915 ? -23.911 -1.326 20.517 1.00 95.56 915 ALA A O 1
ATOM 6952 N N . THR A 1 916 ? -24.552 -0.249 22.387 1.00 94.50 916 THR A N 1
ATOM 6953 C CA . THR A 1 916 ? -23.712 -0.987 23.332 1.00 94.50 916 THR A CA 1
ATOM 6954 C C . THR A 1 916 ? -24.563 -1.384 24.542 1.00 94.50 916 THR A C 1
ATOM 6956 O O . THR A 1 916 ? -25.691 -0.900 24.679 1.00 94.50 916 THR A O 1
ATOM 6959 N N . PRO A 1 917 ? -24.053 -2.232 25.451 1.00 89.62 917 PRO A N 1
ATOM 6960 C CA . PRO A 1 917 ? -24.731 -2.490 26.722 1.00 89.62 917 PRO A CA 1
ATOM 6961 C C . PRO A 1 917 ? -25.022 -1.221 27.549 1.00 89.62 917 PRO A C 1
ATOM 6963 O O . PRO A 1 917 ? -25.971 -1.213 28.326 1.00 89.62 917 PRO A O 1
ATOM 6966 N N . ASP A 1 918 ? -24.258 -0.138 27.354 1.00 85.75 918 ASP A N 1
ATOM 6967 C CA . ASP A 1 918 ? -24.387 1.123 28.104 1.00 85.75 918 ASP A CA 1
ATOM 6968 C C . ASP A 1 918 ? -25.441 2.093 27.533 1.00 85.75 918 ASP A C 1
ATOM 6970 O O . ASP A 1 918 ? -25.741 3.128 28.147 1.00 85.75 918 ASP A O 1
ATOM 6974 N N . GLY A 1 919 ? -25.991 1.788 26.351 1.00 91.44 919 GLY A N 1
ATOM 6975 C CA . GLY A 1 919 ? -27.051 2.560 25.709 1.00 91.44 919 GLY A CA 1
ATOM 6976 C C . GLY A 1 919 ? -26.953 2.624 24.184 1.00 91.44 919 GLY A C 1
ATOM 6977 O O . GLY A 1 919 ? -26.105 2.000 23.540 1.00 91.44 919 GLY A O 1
ATOM 6978 N N . ARG A 1 920 ? -27.847 3.418 23.590 1.00 96.06 920 ARG A N 1
ATOM 6979 C CA . ARG A 1 920 ? -27.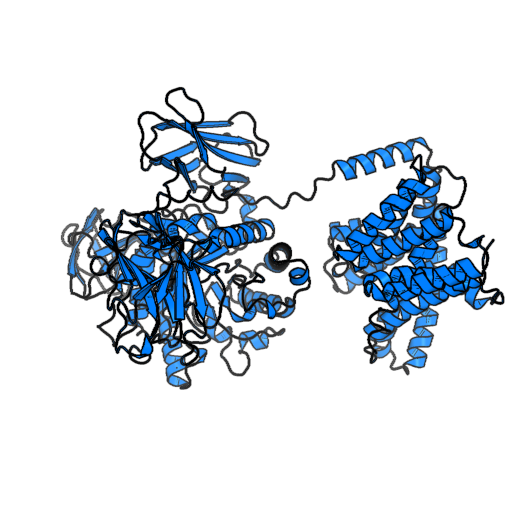833 3.747 22.160 1.00 96.06 920 ARG A CA 1
ATOM 6980 C C . ARG A 1 920 ? -27.101 5.066 21.958 1.00 96.06 920 ARG A C 1
ATOM 6982 O O . ARG A 1 920 ? -27.181 5.959 22.793 1.00 96.06 920 ARG A O 1
ATOM 6989 N N . TYR A 1 921 ? -26.407 5.209 20.842 1.00 98.00 921 TYR A N 1
ATOM 6990 C CA . TYR A 1 921 ? -25.645 6.407 20.516 1.00 98.00 921 TYR A CA 1
ATOM 6991 C C . TYR A 1 921 ? -26.060 6.903 19.141 1.00 98.00 921 TYR A C 1
ATOM 6993 O O . TYR A 1 921 ? -26.148 6.114 18.201 1.00 98.00 921 TYR A O 1
ATOM 7001 N N . LEU A 1 922 ? -26.303 8.206 19.038 1.00 98.00 922 LEU A N 1
ATOM 7002 C CA . LEU A 1 922 ? -26.605 8.893 17.790 1.00 98.00 922 LEU A CA 1
ATOM 7003 C C . LEU A 1 922 ? -25.554 9.972 17.555 1.00 98.00 922 LEU A C 1
ATOM 7005 O O . LEU A 1 922 ? -25.472 10.950 18.298 1.00 98.00 922 LEU A O 1
ATOM 7009 N N . PHE A 1 923 ? -24.771 9.798 16.503 1.00 98.38 923 PHE A N 1
ATOM 7010 C CA . PHE A 1 923 ? -23.876 10.821 15.984 1.00 98.38 923 PHE A CA 1
ATOM 7011 C C . PHE A 1 923 ? -24.519 11.426 14.745 1.00 98.38 923 PHE A C 1
ATOM 7013 O O . PHE A 1 923 ? -25.001 10.682 13.893 1.00 98.38 923 PHE A O 1
ATOM 7020 N N . ALA A 1 924 ? -24.551 12.749 14.643 1.00 98.12 924 ALA A N 1
ATOM 7021 C CA . ALA A 1 924 ? -25.152 13.432 13.511 1.00 98.12 924 ALA A CA 1
ATOM 7022 C C . ALA A 1 924 ? -24.386 14.695 13.129 1.00 98.12 924 ALA A C 1
ATOM 7024 O O . ALA A 1 924 ? -23.774 15.320 13.994 1.00 98.12 924 ALA A O 1
ATOM 7025 N N . TYR A 1 925 ? -24.440 15.083 11.856 1.00 98.06 925 TYR A N 1
ATOM 7026 C CA . TYR A 1 925 ? -23.913 16.373 11.417 1.00 98.06 925 TYR A CA 1
ATOM 7027 C C . TYR A 1 925 ? -24.754 17.008 10.308 1.00 98.06 925 TYR A C 1
ATOM 7029 O O . TYR A 1 925 ? -25.374 16.305 9.507 1.00 98.06 925 TYR A O 1
ATOM 7037 N N . ASN A 1 926 ? -24.767 18.340 10.275 1.00 97.75 926 ASN A N 1
ATOM 7038 C CA . ASN A 1 926 ? -25.403 19.134 9.225 1.00 97.75 926 ASN A CA 1
ATOM 7039 C C . ASN A 1 926 ? -24.483 19.239 7.997 1.00 97.75 926 ASN A C 1
ATOM 7041 O O . ASN A 1 926 ? -23.355 19.705 8.113 1.00 97.75 926 ASN A O 1
ATOM 7045 N N . THR A 1 927 ? -24.942 18.841 6.811 1.00 96.06 927 THR A N 1
ATOM 7046 C CA . THR A 1 927 ? -24.134 18.932 5.580 1.00 96.06 927 THR A CA 1
ATOM 7047 C C . THR A 1 927 ? -24.134 20.326 4.963 1.00 96.06 927 THR A C 1
ATOM 7049 O O . THR A 1 927 ? -23.458 20.540 3.964 1.00 96.06 927 THR A O 1
ATOM 7052 N N . ARG A 1 928 ? -24.932 21.263 5.483 1.00 94.88 928 ARG A N 1
ATOM 7053 C CA . ARG A 1 928 ? -25.114 22.591 4.896 1.00 94.88 928 ARG A CA 1
ATOM 7054 C C . ARG A 1 928 ? -24.268 23.639 5.608 1.00 94.88 928 ARG A C 1
ATOM 7056 O O . ARG A 1 928 ? -24.074 23.597 6.821 1.00 94.88 928 ARG A O 1
ATOM 7063 N N . ASN A 1 929 ? -23.907 24.670 4.851 1.00 93.12 929 ASN A N 1
ATOM 7064 C CA . ASN A 1 929 ? -23.372 25.935 5.359 1.00 93.12 929 ASN A CA 1
ATOM 7065 C C . ASN A 1 929 ? -24.449 26.861 5.971 1.00 93.12 929 ASN A C 1
ATOM 7067 O O . ASN A 1 929 ? -24.202 28.045 6.182 1.00 93.12 929 ASN A O 1
ATOM 7071 N N . SER A 1 930 ? -25.651 26.347 6.232 1.00 95.00 930 SER A N 1
ATOM 7072 C CA . SER A 1 930 ? -26.785 27.077 6.807 1.00 95.00 930 SER A CA 1
ATOM 7073 C C . SER A 1 930 ? -27.422 26.256 7.932 1.00 95.00 930 SER A C 1
ATOM 7075 O O . SER A 1 930 ? -27.342 25.021 7.892 1.00 95.00 930 SER A O 1
ATOM 7077 N N . PRO A 1 931 ? -28.042 26.901 8.941 1.00 97.25 931 PRO A N 1
ATOM 7078 C CA . PRO A 1 931 ? -28.754 26.187 9.991 1.00 97.25 931 PRO A CA 1
ATOM 7079 C C . PRO A 1 931 ? -29.814 25.243 9.419 1.00 97.25 931 PRO A C 1
ATOM 7081 O O . PRO A 1 931 ? -30.538 25.601 8.490 1.00 97.25 931 PRO A O 1
ATOM 7084 N N . THR A 1 932 ? -29.911 24.037 9.973 1.00 97.94 932 THR A N 1
ATOM 7085 C CA . THR A 1 932 ? -30.890 23.030 9.554 1.00 97.94 932 THR A CA 1
ATOM 7086 C C . THR A 1 932 ? -31.643 22.504 10.765 1.00 97.94 932 THR A C 1
ATOM 7088 O O . THR A 1 932 ? -31.056 21.932 11.685 1.00 97.94 932 THR A O 1
ATOM 7091 N N . ARG A 1 933 ? -32.968 22.663 10.747 1.00 97.62 933 ARG A N 1
ATOM 7092 C CA . ARG A 1 933 ? -33.860 22.035 11.720 1.00 97.62 933 ARG A CA 1
ATOM 7093 C C . ARG A 1 933 ? -34.150 20.598 11.303 1.00 97.62 933 ARG A C 1
ATOM 7095 O O . ARG A 1 933 ? -34.575 20.352 10.176 1.00 97.62 933 ARG A O 1
ATOM 7102 N N . VAL A 1 934 ? -33.952 19.663 12.223 1.00 97.69 934 VAL A N 1
ATOM 7103 C CA . VAL A 1 934 ? -34.157 18.230 12.003 1.00 97.69 934 VAL A CA 1
ATOM 7104 C C . VAL A 1 934 ? -34.936 17.612 13.156 1.00 97.69 934 VAL A C 1
ATOM 7106 O O . VAL A 1 934 ? -34.729 17.940 14.324 1.00 97.69 934 VAL A O 1
ATOM 7109 N N . THR A 1 935 ? -35.818 16.684 12.809 1.00 97.56 935 THR A N 1
ATOM 7110 C CA . THR A 1 935 ? -36.511 15.796 13.732 1.00 97.56 935 THR A CA 1
ATOM 7111 C C . THR A 1 935 ? -36.108 14.361 13.418 1.00 97.56 935 THR A C 1
ATOM 7113 O O . THR A 1 935 ? -36.315 13.873 12.304 1.00 97.56 935 THR A O 1
ATOM 7116 N N . TRP A 1 936 ? -35.550 13.677 14.414 1.00 97.56 936 TRP A N 1
ATOM 7117 C CA . TRP A 1 936 ? -35.268 12.247 14.366 1.00 97.56 936 TRP A CA 1
ATOM 7118 C C . TRP A 1 936 ? -36.372 11.483 15.085 1.00 97.56 936 TRP A C 1
ATOM 7120 O O . TRP A 1 936 ? -36.572 11.660 16.285 1.00 97.56 936 TRP A O 1
ATOM 7130 N N . THR A 1 937 ? -37.064 10.604 14.367 1.00 96.94 937 THR A N 1
ATOM 7131 C CA . THR A 1 937 ? -37.935 9.595 14.974 1.00 96.94 937 THR A CA 1
ATOM 7132 C C . THR A 1 937 ? -37.082 8.390 15.351 1.00 96.94 937 THR A C 1
ATOM 7134 O O . THR A 1 937 ? -36.473 7.762 14.483 1.00 96.94 937 THR A O 1
ATOM 7137 N N . LEU A 1 938 ? -37.016 8.075 16.641 1.00 96.56 938 LEU A N 1
ATOM 7138 C CA . LEU A 1 938 ? -36.222 6.975 17.175 1.00 96.56 938 LEU A CA 1
ATOM 7139 C C . LEU A 1 938 ? -36.851 5.621 16.835 1.00 96.56 938 LEU A C 1
ATOM 7141 O O . LEU A 1 938 ? -38.068 5.461 16.876 1.00 96.56 938 LEU A O 1
ATOM 7145 N N . ALA A 1 939 ? -36.011 4.627 16.546 1.00 94.94 939 ALA A N 1
ATOM 7146 C CA . ALA A 1 939 ? -36.455 3.257 16.271 1.00 94.94 939 ALA A CA 1
ATOM 7147 C C . ALA A 1 939 ? -36.989 2.524 17.517 1.00 94.94 939 ALA A C 1
ATOM 7149 O O . ALA A 1 939 ? -37.689 1.524 17.397 1.00 94.94 939 ALA A O 1
ATOM 7150 N N . ALA A 1 940 ? -36.667 3.023 18.711 1.00 92.12 940 ALA A N 1
ATOM 7151 C CA . ALA A 1 940 ? -37.210 2.552 19.979 1.00 92.12 940 ALA A CA 1
ATOM 7152 C C . ALA A 1 940 ? -37.398 3.736 20.937 1.00 92.12 940 ALA A C 1
ATOM 7154 O O . ALA A 1 940 ? -36.659 4.723 20.847 1.00 92.12 940 ALA A O 1
ATOM 7155 N N . ALA A 1 941 ? -38.360 3.624 21.857 1.00 90.12 941 ALA A N 1
ATOM 7156 C CA . ALA A 1 941 ? -38.652 4.653 22.856 1.00 90.12 941 ALA A CA 1
ATOM 7157 C C . ALA A 1 941 ? -37.400 5.026 23.663 1.00 90.12 941 ALA A C 1
ATOM 7159 O O . ALA A 1 941 ? -36.533 4.181 23.876 1.00 90.12 941 ALA A O 1
ATOM 7160 N N . ALA A 1 942 ? -37.294 6.284 24.080 1.00 91.06 942 ALA A N 1
ATOM 7161 C CA . ALA A 1 942 ? -36.199 6.783 24.904 1.00 91.06 942 ALA A CA 1
ATOM 7162 C C . ALA A 1 942 ? -36.756 7.627 26.047 1.00 91.06 942 ALA A C 1
ATOM 7164 O O . ALA A 1 942 ? -37.726 8.361 25.859 1.00 91.06 942 ALA A O 1
ATOM 7165 N N . THR A 1 943 ? -36.137 7.527 27.215 1.00 87.88 943 THR A N 1
ATOM 7166 C CA . THR A 1 943 ? -36.507 8.305 28.402 1.00 87.88 943 THR A CA 1
ATOM 7167 C C . THR A 1 943 ? -35.622 9.528 28.573 1.00 87.88 943 THR A C 1
ATOM 7169 O O . THR A 1 943 ? -36.081 10.555 29.066 1.00 87.88 943 THR A O 1
ATOM 7172 N N . GLU A 1 944 ? -34.356 9.439 28.158 1.00 91.00 944 GLU A N 1
ATOM 7173 C CA . GLU A 1 944 ? -33.395 10.530 28.302 1.00 91.00 944 GLU A CA 1
ATOM 7174 C C . GLU A 1 944 ? -32.374 10.570 27.161 1.00 91.00 944 GLU A C 1
ATOM 7176 O O . GLU A 1 944 ? -32.059 9.559 26.524 1.00 91.00 944 GLU A O 1
ATOM 7181 N N . THR A 1 945 ? -31.817 11.761 26.941 1.00 95.44 945 THR A N 1
ATOM 7182 C CA . THR A 1 945 ? -30.640 11.961 26.098 1.00 95.44 945 THR A CA 1
ATOM 7183 C C . THR A 1 945 ? -29.560 12.700 26.881 1.00 95.44 945 THR A C 1
ATOM 7185 O O . THR A 1 945 ? -29.850 13.506 27.765 1.00 95.44 945 THR A O 1
ATOM 7188 N N . VAL A 1 946 ? -28.299 12.431 26.556 1.00 96.56 946 VAL A N 1
ATOM 7189 C CA . VAL A 1 946 ? -27.126 13.115 27.114 1.00 96.56 946 VAL A CA 1
ATOM 7190 C C . VAL A 1 946 ? -26.277 13.613 25.955 1.00 96.56 946 VAL A C 1
ATOM 7192 O O . VAL A 1 946 ? -25.930 12.822 25.073 1.00 96.56 946 VAL A O 1
ATOM 7195 N N . ASP A 1 947 ? -25.927 14.899 25.958 1.00 95.62 947 ASP A N 1
ATOM 7196 C CA . ASP A 1 947 ? -24.982 15.450 24.987 1.00 95.62 947 ASP A CA 1
ATOM 7197 C C . ASP A 1 947 ? -23.554 15.078 25.405 1.00 95.62 947 ASP A C 1
ATOM 7199 O O . ASP A 1 947 ? -23.050 15.513 26.442 1.00 95.62 947 ASP A O 1
ATOM 7203 N N . LEU A 1 948 ? -22.893 14.260 24.588 1.00 95.19 948 LEU A N 1
ATOM 7204 C CA . LEU A 1 948 ? -21.552 13.747 24.863 1.00 95.19 948 LEU A CA 1
ATOM 7205 C C . LEU A 1 948 ? -20.474 14.834 24.822 1.00 95.19 948 LEU A C 1
ATOM 7207 O O . LEU A 1 948 ? -19.401 14.626 25.377 1.00 95.19 948 LEU A O 1
ATOM 7211 N N . ALA A 1 949 ? -20.737 15.983 24.193 1.00 89.50 949 ALA A N 1
ATOM 7212 C CA . ALA A 1 949 ? -19.811 17.109 24.194 1.00 89.50 949 ALA A CA 1
ATOM 7213 C C . ALA A 1 949 ? -19.779 17.835 25.547 1.00 89.50 949 ALA A C 1
ATOM 7215 O O . ALA A 1 949 ? -18.746 18.386 25.917 1.00 89.50 949 ALA A O 1
ATOM 7216 N N . THR A 1 950 ? -20.896 17.851 26.283 1.00 91.75 950 THR A N 1
ATOM 7217 C CA . THR A 1 950 ? -21.025 18.612 27.542 1.00 91.75 950 THR A CA 1
ATOM 7218 C C . THR A 1 950 ? -21.187 17.735 28.782 1.00 91.75 950 THR A C 1
ATOM 7220 O O . THR A 1 950 ? -21.005 18.221 29.896 1.00 91.75 950 THR A O 1
ATOM 7223 N N . GLY A 1 951 ? -21.567 16.466 28.610 1.00 92.12 951 GLY A N 1
ATOM 7224 C CA . GLY A 1 951 ? -21.945 15.559 29.695 1.00 92.12 951 GLY A CA 1
ATOM 7225 C C . GLY A 1 951 ? -23.277 15.909 30.372 1.00 92.12 951 GLY A C 1
ATOM 7226 O O . GLY A 1 951 ? -23.619 15.300 31.383 1.00 92.12 951 GLY A O 1
ATOM 7227 N N . LYS A 1 952 ? -24.025 16.886 29.846 1.00 94.25 952 LYS A N 1
ATOM 7228 C CA . LYS A 1 952 ? -25.291 17.380 30.409 1.00 94.25 952 LYS A CA 1
ATOM 7229 C C . LYS A 1 952 ? -26.500 16.734 29.714 1.00 94.25 952 LYS A C 1
ATOM 7231 O O . LYS A 1 952 ? -26.330 16.145 28.640 1.00 94.25 952 LYS A O 1
ATOM 7236 N N . PRO A 1 953 ? -27.716 16.843 30.293 1.00 95.12 953 PRO A N 1
ATOM 7237 C CA . PRO A 1 953 ? -28.941 16.456 29.599 1.00 95.12 953 PRO A CA 1
ATOM 7238 C C . PRO A 1 953 ? -28.992 17.062 28.193 1.00 95.12 953 PRO A C 1
ATOM 7240 O O . PRO A 1 953 ? -28.737 18.254 28.014 1.00 95.12 953 PRO A O 1
ATOM 7243 N N . GLY A 1 954 ? -29.252 16.212 27.204 1.00 93.50 954 GLY A N 1
ATOM 7244 C CA . GLY A 1 954 ? -29.350 16.591 25.803 1.00 93.50 954 GLY A CA 1
ATOM 7245 C C . GLY A 1 954 ? -30.748 17.102 25.431 1.00 93.50 954 GLY A C 1
ATOM 7246 O O . GLY A 1 954 ? -31.557 17.429 26.304 1.00 93.50 954 GLY A O 1
ATOM 7247 N N . PRO A 1 955 ? -31.059 17.171 24.125 1.00 94.06 955 PRO A N 1
ATOM 7248 C CA . PRO A 1 955 ? -32.380 17.553 23.638 1.00 94.06 955 PRO A CA 1
ATOM 7249 C C . PRO A 1 955 ? -33.497 16.674 24.218 1.00 94.06 955 PRO A C 1
ATOM 7251 O O . PRO A 1 955 ? -33.360 15.450 24.322 1.00 94.06 955 PRO A O 1
ATOM 7254 N N . ARG A 1 956 ? -34.628 17.295 24.564 1.00 92.81 956 ARG A N 1
ATOM 7255 C CA . ARG A 1 956 ? -35.793 16.594 25.113 1.00 92.81 956 ARG A CA 1
ATOM 7256 C C . ARG A 1 956 ? -36.345 15.580 24.104 1.00 92.81 956 ARG A C 1
ATOM 7258 O O . ARG A 1 956 ? -36.422 15.865 22.910 1.00 92.81 956 ARG A O 1
ATOM 7265 N N . VAL A 1 957 ? -36.758 14.418 24.609 1.00 91.06 957 VAL A N 1
ATOM 7266 C CA . VAL A 1 957 ? -37.517 13.425 23.840 1.00 91.06 957 VAL A CA 1
ATOM 7267 C C . VAL A 1 957 ? -39.008 13.741 23.970 1.00 91.06 957 VAL A C 1
ATOM 7269 O O . VAL A 1 957 ? -39.540 13.796 25.079 1.00 91.06 957 VAL A O 1
ATOM 7272 N N . GLU A 1 958 ? -39.684 13.956 22.845 1.00 88.62 958 GLU A N 1
ATOM 7273 C CA . GLU A 1 958 ? -41.129 14.182 22.767 1.00 88.62 958 GLU A CA 1
ATOM 7274 C C . GLU A 1 958 ? -41.785 12.966 22.103 1.00 88.62 958 GLU A C 1
ATOM 7276 O O . GLU A 1 958 ? -41.699 12.762 20.890 1.00 88.62 958 GLU A O 1
ATOM 7281 N N . GLY A 1 959 ? -42.385 12.090 22.915 1.00 85.81 959 GLY A N 1
ATOM 7282 C CA . GLY A 1 959 ? -42.841 10.776 22.457 1.00 85.81 959 GLY A CA 1
ATOM 7283 C C . GLY A 1 959 ? -41.660 9.902 22.023 1.00 85.81 959 GLY A C 1
ATOM 7284 O O . GLY A 1 959 ? -40.882 9.450 22.856 1.00 85.81 959 GLY A O 1
ATOM 7285 N N . ALA A 1 960 ? -41.518 9.677 20.714 1.00 89.81 960 ALA A N 1
ATOM 7286 C CA . ALA A 1 960 ? -40.378 8.981 20.104 1.00 89.81 960 ALA A CA 1
ATOM 7287 C C . ALA A 1 960 ? -39.503 9.912 19.240 1.00 89.81 960 ALA A C 1
ATOM 7289 O O . ALA A 1 960 ? -38.709 9.432 18.431 1.00 89.81 960 ALA A O 1
ATOM 7290 N N . ALA A 1 961 ? -39.668 11.233 19.357 1.00 94.25 961 ALA A N 1
ATOM 7291 C CA . ALA A 1 961 ? -38.991 12.211 18.515 1.00 94.25 961 ALA A CA 1
ATOM 7292 C C . ALA A 1 961 ? -37.972 13.049 19.294 1.00 94.25 961 ALA A C 1
ATOM 7294 O O . ALA A 1 961 ? -38.212 13.455 20.429 1.00 94.25 961 ALA A O 1
ATOM 7295 N N . ILE A 1 962 ? -36.849 13.351 18.645 1.00 96.19 962 ILE A N 1
ATOM 7296 C CA . ILE A 1 962 ? -35.885 14.364 19.075 1.00 96.19 962 ILE A CA 1
ATOM 7297 C C . ILE A 1 962 ? -35.843 15.439 17.993 1.00 96.19 962 ILE A C 1
ATOM 7299 O O . ILE A 1 962 ? -35.520 15.129 16.848 1.00 96.19 962 ILE A O 1
ATOM 7303 N N . THR A 1 963 ? -36.139 16.690 18.347 1.00 96.00 963 THR A N 1
ATOM 7304 C CA . THR A 1 963 ? -36.038 17.830 17.423 1.00 96.00 963 THR A CA 1
ATOM 7305 C C . THR A 1 963 ? -34.915 18.758 17.854 1.00 96.00 963 THR A C 1
ATOM 7307 O O . THR A 1 963 ? -34.861 19.173 19.009 1.00 96.00 963 THR A O 1
ATOM 7310 N N . VAL A 1 964 ? -34.031 19.099 16.919 1.00 96.62 964 VAL A N 1
ATOM 7311 C CA . VAL A 1 964 ? -32.926 20.039 17.134 1.00 96.62 964 VAL A CA 1
ATOM 7312 C C . VAL A 1 964 ? -32.775 20.981 15.946 1.00 96.62 964 VAL A C 1
ATOM 7314 O O . VAL A 1 964 ? -33.157 20.658 14.821 1.00 96.62 964 VAL A O 1
ATOM 7317 N N . GLU A 1 965 ? -32.181 22.139 16.197 1.00 97.38 965 GLU A N 1
ATOM 7318 C CA . GLU A 1 965 ? -31.602 22.983 15.158 1.00 97.38 965 GLU A CA 1
ATOM 7319 C C . GLU A 1 965 ? -30.085 22.805 15.205 1.00 97.38 965 GLU A C 1
ATOM 7321 O O . GLU A 1 965 ? -29.483 22.895 16.276 1.00 97.38 965 GLU A O 1
ATOM 7326 N N . LEU A 1 966 ? -29.490 22.462 14.064 1.00 97.19 966 LEU A N 1
ATOM 7327 C CA . LEU A 1 966 ? -28.047 22.325 13.917 1.00 97.19 966 LEU A CA 1
ATOM 7328 C C . LEU A 1 966 ? -27.507 23.539 13.168 1.00 97.19 966 LEU A C 1
ATOM 7330 O O . LEU A 1 966 ? -27.983 23.841 12.072 1.00 97.19 966 LEU A O 1
ATOM 7334 N N . ALA A 1 967 ? -26.498 24.204 13.722 1.00 96.50 967 ALA A N 1
ATOM 7335 C CA . ALA A 1 967 ? -25.767 25.271 13.049 1.00 96.50 967 ALA A CA 1
ATOM 7336 C C . ALA A 1 967 ? -25.053 24.736 11.781 1.00 96.50 967 ALA A C 1
ATOM 7338 O O . ALA A 1 967 ? -24.981 23.515 11.577 1.00 96.50 967 ALA A O 1
ATOM 7339 N N . PRO A 1 968 ? -24.542 25.614 10.894 1.00 95.81 968 PRO A N 1
ATOM 7340 C CA . PRO A 1 968 ? -23.747 25.196 9.743 1.00 95.81 968 PRO A CA 1
ATOM 7341 C C . PRO A 1 968 ? -22.663 24.195 10.146 1.00 95.81 968 PRO A C 1
ATOM 7343 O O . PRO A 1 968 ? -21.884 24.477 11.055 1.00 95.81 968 PRO A O 1
ATOM 7346 N N . TYR A 1 969 ? -22.634 23.029 9.498 1.00 96.12 969 TYR A N 1
ATOM 7347 C CA . TYR A 1 969 ? -21.641 21.977 9.758 1.00 96.12 969 TYR A CA 1
ATOM 7348 C C . TYR A 1 969 ? -21.576 21.422 11.193 1.00 96.12 969 TYR A C 1
ATOM 7350 O O . TYR A 1 969 ? -20.660 20.665 11.519 1.00 96.12 969 TYR A O 1
ATOM 7358 N N . GLU A 1 970 ? -22.537 21.762 12.058 1.00 96.31 970 GLU A N 1
ATOM 7359 C CA . GLU A 1 970 ? -22.511 21.353 13.459 1.00 96.31 970 GLU A CA 1
ATOM 7360 C C . GLU A 1 970 ? -22.609 19.833 13.592 1.00 96.31 970 GLU A C 1
ATOM 7362 O O . GLU A 1 970 ? -23.423 19.182 12.931 1.00 96.31 970 GLU A O 1
ATOM 7367 N N . VAL A 1 971 ? -21.801 19.288 14.502 1.00 96.88 971 VAL A N 1
ATOM 7368 C CA . VAL A 1 971 ? -21.818 17.882 14.895 1.00 96.88 971 VAL A CA 1
ATOM 7369 C C . VAL A 1 971 ? -22.506 17.739 16.249 1.00 96.88 971 VAL A C 1
ATOM 7371 O O . VAL A 1 971 ? -22.077 18.322 17.244 1.00 96.88 971 VAL A O 1
ATOM 7374 N N . ARG A 1 972 ? -23.522 16.876 16.313 1.00 96.56 972 ARG A N 1
ATOM 7375 C CA . ARG A 1 972 ? -24.216 16.483 17.543 1.00 96.56 972 ARG A CA 1
ATOM 7376 C C . ARG A 1 972 ? -23.906 15.030 17.881 1.00 96.56 972 ARG A C 1
ATOM 7378 O O . ARG A 1 972 ? -23.878 14.168 17.006 1.00 96.56 972 ARG A O 1
ATOM 7385 N N . ARG A 1 973 ? -23.673 14.743 19.162 1.00 97.00 973 ARG A N 1
ATOM 7386 C CA . ARG A 1 973 ? -23.307 13.403 19.638 1.00 97.00 973 ARG A CA 1
ATOM 7387 C C . ARG A 1 973 ? -24.084 13.107 20.902 1.00 97.00 973 ARG A C 1
ATOM 7389 O O . ARG A 1 973 ? -23.857 13.737 21.929 1.00 97.00 973 ARG A O 1
ATOM 7396 N N . LEU A 1 974 ? -25.022 12.180 20.805 1.00 97.38 974 LEU A N 1
ATOM 7397 C CA . LEU A 1 974 ? -25.981 11.892 21.858 1.00 97.38 974 LEU A CA 1
ATOM 7398 C C . LEU A 1 974 ? -25.817 10.457 22.334 1.00 97.38 974 LEU A C 1
ATOM 7400 O O . LEU A 1 974 ? -25.702 9.540 21.520 1.00 97.38 974 LEU A O 1
ATOM 7404 N N . ARG A 1 975 ? -25.887 10.259 23.648 1.00 96.81 975 ARG A N 1
ATOM 7405 C CA . ARG A 1 975 ? -26.258 8.966 24.229 1.00 96.81 975 ARG A CA 1
ATOM 7406 C C . ARG A 1 975 ? -27.745 9.001 24.556 1.00 96.81 975 ARG A C 1
ATOM 7408 O O . ARG A 1 975 ? -28.215 9.963 25.152 1.00 96.81 975 ARG A O 1
ATOM 7415 N N . ILE A 1 976 ? -28.458 7.960 24.162 1.00 95.06 976 ILE A N 1
ATOM 7416 C CA . ILE A 1 976 ? -29.904 7.798 24.268 1.00 95.06 976 ILE A CA 1
ATOM 7417 C C . ILE A 1 976 ? -30.157 6.544 25.104 1.00 95.06 976 ILE A C 1
ATOM 7419 O O . ILE A 1 976 ? -29.637 5.469 24.780 1.00 95.06 976 ILE A O 1
ATOM 7423 N N . ARG A 1 977 ? -30.944 6.686 26.171 1.00 89.56 977 ARG A N 1
ATOM 7424 C CA . ARG A 1 977 ? -31.422 5.556 26.973 1.00 89.56 977 ARG A CA 1
ATOM 7425 C C . ARG A 1 977 ? -32.886 5.316 26.684 1.00 89.56 977 ARG A C 1
ATOM 7427 O O . ARG A 1 977 ? -33.682 6.264 26.861 1.00 89.56 977 ARG A O 1
#

Secondary structure (DSSP, 8-state):
---HHHHHHHHHHHHHHHHHHHHHHTT------BTTB-HHHHHHHHHHHHHHHHHT-SS--HHHHHHHHHHHHHHHHHHHHHHHHHHHHHH--S---HHHHHHHHTT-HHHHH-STT-SSGGGHHHHHHHHHHHHHHHHHHSS-HHHHHHHHHHHHHHHHHTTTTHHHHHHHHHHHHHHHHHHTTGGGS-HHHHHHHHHHHHHGGGG-HHHHHHHHHHHHHHHHHH------HHHHHHHHTHHHHHHHHHHHHHIIIIIHHHHS---HHHHHHHHHHHHHHHHHHHHHHHHHHHHHS-S---HHHHHHHHHHHHHHHHSS------PPPEESSPPPPPPEEEE-SSSTT-S--TTSB-TTBTTTEEEES-SGGG--EEEEE-GGGSSS---EEEEEEE-SEEEEEEEEEEEEEET-S-TT-EEEEEEE-TTTSS-EEE---B-EEEEEEEEEEEEEEE-S-EEEEEEEEEES---SEEEEEEEEEEEEPPPSEEEEEEESTTTTEEETTS--EEEEEEEE---S--EEEEEEEETT--S-SEEEEEE--SSEEEEEE-TTSPSEEEEEEEEEE-TTS-EEEEEEEEEEEEE-GGGGGG-SEEE-TT--EEETTEEE-EEEEEE-----SSHHHHHH-STT---HHHHTTTT--EEEEGGGGG--HHHHHHHHHHHHHTT-EEEEE-TT-STTSGGGGG---GGGGG-HHHHHHHHHHHHTTSTTEEEEEEEES--GGGHHHHHHHHHHHHHH-TTSEEEEEE-TT-GGGHHHHTTT-SEEEE------SSTTSS-THHHHHHHHHHHHHTTTSS-EEEEEE-S-SSTTT-SPPHHHHHHHHHHHHHTT-SEEEEE-SSTTTGGG---HHHHHHHHHHHHHHHHHHHHTHHHHHSPB---EEEESSTTSEEEEEEEETTEEEEEEEE-SSS-EEEEEEESS--S-EEETTTSSB-SPEETTEEEEEE-TT-EEEEEE-

Sequence (977 aa):
MRSTGLDALRVLALALVVLAHVIVVAPLDWPGGVLGVDWGQLGVAGFCVMAGYFALGGRRPLGAWAAERVVRLFPAYWLVTLAAFAANALVGYKPATVGLFVSQMLGLGYFTHGGANLVNVPSWFLSLIVACYVVAALVRASRAPRVTVAALLPLTAALVAVGFHADFTRQVLAFLAGLAARQHGLLERPPPLRIGLGAAGVATIALGANFAYSGWAVALFLLFAALALPAWRPVRFASDLSYELFLVHGPIVVLAARVLPRVLPLPWPIALALGVGLAVAAALGLREAARLLTMLALPRLSAPAVRRATTAAVVILALAPWPAQAQVGGLTALPEAEAPGPNLLKNPDLEATSAWSLLPAGDVWAVERAGRDGKPALRMANAARVKYVPGAEQTVTLEPGLYTIEGWVKTRDLGTNDPRSGVRLCLDARPAGNWWQCTDVVRGTIEWTQSRLAAIPVKEKGTYKFTVGAYGAPEGVAWFNGLALRGARKRALDVYLLYPNFRGMLFDDRPQTVRVAVSAAGGPVGRVRLSLVDEGGGAAKATREVEAAAATTVELDAGGLPLGRYRLRAELLDAGGAVAARYPDYRILKLPGKARDKLHAWYDERNVFHAGGKPQFVIGLYNTSGYSTTRASYAQGIDGAWGNDRISEAPINMLINYHLGAAPIEALTTYLDDLQARGIRYLQTVNFYRPSDGLWKYVQYPAAKKGEDELNRWVADTLGKHPGLAGFYTMDERPADQVPLVFRQYQQLAAAAPGTVTYGVLGDGWESQAPLWRDVLDVMGLDPYPITKPAGQNDLAMVGEWTRLGQDAVKRSRPVWMVLQYFPVTDAAGWPSEAELRAMSWMAIIEGARGLLYWSFGEKGLAWVKDAKEKEARWAELVRVTKEIKALEPVLLAPDAAVVARESSGGSVRTLGKATPDGRYLFAYNTRNSPTRVTWTLAAAATETVDLATGKPGPRVEGAAITVELAPYEVRRLRIR

Foldseek 3Di:
DDALLLLLLLLQLLCQLLVLLLCVQLVDDDPCDDLNARSNLLSLLLVLLQCLLCLLDDPDDLLVSVVVVCLVALLLQVVLLVVLVVVCVVVVPADDDPVCSVCLSVLNNCVPPNQVRHSQSLSVSSVLVVVLSVLSSVLVPDPCSQVSLVVVLVVLVVCCLVPPVLSRSLSSNLNSNSNNCNVVVVLVDDPVVLVVQLVVLCVLCVVPNSSNSSSNSSNSVSVSSPDRDPNDPVSNLCSVLSSLLSSCSNVLSNCLNPPCCVVPVDDNVVSVVVSVVVSSVSSVVSVVSSVVVSVPPDDPDDPVVSVVVVVVVVCCVVPVPPPPLQFFFFFPAAWPFQDWAPFQQDPQLPPDCPQKDAPPPDPAWDWDQPDPPSTIKIKGAPLLVDPFGFWTKGKGWDAFAKKKKKWWKFWAQKQVVPPQKAKWKKKACPPVDPDMDIWDGDHHGDGTDMTMDTGQGDHHGGMIMITIDIGGRIHGMMIIGNTGMTGGHDDQKDKDWLPPQWRQEAALPDQQKTKMKMAGDDDPFKKKKKFKAAPVGDDGPWIDIDTHHRIDMDMIGRNPPDFHKIWTWIFIAGNVRHGPDTGRTGIHGYHHPCVLCLFCWTAGQQQFIAGNNRTWQAEEAEAAFAFDLALVCQCQHPPPARHVVLVLLAPHAEYEYQNCLQPPLSRVLSNLVSCVVSNHAYARECQQLAPVRPCVVSNPDPQVVVHSLSVLLVVLLSCLVRSSYQYHAHEEQDALVCLNVLQSSQRNNCSNRVSHFYEYEHDDSRLLVLLSNLRSGLEYEYEDEQQQAAPLPTQLLSLLVSLLSNCVSNVSSHAYEYEYEQAHPDPRRGGDDLQSVLLSVLSSLLSPHSHYYYPHSYPRHLRPDPDPVVSVVSSVSNRVSSVLVRVCTVQSPADWDQQFPDKDQVCQKGWTWTQDPVAIKIKIWGNASAKDKMKTQTPDDFDFKAWSVVRHTDADQDGRIGIDIAHGSRMTMIGTD

Radius of gyration: 35.46 Å; chains: 1; bounding box: 105×89×75 Å